Protein 4PW7 (pdb70)

InterPro domains:
  IPR000626 Ubiquitin-like domain [PF00240] (3-75)
  IPR000626 Ubiquitin-like domain [PS50053] (1-74)
  IPR000626 Ubiquitin-like domain [SM00213] (1-74)
  IPR001841 Zinc finger, RING-type [PS50089] (733-772)
  IPR001841 Zinc finger, RING-type [SM00184] (347-392)
  IPR001841 Zinc finger, RING-type [SM00184] (733-771)
  IPR001965 Zinc finger, PHD-type [SM00249] (346-393)
  IPR003105 SRA-YDG [PF02182] (446-614)
  IPR003105 SRA-YDG [PS51015] (448-612)
  IPR003105 SRA-YDG [SM00466] (443-616)
  IPR011011 Zinc finger, FYVE/PHD-type [SSF57903] (343-397)
  IPR013083 Zinc finger, RING/FYVE/PHD-type [G3DSA:3.30.40.10] (688-802)
  IPR015947 PUA-like superfamily [SSF88697] (429-633)
  IPR017907 Zinc finger, RING-type, conserved site [PS00518] (748-757)
  IPR019787 Zinc finger, PHD-finger [PF00628] (347-392)
  IPR019787 Zinc finger, PHD-finger [PS50016] (344-395)
  IPR021991 UHRF1, tandem tudor domain [PF12148] (125-312)
  IPR029071 Ubiquitin-like domain superfamily [SSF54236] (1-84)
  IPR036987 SRA-YDG superfamily [G3DSA:2.30.280.10] (428-639)
  IPR045134 UHRF1/2-like [PTHR14140] (41-796)

CATH classification: 2.30.280.10

B-factor: mean 21.47, std 11.92, range [4.42, 83.78]

Nearest PDB structures (foldseek):
  4pw7-assembly2_E  TM=1.005E+00  e=1.999E-45  Homo sapiens
  4pw7-assembly1_A  TM=1.005E+00  e=2.244E-43  Homo sapiens
  4pw5-assembly2_E  TM=1.002E+00  e=5.942E-41  Homo sapiens
  4pw5-assembly2_F  TM=1.002E+00  e=8.074E-41  Homo sapiens
  4pw6-assembly1_B  TM=1.002E+00  e=2.588E-40  Homo sapiens

Organism: Homo sapiens (NCBI:txid9606)

Sequence (775 aa):
IVPSSNHYGPIPGIIPVGSTWRFRVVQVSSEAGVHRPHVGGIHGRSNDGAYSLVLAGGFADEVDRGDEFTYTGSGGKKRIGAPSADQTLTNMNRALALNCDAPLDDKIGAESSRRNWRRAGKPVVRVIRSFKGRRKISKYAPEEGNRYDGIYKVVKYWPEISSSHGFLLVWRYLLRRDDVEPAPWTSEGIERSRRLCLRLQYPAGYPIVPSSNHYGPIPGIPVGSTWRFRVVQVSSEAGVHRPHVGGIHGRSNDGAYSLVLAGGFADEVDRGDEFTYTGSGSADQTLTNMNRALALNCDAPLDDKIGAESSRRNWRAGKPVRVIRSFKGRRKISKYAPEEEGNRYDGIYKVVKYWPEISSSHGFLVWRYLLRRDDVEPAPWTSSEGIERSRRLCLRLQYPAGYPCTIVPSSNHYGPIPGIIPVGSTWRFRVQVSSEAGVHRPHVGGIHGRSNDGAYSLVLAGGFADEVDRGDEFTYTGSGGKRIGAPSADQTLTNMNRALALNCDAPLDDKIGAESSRRNWRRAGKPVVRVIRSFKGRRKISKKYAPEEGNRYDGIYKVVKYWPEISSSHGFLVWRYLLRRDDVEPAPWTSSEGIERSRRRLCLRLQYPAGYPCTIVPSSNHYGPIPGIPVGSTWRFRVQVSSEAGVHRPHVGGIHGRSNDGAYSLVLAGGFADEVDRGDEFTYTGSGSADQTLTNMNRALALNCDAPLDDKIGAESSRNWRAGKPVRVIRSFKGRKISKYAPEEGNRYDGIYKVVKYWPEISSSHGFLVWRYLLRRDDVEPAPWTSSEGIERSRRLCLRLQYPAGYP

Structure (mmCIF, N/CA/C/O backbone):
data_4PW7
#
_entry.id   4PW7
#
_cell.length_a   42.331
_cell.length_b   83.694
_cell.length_c   83.686
_cell.angle_alpha   89.97
_cell.angle_beta   89.94
_cell.angle_gamma   90.02
#
_symmetry.space_group_name_H-M   'P 1'
#
loop_
_entity.id
_entity.type
_entity.pdbx_description
1 polymer 'E3 ubiquitin-protein ligase UHRF2'
2 polymer '5mC-containing DNA1'
3 polymer '5mC-containing DNA2'
4 water water
#
loop_
_atom_site.group_PDB
_atom_site.id
_atom_site.type_symbol
_atom_site.label_atom_id
_atom_site.label_alt_id
_atom_site.label_comp_id
_atom_site.label_asym_id
_atom_site.label_entity_id
_atom_site.label_seq_id
_atom_site.pdbx_PDB_ins_code
_atom_site.Cartn_x
_atom_site.Cartn_y
_atom_site.Cartn_z
_atom_site.occupancy
_atom_site.B_iso_or_equiv
_atom_site.auth_seq_id
_atom_site.auth_comp_id
_atom_site.auth_asym_id
_atom_site.auth_atom_id
_atom_site.pdbx_PDB_model_num
ATOM 1 N N . ILE A 1 23 ? -22.008 -14.276 26.139 1.00 40.08 441 ILE A N 1
ATOM 2 C CA . ILE A 1 23 ? -22.293 -15.685 25.887 1.00 42.04 441 ILE A CA 1
ATOM 3 C C . ILE A 1 23 ? -23.105 -16.289 27.037 1.00 42.66 441 ILE A C 1
ATOM 4 O O . ILE A 1 23 ? -24.129 -16.935 26.807 1.00 48.14 441 ILE A O 1
ATOM 9 N N . VAL A 1 24 ? -22.651 -16.079 28.271 1.00 31.04 442 VAL A N 1
ATOM 10 C CA . VAL A 1 24 ? -23.391 -16.549 29.441 1.00 29.15 442 VAL A CA 1
ATOM 11 C C . VAL A 1 24 ? -23.635 -15.400 30.412 1.00 22.13 442 VAL A C 1
ATOM 12 O O . VAL A 1 24 ? -22.895 -14.415 30.401 1.00 27.30 442 VAL A O 1
ATOM 16 N N . PRO A 1 25 ? -24.672 -15.524 31.260 1.00 16.59 443 PRO A N 1
ATOM 17 C CA . PRO A 1 25 ? -24.914 -14.496 32.275 1.00 21.91 443 PRO A CA 1
ATOM 18 C C . PRO A 1 25 ? -23.794 -14.438 33.317 1.00 25.93 443 PRO A C 1
ATOM 19 O O . PRO A 1 25 ? -22.993 -15.375 33.432 1.00 20.34 443 PRO A O 1
ATOM 23 N N . SER A 1 26 ? -23.741 -13.340 34.066 1.00 19.46 444 SER A N 1
ATOM 24 C CA A SER A 1 26 ? -22.683 -13.148 35.047 0.50 18.10 444 SER A CA 1
ATOM 25 C CA B SER A 1 26 ? -22.692 -13.137 35.055 0.50 18.08 444 SER A CA 1
ATOM 26 C C . SER A 1 26 ? -22.773 -14.148 36.198 1.00 16.69 444 SER A C 1
ATOM 27 O O . SER A 1 26 ? -21.771 -14.427 36.856 1.00 19.40 444 SER A O 1
ATOM 32 N N . ASN A 1 27 ? -23.964 -14.698 36.437 1.00 12.72 445 ASN A N 1
ATOM 33 C CA . ASN A 1 27 ? -24.127 -15.665 37.522 1.00 18.78 445 ASN A CA 1
ATOM 34 C C . ASN A 1 27 ? -24.108 -17.108 37.023 1.00 15.34 445 ASN A C 1
ATOM 35 O O . ASN A 1 27 ? -24.685 -18.004 37.639 1.00 15.58 445 ASN A O 1
ATOM 40 N N . HIS A 1 28 ? -23.420 -17.324 35.910 1.00 13.16 446 HIS A N 1
ATOM 41 C CA . HIS A 1 28 ? -23.271 -18.653 35.321 1.00 14.77 446 HIS A CA 1
ATOM 42 C C . HIS A 1 28 ? -22.343 -19.576 36.135 1.00 15.54 446 HIS A C 1
ATOM 43 O O . HIS A 1 28 ? -21.208 -19.204 36.438 1.00 12.31 446 HIS A O 1
ATOM 50 N N . TYR A 1 29 ? -22.827 -20.773 36.480 1.00 14.60 447 TYR A N 1
ATOM 51 C CA . TYR A 1 29 ? -22.006 -21.790 37.146 1.00 14.22 447 TYR A CA 1
ATOM 52 C C . TYR A 1 29 ? -21.351 -22.716 36.124 1.00 18.21 447 TYR A C 1
ATOM 53 O O . TYR A 1 29 ? -21.980 -23.095 35.141 1.00 19.08 447 TYR A O 1
ATOM 62 N N . GLY A 1 30 ? -20.095 -23.090 36.356 1.00 13.54 448 GLY A N 1
ATOM 63 C CA . GLY A 1 30 ? -19.436 -24.055 35.496 1.00 8.88 448 GLY A CA 1
ATOM 64 C C . GLY A 1 30 ? -18.532 -23.427 34.448 1.00 12.91 448 GLY A C 1
ATOM 65 O O . GLY A 1 30 ? -18.331 -22.206 34.441 1.00 12.12 448 GLY A O 1
ATOM 66 N N . PRO A 1 31 ? -17.973 -24.259 33.554 1.00 11.63 449 PRO A N 1
ATOM 67 C CA . PRO A 1 31 ? -17.037 -23.774 32.531 1.00 13.41 449 PRO A CA 1
ATOM 68 C C . PRO A 1 31 ? -17.680 -22.749 31.610 1.00 14.41 449 PRO A C 1
ATOM 69 O O . PRO A 1 31 ? -18.892 -22.776 31.415 1.00 12.30 449 PRO A O 1
ATOM 73 N N . ILE A 1 32 ? -16.880 -21.842 31.070 1.00 16.06 450 ILE A N 1
ATOM 74 C CA . ILE A 1 32 ? -17.365 -20.926 30.051 1.00 14.07 450 ILE A CA 1
ATOM 75 C C . ILE A 1 32 ? -17.262 -21.615 28.689 1.00 11.23 450 ILE A C 1
ATOM 76 O O . ILE A 1 32 ? -16.201 -22.135 28.349 1.00 12.76 450 ILE A O 1
ATOM 81 N N . PRO A 1 33 ? -18.356 -21.619 27.909 1.00 13.22 451 PRO A N 1
ATOM 82 C CA . PRO A 1 33 ? -18.338 -22.269 26.589 1.00 12.72 451 PRO A CA 1
ATOM 83 C C . PRO A 1 33 ? -17.202 -21.747 25.720 1.00 14.19 451 PRO A C 1
ATOM 84 O O . PRO A 1 33 ? -16.998 -20.541 25.663 1.00 13.34 451 PRO A O 1
ATOM 88 N N . GLY A 1 34 ? -16.462 -22.643 25.077 1.00 13.03 452 GLY A N 1
ATOM 89 C CA . GLY A 1 34 ? -15.389 -22.234 24.186 1.00 12.84 452 GLY A CA 1
ATOM 90 C C . GLY A 1 34 ? -14.066 -21.942 24.879 1.00 12.08 452 GLY A C 1
ATOM 91 O O . GLY A 1 34 ? -13.080 -21.653 24.220 1.00 13.07 452 GLY A O 1
ATOM 92 N N . ILE A 1 35 ? -14.030 -22.016 26.205 1.00 11.19 453 ILE A N 1
ATOM 93 C CA A ILE A 1 35 ? -12.784 -21.763 26.912 0.50 12.68 453 ILE A CA 1
ATOM 94 C CA B ILE A 1 35 ? -12.801 -21.752 26.948 0.50 12.82 453 ILE A CA 1
ATOM 95 C C . ILE A 1 35 ? -12.314 -23.012 27.655 1.00 11.15 453 ILE A C 1
ATOM 96 O O . ILE A 1 35 ? -12.796 -23.339 28.737 1.00 11.56 453 ILE A O 1
ATOM 105 N N . PRO A 1 36 ? -11.363 -23.725 27.046 1.00 10.29 454 PRO A N 1
ATOM 106 C CA . PRO A 1 36 ? -10.840 -24.978 27.606 1.00 9.12 454 PRO A CA 1
ATOM 107 C C . PRO A 1 36 ? -9.906 -24.755 28.789 1.00 12.22 454 PRO A C 1
ATOM 108 O O . PRO A 1 36 ? -9.270 -23.707 28.893 1.00 9.14 454 PRO A O 1
ATOM 112 N N . VAL A 1 37 ? -9.849 -25.744 29.678 1.00 10.59 455 VAL A N 1
ATOM 113 C CA . VAL A 1 37 ? -8.799 -25.824 30.673 1.00 10.65 455 VAL A CA 1
ATOM 114 C C . VAL A 1 37 ? -7.444 -25.630 29.998 1.00 9.65 455 VAL A C 1
ATOM 115 O O . VAL A 1 37 ? -7.183 -26.196 28.940 1.00 8.99 455 VAL A O 1
ATOM 119 N N . GLY A 1 38 ? -6.595 -24.807 30.601 1.00 11.45 456 GLY A N 1
ATOM 120 C CA . GLY A 1 38 ? -5.277 -24.530 30.046 1.00 8.82 456 GLY A CA 1
ATOM 121 C C . GLY A 1 38 ? -5.204 -23.158 29.398 1.00 10.68 456 GLY A C 1
ATOM 122 O O . GLY A 1 38 ? -4.106 -22.648 29.135 1.00 10.27 456 GLY A O 1
ATOM 123 N N . SER A 1 39 ? -6.370 -22.558 29.149 1.00 11.99 457 SER A N 1
ATOM 124 C CA . SER A 1 39 ? -6.443 -21.218 28.571 1.00 9.66 457 SER A CA 1
ATOM 125 C C . SER A 1 39 ? -5.738 -20.242 29.497 1.00 13.74 457 SER A C 1
ATOM 126 O O . SER A 1 39 ? -5.918 -20.293 30.713 1.00 11.69 457 SER A O 1
ATOM 129 N N . THR A 1 40 ? -4.944 -19.346 28.918 1.00 13.14 458 THR A N 1
ATOM 130 C CA . THR A 1 40 ? -4.099 -18.458 29.703 1.00 12.86 458 THR A CA 1
ATOM 131 C C . THR A 1 40 ? -4.113 -17.021 29.160 1.00 16.14 458 THR A C 1
ATOM 132 O O . THR A 1 40 ? -3.933 -16.803 27.964 1.00 13.13 458 THR A O 1
ATOM 136 N N . TRP A 1 41 ? -4.311 -16.057 30.054 1.00 12.93 459 TRP A N 1
ATOM 137 C CA . TRP A 1 41 ? -4.332 -14.636 29.706 1.00 14.28 459 TRP A CA 1
ATOM 138 C C . TRP A 1 41 ? -3.321 -13.878 30.562 1.00 14.41 459 TRP A C 1
ATOM 139 O O . TRP A 1 41 ? -3.122 -14.212 31.727 1.00 11.81 459 TRP A O 1
ATOM 150 N N . ARG A 1 42 ? -2.696 -12.847 30.003 1.00 14.95 460 ARG A N 1
ATOM 151 C CA . ARG A 1 42 ? -1.694 -12.104 30.767 1.00 12.98 460 ARG A CA 1
ATOM 152 C C . ARG A 1 42 ? -2.306 -11.343 31.950 1.00 13.08 460 ARG A C 1
ATOM 153 O O . ARG A 1 42 ? -1.761 -11.376 33.052 1.00 15.26 460 ARG A O 1
ATOM 161 N N . PHE A 1 43 ? -3.430 -10.669 31.731 1.00 11.10 461 PHE A N 1
ATOM 162 C CA . PHE A 1 43 ? -3.966 -9.757 32.738 1.00 14.36 461 PHE A CA 1
ATOM 163 C C . PHE A 1 43 ? -5.360 -10.151 33.210 1.00 16.23 461 PHE A C 1
ATOM 164 O O . PHE A 1 43 ? -6.145 -10.723 32.462 1.00 13.21 461 PHE A O 1
ATOM 172 N N . ARG A 1 44 ? -5.667 -9.803 34.452 1.00 10.64 462 ARG A N 1
ATOM 173 C CA . ARG A 1 44 ? -6.953 -10.119 35.043 1.00 14.97 462 ARG A CA 1
ATOM 174 C C . ARG A 1 44 ? -8.147 -9.610 34.217 1.00 19.28 462 ARG A C 1
ATOM 175 O O . ARG A 1 44 ? -9.168 -10.295 34.120 1.00 12.70 462 ARG A O 1
ATOM 183 N N . VAL A 1 45 ? -8.019 -8.435 33.601 1.00 16.77 463 VAL A N 1
ATOM 184 C CA A VAL A 1 45 ? -9.126 -7.852 32.845 0.50 13.80 463 VAL A CA 1
ATOM 185 C CA B VAL A 1 45 ? -9.129 -7.861 32.839 0.50 13.80 463 VAL A CA 1
ATOM 186 C C . VAL A 1 45 ? -9.497 -8.743 31.653 1.00 13.07 463 VAL A C 1
ATOM 187 O O . VAL A 1 45 ? -10.654 -8.793 31.249 1.00 13.83 463 VAL A O 1
ATOM 194 N N . GLN A 1 46 ? -8.516 -9.452 31.101 1.00 14.91 464 GLN A N 1
ATOM 195 C CA . GLN A 1 46 ? -8.788 -10.374 29.999 1.00 17.03 464 GLN A CA 1
ATOM 196 C C . GLN A 1 46 ? -9.620 -11.547 30.480 1.00 13.71 464 GLN A C 1
ATOM 197 O O . GLN A 1 46 ? -10.527 -12.017 29.782 1.00 15.88 464 GLN A O 1
ATOM 203 N N . VAL A 1 47 ? -9.294 -12.024 31.675 1.00 13.79 465 VAL A N 1
ATOM 204 C CA . VAL A 1 47 ? -10.024 -13.136 32.282 1.00 10.59 465 VAL A CA 1
ATOM 205 C C . VAL A 1 47 ? -11.451 -12.696 32.534 1.00 13.43 465 VAL A C 1
ATOM 206 O O . VAL A 1 47 ? -12.398 -13.470 32.381 1.00 12.21 465 VAL A O 1
ATOM 210 N N . SER A 1 48 ? -11.598 -11.427 32.901 1.00 11.50 466 SER A N 1
ATOM 211 C CA A SER A 1 48 ? -12.911 -10.846 33.140 0.50 11.79 466 SER A CA 1
ATOM 212 C CA B SER A 1 48 ? -12.909 -10.845 33.139 0.50 11.79 466 SER A CA 1
ATOM 213 C C . SER A 1 48 ? -13.715 -10.754 31.846 1.00 13.40 466 SER A C 1
ATOM 214 O O . SER A 1 48 ? -14.859 -11.200 31.787 1.00 13.84 466 SER A O 1
ATOM 219 N N . GLU A 1 49 ? -13.111 -10.188 30.806 1.00 14.42 467 GLU A N 1
ATOM 220 C CA . GLU A 1 49 ? -13.803 -10.051 29.516 1.00 17.86 467 GLU A CA 1
ATOM 221 C C . GLU A 1 49 ? -14.187 -11.395 28.900 1.00 16.89 467 GLU A C 1
ATOM 222 O O . GLU A 1 49 ? -15.203 -11.508 28.207 1.00 13.99 467 GLU A O 1
ATOM 228 N N . ALA A 1 50 ? -13.377 -12.416 29.156 1.00 16.31 468 ALA A N 1
ATOM 229 C CA . ALA A 1 50 ? -13.680 -13.764 28.688 1.00 14.49 468 ALA A CA 1
ATOM 230 C C . ALA A 1 50 ? -14.852 -14.379 29.465 1.00 13.22 468 ALA A C 1
ATOM 231 O O . ALA A 1 50 ? -15.392 -15.405 29.075 1.00 13.66 468 ALA A O 1
ATOM 233 N N . GLY A 1 51 ? -15.237 -13.737 30.562 1.00 10.68 469 GLY A N 1
ATOM 234 C CA . GLY A 1 51 ? -16.316 -14.220 31.406 1.00 12.25 469 GLY A CA 1
ATOM 235 C C . GLY A 1 51 ? -15.866 -15.242 32.446 1.00 15.04 469 GLY A C 1
ATOM 236 O O . GLY A 1 51 ? -16.665 -15.703 33.271 1.00 10.98 469 GLY A O 1
ATOM 237 N N . VAL A 1 52 ? -14.585 -15.599 32.413 1.00 13.36 470 VAL A N 1
ATOM 238 C CA . VAL A 1 52 ? -14.074 -16.659 33.276 1.00 9.90 470 VAL A CA 1
ATOM 239 C C . VAL A 1 52 ? -14.029 -16.224 34.738 1.00 8.60 470 VAL A C 1
ATOM 240 O O . VAL A 1 52 ? -14.375 -16.985 35.649 1.00 10.20 470 VAL A O 1
ATOM 244 N N . HIS A 1 53 ? -13.602 -14.993 34.964 1.00 8.48 471 HIS A N 1
ATOM 245 C CA . HIS A 1 53 ? -13.592 -14.454 36.312 1.00 11.46 471 HIS A CA 1
ATOM 246 C C . HIS A 1 53 ? -13.895 -12.967 36.246 1.00 13.30 471 HIS A C 1
ATOM 247 O O . HIS A 1 53 ? -13.021 -12.150 35.938 1.00 11.04 471 HIS A O 1
ATOM 254 N N . ARG A 1 54 ? -15.141 -12.631 36.541 1.00 10.61 472 ARG A N 1
ATOM 255 C CA . ARG A 1 54 ? -15.670 -11.306 36.245 1.00 13.23 472 ARG A CA 1
ATOM 256 C C . ARG A 1 54 ? -14.983 -10.158 36.992 1.00 11.74 472 ARG A C 1
ATOM 257 O O . ARG A 1 54 ? -14.676 -9.140 36.369 1.00 14.02 472 ARG A O 1
ATOM 265 N N . PRO A 1 55 ? -14.736 -10.306 38.310 1.00 10.34 473 PRO A N 1
ATOM 266 C CA . PRO A 1 55 ? -14.091 -9.166 38.975 1.00 15.43 473 PRO A CA 1
ATOM 267 C C . PRO A 1 55 ? -12.699 -8.884 38.434 1.00 15.60 473 PRO A C 1
ATOM 268 O O . PRO A 1 55 ? -11.953 -9.813 38.142 1.00 15.89 473 PRO A O 1
ATOM 272 N N . HIS A 1 56 ? -12.362 -7.605 38.306 1.00 13.61 474 HIS A N 1
ATOM 273 C CA . HIS A 1 56 ? -11.049 -7.195 37.824 1.00 13.92 474 HIS A CA 1
ATOM 274 C C . HIS A 1 56 ? -10.000 -7.321 38.916 1.00 14.61 474 HIS A C 1
ATOM 275 O O . HIS A 1 56 ? -8.817 -7.502 38.632 1.00 12.10 474 HIS A O 1
ATOM 282 N N . VAL A 1 57 ? -10.432 -7.214 40.168 1.00 16.18 475 VAL A N 1
ATOM 283 C CA . VAL A 1 57 ? -9.501 -7.205 41.288 1.00 14.32 475 VAL A CA 1
ATOM 284 C C . VAL A 1 57 ? -9.753 -8.331 42.288 1.00 15.14 475 VAL A C 1
ATOM 285 O O . VAL A 1 57 ? -8.847 -9.105 42.602 1.00 19.83 475 VAL A O 1
ATOM 289 N N . GLY A 1 58 ? -10.980 -8.414 42.789 1.00 11.46 476 GLY A N 1
ATOM 290 C CA . GLY A 1 58 ? -11.321 -9.380 43.817 1.00 12.99 476 GLY A CA 1
ATOM 291 C C . GLY A 1 58 ? -10.959 -10.819 43.472 1.00 15.01 476 GLY A C 1
ATOM 292 O O . GLY A 1 58 ? -10.945 -11.207 42.306 1.00 10.16 476 GLY A O 1
ATOM 293 N N . GLY A 1 59 ? -10.655 -11.605 44.499 1.00 13.89 477 GLY A N 1
ATOM 294 C CA . GLY A 1 59 ? -10.289 -12.998 44.319 1.00 11.35 477 GLY A CA 1
ATOM 295 C C . GLY A 1 59 ? -11.463 -13.942 44.106 1.00 14.56 477 GLY A C 1
ATOM 296 O O . GLY A 1 59 ? -11.300 -14.977 43.474 1.00 11.99 477 GLY A O 1
ATOM 297 N N . ILE A 1 60 ? -12.636 -13.591 44.635 1.00 12.53 478 ILE A N 1
ATOM 298 C CA . ILE A 1 60 ? -13.823 -14.452 44.553 1.00 10.38 478 ILE A CA 1
ATOM 299 C C . ILE A 1 60 ? -14.951 -13.750 43.813 1.00 11.27 478 ILE A C 1
ATOM 300 O O . ILE A 1 60 ? -15.275 -12.612 44.135 1.00 12.02 478 ILE A O 1
ATOM 305 N N . HIS A 1 61 ? -15.547 -14.408 42.825 1.00 12.30 479 HIS A N 1
ATOM 306 C CA . HIS A 1 61 ? -16.803 -13.894 42.279 1.00 12.25 479 HIS A CA 1
ATOM 307 C C . HIS A 1 61 ? -17.978 -14.682 42.820 1.00 13.77 479 HIS A C 1
ATOM 308 O O . HIS A 1 61 ? -18.070 -15.894 42.599 1.00 12.10 479 HIS A O 1
ATOM 315 N N . GLY A 1 62 ? -18.881 -13.997 43.514 1.00 9.80 480 GLY A N 1
ATOM 316 C CA . GLY A 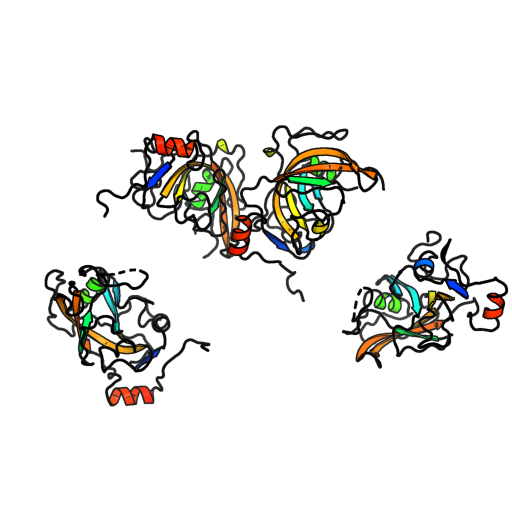1 62 ? -20.083 -14.639 44.002 1.00 15.86 480 GLY A CA 1
ATOM 317 C C . GLY A 1 62 ? -21.180 -13.678 44.431 1.00 20.64 480 GLY A C 1
ATOM 318 O O . GLY A 1 62 ? -21.014 -12.459 44.425 1.00 19.23 480 GLY A O 1
ATOM 319 N N . ARG A 1 63 ? -22.322 -14.244 44.797 1.00 14.36 481 ARG A N 1
ATOM 320 C CA . ARG A 1 63 ? -23.403 -13.475 45.381 1.00 17.23 481 ARG A CA 1
ATOM 321 C C . ARG A 1 63 ? -23.778 -14.139 46.700 1.00 16.87 481 ARG A C 1
ATOM 322 O O . ARG A 1 63 ? -23.984 -15.358 46.758 1.00 16.87 481 ARG A O 1
ATOM 330 N N . SER A 1 64 ? -23.860 -13.331 47.756 1.00 13.84 482 SER A N 1
ATOM 331 C CA . SER A 1 64 ? -23.895 -13.845 49.127 1.00 15.14 482 SER A CA 1
ATOM 332 C C . SER A 1 64 ? -25.087 -14.744 49.449 1.00 21.81 482 SER A C 1
ATOM 333 O O . SER A 1 64 ? -24.999 -15.545 50.375 1.00 21.91 482 SER A O 1
ATOM 336 N N . ASN A 1 65 ? -26.187 -14.636 48.703 1.00 14.97 483 ASN A N 1
ATOM 337 C CA . ASN A 1 65 ? -27.312 -15.557 48.917 1.00 24.72 483 ASN A CA 1
ATOM 338 C C . ASN A 1 65 ? -27.558 -16.499 47.731 1.00 20.49 483 ASN A C 1
ATOM 339 O O . ASN A 1 65 ? -28.672 -16.978 47.526 1.00 21.78 483 ASN A O 1
ATOM 344 N N . ASP A 1 66 ? -26.516 -16.764 46.952 1.00 14.80 484 ASP A N 1
ATOM 345 C CA . ASP A 1 66 ? -26.602 -17.712 45.838 1.00 13.98 484 ASP A CA 1
ATOM 346 C C . ASP A 1 66 ? -25.449 -18.711 45.935 1.00 15.17 484 ASP A C 1
ATOM 347 O O . ASP A 1 66 ? -25.635 -19.867 46.325 1.00 16.45 484 ASP A O 1
ATOM 352 N N . GLY A 1 67 ? -24.254 -18.250 45.583 1.00 12.69 485 GLY A N 1
ATOM 353 C CA . GLY A 1 67 ? -23.063 -19.074 45.640 1.00 13.31 485 GLY A CA 1
ATOM 354 C C . GLY A 1 67 ? -21.940 -18.375 44.907 1.00 15.25 485 GLY A C 1
ATOM 355 O O . GLY A 1 67 ? -22.119 -17.250 44.423 1.00 12.40 485 GLY A O 1
ATOM 356 N N . ALA A 1 68 ? -20.791 -19.040 44.814 1.00 11.98 486 ALA A N 1
ATOM 357 C CA . ALA A 1 68 ? -19.628 -18.483 44.129 1.00 11.80 486 ALA A CA 1
ATOM 358 C C . ALA A 1 68 ? -19.402 -19.165 42.780 1.00 10.52 486 ALA A C 1
ATOM 359 O O . ALA A 1 68 ? -19.523 -20.381 42.658 1.00 12.95 486 ALA A O 1
ATOM 361 N N . TYR A 1 69 ? -19.063 -18.375 41.773 1.00 12.31 487 TYR A N 1
ATOM 362 C CA . TYR A 1 69 ? -18.903 -18.891 40.425 1.00 12.94 487 TYR A CA 1
ATOM 363 C C . TYR A 1 69 ? -17.443 -19.115 40.072 1.00 14.75 487 TYR A C 1
ATOM 364 O O . TYR A 1 69 ? -17.142 -19.977 39.250 1.00 10.93 487 TYR A O 1
ATOM 373 N N . SER A 1 70 ? -16.535 -18.362 40.692 1.00 8.78 488 SER A N 1
ATOM 374 C CA . SER A 1 70 ? -15.129 -18.496 40.346 1.00 8.63 488 SER A CA 1
ATOM 375 C C . SER A 1 70 ? -14.193 -17.862 41.371 1.00 11.49 488 SER A C 1
ATOM 376 O O . SER A 1 70 ? -14.596 -17.018 42.173 1.00 11.65 488 SER A O 1
ATOM 379 N N . LEU A 1 71 ? -12.933 -18.265 41.329 1.00 8.15 489 LEU A N 1
ATOM 380 C CA . LEU A 1 71 ? -11.949 -17.666 42.206 1.00 12.36 489 LEU A CA 1
ATOM 381 C C . LEU A 1 71 ? -10.555 -17.720 41.589 1.00 10.88 489 LEU A C 1
ATOM 382 O O . LEU A 1 71 ? -10.278 -18.510 40.681 1.00 11.82 489 LEU A O 1
ATOM 387 N N . VAL A 1 72 ? -9.680 -16.865 42.099 1.00 10.52 490 VAL A N 1
ATOM 388 C CA . VAL A 1 72 ? -8.343 -16.717 41.554 1.00 9.83 490 VAL A CA 1
ATOM 389 C C . VAL A 1 72 ? -7.322 -17.020 42.642 1.00 10.81 490 VAL A C 1
ATOM 390 O O . VAL A 1 72 ? -7.418 -16.481 43.747 1.00 9.82 490 VAL A O 1
ATOM 394 N N . LEU A 1 73 ? -6.356 -17.878 42.319 1.00 12.58 491 LEU A N 1
ATOM 395 C CA . LEU A 1 73 ? -5.275 -18.250 43.232 1.00 13.41 491 LEU A CA 1
ATOM 396 C C . LEU A 1 73 ? -4.039 -17.437 42.926 1.00 13.00 491 LEU A C 1
ATOM 397 O O . LEU A 1 73 ? -3.319 -17.773 41.994 1.00 10.06 491 LEU A O 1
ATOM 402 N N . ALA A 1 74 ? -3.776 -16.382 43.693 1.00 11.43 492 ALA A N 1
ATOM 403 C CA . ALA A 1 74 ? -2.662 -15.500 43.341 1.00 13.06 492 ALA A CA 1
ATOM 404 C C . ALA A 1 74 ? -1.680 -15.255 44.489 1.00 14.27 492 ALA A C 1
ATOM 405 O O . ALA A 1 74 ? -1.016 -14.227 44.528 1.00 19.35 492 ALA A O 1
ATOM 407 N N . GLY A 1 75 ? -1.589 -16.204 45.410 1.00 16.40 493 GLY A N 1
ATOM 408 C CA . GLY A 1 75 ? -0.596 -16.163 46.471 1.00 19.90 493 GLY A CA 1
ATOM 409 C C . GLY A 1 75 ? -0.773 -15.077 47.515 1.00 22.79 493 GLY A C 1
ATOM 410 O O . GLY A 1 75 ? 0.176 -14.733 48.221 1.00 17.41 493 GLY A O 1
ATOM 411 N N . GLY A 1 76 ? -1.983 -14.543 47.629 1.00 16.21 494 GLY A N 1
ATOM 412 C CA . GLY A 1 76 ? -2.254 -13.484 48.591 1.00 14.08 494 GLY A CA 1
ATOM 413 C C . GLY A 1 76 ? -2.123 -13.909 50.041 1.00 15.11 494 GLY A C 1
ATOM 414 O O . GLY A 1 76 ? -1.901 -13.074 50.908 1.00 15.11 494 GLY A O 1
ATOM 415 N N . PHE A 1 77 ? -2.261 -15.202 50.325 1.00 15.53 495 PHE A N 1
ATOM 416 C CA . PHE A 1 77 ? -2.124 -15.670 51.703 1.00 12.13 495 PHE A CA 1
ATOM 417 C C . PHE A 1 77 ? -1.010 -16.706 51.857 1.00 16.25 495 PHE A C 1
ATOM 418 O O . PHE A 1 77 ? -1.068 -17.793 51.280 1.00 12.99 495 PHE A O 1
ATOM 426 N N . ALA A 1 78 ? -0.006 -16.356 52.662 1.00 15.52 496 ALA A N 1
ATOM 427 C CA . ALA A 1 78 ? 1.226 -17.140 52.785 1.00 16.90 496 ALA A CA 1
ATOM 428 C C . ALA A 1 78 ? 1.038 -18.541 53.367 1.00 11.72 496 ALA A C 1
ATOM 429 O O . ALA A 1 78 ? 1.920 -19.394 53.233 1.00 13.27 496 ALA A O 1
ATOM 431 N N . ASP A 1 79 ? -0.092 -18.790 54.011 1.00 9.57 497 ASP A N 1
ATOM 432 C CA . ASP A 1 79 ? -0.292 -20.086 54.658 1.00 12.92 497 ASP A CA 1
ATOM 433 C C . ASP A 1 79 ? -1.182 -21.058 53.865 1.00 12.73 497 ASP A C 1
ATOM 434 O O . ASP A 1 79 ? -1.474 -22.165 54.323 1.00 12.50 497 ASP A O 1
ATOM 439 N N . GLU A 1 80 ? -1.602 -20.653 52.674 1.00 7.73 498 GLU A N 1
ATOM 440 C CA . GLU A 1 80 ? -2.361 -21.547 51.811 1.00 8.82 498 GLU A CA 1
ATOM 441 C C . GLU A 1 80 ? -1.480 -22.675 51.271 1.00 11.84 498 GLU A C 1
ATOM 442 O O . GLU A 1 80 ? -0.265 -22.512 51.123 1.00 11.76 498 GLU A O 1
ATOM 448 N N . VAL A 1 81 ? -2.093 -23.812 50.971 1.00 11.16 499 VAL A N 1
ATOM 449 C CA . VAL A 1 81 ? -1.368 -24.892 50.305 1.00 10.59 499 VAL A CA 1
ATOM 450 C C . VAL A 1 81 ? -2.090 -25.363 49.052 1.00 10.56 499 VAL A C 1
ATOM 451 O O . VAL A 1 81 ? -3.292 -25.134 48.876 1.00 9.42 499 VAL A O 1
ATOM 455 N N . ASP A 1 82 ? -1.352 -26.060 48.201 1.00 11.07 500 ASP A N 1
ATOM 456 C CA . ASP A 1 82 ? -1.839 -26.411 46.879 1.00 10.62 500 ASP A CA 1
ATOM 457 C C . ASP A 1 82 ? -1.195 -27.716 46.433 1.00 12.76 500 ASP A C 1
ATOM 458 O O . ASP A 1 82 ? 0.023 -27.802 46.306 1.00 7.96 500 ASP A O 1
ATOM 463 N N . ARG A 1 83 ? -2.021 -28.734 46.206 1.00 11.05 501 ARG A N 1
ATOM 464 C CA . ARG A 1 83 ? -1.540 -30.002 45.684 1.00 12.01 501 ARG A CA 1
ATOM 465 C C . ARG A 1 83 ? -2.100 -30.253 44.281 1.00 13.90 501 ARG A C 1
ATOM 466 O O . ARG A 1 83 ? -2.090 -31.383 43.788 1.00 16.09 501 ARG A O 1
ATOM 474 N N . GLY A 1 84 ? -2.612 -29.199 43.649 1.00 10.60 502 GLY A N 1
ATOM 475 C CA . GLY A 1 84 ? -3.178 -29.318 42.316 1.00 9.52 502 GLY A CA 1
ATOM 476 C C . GLY A 1 84 ? -4.605 -29.839 42.302 1.00 10.42 502 GLY A C 1
ATOM 477 O O . GLY A 1 84 ? -5.542 -29.093 42.012 1.00 9.31 502 GLY A O 1
ATOM 478 N N . ASP A 1 85 ? -4.779 -31.120 42.612 1.00 11.51 503 ASP A N 1
ATOM 479 C CA . ASP A 1 85 ? -6.120 -31.703 42.701 1.00 13.78 503 ASP A CA 1
ATOM 480 C C . ASP A 1 85 ? -6.919 -31.121 43.870 1.00 15.74 503 ASP A C 1
ATOM 481 O O . ASP A 1 85 ? -8.153 -31.147 43.859 1.00 10.85 503 ASP A O 1
ATOM 486 N N . GLU A 1 86 ? -6.202 -30.629 44.879 1.00 9.88 504 GLU A N 1
ATOM 487 C CA . GLU A 1 86 ? -6.791 -30.049 46.090 1.00 13.28 504 GLU A CA 1
ATOM 488 C C . GLU A 1 86 ? -5.976 -28.841 46.502 1.00 7.98 504 GLU A C 1
ATOM 489 O O . GLU A 1 86 ? -4.766 -28.825 46.304 1.00 13.95 504 GLU A O 1
ATOM 495 N N . PHE A 1 87 ? -6.624 -27.835 47.076 1.00 8.70 505 PHE A N 1
ATOM 496 C CA . PHE A 1 87 ? -5.894 -26.692 47.625 1.00 8.81 505 PHE A CA 1
ATOM 497 C C . PHE A 1 87 ? -6.716 -26.054 48.721 1.00 8.76 505 PHE A C 1
ATOM 498 O O . PHE A 1 87 ? -7.934 -26.243 48.775 1.00 8.77 505 PHE A O 1
ATOM 506 N N . THR A 1 88 ? -6.057 -25.322 49.617 1.00 7.36 506 THR A N 1
ATOM 507 C CA . THR A 1 88 ? -6.813 -24.519 50.564 1.00 8.99 506 THR A CA 1
ATOM 508 C C . THR A 1 88 ? -6.857 -23.101 50.046 1.00 8.27 506 THR A C 1
ATOM 509 O O . THR A 1 88 ? -5.974 -22.666 49.309 1.00 8.37 506 THR A O 1
ATOM 513 N N . TYR A 1 89 ? -7.900 -22.390 50.430 1.00 8.47 507 TYR A N 1
ATOM 514 C CA . TYR A 1 89 ? -8.151 -21.051 49.924 1.00 10.81 507 TYR A CA 1
ATOM 515 C C . TYR A 1 89 ? -8.699 -20.204 51.059 1.00 11.25 507 TYR A C 1
ATOM 516 O O . TYR A 1 89 ? -9.276 -20.732 51.999 1.00 13.38 507 TYR A O 1
ATOM 525 N N . THR A 1 90 ? -8.521 -18.895 50.962 1.00 13.52 508 THR A N 1
ATOM 526 C CA . THR A 1 90 ? -8.855 -18.003 52.059 1.00 12.15 508 THR A CA 1
ATOM 527 C C . THR A 1 90 ? -9.885 -16.986 51.608 1.00 10.35 508 THR A C 1
ATOM 528 O O . THR A 1 90 ? -9.821 -16.494 50.480 1.00 9.72 508 THR A O 1
ATOM 532 N N . GLY A 1 91 ? -10.825 -16.671 52.492 1.00 13.43 509 GLY A N 1
ATOM 533 C CA . GLY A 1 91 ? -11.781 -15.610 52.240 1.00 10.50 509 GLY A CA 1
ATOM 534 C C . GLY A 1 91 ? -11.084 -14.269 52.103 1.00 17.91 509 GLY A C 1
ATOM 535 O O . GLY A 1 91 ? -9.870 -14.152 52.314 1.00 14.98 509 GLY A O 1
ATOM 536 N N . SER A 1 92 ? -11.852 -13.250 51.737 1.00 16.84 510 SER A N 1
ATOM 537 C CA . SER A 1 92 ? -11.332 -11.891 51.658 1.00 14.49 510 SER A CA 1
ATOM 538 C C . SER A 1 92 ? -11.813 -11.094 52.856 1.00 18.69 510 SER A C 1
ATOM 539 O O . SER A 1 92 ? -12.572 -11.598 53.695 1.00 19.94 510 SER A O 1
ATOM 542 N N . GLY A 1 93 ? -11.376 -9.843 52.933 1.00 27.40 511 GLY A N 1
ATOM 543 C CA . GLY A 1 93 ? -11.724 -8.995 54.052 1.00 21.14 511 GLY A CA 1
ATOM 544 C C . GLY A 1 93 ? -10.691 -9.109 55.150 1.00 26.42 511 GLY A C 1
ATOM 545 O O . GLY A 1 93 ? -9.649 -9.750 54.984 1.00 27.59 511 GLY A O 1
ATOM 546 N N . GLY A 1 94 ? -10.982 -8.485 56.283 1.00 34.21 512 GLY A N 1
ATOM 547 C CA . GLY A 1 94 ? -10.037 -8.440 57.384 1.00 38.67 512 GLY A CA 1
ATOM 548 C C . GLY A 1 94 ? -8.856 -7.518 57.125 1.00 43.11 512 GLY A C 1
ATOM 549 O O . GLY A 1 94 ? -7.789 -7.679 57.723 1.00 34.61 512 GLY A O 1
ATOM 550 N N . LYS A 1 95 ? -9.050 -6.549 56.233 1.00 44.46 513 LYS A N 1
ATOM 551 C CA . LYS A 1 95 ? -7.992 -5.602 55.881 1.00 53.98 513 LYS A CA 1
ATOM 552 C C . LYS A 1 95 ? -8.488 -4.158 55.949 1.00 55.67 513 LYS A C 1
ATOM 553 O O . LYS A 1 95 ? -9.630 -3.862 55.581 1.00 59.55 513 LYS A O 1
ATOM 559 N N . LYS A 1 101 ? -7.944 2.405 49.000 1.00 54.67 519 LYS A N 1
ATOM 560 C CA . LYS A 1 101 ? -7.075 1.310 48.575 1.00 54.82 519 LYS A CA 1
ATOM 561 C C . LYS A 1 101 ? -7.874 0.122 48.049 1.00 53.24 519 LYS A C 1
ATOM 562 O O . LYS A 1 101 ? -8.874 -0.280 48.646 1.00 45.00 519 LYS A O 1
ATOM 568 N N . ARG A 1 102 ? -7.426 -0.444 46.933 1.00 54.67 520 ARG A N 1
ATOM 569 C CA . ARG A 1 102 ? -8.060 -1.642 46.390 1.00 49.18 520 ARG A CA 1
ATOM 570 C C . ARG A 1 102 ? -7.435 -2.896 47.005 1.00 52.78 520 ARG A C 1
ATOM 571 O O . ARG A 1 102 ? -7.994 -3.986 46.908 1.00 54.26 520 ARG A O 1
ATOM 579 N N . ILE A 1 103 ? -6.278 -2.726 47.643 1.00 45.87 521 ILE A N 1
ATOM 580 C CA . ILE A 1 103 ? -5.637 -3.791 48.413 1.00 51.11 521 ILE A CA 1
ATOM 581 C C . ILE A 1 103 ? -4.957 -3.168 49.637 1.00 53.30 521 ILE A C 1
ATOM 582 O O . ILE A 1 103 ? -4.414 -2.066 49.552 1.00 56.14 521 ILE A O 1
ATOM 587 N N . GLY A 1 104 ? -5.014 -3.851 50.778 1.00 54.67 522 GLY A N 1
ATOM 588 C CA . GLY A 1 104 ? -4.398 -3.341 51.990 1.00 44.67 522 GLY A CA 1
ATOM 589 C C . GLY A 1 104 ? -3.767 -4.404 52.874 1.00 55.51 522 GLY A C 1
ATOM 590 O O . GLY A 1 104 ? -3.738 -5.587 52.525 1.00 52.59 522 GLY A O 1
ATOM 591 N N . ALA A 1 105 ? -3.250 -3.975 54.023 1.00 55.12 523 ALA A N 1
ATOM 592 C CA . ALA A 1 105 ? -2.703 -4.897 55.015 1.00 57.49 523 ALA A CA 1
ATOM 593 C C . ALA A 1 105 ? -3.820 -5.449 55.899 1.00 54.76 523 ALA A C 1
ATOM 594 O O . ALA A 1 105 ? -4.777 -4.734 56.213 1.00 44.83 523 ALA A O 1
ATOM 596 N N . PRO A 1 106 ? -3.706 -6.730 56.292 1.00 53.87 524 PRO A N 1
ATOM 597 C CA . PRO A 1 106 ? -4.676 -7.363 57.194 1.00 49.50 524 PRO A CA 1
ATOM 598 C C . PRO A 1 106 ? -4.710 -6.659 58.548 1.00 46.49 524 PRO A C 1
ATOM 599 O O . PRO A 1 106 ? -3.652 -6.290 59.055 1.00 49.19 524 PRO A O 1
ATOM 603 N N . SER A 1 107 ? -5.896 -6.473 59.120 1.00 44.16 525 SER A N 1
ATOM 604 C CA . SER A 1 107 ? -6.014 -5.700 60.351 1.00 43.61 525 SER A CA 1
ATOM 605 C C . SER A 1 107 ? -7.177 -6.120 61.254 1.00 41.20 525 SER A C 1
ATOM 606 O O . SER A 1 107 ? -7.229 -5.722 62.417 1.00 50.14 525 SER A O 1
ATOM 609 N N . ALA A 1 108 ? -8.112 -6.906 60.727 1.00 37.52 526 ALA A N 1
ATOM 610 C CA . ALA A 1 108 ? -9.253 -7.366 61.526 1.00 35.56 526 ALA A CA 1
ATOM 611 C C . ALA A 1 108 ? -9.677 -8.782 61.144 1.00 25.74 526 ALA A C 1
ATOM 612 O O . ALA A 1 108 ? -9.184 -9.338 60.169 1.00 33.36 526 ALA A O 1
ATOM 614 N N . ASP A 1 109 ? -10.587 -9.361 61.919 1.00 16.72 527 ASP A N 1
ATOM 615 C CA . ASP A 1 109 ? -11.091 -10.703 61.637 1.00 22.89 527 ASP A CA 1
ATOM 616 C C . ASP A 1 109 ? -11.985 -10.731 60.397 1.00 26.31 527 ASP A C 1
ATOM 617 O O . ASP A 1 109 ? -12.734 -9.789 60.136 1.00 20.37 527 ASP A O 1
ATOM 622 N N . GLN A 1 110 ? -11.915 -11.817 59.637 1.00 16.70 528 GLN A N 1
ATOM 623 C CA . GLN A 1 110 ? -12.836 -11.999 58.521 1.00 16.88 528 GLN A CA 1
ATOM 624 C C . GLN A 1 110 ? -14.185 -12.490 59.036 1.00 15.68 528 GLN A C 1
ATOM 625 O O . GLN A 1 110 ? -14.279 -13.037 60.131 1.00 16.78 528 GLN A O 1
ATOM 631 N N . THR A 1 111 ? -15.230 -12.296 58.241 1.00 15.77 529 THR A N 1
ATOM 632 C CA . THR A 1 111 ? -16.561 -12.768 58.599 1.00 15.41 529 THR A CA 1
ATOM 633 C C . THR A 1 111 ? -17.137 -13.571 57.442 1.00 15.11 529 THR A C 1
ATOM 634 O O . THR A 1 111 ? -16.722 -13.381 56.293 1.00 16.30 529 THR A O 1
ATOM 638 N N . LEU A 1 112 ? -18.077 -14.467 57.742 1.00 13.92 530 LEU A N 1
ATOM 639 C CA . LEU A 1 112 ? -18.699 -15.286 56.704 1.00 14.88 530 LEU A CA 1
ATOM 640 C C . LEU A 1 112 ? -19.843 -14.503 56.065 1.00 15.08 530 LEU A C 1
ATOM 641 O O . LEU A 1 112 ? -21.018 -14.831 56.224 1.00 15.66 530 LEU A O 1
ATOM 646 N N . THR A 1 113 ? -19.473 -13.457 55.341 1.00 14.90 531 THR A N 1
ATOM 647 C CA . THR A 1 113 ? -20.427 -12.559 54.713 1.00 17.87 531 THR A CA 1
ATOM 648 C C . THR A 1 113 ? -19.967 -12.295 53.296 1.00 21.31 531 THR A C 1
ATOM 649 O O . THR A 1 113 ? -18.831 -12.634 52.936 1.00 16.60 531 THR A O 1
ATOM 653 N N . ASN A 1 114 ? -20.839 -11.683 52.503 1.00 14.73 532 ASN A N 1
ATOM 654 C CA . ASN A 1 114 ? -20.519 -11.323 51.129 1.00 15.26 532 ASN A CA 1
ATOM 655 C C . ASN A 1 114 ? -19.909 -12.512 50.367 1.00 16.77 532 ASN A C 1
ATOM 656 O O . ASN A 1 114 ? -20.491 -13.591 50.366 1.00 15.84 532 ASN A O 1
ATOM 661 N N . MET A 1 115 ? -18.747 -12.320 49.742 1.00 14.27 533 MET A N 1
ATOM 662 C CA . MET A 1 115 ? -18.142 -13.354 48.903 1.00 14.51 533 MET A CA 1
ATOM 663 C C . MET A 1 115 ? -17.744 -14.597 49.701 1.00 15.27 533 MET A C 1
ATOM 664 O O . MET A 1 115 ? -17.771 -15.709 49.178 1.00 12.85 533 MET A O 1
ATOM 669 N N . ASN A 1 116 ? -17.356 -14.406 50.957 1.00 13.21 534 ASN A N 1
ATOM 670 C CA . ASN A 1 116 ? -16.997 -15.530 51.806 1.00 12.07 534 ASN A CA 1
ATOM 671 C C . ASN A 1 116 ? -18.199 -16.423 52.034 1.00 16.68 534 ASN A C 1
ATOM 672 O O . ASN A 1 116 ? -18.095 -17.656 51.987 1.00 11.75 534 ASN A O 1
ATOM 677 N N . ARG A 1 117 ? -19.342 -15.786 52.273 1.00 12.49 535 ARG A N 1
ATOM 678 C CA . ARG A 1 117 ? -20.596 -16.498 52.455 1.00 10.90 535 ARG A CA 1
ATOM 679 C C . ARG A 1 117 ? -20.982 -17.214 51.169 1.00 13.55 535 ARG A C 1
ATOM 680 O O . ARG A 1 117 ? -21.415 -18.370 51.202 1.00 13.62 535 ARG A O 1
ATOM 688 N N . ALA A 1 118 ? -20.830 -16.524 50.039 1.00 13.89 536 ALA A N 1
ATOM 689 C CA . ALA A 1 118 ? -21.140 -17.119 48.735 1.00 14.61 536 ALA A CA 1
ATOM 690 C C . ALA A 1 118 ? -20.368 -18.420 48.519 1.00 13.48 536 ALA A C 1
ATOM 691 O O . ALA A 1 118 ? -20.949 -19.429 48.135 1.00 10.88 536 ALA A O 1
ATOM 693 N N . LEU A 1 119 ? -19.064 -18.394 48.785 1.00 11.70 537 LEU A N 1
ATOM 694 C CA . LEU A 1 119 ? -18.241 -19.574 48.567 1.00 12.83 537 LEU A CA 1
ATOM 695 C C . LEU A 1 119 ? -18.699 -20.709 49.487 1.00 11.87 537 LEU A C 1
ATOM 696 O O . LEU A 1 119 ? -18.802 -21.845 49.050 1.00 10.54 537 LEU A O 1
ATOM 701 N N . ALA A 1 120 ? -18.999 -20.396 50.746 1.00 10.75 538 ALA A N 1
ATOM 702 C CA . ALA A 1 120 ? -19.445 -21.422 51.690 1.00 11.15 538 ALA A CA 1
ATOM 703 C C . ALA A 1 120 ? -20.755 -22.068 51.233 1.00 13.64 538 ALA A C 1
ATOM 704 O O . ALA A 1 120 ? -20.969 -23.259 51.438 1.00 8.85 538 ALA A O 1
ATOM 706 N N . LEU A 1 121 ? -21.626 -21.288 50.601 1.00 11.43 539 LEU A N 1
ATOM 707 C CA . LEU A 1 121 ? -22.887 -21.835 50.103 1.00 14.18 539 LEU A CA 1
ATOM 708 C C . LEU A 1 121 ? -22.701 -22.902 49.017 1.00 18.01 539 LEU A C 1
ATOM 709 O O . LEU A 1 121 ? -23.588 -23.739 48.806 1.00 13.98 539 LEU A O 1
ATOM 714 N N . ASN A 1 122 ? -21.559 -22.879 48.333 1.00 10.40 540 ASN A N 1
ATOM 715 C CA . ASN A 1 122 ? -21.250 -23.921 47.348 1.00 12.01 540 ASN A CA 1
ATOM 716 C C . ASN A 1 122 ? -21.033 -25.294 47.979 1.00 13.84 540 ASN A C 1
ATOM 717 O O . ASN A 1 122 ? -21.155 -26.313 47.298 1.00 12.64 540 ASN A O 1
ATOM 722 N N . CYS A 1 123 ? -20.675 -25.312 49.260 1.00 10.01 541 CYS A N 1
ATOM 723 C CA . CYS A 1 123 ? -20.446 -26.558 49.969 1.00 11.33 541 CYS A CA 1
ATOM 724 C C . CYS A 1 123 ? -21.772 -27.287 50.170 1.00 15.43 541 CYS A C 1
ATOM 725 O O . CYS A 1 123 ? -22.754 -26.671 50.555 1.00 14.02 541 CYS A O 1
ATOM 728 N N . ASP A 1 124 ? -21.799 -28.592 49.920 1.00 12.74 542 ASP A N 1
ATOM 729 C CA . ASP A 1 124 ? -23.015 -29.378 50.138 1.00 14.49 542 ASP A CA 1
ATOM 730 C C . ASP A 1 124 ? -23.241 -29.644 51.630 1.00 17.98 542 ASP A C 1
ATOM 731 O O . ASP A 1 124 ? -22.986 -30.744 52.122 1.00 15.15 542 ASP A O 1
ATOM 736 N N . ALA A 1 125 ? -23.727 -28.627 52.340 1.00 10.78 543 ALA A N 1
ATOM 737 C CA . ALA A 1 125 ? -23.881 -28.684 53.785 1.00 14.80 543 ALA A CA 1
ATOM 738 C C . ALA A 1 125 ? -24.627 -27.448 54.269 1.00 12.44 543 ALA A C 1
ATOM 739 O O . ALA A 1 125 ? -24.592 -26.413 53.606 1.00 14.06 543 ALA A O 1
ATOM 741 N N . PRO A 1 126 ? -25.295 -27.538 55.430 1.00 11.91 544 PRO A N 1
ATOM 742 C CA . PRO A 1 126 ? -25.901 -26.322 55.992 1.00 12.66 544 PRO A CA 1
ATOM 743 C C . PRO A 1 126 ? -24.868 -25.225 56.220 1.00 18.50 544 PRO A C 1
ATOM 744 O O . PRO A 1 126 ? -23.718 -25.526 56.554 1.00 13.06 544 PRO A O 1
ATOM 748 N N . LEU A 1 127 ? -25.276 -23.975 56.032 1.00 15.70 545 LEU A N 1
ATOM 749 C CA . LEU A 1 127 ? -24.397 -22.837 56.268 1.00 13.90 545 LEU A CA 1
ATOM 750 C C . LEU A 1 127 ? -24.144 -22.647 57.760 1.00 18.98 545 LEU A C 1
ATOM 751 O O . LEU A 1 127 ? -25.086 -22.594 58.552 1.00 16.49 545 LEU A O 1
ATOM 756 N N . ASP A 1 128 ? -22.876 -22.555 58.153 1.00 13.74 546 ASP A N 1
ATOM 757 C CA . ASP A 1 128 ? -22.540 -22.377 59.566 1.00 15.49 546 ASP A CA 1
ATOM 758 C C . ASP A 1 128 ? -21.453 -21.320 59.733 1.00 20.27 546 ASP A C 1
ATOM 759 O O . ASP A 1 128 ? -20.283 -21.580 59.440 1.00 16.69 546 ASP A O 1
ATOM 764 N N . ASP A 1 129 ? -21.827 -20.137 60.219 1.00 19.29 547 ASP A N 1
ATOM 765 C CA . ASP A 1 129 ? -20.862 -19.042 60.331 1.00 21.67 547 ASP A CA 1
ATOM 766 C C . ASP A 1 129 ? -20.102 -19.004 61.659 1.00 19.31 547 ASP A C 1
ATOM 767 O O . ASP A 1 129 ? -19.412 -18.032 61.953 1.00 26.85 547 ASP A O 1
ATOM 772 N N . LYS A 1 130 ? -20.232 -20.054 62.456 1.00 16.46 548 LYS A N 1
ATOM 773 C CA . LYS A 1 130 ? -19.492 -20.127 63.701 1.00 24.53 548 LYS A CA 1
ATOM 774 C C . LYS A 1 130 ? -18.313 -21.089 63.606 1.00 22.50 548 LYS A C 1
ATOM 775 O O . LYS A 1 130 ? -17.181 -20.718 63.906 1.00 22.32 548 LYS A O 1
ATOM 781 N N . ILE A 1 131 ? -18.569 -22.320 63.186 1.00 22.19 549 ILE A N 1
ATOM 782 C CA . ILE A 1 131 ? -17.499 -23.314 63.108 1.00 20.60 549 ILE A CA 1
ATOM 783 C C . ILE A 1 131 ? -17.302 -23.885 61.702 1.00 19.13 549 ILE A C 1
ATOM 784 O O . ILE A 1 131 ? -16.494 -24.788 61.510 1.00 19.66 549 ILE A O 1
ATOM 789 N N . GLY A 1 132 ? -18.027 -23.358 60.719 1.00 14.22 550 GLY A N 1
ATOM 790 C CA . GLY A 1 132 ? -17.926 -23.865 59.359 1.00 11.94 550 GLY A CA 1
ATOM 791 C C . GLY A 1 132 ? -18.637 -25.208 59.216 1.00 15.94 550 GLY A C 1
ATOM 792 O O . GLY A 1 132 ? -19.392 -25.609 60.100 1.00 15.90 550 GLY A O 1
ATOM 793 N N . ALA A 1 133 ? -18.396 -25.902 58.109 1.00 10.07 551 ALA A N 1
ATOM 794 C CA . ALA A 1 133 ? -19.045 -27.184 57.852 1.00 12.81 551 ALA A CA 1
ATOM 795 C C . ALA A 1 133 ? -18.268 -28.048 56.876 1.00 16.26 551 ALA A C 1
ATOM 796 O O . ALA A 1 133 ? -17.420 -27.569 56.124 1.00 12.33 551 ALA A O 1
ATOM 798 N N . GLU A 1 134 ? -18.591 -29.332 56.880 1.00 14.97 552 GLU A N 1
ATOM 799 C CA . GLU A 1 134 ? -17.975 -30.284 55.981 1.00 14.34 552 GLU A CA 1
ATOM 800 C C . GLU A 1 134 ? -19.047 -30.939 55.127 1.00 18.16 552 GLU A C 1
ATOM 801 O O . GLU A 1 134 ? -20.052 -31.405 55.652 1.00 20.63 552 GLU A O 1
ATOM 807 N N . SER A 1 135 ? -18.831 -30.974 53.816 1.00 13.26 553 SER A N 1
ATOM 808 C CA A SER A 1 135 ? -19.820 -31.495 52.874 0.50 18.56 553 SER A CA 1
ATOM 809 C CA B SER A 1 135 ? -19.850 -31.485 52.905 0.50 18.62 553 SER A CA 1
ATOM 810 C C . SER A 1 135 ? -20.215 -32.939 53.174 1.00 20.46 553 SER A C 1
ATOM 811 O O . SER A 1 135 ? -19.405 -33.728 53.646 1.00 18.53 553 SER A O 1
ATOM 816 N N . ARG A 1 136 ? -21.461 -33.276 52.877 1.00 21.63 554 ARG A N 1
ATOM 817 C CA A ARG A 1 136 ? -21.926 -34.651 53.018 0.50 22.91 554 ARG A CA 1
ATOM 818 C CA B ARG A 1 136 ? -21.944 -34.640 53.007 0.50 22.91 554 ARG A CA 1
ATOM 819 C C . ARG A 1 136 ? -21.530 -35.449 51.782 1.00 24.96 554 ARG A C 1
ATOM 820 O O . ARG A 1 136 ? -21.033 -36.575 51.878 1.00 20.13 554 ARG A O 1
ATOM 835 N N . ASN A 1 137 ? -21.741 -34.842 50.628 1.00 20.30 555 ASN A N 1
ATOM 836 C CA . ASN A 1 137 ? -21.433 -35.423 49.343 1.00 16.86 555 ASN A CA 1
ATOM 837 C C . ASN A 1 137 ? -20.673 -34.356 48.569 1.00 16.41 555 ASN A C 1
ATOM 838 O O . ASN A 1 137 ? -21.293 -33.548 47.891 1.00 14.43 555 ASN A O 1
ATOM 843 N N . TRP A 1 138 ? -19.346 -34.317 48.701 1.00 13.66 556 TRP A N 1
ATOM 844 C CA . TRP A 1 138 ? -18.582 -33.158 48.214 1.00 16.32 556 TRP A CA 1
ATOM 845 C C . TRP A 1 138 ? -18.883 -32.851 46.744 1.00 15.44 556 TRP A C 1
ATOM 846 O O . TRP A 1 138 ? -18.998 -31.680 46.369 1.00 13.45 556 TRP A O 1
ATOM 857 N N . ARG A 1 139 ? -19.078 -33.886 45.929 1.00 15.56 557 ARG A N 1
ATOM 858 C CA A ARG A 1 139 ? -19.363 -33.689 44.506 0.50 16.77 557 ARG A CA 1
ATOM 859 C CA B ARG A 1 139 ? -19.367 -33.695 44.505 0.50 16.77 557 ARG A CA 1
ATOM 860 C C . ARG A 1 139 ? -20.739 -33.076 44.260 1.00 17.79 557 ARG A C 1
ATOM 861 O O . ARG A 1 139 ? -21.019 -32.582 43.158 1.00 15.95 557 ARG A O 1
ATOM 876 N N . ALA A 1 140 ? -21.602 -33.116 45.275 1.00 16.38 558 ALA A N 1
ATOM 877 C CA . ALA A 1 140 ? -22.932 -32.520 45.154 1.00 15.57 558 ALA A CA 1
ATOM 878 C C . ALA A 1 140 ? -22.872 -30.995 45.258 1.00 18.36 558 ALA A C 1
ATOM 879 O O . ALA A 1 140 ? -23.844 -30.313 44.959 1.00 18.31 558 ALA A O 1
ATOM 881 N N . GLY A 1 141 ? -21.728 -30.463 45.683 1.00 19.03 559 GLY A N 1
ATOM 882 C CA . GLY A 1 141 ? -21.560 -29.022 45.799 1.00 14.58 559 GLY A CA 1
ATOM 883 C C . GLY A 1 141 ? -21.599 -28.302 44.462 1.00 10.51 559 GLY A C 1
ATOM 884 O O . GLY A 1 141 ? -21.408 -28.907 43.413 1.00 10.50 559 GLY A O 1
ATOM 885 N N . LYS A 1 142 ? -21.852 -27.000 44.504 1.00 13.79 560 LYS A N 1
ATOM 886 C CA . LYS A 1 142 ? -21.869 -26.178 43.298 1.00 10.91 560 LYS A CA 1
ATOM 887 C C . LYS A 1 142 ? -20.459 -25.966 42.768 1.00 12.12 560 LYS A C 1
ATOM 888 O O . LYS A 1 142 ? -19.523 -25.733 43.539 1.00 10.15 560 LYS A O 1
ATOM 894 N N . PRO A 1 143 ? -20.308 -26.025 41.439 1.00 9.35 561 PRO A N 1
ATOM 895 C CA . PRO A 1 143 ? -18.987 -25.896 40.810 1.00 11.58 561 PRO A CA 1
ATOM 896 C C . PRO A 1 143 ? -18.381 -24.485 40.904 1.00 11.22 561 PRO A C 1
ATOM 897 O O . PRO A 1 143 ? -19.101 -23.496 40.828 1.00 12.05 561 PRO A O 1
ATOM 901 N N . VAL A 1 144 ? -17.062 -24.421 41.070 1.00 9.71 562 VAL A N 1
ATOM 902 C CA A VAL A 1 144 ? -16.303 -23.177 41.066 0.50 10.02 562 VAL A CA 1
ATOM 903 C CA B VAL A 1 144 ? -16.361 -23.146 41.000 0.50 8.58 562 VAL A CA 1
ATOM 904 C C . VAL A 1 144 ? -15.237 -23.226 39.977 1.00 9.53 562 VAL A C 1
ATOM 905 O O . VAL A 1 144 ? -14.441 -24.168 39.954 1.00 9.19 562 VAL A O 1
ATOM 912 N N . ARG A 1 145 ? -15.217 -22.238 39.087 1.00 10.71 563 ARG A N 1
ATOM 913 C CA . ARG A 1 145 ? -14.146 -22.108 38.110 1.00 9.09 563 ARG A CA 1
ATOM 914 C C . ARG A 1 145 ? -12.884 -21.659 38.840 1.00 9.99 563 ARG A C 1
ATOM 915 O O . ARG A 1 145 ? -12.935 -20.714 39.615 1.00 10.46 563 ARG A O 1
ATOM 923 N N . VAL A 1 146 ? -11.753 -22.315 38.602 1.00 9.96 564 VAL A N 1
ATOM 924 C CA . VAL A 1 146 ? -10.533 -21.937 39.320 1.00 9.04 564 VAL A CA 1
ATOM 925 C C . VAL A 1 146 ? -9.451 -21.452 38.365 1.00 9.78 564 VAL A C 1
ATOM 926 O O . VAL A 1 146 ? -9.102 -22.124 37.392 1.00 9.81 564 VAL A O 1
ATOM 930 N N . ILE A 1 147 ? -8.939 -20.265 38.661 1.00 12.94 565 ILE A N 1
ATOM 931 C CA . ILE A 1 147 ? -7.874 -19.653 37.891 1.00 11.27 565 ILE A CA 1
ATOM 932 C C . ILE A 1 147 ? -6.630 -19.538 38.779 1.00 10.76 565 ILE A C 1
ATOM 933 O O . ILE A 1 147 ? -6.690 -18.930 39.855 1.00 11.03 565 ILE A O 1
ATOM 938 N N . ARG A 1 148 ? -5.520 -20.138 38.352 1.00 8.90 566 ARG A N 1
ATOM 939 C CA . ARG A 1 148 ? -4.248 -19.938 39.045 1.00 11.62 566 ARG A CA 1
ATOM 940 C C . ARG A 1 148 ? -3.450 -18.844 38.350 1.00 13.92 566 ARG A C 1
ATOM 941 O O . ARG A 1 148 ? -3.283 -18.848 37.127 1.00 10.09 566 ARG A O 1
ATOM 949 N N . SER A 1 149 ? -2.982 -17.904 39.162 1.00 12.93 567 SER A N 1
ATOM 950 C CA . SER A 1 149 ? -2.148 -16.802 38.726 1.00 12.76 567 SER A CA 1
ATOM 951 C C . SER A 1 149 ? -0.670 -17.098 38.948 1.00 14.48 567 SER A C 1
ATOM 952 O O . SER A 1 149 ? -0.300 -17.788 39.904 1.00 14.59 567 SER A O 1
ATOM 955 N N . PHE A 1 150 ? 0.170 -16.554 38.075 1.00 13.26 568 PHE A N 1
ATOM 956 C CA . PHE A 1 150 ? 1.621 -16.683 38.199 1.00 16.31 568 PHE A CA 1
ATOM 957 C C . PHE A 1 150 ? 2.107 -16.119 39.533 1.00 15.22 568 PHE A C 1
ATOM 958 O O . PHE A 1 150 ? 3.119 -16.563 40.076 1.00 14.79 568 PHE A O 1
ATOM 966 N N . LYS A 1 151 ? 1.358 -15.167 40.074 1.00 11.75 569 LYS A N 1
ATOM 967 C CA . LYS A 1 151 ? 1.673 -14.608 41.388 1.00 18.60 569 LYS A CA 1
ATOM 968 C C . LYS A 1 151 ? 1.571 -15.647 42.501 1.00 12.64 569 LYS A C 1
ATOM 969 O O . LYS A 1 151 ? 2.130 -15.464 43.583 1.00 14.09 569 LYS A O 1
ATOM 975 N N . GLY A 1 152 ? 0.848 -16.732 42.245 1.00 14.08 570 GLY A N 1
ATOM 976 C CA . GLY A 1 152 ? 0.725 -17.792 43.228 1.00 20.52 570 GLY A CA 1
ATOM 977 C C . GLY A 1 152 ? 1.971 -18.651 43.375 1.00 19.89 570 GLY A C 1
ATOM 978 O O . GLY A 1 152 ? 2.063 -19.481 44.285 1.00 15.81 570 GLY A O 1
ATOM 979 N N . ARG A 1 153 ? 2.943 -18.452 42.490 1.00 17.90 571 ARG A N 1
ATOM 980 C CA A ARG A 1 153 ? 4.179 -19.221 42.549 0.50 19.55 571 ARG A CA 1
ATOM 981 C CA B ARG A 1 153 ? 4.188 -19.215 42.540 0.50 19.55 571 ARG A CA 1
ATOM 982 C C . ARG A 1 153 ? 4.894 -19.061 43.888 1.00 17.97 571 ARG A C 1
ATOM 983 O O . ARG A 1 153 ? 5.708 -19.890 44.260 1.00 21.08 571 ARG A O 1
ATOM 998 N N . LYS A 1 154 ? 4.584 -18.001 44.625 1.00 20.32 572 LYS A N 1
ATOM 999 C CA . LYS A 1 154 ? 5.248 -17.836 45.914 1.00 31.30 572 LYS A CA 1
ATOM 1000 C C . LYS A 1 154 ? 4.708 -18.804 46.971 1.00 26.48 572 LYS A C 1
ATOM 1001 O O . LYS A 1 154 ? 5.298 -18.946 48.042 1.00 27.56 572 LYS A O 1
ATOM 1007 N N . ILE A 1 155 ? 3.600 -19.480 46.688 1.00 17.88 573 ILE A N 1
ATOM 1008 C CA . ILE A 1 155 ? 3.138 -20.516 47.607 1.00 16.37 573 ILE A CA 1
ATOM 1009 C C . ILE A 1 155 ? 2.871 -21.851 46.910 1.00 17.99 573 ILE A C 1
ATOM 1010 O O . ILE A 1 155 ? 2.777 -22.881 47.575 1.00 14.30 573 ILE A O 1
ATOM 1015 N N . SER A 1 156 ? 2.781 -21.845 45.580 1.00 13.21 574 SER A N 1
ATOM 1016 C CA . SER A 1 156 ? 2.306 -23.025 44.860 1.00 12.09 574 SER A CA 1
ATOM 1017 C C . SER A 1 156 ? 3.197 -23.470 43.710 1.00 13.41 574 SER A C 1
ATOM 1018 O O . SER A 1 156 ? 3.592 -22.670 42.862 1.00 15.27 574 SER A O 1
ATOM 1021 N N . LYS A 1 157 ? 3.479 -24.765 43.664 1.00 15.57 575 LYS A N 1
ATOM 1022 C CA . LYS A 1 157 ? 4.241 -25.341 42.560 1.00 14.21 575 LYS A CA 1
ATOM 1023 C C . LYS A 1 157 ? 3.371 -25.525 41.315 1.00 18.09 575 LYS A C 1
ATOM 1024 O O . LYS A 1 157 ? 3.876 -25.828 40.229 1.00 19.09 575 LYS A O 1
ATOM 1030 N N . TYR A 1 158 ? 2.067 -25.329 41.461 1.00 13.59 576 TYR A N 1
ATOM 1031 C CA . TYR A 1 158 ? 1.151 -25.592 40.352 1.00 11.49 576 TYR A CA 1
ATOM 1032 C C . TYR A 1 158 ? 0.743 -24.321 39.598 1.00 16.48 576 TYR A C 1
ATOM 1033 O O . TYR A 1 158 ? 0.164 -24.397 38.516 1.00 15.38 576 TYR A O 1
ATOM 1042 N N . ALA A 1 159 ? 1.056 -23.156 40.158 1.00 13.28 577 ALA A N 1
ATOM 1043 C CA . ALA A 1 159 ? 0.803 -21.894 39.465 1.00 18.23 577 ALA A CA 1
ATOM 1044 C C . ALA A 1 159 ? 1.563 -21.827 38.129 1.00 17.04 577 ALA A C 1
ATOM 1045 O O . ALA A 1 159 ? 2.657 -22.385 38.002 1.00 14.53 577 ALA A O 1
ATOM 1047 N N . PRO A 1 160 ? 0.977 -21.157 37.119 1.00 13.54 578 PRO A N 1
ATOM 1048 C CA . PRO A 1 160 ? 1.675 -21.014 35.837 1.00 13.32 578 PRO A CA 1
ATOM 1049 C C . PRO A 1 160 ? 2.883 -20.092 35.948 1.00 21.08 578 PRO A C 1
ATOM 1050 O O . PRO A 1 160 ? 2.965 -19.309 36.890 1.00 17.43 578 PRO A O 1
ATOM 1054 N N . GLU A 1 161 ? 3.799 -20.186 34.991 1.00 16.83 579 GLU A N 1
ATOM 1055 C CA . GLU A 1 161 ? 4.958 -19.302 34.939 1.00 23.34 579 GLU A CA 1
ATOM 1056 C C . GLU A 1 161 ? 4.538 -17.869 34.652 1.00 19.23 579 GLU A C 1
ATOM 1057 O O . GLU A 1 161 ? 5.137 -16.921 35.150 1.00 19.65 579 GLU A O 1
ATOM 1063 N N . GLU A 1 162 ? 3.505 -17.715 33.835 1.00 14.21 580 GLU A N 1
ATOM 1064 C CA . GLU A 1 162 ? 3.056 -16.392 33.408 1.00 17.39 580 GLU A CA 1
ATOM 1065 C C . GLU A 1 162 ? 1.543 -16.279 33.337 1.00 14.50 580 GLU A C 1
ATOM 1066 O O . GLU A 1 162 ? 0.850 -17.241 33.002 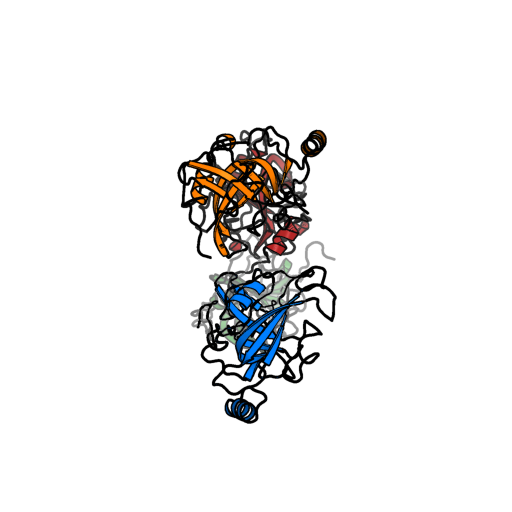1.00 22.06 580 GLU A O 1
ATOM 1072 N N . GLY A 1 163 ? 1.039 -15.091 33.629 1.00 15.18 581 GLY A N 1
ATOM 1073 C CA . GLY A 1 163 ? -0.368 -14.798 33.448 1.00 12.11 581 GLY A CA 1
ATOM 1074 C C . GLY A 1 163 ? -1.308 -15.581 34.341 1.00 16.41 581 GLY A C 1
ATOM 1075 O O . GLY A 1 163 ? -0.954 -15.969 35.455 1.00 15.58 581 GLY A O 1
ATOM 1076 N N . ASN A 1 164 ? -2.516 -15.805 33.835 1.00 11.87 582 ASN A N 1
ATOM 1077 C CA . ASN A 1 164 ? -3.611 -16.381 34.600 1.00 9.33 582 ASN A CA 1
ATOM 1078 C C . ASN A 1 164 ? -4.187 -17.564 33.835 1.00 11.90 582 ASN A C 1
ATOM 1079 O O . ASN A 1 164 ? -4.638 -17.410 32.698 1.00 13.70 582 ASN A O 1
ATOM 1084 N N . ARG A 1 165 ? -4.162 -18.741 34.446 1.00 10.47 583 ARG A N 1
ATOM 1085 C CA . ARG A 1 165 ? -4.513 -19.969 33.738 1.00 10.38 583 ARG A CA 1
ATOM 1086 C C . ARG A 1 165 ? -5.794 -20.573 34.284 1.00 9.55 583 ARG A C 1
ATOM 1087 O O . ARG A 1 165 ? -5.899 -20.802 35.480 1.00 10.66 583 ARG A O 1
ATOM 1095 N N . TYR A 1 166 ? -6.761 -20.832 33.407 1.00 10.14 584 TYR A N 1
ATOM 1096 C CA . TYR A 1 166 ? -7.993 -21.500 33.814 1.00 7.88 584 TYR A CA 1
ATOM 1097 C C . TYR A 1 166 ? -7.736 -23.000 34.014 1.00 9.09 584 TYR A C 1
ATOM 1098 O O . TYR A 1 166 ? -7.371 -23.725 33.083 1.00 9.43 584 TYR A O 1
ATOM 1107 N N . ASP A 1 167 ? -7.897 -23.461 35.246 1.00 9.03 585 ASP A N 1
ATOM 1108 C CA . ASP A 1 167 ? -7.522 -24.830 35.579 1.00 8.52 585 ASP A CA 1
ATOM 1109 C C . ASP A 1 167 ? -8.720 -25.764 35.743 1.00 10.53 585 ASP A C 1
ATOM 1110 O O . ASP A 1 167 ? -8.547 -26.953 36.032 1.00 11.68 585 ASP A O 1
ATOM 1115 N N . GLY A 1 168 ? -9.927 -25.235 35.566 1.00 11.01 586 GLY A N 1
ATOM 1116 C CA . GLY A 1 168 ? -11.105 -26.084 35.555 1.00 6.38 586 GLY A CA 1
ATOM 1117 C C . GLY A 1 168 ? -11.971 -25.983 36.797 1.00 9.36 586 GLY A C 1
ATOM 1118 O O . GLY A 1 168 ? -11.875 -25.031 37.578 1.00 6.79 586 GLY A O 1
ATOM 1119 N N . ILE A 1 169 ? -12.816 -26.990 36.979 1.00 7.31 587 ILE A N 1
ATOM 1120 C CA . ILE A 1 169 ? -13.871 -26.954 37.973 1.00 6.22 587 ILE A CA 1
ATOM 1121 C C . ILE A 1 169 ? -13.499 -27.643 39.281 1.00 9.27 587 ILE A C 1
ATOM 1122 O O . ILE A 1 169 ? -13.041 -28.786 39.294 1.00 9.05 587 ILE A O 1
ATOM 1127 N N . TYR A 1 170 ? -13.699 -26.932 40.382 1.00 7.08 588 TYR A N 1
ATOM 1128 C CA . TYR A 1 170 ? -13.443 -27.476 41.701 1.00 8.75 588 TYR A CA 1
ATOM 1129 C C . TYR A 1 170 ? -14.715 -27.370 42.532 1.00 8.91 588 TYR A C 1
ATOM 1130 O O . TYR A 1 170 ? -15.660 -26.670 42.155 1.00 8.83 588 TYR A O 1
ATOM 1139 N N . LYS A 1 171 ? -14.729 -28.051 43.665 1.00 8.38 589 LYS A N 1
ATOM 1140 C CA . LYS A 1 171 ? -15.860 -27.977 44.583 1.00 8.81 589 LYS A CA 1
ATOM 1141 C C . LYS A 1 171 ? -15.384 -27.812 46.018 1.00 9.38 589 LYS A C 1
ATOM 1142 O O . LYS A 1 171 ? -14.297 -28.273 46.379 1.00 11.77 589 LYS A O 1
ATOM 1148 N N . VAL A 1 172 ? -16.202 -27.155 46.836 1.00 8.92 590 VAL A N 1
ATOM 1149 C CA . VAL A 1 172 ? -15.849 -26.894 48.221 1.00 9.05 590 VAL A CA 1
ATOM 1150 C C . VAL A 1 172 ? -16.127 -28.108 49.111 1.00 14.52 590 VAL A C 1
ATOM 1151 O O . VAL A 1 172 ? -17.284 -28.471 49.362 1.00 11.75 590 VAL A O 1
ATOM 1155 N N . VAL A 1 173 ? -15.062 -28.737 49.591 1.00 8.16 591 VAL A N 1
ATOM 1156 C CA . VAL A 1 173 ? -15.197 -29.933 50.405 1.00 8.26 591 VAL A CA 1
ATOM 1157 C C . VAL A 1 173 ? -15.624 -29.572 51.823 1.00 11.26 591 VAL A C 1
ATOM 1158 O O . VAL A 1 173 ? -16.477 -30.237 52.420 1.00 10.82 591 VAL A O 1
ATOM 1162 N N . LYS A 1 174 ? -15.012 -28.513 52.353 1.00 9.29 592 LYS A N 1
ATOM 1163 C CA . LYS A 1 174 ? -15.333 -28.008 53.678 1.00 9.12 592 LYS A CA 1
ATOM 1164 C C . LYS A 1 174 ? -14.784 -26.603 53.835 1.00 10.40 592 LYS A C 1
ATOM 1165 O O . LYS A 1 174 ? -14.011 -26.131 53.007 1.00 9.81 592 LYS A O 1
ATOM 1171 N N . TYR A 1 175 ? -15.174 -25.946 54.915 1.00 8.06 593 TYR A N 1
ATOM 1172 C CA . TYR A 1 175 ? -14.675 -24.614 55.216 1.00 9.58 593 TYR A CA 1
ATOM 1173 C C . TYR A 1 175 ? -14.754 -24.410 56.717 1.00 9.92 593 TYR A C 1
ATOM 1174 O O . TYR A 1 175 ? -15.568 -25.045 57.388 1.00 13.18 593 TYR A O 1
ATOM 1183 N N . TRP A 1 176 ? -13.932 -23.515 57.243 1.00 10.62 594 TRP A N 1
ATOM 1184 C CA . TRP A 1 176 ? -13.806 -23.387 58.683 1.00 12.89 594 TRP A CA 1
ATOM 1185 C C . TRP A 1 176 ? -13.070 -22.100 59.005 1.00 13.92 594 TRP A C 1
ATOM 1186 O O . TRP A 1 176 ? -12.306 -21.614 58.170 1.00 10.03 594 TRP A O 1
ATOM 1197 N N . PRO A 1 177 ? -13.316 -21.520 60.200 1.00 10.53 595 PRO A N 1
ATOM 1198 C CA . PRO A 1 177 ? -12.549 -20.336 60.602 1.00 11.62 595 PRO A CA 1
ATOM 1199 C C . PRO A 1 177 ? -11.279 -20.723 61.355 1.00 12.07 595 PRO A C 1
ATOM 1200 O O . PRO A 1 177 ? -11.304 -21.690 62.119 1.00 13.20 595 PRO A O 1
ATOM 1204 N N . GLU A 1 178 ? -10.190 -19.993 61.137 1.00 13.32 596 GLU A N 1
ATOM 1205 C CA . GLU A 1 178 ? -8.954 -20.210 61.899 1.00 13.35 596 GLU A CA 1
ATOM 1206 C C . GLU A 1 178 ? -8.100 -18.944 61.931 1.00 12.83 596 GLU A C 1
ATOM 1207 O O . GLU A 1 178 ? -8.206 -18.092 61.046 1.00 16.13 596 GLU A O 1
ATOM 1213 N N . ILE A 1 179 ? -7.274 -18.820 62.969 1.00 15.47 597 ILE A N 1
ATOM 1214 C CA . ILE A 1 179 ? -6.271 -17.764 63.050 1.00 12.27 597 ILE A CA 1
ATOM 1215 C C . ILE A 1 179 ? -5.196 -17.986 61.997 1.00 16.83 597 ILE A C 1
ATOM 1216 O O . ILE A 1 179 ? -4.568 -19.045 61.973 1.00 19.76 597 ILE A O 1
ATOM 1221 N N . SER A 1 180 ? -4.978 -16.999 61.135 1.00 16.96 598 SER A N 1
ATOM 1222 C CA . SER A 1 180 ? -3.948 -17.102 60.103 1.00 21.49 598 SER A CA 1
ATOM 1223 C C . SER A 1 180 ? -2.556 -17.284 60.715 1.00 32.05 598 SER A C 1
ATOM 1224 O O . SER A 1 180 ? -2.168 -16.538 61.619 1.00 24.73 598 SER A O 1
ATOM 1227 N N . SER A 1 181 ? -1.820 -18.280 60.220 1.00 29.46 599 SER A N 1
ATOM 1228 C CA . SER A 1 181 ? -0.446 -18.518 60.656 1.00 35.19 599 SER A CA 1
ATOM 1229 C C . SER A 1 181 ? 0.482 -17.399 60.221 1.00 39.70 599 SER A C 1
ATOM 1230 O O . SER A 1 181 ? 1.575 -17.248 60.768 1.00 39.41 599 SER A O 1
ATOM 1233 N N . SER A 1 182 ? 0.054 -16.620 59.232 1.00 35.16 600 SER A N 1
ATOM 1234 C CA . SER A 1 182 ? 0.934 -15.611 58.659 1.00 38.69 600 SER A CA 1
ATOM 1235 C C . SER A 1 182 ? 0.599 -14.178 59.081 1.00 38.81 600 SER A C 1
ATOM 1236 O O . SER A 1 182 ? 1.398 -13.278 58.837 1.00 47.06 600 SER A O 1
ATOM 1239 N N . HIS A 1 183 ? -0.555 -13.945 59.708 1.00 37.94 601 HIS A N 1
ATOM 1240 C CA . HIS A 1 183 ? -0.829 -12.587 60.195 1.00 35.36 601 HIS A CA 1
ATOM 1241 C C . HIS A 1 183 ? -1.710 -12.459 61.447 1.00 38.08 601 HIS A C 1
ATOM 1242 O O . HIS A 1 183 ? -2.040 -11.342 61.853 1.00 44.48 601 HIS A O 1
ATOM 1249 N N . GLY A 1 184 ? -2.081 -13.579 62.062 1.00 29.09 602 GLY A N 1
ATOM 1250 C CA . GLY A 1 184 ? -2.648 -13.554 63.403 1.00 29.93 602 GLY A CA 1
ATOM 1251 C C . GLY A 1 184 ? -4.087 -13.090 63.576 1.00 26.54 602 GLY A C 1
ATOM 1252 O O . GLY A 1 184 ? -4.567 -12.962 64.704 1.00 36.88 602 GLY A O 1
ATOM 1253 N N . PHE A 1 185 ? -4.783 -12.827 62.476 1.00 26.42 603 PHE A N 1
ATOM 1254 C CA . PHE A 1 185 ? -6.214 -12.545 62.549 1.00 22.46 603 PHE A CA 1
ATOM 1255 C C . PHE A 1 185 ? -7.012 -13.733 62.021 1.00 22.81 603 PHE A C 1
ATOM 1256 O O . PHE A 1 185 ? -6.475 -14.596 61.324 1.00 17.98 603 PHE A O 1
ATOM 1264 N N . LEU A 1 186 ? -8.292 -13.781 62.363 1.00 17.73 604 LEU A N 1
ATOM 1265 C CA A LEU A 1 186 ? -9.150 -14.873 61.930 0.50 18.45 604 LEU A CA 1
ATOM 1266 C CA B LEU A 1 186 ? -9.156 -14.867 61.933 0.50 18.45 604 LEU A CA 1
ATOM 1267 C C . LEU A 1 186 ? -9.425 -14.773 60.439 1.00 17.37 604 LEU A C 1
ATOM 1268 O O . LEU A 1 186 ? -9.736 -13.701 59.931 1.00 14.21 604 LEU A O 1
ATOM 1277 N N . VAL A 1 187 ? -9.302 -15.896 59.745 1.00 16.17 605 VAL A N 1
ATOM 1278 C CA . VAL A 1 187 ? -9.685 -15.955 58.348 1.00 11.34 605 VAL A CA 1
ATOM 1279 C C . VAL A 1 187 ? -10.682 -17.099 58.172 1.00 17.10 605 VAL A C 1
ATOM 1280 O O . VAL A 1 187 ? -10.740 -18.023 58.994 1.00 9.95 605 VAL A O 1
ATOM 1284 N N . TRP A 1 188 ? -11.479 -17.026 57.113 1.00 10.69 606 TRP A N 1
ATOM 1285 C CA . TRP A 1 188 ? -12.286 -18.170 56.730 1.00 10.20 606 TRP A CA 1
ATOM 1286 C C . TRP A 1 188 ? -11.516 -18.976 55.694 1.00 8.77 606 TRP A C 1
ATOM 1287 O O . TRP A 1 188 ? -11.003 -18.423 54.721 1.00 10.35 606 TRP A O 1
ATOM 1298 N N . ARG A 1 189 ? -11.380 -20.275 55.943 1.00 9.03 607 ARG A N 1
ATOM 1299 C CA . ARG A 1 189 ? -10.562 -21.117 55.075 1.00 10.69 607 ARG A CA 1
ATOM 1300 C C . ARG A 1 189 ? -11.430 -22.134 54.366 1.00 10.90 607 ARG A C 1
ATOM 1301 O O . ARG A 1 189 ? -12.476 -22.529 54.876 1.00 11.91 607 ARG A O 1
ATOM 1309 N N . TYR A 1 190 ? -10.998 -22.554 53.185 1.00 7.87 608 TYR A N 1
ATOM 1310 C CA . TYR A 1 190 ? -11.793 -23.451 52.359 1.00 10.09 608 TYR A CA 1
ATOM 1311 C C . TYR A 1 190 ? -10.900 -24.531 51.801 1.00 10.27 608 TYR A C 1
ATOM 1312 O O . TYR A 1 190 ? -9.770 -24.245 51.422 1.00 8.75 608 TYR A O 1
ATOM 1321 N N . LEU A 1 191 ? -11.406 -25.758 51.740 1.00 10.06 609 LEU A N 1
ATOM 1322 C CA . LEU A 1 191 ? -10.714 -26.834 51.024 1.00 10.26 609 LEU A CA 1
ATOM 1323 C C . LEU A 1 191 ? -11.411 -27.083 49.688 1.00 10.77 609 LEU A C 1
ATOM 1324 O O . LEU A 1 191 ? -12.607 -27.389 49.662 1.00 9.41 609 LEU A O 1
ATOM 1329 N N . LEU A 1 192 ? -10.674 -26.917 48.588 1.00 7.73 610 LEU A N 1
ATOM 1330 C CA . LEU A 1 192 ? -11.236 -27.079 47.256 1.00 9.51 610 LEU A CA 1
ATOM 1331 C C . LEU A 1 192 ? -10.688 -28.363 46.657 1.00 8.01 610 LEU A C 1
ATOM 1332 O O . LEU A 1 192 ? -9.506 -28.661 46.812 1.00 8.53 610 LEU A O 1
ATOM 1337 N N . ARG A 1 193 ? -11.545 -29.116 45.975 1.00 7.35 611 ARG A N 1
ATOM 1338 C CA . ARG A 1 193 ? -11.127 -30.349 45.312 1.00 8.96 611 ARG A CA 1
ATOM 1339 C C . ARG A 1 193 ? -11.630 -30.397 43.871 1.00 8.97 611 ARG A C 1
ATOM 1340 O O . ARG A 1 193 ? -12.784 -30.060 43.596 1.00 9.50 611 ARG A O 1
ATOM 1348 N N . ARG A 1 194 ? -10.765 -30.813 42.949 1.00 8.37 612 ARG A N 1
ATOM 1349 C CA . ARG A 1 194 ? -11.092 -30.758 41.526 1.00 8.11 612 ARG A CA 1
ATOM 1350 C C . ARG A 1 194 ? -12.111 -31.830 41.125 1.00 8.14 612 ARG A C 1
ATOM 1351 O O . ARG A 1 194 ? -12.045 -32.972 41.577 1.00 9.34 612 ARG A O 1
ATOM 1359 N N . ASP A 1 195 ? -13.058 -31.442 40.280 1.00 9.51 613 ASP A N 1
ATOM 1360 C CA . ASP A 1 195 ? -14.070 -32.357 39.767 1.00 11.64 613 ASP A CA 1
ATOM 1361 C C . ASP A 1 195 ? -14.375 -31.949 38.328 1.00 12.19 613 ASP A C 1
ATOM 1362 O O . ASP A 1 195 ? -15.332 -31.228 38.064 1.00 12.98 613 ASP A O 1
ATOM 1367 N N . ASP A 1 196 ? -13.538 -32.397 37.399 1.00 10.60 614 ASP A N 1
ATOM 1368 C CA . ASP A 1 196 ? -13.610 -31.904 36.027 1.00 12.96 614 ASP A CA 1
ATOM 1369 C C . ASP A 1 196 ? -13.199 -32.995 35.044 1.00 13.73 614 ASP A C 1
ATOM 1370 O O . ASP A 1 196 ? -12.176 -33.650 35.244 1.00 10.07 614 ASP A O 1
ATOM 1375 N N . VAL A 1 197 ? -13.992 -33.167 33.982 1.00 12.77 615 VAL A N 1
ATOM 1376 C CA . VAL A 1 197 ? -13.712 -34.146 32.926 1.00 11.11 615 VAL A CA 1
ATOM 1377 C C . VAL A 1 197 ? -12.501 -33.709 32.075 1.00 10.27 615 VAL A C 1
ATOM 1378 O O . VAL A 1 197 ? -11.785 -34.545 31.509 1.00 10.79 615 VAL A O 1
ATOM 1382 N N . GLU A 1 198 ? -12.252 -32.402 32.001 1.00 9.07 616 GLU A N 1
ATOM 1383 C CA . GLU A 1 198 ? -11.076 -31.905 31.284 1.00 10.53 616 GLU A CA 1
ATOM 1384 C C . GLU A 1 198 ? -9.821 -32.128 32.130 1.00 10.24 616 GLU A C 1
ATOM 1385 O O . GLU A 1 198 ? -9.781 -31.740 33.295 1.00 10.38 616 GLU A O 1
ATOM 1391 N N . PRO A 1 199 ? -8.787 -32.748 31.552 1.00 9.77 617 PRO A N 1
ATOM 1392 C CA . PRO A 1 199 ? -7.622 -33.054 32.395 1.00 9.74 617 PRO A CA 1
ATOM 1393 C C . PRO A 1 199 ? -6.883 -31.791 32.855 1.00 10.25 617 PRO A C 1
ATOM 1394 O O . PRO A 1 199 ? -6.855 -30.786 32.142 1.00 11.19 617 PRO A O 1
ATOM 1398 N N . ALA A 1 200 ? -6.322 -31.852 34.053 1.00 10.34 618 ALA A N 1
ATOM 1399 C CA . ALA A 1 200 ? -5.628 -30.722 34.662 1.00 10.26 618 ALA A CA 1
ATOM 1400 C C . ALA A 1 200 ? -4.385 -30.362 33.853 1.00 11.39 618 ALA A C 1
ATOM 1401 O O . ALA A 1 200 ? -3.723 -31.250 33.308 1.00 9.84 618 ALA A O 1
ATOM 1403 N N . PRO A 1 201 ? -4.060 -29.062 33.780 1.00 10.50 619 PRO A N 1
ATOM 1404 C CA . PRO A 1 201 ? -2.984 -28.579 32.905 1.00 12.44 619 PRO A CA 1
ATOM 1405 C C . PRO A 1 201 ? -1.591 -29.138 33.216 1.00 13.50 619 PRO A C 1
ATOM 1406 O O . PRO A 1 201 ? -0.770 -29.206 32.300 1.00 18.07 619 PRO A O 1
ATOM 1410 N N . TRP A 1 202 ? -1.328 -29.546 34.454 1.00 11.32 620 TRP A N 1
ATOM 1411 C CA . TRP A 1 202 ? 0.009 -30.024 34.824 1.00 16.00 620 TRP A CA 1
ATOM 1412 C C . TRP A 1 202 ? 0.180 -31.528 34.604 1.00 15.50 620 TRP A C 1
ATOM 1413 O O . TRP A 1 202 ? 1.283 -32.051 34.740 1.00 18.75 620 TRP A O 1
ATOM 1424 N N . THR A 1 203 ? -0.898 -32.236 34.276 1.00 14.74 621 THR A N 1
ATOM 1425 C CA . THR A 1 203 ? -0.777 -33.670 34.005 1.00 13.84 621 THR A CA 1
ATOM 1426 C C . THR A 1 203 ? -0.254 -33.896 32.594 1.00 12.70 621 THR A C 1
ATOM 1427 O O . THR A 1 203 ? -0.353 -33.012 31.744 1.00 9.55 621 THR A O 1
ATOM 1431 N N . SER A 1 204 ? 0.311 -35.076 32.348 1.00 14.48 622 SER A N 1
ATOM 1432 C CA . SER A 1 204 ? 0.770 -35.431 31.006 1.00 15.02 622 SER A CA 1
ATOM 1433 C C . SER A 1 204 ? -0.330 -35.201 29.991 1.00 14.34 622 SER A C 1
ATOM 1434 O O . SER A 1 204 ? -0.102 -34.640 28.919 1.00 13.83 622 SER A O 1
ATOM 1437 N N . GLU A 1 205 ? -1.537 -35.625 30.342 1.00 14.40 623 GLU A N 1
ATOM 1438 C CA . GLU A 1 205 ? -2.636 -35.532 29.407 1.00 13.71 623 GLU A CA 1
ATOM 1439 C C . GLU A 1 205 ? -3.025 -34.089 29.109 1.00 9.15 623 GLU A C 1
ATOM 1440 O O . GLU A 1 205 ? -3.307 -33.748 27.955 1.00 9.88 623 GLU A O 1
ATOM 1446 N N . GLY A 1 206 ? -3.042 -33.252 30.143 1.00 9.69 624 GLY A N 1
ATOM 1447 C CA . GLY A 1 206 ? -3.401 -31.852 29.989 1.00 11.72 624 GLY A CA 1
ATOM 1448 C C . GLY A 1 206 ? -2.356 -31.098 29.190 1.00 16.23 624 GLY A C 1
ATOM 1449 O O . GLY A 1 206 ? -2.679 -30.222 28.378 1.00 11.63 624 GLY A O 1
ATOM 1450 N N . ILE A 1 207 ? -1.090 -31.437 29.434 1.00 13.74 625 ILE A N 1
ATOM 1451 C CA . ILE A 1 207 ? 0.018 -30.878 28.666 1.00 10.93 625 ILE A CA 1
ATOM 1452 C C . ILE A 1 207 ? -0.128 -31.201 27.181 1.00 11.67 625 ILE A C 1
ATOM 1453 O O . ILE A 1 207 ? -0.005 -30.312 26.324 1.00 8.62 625 ILE A O 1
ATOM 1458 N N . GLU A 1 208 ? -0.405 -32.464 26.866 1.00 11.45 626 GLU A N 1
ATOM 1459 C CA . GLU A 1 208 ? -0.630 -32.845 25.476 1.00 10.97 626 GLU A CA 1
ATOM 1460 C C . GLU A 1 208 ? -1.820 -32.106 24.876 1.00 8.84 626 GLU A C 1
ATOM 1461 O O . GLU A 1 208 ? -1.792 -31.726 23.700 1.00 10.39 626 GLU A O 1
ATOM 1467 N N . ARG A 1 209 ? -2.866 -31.911 25.674 1.00 11.47 627 ARG A N 1
ATOM 1468 C CA . ARG A 1 209 ? -4.071 -31.246 25.183 1.00 10.99 627 ARG A CA 1
ATOM 1469 C C . ARG A 1 209 ? -3.818 -29.773 24.894 1.00 12.02 627 ARG A C 1
ATOM 1470 O O . ARG A 1 209 ? -4.241 -29.258 23.859 1.00 12.35 627 ARG A O 1
ATOM 1478 N N . SER A 1 210 ? -3.126 -29.100 25.805 1.00 9.80 628 SER A N 1
ATOM 1479 C CA . SER A 1 210 ? -2.762 -27.698 25.591 1.00 10.25 628 SER A CA 1
ATOM 1480 C C . SER A 1 210 ? -1.914 -27.534 24.331 1.00 13.72 628 SER A C 1
ATOM 1481 O O . SER A 1 210 ? -2.092 -26.574 23.572 1.00 14.94 628 SER A O 1
ATOM 1484 N N . ARG A 1 211 ? -1.010 -28.476 24.095 1.00 10.65 629 ARG A N 1
ATOM 1485 C CA . ARG A 1 211 ? -0.204 -28.434 22.873 1.00 13.34 629 ARG A CA 1
ATOM 1486 C C . ARG A 1 211 ? -1.095 -28.683 21.656 1.00 15.13 629 ARG A C 1
ATOM 1487 O O . ARG A 1 211 ? -1.054 -27.936 20.679 1.00 13.32 629 ARG A O 1
ATOM 1495 N N . ARG A 1 212 ? -1.910 -29.731 21.741 1.00 13.54 630 ARG A N 1
ATOM 1496 C CA . ARG A 1 212 ? -2.849 -30.084 20.684 1.00 14.95 630 ARG A CA 1
ATOM 1497 C C . ARG A 1 212 ? -3.769 -28.914 20.335 1.00 15.83 630 ARG A C 1
ATOM 1498 O O . ARG A 1 212 ? -4.055 -28.675 19.166 1.00 15.52 630 ARG A O 1
ATOM 1506 N N . LEU A 1 213 ? -4.233 -28.187 21.346 1.00 11.63 631 LEU A N 1
ATOM 1507 C CA . LEU A 1 213 ? -5.134 -27.070 21.109 1.00 14.14 631 LEU A CA 1
ATOM 1508 C C . LEU A 1 213 ? -4.403 -25.752 20.880 1.00 17.63 631 LEU A C 1
ATOM 1509 O O . LEU A 1 213 ? -5.043 -24.710 20.749 1.00 19.59 631 LEU A O 1
ATOM 1514 N N . CYS A 1 214 ? -3.069 -25.804 20.852 1.00 15.57 632 CYS A N 1
ATOM 1515 C CA . CYS A 1 214 ? -2.240 -24.620 20.635 1.00 17.03 632 CYS A CA 1
ATOM 1516 C C . CYS A 1 214 ? -2.562 -23.504 21.621 1.00 20.50 632 CYS A C 1
ATOM 1517 O O . CYS A 1 214 ? -2.606 -22.335 21.254 1.00 21.46 632 CYS A O 1
ATOM 1520 N N . LEU A 1 215 ? -2.786 -23.870 22.875 1.00 17.98 633 LEU A N 1
ATOM 1521 C CA . LEU A 1 215 ? -3.131 -22.896 23.895 1.00 14.92 633 LEU A CA 1
ATOM 1522 C C . LEU A 1 215 ? -1.903 -22.109 24.314 1.00 24.43 633 LEU A C 1
ATOM 1523 O O . LEU A 1 215 ? -0.967 -22.675 24.863 1.00 33.85 633 LEU A O 1
ATOM 1528 N N . ARG A 1 216 ? -1.896 -20.806 24.064 1.00 18.87 634 ARG A N 1
ATOM 1529 C CA . ARG A 1 216 ? -0.747 -19.996 24.469 1.00 24.40 634 ARG A CA 1
ATOM 1530 C C . ARG A 1 216 ? -1.171 -18.777 25.268 1.00 19.06 634 ARG A C 1
ATOM 1531 O O . ARG A 1 216 ? -2.347 -18.391 25.264 1.00 17.41 634 ARG A O 1
ATOM 1539 N N . LEU A 1 217 ? -0.201 -18.192 25.967 1.00 18.62 635 LEU A N 1
ATOM 1540 C CA . LEU A 1 217 ? -0.406 -16.971 26.729 1.00 17.84 635 LEU A CA 1
ATOM 1541 C C . LEU A 1 217 ? -0.944 -15.880 25.816 1.00 19.82 635 LEU A C 1
ATOM 1542 O O . LEU A 1 217 ? -0.307 -15.508 24.839 1.00 23.98 635 LEU A O 1
ATOM 1547 N N . GLN A 1 218 ? -2.127 -15.377 26.134 1.00 21.20 636 GLN A N 1
ATOM 1548 C CA . GLN A 1 218 ? -2.761 -14.360 25.314 1.00 21.44 636 GLN A CA 1
ATOM 1549 C C . GLN A 1 218 ? -2.564 -12.987 25.914 1.00 21.74 636 GLN A C 1
ATOM 1550 O O . GLN A 1 218 ? -2.920 -12.765 27.066 1.00 17.35 636 GLN A O 1
ATOM 1556 N N . TYR A 1 219 ? -1.992 -12.074 25.133 1.00 20.86 637 TYR A N 1
ATOM 1557 C CA . TYR A 1 219 ? -1.887 -10.671 25.529 1.00 21.24 637 TYR A CA 1
ATOM 1558 C C . TYR A 1 219 ? -3.088 -9.908 25.000 1.00 22.44 637 TYR A C 1
ATOM 1559 O O . TYR A 1 219 ? -3.766 -10.389 24.099 1.00 22.57 637 TYR A O 1
ATOM 1568 N N . PRO A 1 220 ? -3.370 -8.718 25.562 1.00 22.93 638 PRO A N 1
ATOM 1569 C CA . PRO A 1 220 ? -4.519 -7.971 25.043 1.00 25.47 638 PRO A CA 1
ATOM 1570 C C . PRO A 1 220 ? -4.317 -7.594 23.576 1.00 32.90 638 PRO A C 1
ATOM 1571 O O . PRO A 1 220 ? -3.175 -7.445 23.135 1.00 31.76 638 PRO A O 1
ATOM 1575 N N . ALA A 1 221 ? -5.409 -7.463 22.832 1.00 35.77 639 ALA A N 1
ATOM 1576 C CA . ALA A 1 221 ? -5.319 -7.116 21.421 1.00 45.35 639 ALA A CA 1
ATOM 1577 C C . ALA A 1 221 ? -4.615 -5.774 21.255 1.00 43.53 639 ALA A C 1
ATOM 1578 O O . ALA A 1 221 ? -4.985 -4.787 21.892 1.00 40.85 639 ALA A O 1
ATOM 1580 N N . GLY A 1 222 ? -3.584 -5.756 20.416 1.00 46.10 640 GLY A N 1
ATOM 1581 C CA . GLY A 1 222 ? -2.822 -4.550 20.157 1.00 38.82 640 GLY A CA 1
ATOM 1582 C C . GLY A 1 222 ? -1.842 -4.224 21.264 1.00 46.13 640 GLY A C 1
ATOM 1583 O O . GLY A 1 222 ? -1.575 -3.056 21.538 1.00 54.53 640 GLY A O 1
ATOM 1584 N N . TYR A 1 223 ? -1.300 -5.255 21.904 1.00 52.92 641 TYR A N 1
ATOM 1585 C CA . TYR A 1 223 ? -0.359 -5.056 23.003 1.00 46.11 641 TYR A CA 1
ATOM 1586 C C . TYR A 1 223 ? 1.054 -4.854 22.474 1.00 51.60 641 TYR A C 1
ATOM 1587 O O . TYR A 1 223 ? 1.523 -5.626 21.633 1.00 50.14 641 TYR A O 1
ATOM 1596 N N . PRO A 1 224 ? 1.732 -3.799 22.957 1.00 54.70 642 PRO A N 1
ATOM 1597 C CA . PRO A 1 224 ? 3.121 -3.490 22.597 1.00 52.65 642 PRO A CA 1
ATOM 1598 C C . PRO A 1 224 ? 4.127 -4.386 23.318 1.00 53.34 642 PRO A C 1
ATOM 1599 O O . PRO A 1 224 ? 4.007 -5.611 23.260 1.00 52.61 642 PRO A O 1
ATOM 1603 N N . ILE B 1 23 ? -43.432 15.231 62.068 1.00 58.45 441 ILE B N 1
ATOM 1604 C CA . ILE B 1 23 ? -43.165 14.918 60.669 1.00 47.59 441 ILE B CA 1
ATOM 1605 C C . ILE B 1 23 ? -43.993 15.795 59.734 1.00 39.94 441 ILE B C 1
ATOM 1606 O O . ILE B 1 23 ? -44.919 16.482 60.163 1.00 38.41 441 ILE B O 1
ATOM 1611 N N . VAL B 1 24 ? -43.637 15.773 58.455 1.00 29.01 442 VAL B N 1
ATOM 1612 C CA . VAL B 1 24 ? -44.439 16.389 57.406 1.00 25.48 442 VAL B CA 1
ATOM 1613 C C . VAL B 1 24 ? -44.775 15.307 56.390 1.00 20.97 442 VAL B C 1
ATOM 1614 O O . VAL B 1 24 ? -44.056 14.311 56.293 1.00 24.27 442 VAL B O 1
ATOM 1618 N N . PRO B 1 25 ? -45.861 15.491 55.626 1.00 20.98 443 PRO B N 1
ATOM 1619 C CA . PRO B 1 25 ? -46.139 14.495 54.588 1.00 22.49 443 PRO B CA 1
ATOM 1620 C C . PRO B 1 25 ? -45.015 14.431 53.547 1.00 24.11 443 PRO B C 1
ATOM 1621 O O . PRO B 1 25 ? -44.234 15.379 53.413 1.00 21.55 443 PRO B O 1
ATOM 1625 N N . SER B 1 26 ? -44.935 13.315 52.830 1.00 21.17 444 SER B N 1
ATOM 1626 C CA A SER B 1 26 ? -43.895 13.117 51.825 0.50 21.47 444 SER B CA 1
ATOM 1627 C CA B SER B 1 26 ? -43.891 13.120 51.829 0.50 21.47 444 SER B CA 1
ATOM 1628 C C . SER B 1 26 ? -43.979 14.149 50.706 1.00 18.52 444 SER B C 1
ATOM 1629 O O . SER B 1 26 ? -42.986 14.443 50.049 1.00 24.11 444 SER B O 1
ATOM 1634 N N . ASN B 1 27 ? -45.168 14.698 50.487 1.00 17.00 445 ASN B N 1
ATOM 1635 C CA . ASN B 1 27 ? -45.350 15.692 49.434 1.00 19.95 445 ASN B CA 1
ATOM 1636 C C . ASN B 1 27 ? -45.297 17.129 49.964 1.00 17.50 445 ASN B C 1
ATOM 1637 O O . ASN B 1 27 ? -45.878 18.041 49.380 1.00 17.75 445 ASN B O 1
ATOM 1642 N N . HIS B 1 28 ? -44.578 17.317 51.065 1.00 15.93 446 HIS B N 1
ATOM 1643 C CA . HIS B 1 28 ? -44.373 18.637 51.662 1.00 19.74 446 HIS B CA 1
ATOM 1644 C C . HIS B 1 28 ? -43.486 19.567 50.823 1.00 18.01 446 HIS B C 1
ATOM 1645 O O . HIS B 1 28 ? -42.351 19.231 50.509 1.00 12.16 446 HIS B O 1
ATOM 1652 N N . TYR B 1 29 ? -44.012 20.734 50.463 1.00 16.47 447 TYR B N 1
ATOM 1653 C CA . TYR B 1 29 ? -43.213 21.779 49.822 1.00 14.93 447 TYR B CA 1
ATOM 1654 C C . TYR B 1 29 ? -42.535 22.685 50.847 1.00 14.87 447 TYR B C 1
ATOM 1655 O O . TYR B 1 29 ? -43.136 23.047 51.853 1.00 17.93 447 TYR B O 1
ATOM 1664 N N . GLY B 1 30 ? -41.290 23.068 50.583 1.00 15.72 448 GLY B N 1
ATOM 1665 C CA . GLY B 1 30 ? -40.609 24.024 51.442 1.00 10.93 448 GLY B CA 1
ATOM 1666 C C . GLY B 1 30 ? -39.710 23.387 52.487 1.00 15.92 448 GLY B C 1
ATOM 1667 O O . GLY B 1 30 ? -39.524 22.161 52.488 1.00 14.98 448 GLY B O 1
ATOM 1668 N N . PRO B 1 31 ? -39.149 24.216 53.389 1.00 14.07 449 PRO B N 1
ATOM 1669 C CA . PRO B 1 31 ? -38.197 23.729 54.397 1.00 13.49 449 PRO B CA 1
ATOM 1670 C C . PRO B 1 31 ? -38.833 22.719 55.332 1.00 11.65 449 PRO B C 1
ATOM 1671 O O . PRO B 1 31 ? -40.051 22.756 55.547 1.00 15.28 449 PRO B O 1
ATOM 1675 N N . ILE B 1 32 ? -38.018 21.824 55.873 1.00 12.77 450 ILE B N 1
ATOM 1676 C CA . ILE B 1 32 ? -38.479 20.895 56.893 1.00 12.99 450 ILE B CA 1
ATOM 1677 C C . ILE B 1 32 ? -38.383 21.572 58.257 1.00 8.92 450 ILE B C 1
ATOM 1678 O O . ILE B 1 32 ? -37.316 22.057 58.625 1.00 11.19 450 ILE B O 1
ATOM 1683 N N . PRO B 1 33 ? -39.502 21.617 59.004 1.00 13.50 451 PRO B N 1
ATOM 1684 C CA . PRO B 1 33 ? -39.481 22.235 60.335 1.00 13.99 451 PRO B CA 1
ATOM 1685 C C . PRO B 1 33 ? -38.330 21.700 61.159 1.00 13.55 451 PRO B C 1
ATOM 1686 O O . PRO B 1 33 ? -38.105 20.489 61.156 1.00 13.40 451 PRO B O 1
ATOM 1690 N N . GLY B 1 34 ? -37.599 22.590 61.825 1.00 10.49 452 GLY B N 1
ATOM 1691 C CA . GLY B 1 34 ? -36.513 22.189 62.698 1.00 12.34 452 GLY B CA 1
ATOM 1692 C C . GLY B 1 34 ? -35.183 21.900 62.021 1.00 11.22 452 GLY B C 1
ATOM 1693 O O . GLY B 1 34 ? -34.197 21.623 62.699 1.00 13.99 452 GLY B O 1
ATOM 1694 N N . ILE B 1 35 ? -35.144 21.954 60.694 1.00 10.20 453 ILE B N 1
ATOM 1695 C CA . ILE B 1 35 ? -33.898 21.682 59.968 1.00 10.85 453 ILE B CA 1
ATOM 1696 C C . ILE B 1 35 ? -33.421 22.944 59.253 1.00 9.26 453 ILE B C 1
ATOM 1697 O O . ILE B 1 35 ? -33.927 23.292 58.187 1.00 10.11 453 ILE B O 1
ATOM 1702 N N . PRO B 1 36 ? -32.449 23.645 59.850 1.00 13.47 454 PRO B N 1
ATOM 1703 C CA . PRO B 1 36 ? -31.971 24.898 59.269 1.00 10.94 454 PRO B CA 1
ATOM 1704 C C . PRO B 1 36 ? -31.033 24.682 58.089 1.00 13.28 454 PRO B C 1
ATOM 1705 O O . PRO B 1 36 ? -30.372 23.643 57.991 1.00 10.99 454 PRO B O 1
ATOM 1709 N N . VAL B 1 37 ? -30.983 25.675 57.209 1.00 8.61 455 VAL B N 1
ATOM 1710 C CA . VAL B 1 37 ? -29.948 25.753 56.203 1.00 12.14 455 VAL B CA 1
ATOM 1711 C C . VAL B 1 37 ? -28.587 25.568 56.869 1.00 12.64 455 VAL B C 1
ATOM 1712 O O . VAL B 1 37 ? -28.308 26.166 57.911 1.00 9.24 455 VAL B O 1
ATOM 1716 N N . GLY B 1 38 ? -27.747 24.726 56.280 1.00 11.37 456 GLY B N 1
ATOM 1717 C CA . GLY B 1 38 ? -26.436 24.462 56.841 1.00 7.95 456 GLY B CA 1
ATOM 1718 C C . GLY B 1 38 ? -26.385 23.094 57.502 1.00 12.91 456 GLY B C 1
ATOM 1719 O O . GLY B 1 38 ? -25.299 22.592 57.786 1.00 9.92 456 GLY B O 1
ATOM 1720 N N . SER B 1 39 ? -27.552 22.491 57.745 1.00 8.84 457 SER B N 1
ATOM 1721 C CA . SER B 1 39 ? -27.615 21.146 58.314 1.00 10.48 457 SER B CA 1
ATOM 1722 C C . SER B 1 39 ? -26.894 20.164 57.391 1.00 10.92 457 SER B C 1
ATOM 1723 O O . SER B 1 39 ? -26.975 20.274 56.170 1.00 10.57 457 SER B O 1
ATOM 1726 N N . THR B 1 40 ? -26.187 19.207 57.978 1.00 12.36 458 THR B N 1
ATOM 1727 C CA . THR B 1 40 ? -25.280 18.368 57.207 1.00 12.73 458 THR B CA 1
ATOM 1728 C C . THR B 1 40 ? -25.265 16.928 57.712 1.00 13.15 458 THR B C 1
ATOM 1729 O O . THR B 1 40 ? -25.062 16.679 58.907 1.00 13.16 458 THR B O 1
ATOM 1733 N N . TRP B 1 41 ? -25.476 15.985 56.801 1.00 12.88 459 TRP B N 1
ATOM 1734 C CA . TRP B 1 41 ? -25.497 14.561 57.144 1.00 12.28 459 TRP B CA 1
ATOM 1735 C C . TRP B 1 41 ? -24.494 13.801 56.288 1.00 11.39 459 TRP B C 1
ATOM 1736 O O . TRP B 1 41 ? -24.314 14.112 55.109 1.00 13.84 459 TRP B O 1
ATOM 1747 N N . ARG B 1 42 ? -23.854 12.795 56.870 1.00 14.73 460 ARG B N 1
ATOM 1748 C CA . ARG B 1 42 ? -22.847 12.027 56.139 1.00 16.62 460 ARG B CA 1
ATOM 1749 C C . ARG B 1 42 ? -23.441 11.247 54.965 1.00 15.67 460 ARG B C 1
ATOM 1750 O O . ARG B 1 42 ? -22.891 11.258 53.862 1.00 14.52 460 ARG B O 1
ATOM 1758 N N . PHE B 1 43 ? -24.564 10.577 55.199 1.00 12.92 461 PHE B N 1
ATOM 1759 C CA . PHE B 1 43 ? -25.105 9.642 54.215 1.00 14.87 461 PHE B CA 1
ATOM 1760 C C . PHE B 1 43 ? -26.496 10.027 53.738 1.00 11.85 461 PHE B C 1
ATOM 1761 O O . PHE B 1 43 ? -27.258 10.669 54.454 1.00 14.39 461 PHE B O 1
ATOM 1769 N N . ARG B 1 44 ? -26.828 9.584 52.533 1.00 14.01 462 ARG B N 1
ATOM 1770 C CA . ARG B 1 44 ? -28.100 9.909 51.918 1.00 17.44 462 ARG B CA 1
ATOM 1771 C C . ARG B 1 44 ? -29.295 9.403 52.730 1.00 15.09 462 ARG B C 1
ATOM 1772 O O . ARG B 1 44 ? -30.320 10.079 52.784 1.00 13.95 462 ARG B O 1
ATOM 1780 N N . VAL B 1 45 ? -29.174 8.240 53.370 1.00 13.32 463 VAL B N 1
ATOM 1781 C CA A VAL B 1 45 ? -30.280 7.686 54.155 0.50 13.37 463 VAL B CA 1
ATOM 1782 C CA B VAL B 1 45 ? -30.284 7.695 54.155 0.50 13.36 463 VAL B CA 1
ATOM 1783 C C . VAL B 1 45 ? -30.663 8.620 55.314 1.00 14.52 463 VAL B C 1
ATOM 1784 O O . VAL B 1 45 ? -31.831 8.713 55.687 1.00 16.30 463 VAL B O 1
ATOM 1791 N N . GLN B 1 46 ? -29.679 9.314 55.878 1.00 14.97 464 GLN B N 1
ATOM 1792 C CA . GLN B 1 46 ? -29.947 10.277 56.947 1.00 15.93 464 GLN B CA 1
ATOM 1793 C C . GLN B 1 46 ? -30.769 11.449 56.435 1.00 17.34 464 GLN B C 1
ATOM 1794 O O . GLN B 1 46 ? -31.701 11.921 57.111 1.00 16.76 464 GLN B O 1
ATOM 1800 N N . VAL B 1 47 ? -30.407 11.923 55.245 1.00 14.60 465 VAL B N 1
ATOM 1801 C CA . VAL B 1 47 ? -31.112 13.035 54.614 1.00 14.32 465 VAL B CA 1
ATOM 1802 C C . VAL B 1 47 ? -32.557 12.603 54.388 1.00 17.21 465 VAL B C 1
ATOM 1803 O O . VAL B 1 47 ? -33.497 13.389 54.550 1.00 13.87 465 VAL B O 1
ATOM 1807 N N . SER B 1 48 ? -32.719 11.327 54.051 1.00 12.39 466 SER B N 1
ATOM 1808 C CA A SER B 1 48 ? -34.035 10.748 53.810 0.50 12.89 466 SER B CA 1
ATOM 1809 C CA B SER B 1 48 ? -34.034 10.748 53.807 0.50 12.89 466 SER B CA 1
ATOM 1810 C C . SER B 1 48 ? -34.847 10.689 55.094 1.00 12.71 466 SER B C 1
ATOM 1811 O O . SER B 1 48 ? -35.978 11.146 55.144 1.00 14.64 466 SER B O 1
ATOM 1816 N N . GLU B 1 49 ? -34.249 10.130 56.136 1.00 17.42 467 GLU B N 1
ATOM 1817 C CA . GLU B 1 49 ? -34.922 10.006 57.420 1.00 16.73 467 GLU B CA 1
ATOM 1818 C C . GLU B 1 49 ? -35.342 11.360 57.986 1.00 16.60 467 GLU B C 1
ATOM 1819 O O . GLU B 1 49 ? -36.404 11.483 58.588 1.00 19.72 467 GLU B O 1
ATOM 1825 N N . ALA B 1 50 ? -34.511 12.375 57.777 1.00 18.88 468 ALA B N 1
ATOM 1826 C CA . ALA B 1 50 ? -34.827 13.735 58.205 1.00 16.44 468 ALA B CA 1
ATOM 1827 C C . ALA B 1 50 ? -35.996 14.321 57.414 1.00 14.24 468 ALA B C 1
ATOM 1828 O O . ALA B 1 50 ? -36.586 15.330 57.811 1.00 16.73 468 ALA B O 1
ATOM 1830 N N . GLY B 1 51 ? -36.317 13.699 56.286 1.00 13.93 469 GLY B N 1
ATOM 1831 C CA . GLY B 1 51 ? -37.410 14.151 55.448 1.00 10.86 469 GLY B CA 1
ATOM 1832 C C . GLY B 1 51 ? -37.000 15.227 54.457 1.00 14.30 469 GLY B C 1
ATOM 1833 O O . GLY B 1 51 ? -37.821 15.744 53.705 1.00 10.14 469 GLY B O 1
ATOM 1834 N N . VAL B 1 52 ? -35.718 15.562 54.452 1.00 13.33 470 VAL B N 1
ATOM 1835 C CA . VAL B 1 52 ? -35.219 16.630 53.594 1.00 12.94 470 VAL B CA 1
ATOM 1836 C C . VAL B 1 52 ? -35.143 16.208 52.129 1.00 11.63 470 VAL B C 1
ATOM 1837 O O . VAL B 1 52 ? -35.454 16.980 51.221 1.00 9.81 470 VAL B O 1
ATOM 1841 N N . HIS B 1 53 ? -34.713 14.976 51.901 1.00 12.88 471 HIS B N 1
ATOM 1842 C CA . HIS B 1 53 ? -34.714 14.412 50.560 1.00 10.10 471 HIS B CA 1
ATOM 1843 C C . HIS B 1 53 ? -35.031 12.930 50.676 1.00 11.98 471 HIS B C 1
ATOM 1844 O O . HIS B 1 53 ? -34.162 12.133 51.016 1.00 11.08 471 HIS B O 1
ATOM 1851 N N . ARG B 1 54 ? -36.278 12.571 50.399 1.00 10.25 472 ARG B N 1
ATOM 1852 C CA . ARG B 1 54 ? -36.766 11.228 50.709 1.00 11.45 472 ARG B CA 1
ATOM 1853 C C . ARG B 1 54 ? -36.097 10.091 49.931 1.00 11.48 472 ARG B C 1
ATOM 1854 O O . ARG B 1 54 ? -35.763 9.082 50.538 1.00 15.99 472 ARG B O 1
ATOM 1862 N N . PRO B 1 55 ? -35.894 10.235 48.600 1.00 12.81 473 PRO B N 1
ATOM 1863 C CA . PRO B 1 55 ? -35.254 9.105 47.912 1.00 14.43 473 PRO B CA 1
ATOM 1864 C C . PRO B 1 55 ? -33.833 8.852 48.412 1.00 15.68 473 PRO B C 1
ATOM 1865 O O . PRO B 1 55 ? -33.092 9.807 48.626 1.00 16.18 473 PRO B O 1
ATOM 1869 N N . HIS B 1 56 ? -33.475 7.581 48.593 1.00 17.39 474 HIS B N 1
ATOM 1870 C CA . HIS B 1 56 ? -32.142 7.178 49.042 1.00 21.84 474 HIS B CA 1
ATOM 1871 C C . HIS B 1 56 ? -31.114 7.273 47.927 1.00 17.32 474 HIS B C 1
ATOM 1872 O O . HIS B 1 56 ? -29.921 7.420 48.180 1.00 18.64 474 HIS B O 1
ATOM 1879 N N . VAL B 1 57 ? -31.579 7.173 46.690 1.00 19.96 475 VAL B N 1
ATOM 1880 C CA . VAL B 1 57 ? -30.681 7.109 45.546 1.00 18.22 475 VAL B CA 1
ATOM 1881 C C . VAL B 1 57 ? -30.976 8.216 44.553 1.00 18.76 475 VAL B C 1
ATOM 1882 O O . VAL B 1 57 ? -30.086 8.991 44.193 1.00 26.14 475 VAL B O 1
ATOM 1886 N N . GLY B 1 58 ? -32.231 8.287 44.126 1.00 14.07 476 GLY B N 1
ATOM 1887 C CA . GLY B 1 58 ? -32.686 9.321 43.216 1.00 20.10 476 GLY B CA 1
ATOM 1888 C C . GLY B 1 58 ? -32.243 10.723 43.587 1.00 20.22 476 GLY B C 1
ATOM 1889 O O . GLY B 1 58 ? -32.134 11.060 44.765 1.00 17.98 476 GLY B O 1
ATOM 1890 N N . GLY B 1 59 ? -31.985 11.536 42.570 1.00 17.73 477 GLY B N 1
ATOM 1891 C CA . GLY B 1 59 ? -31.563 12.910 42.770 1.00 18.91 477 GLY B CA 1
ATOM 1892 C C . GLY B 1 59 ? -32.717 13.890 42.890 1.00 14.60 477 GLY B C 1
ATOM 1893 O O . GLY B 1 59 ? -32.551 14.961 43.458 1.00 14.93 477 GLY B O 1
ATOM 1894 N N . ILE B 1 60 ? -33.880 13.528 42.352 1.00 16.04 478 ILE B N 1
ATOM 1895 C CA . ILE B 1 60 ? -35.074 14.373 42.420 1.00 12.27 478 ILE B CA 1
ATOM 1896 C C . ILE B 1 60 ? -36.203 13.671 43.171 1.00 18.14 478 ILE B C 1
ATOM 1897 O O . ILE B 1 60 ? -36.545 12.532 42.859 1.00 16.60 478 ILE B O 1
ATOM 1902 N N . HIS B 1 61 ? -36.790 14.332 44.160 1.00 14.02 479 HIS B N 1
ATOM 1903 C CA . HIS B 1 61 ? -38.034 13.809 44.718 1.00 12.50 479 HIS B CA 1
ATOM 1904 C C . HIS B 1 61 ? -39.207 14.620 44.212 1.00 17.37 479 HIS B C 1
ATOM 1905 O O . HIS B 1 61 ? -39.283 15.823 44.450 1.00 12.08 479 HIS B O 1
ATOM 1912 N N . GLY B 1 62 ? -40.125 13.963 43.517 1.00 11.99 480 GLY B N 1
ATOM 1913 C CA . GLY B 1 62 ? -41.316 14.642 43.050 1.00 16.97 480 GLY B CA 1
ATOM 1914 C C . GLY B 1 62 ? -42.460 13.734 42.632 1.00 19.11 480 GLY B C 1
ATOM 1915 O O . GLY B 1 62 ? -42.389 12.508 42.730 1.00 20.50 480 GLY B O 1
ATOM 1916 N N . ARG B 1 63 ? -43.531 14.361 42.171 1.00 16.76 481 ARG B N 1
ATOM 1917 C CA . ARG B 1 63 ? -44.644 13.651 41.573 1.00 19.03 481 ARG B CA 1
ATOM 1918 C C . ARG B 1 63 ? -44.977 14.307 40.238 1.00 17.24 481 ARG B C 1
ATOM 1919 O O . ARG B 1 63 ? -45.176 15.527 40.160 1.00 14.86 481 ARG B O 1
ATOM 1927 N N . SER B 1 64 ? -45.037 13.488 39.192 1.00 16.05 482 SER B N 1
ATOM 1928 C CA . SER B 1 64 ? -45.051 13.988 37.817 1.00 20.10 482 SER B CA 1
ATOM 1929 C C . SER B 1 64 ? -46.267 14.824 37.451 1.00 20.58 482 SER B C 1
ATOM 1930 O O . SER B 1 64 ? -46.232 15.522 36.446 1.00 18.97 482 SER B O 1
ATOM 1933 N N . ASN B 1 65 ? -47.336 14.783 38.246 1.00 16.25 483 ASN B N 1
ATOM 1934 C CA . ASN B 1 65 ? -48.438 15.705 37.985 1.00 27.14 483 ASN B CA 1
ATOM 1935 C C . ASN B 1 65 ? -48.692 16.642 39.163 1.00 27.51 483 ASN B C 1
ATOM 1936 O O . ASN B 1 65 ? -49.793 17.168 39.321 1.00 21.82 483 ASN B O 1
ATOM 1941 N N . ASP B 1 66 ? -47.665 16.849 39.982 1.00 18.92 484 ASP B N 1
ATOM 1942 C CA . ASP B 1 66 ? -47.737 17.784 41.103 1.00 16.18 484 ASP B CA 1
ATOM 1943 C C . ASP B 1 66 ? -46.581 18.778 41.002 1.00 16.94 484 ASP B C 1
ATOM 1944 O O . ASP B 1 66 ? -46.762 19.938 40.626 1.00 19.05 484 ASP B O 1
ATOM 1949 N N . GLY B 1 67 ? -45.387 18.304 41.335 1.00 13.84 485 GLY B N 1
ATOM 1950 C CA . GLY B 1 67 ? -44.181 19.107 41.268 1.00 12.77 485 GLY B CA 1
ATOM 1951 C C . GLY B 1 67 ? -43.076 18.381 42.007 1.00 14.74 485 GLY B C 1
ATOM 1952 O O . GLY B 1 67 ? -43.288 17.266 42.488 1.00 14.22 485 GLY B O 1
ATOM 1953 N N . ALA B 1 68 ? -41.904 19.002 42.091 1.00 11.26 486 ALA B N 1
ATOM 1954 C CA . ALA B 1 68 ? -40.763 18.422 42.796 1.00 13.44 486 ALA B CA 1
ATOM 1955 C C . ALA B 1 68 ? -40.551 19.106 44.140 1.00 11.52 486 ALA B C 1
ATOM 1956 O O . ALA B 1 68 ? -40.650 20.326 44.247 1.00 14.09 486 ALA B O 1
ATOM 1958 N N . TYR B 1 69 ? -40.246 18.319 45.166 1.00 12.00 487 TYR B N 1
ATOM 1959 C CA . TYR B 1 69 ? -40.099 18.848 46.514 1.00 11.95 487 TYR B CA 1
ATOM 1960 C C . TYR B 1 69 ? -38.638 19.072 46.879 1.00 12.18 487 TYR B C 1
ATOM 1961 O O . TYR B 1 69 ? -38.330 19.934 47.702 1.00 13.28 487 TYR B O 1
ATOM 1970 N N . SER B 1 70 ? -37.734 18.300 46.283 1.00 9.04 488 SER B N 1
ATOM 1971 C CA . SER B 1 70 ? -36.326 18.397 46.664 1.00 8.39 488 SER B CA 1
ATOM 1972 C C . SER B 1 70 ? -35.409 17.796 45.608 1.00 11.31 488 SER B C 1
ATOM 1973 O O . SER B 1 70 ? -35.837 16.951 44.817 1.00 11.55 488 SER B O 1
ATOM 1976 N N . LEU B 1 71 ? -34.151 18.230 45.593 1.00 8.97 489 LEU B N 1
ATOM 1977 C CA . LEU B 1 71 ? -33.160 17.612 44.719 1.00 13.85 489 LEU B CA 1
ATOM 1978 C C . LEU B 1 71 ? -31.739 17.638 45.303 1.00 10.18 489 LEU B C 1
ATOM 1979 O O . LEU B 1 71 ? -31.434 18.408 46.221 1.00 10.94 489 LEU B O 1
ATOM 1984 N N . VAL B 1 72 ? -30.874 16.787 44.753 1.00 10.50 490 VAL B N 1
ATOM 1985 C CA . VAL B 1 72 ? -29.519 16.613 45.265 1.00 9.33 490 VAL B CA 1
ATOM 1986 C C . VAL B 1 72 ? -28.484 16.938 44.181 1.00 10.00 490 VAL B C 1
ATOM 1987 O O . VAL B 1 72 ? -28.548 16.387 43.081 1.00 14.48 490 VAL B O 1
ATOM 1991 N N . LEU B 1 73 ? -27.556 17.842 44.492 1.00 12.46 491 LEU B N 1
ATOM 1992 C CA . LEU B 1 73 ? -26.441 18.181 43.598 1.00 12.68 491 LEU B CA 1
ATOM 1993 C C . LEU B 1 73 ? -25.227 17.347 43.949 1.00 15.37 491 LEU B C 1
ATOM 1994 O O . LEU B 1 73 ? -24.561 17.638 44.942 1.00 15.10 491 LEU B O 1
ATOM 1999 N N . ALA B 1 74 ? -24.922 16.328 43.147 1.00 17.18 492 ALA B N 1
ATOM 2000 C CA . ALA B 1 74 ? -23.838 15.413 43.496 1.00 16.83 492 ALA B CA 1
ATOM 2001 C C . 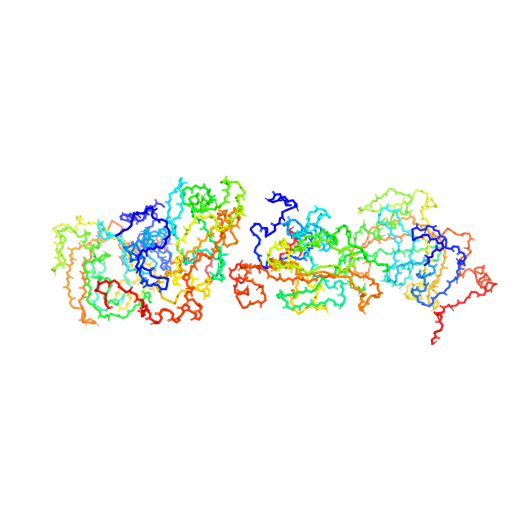ALA B 1 74 ? -22.814 15.239 42.378 1.00 19.66 492 ALA B C 1
ATOM 2002 O O . ALA B 1 74 ? -22.038 14.286 42.385 1.00 27.58 492 ALA B O 1
ATOM 2004 N N . GLY B 1 75 ? -22.810 16.163 41.427 1.00 22.05 493 GLY B N 1
ATOM 2005 C CA . GLY B 1 75 ? -21.803 16.179 40.381 1.00 26.53 493 GLY B CA 1
ATOM 2006 C C . GLY B 1 75 ? -21.983 15.097 39.334 1.00 26.08 493 GLY B C 1
ATOM 2007 O O . GLY B 1 75 ? -21.025 14.694 38.677 1.00 25.95 493 GLY B O 1
ATOM 2008 N N . GLY B 1 76 ? -23.218 14.642 39.165 1.00 23.08 494 GLY B N 1
ATOM 2009 C CA . GLY B 1 76 ? -23.513 13.561 38.246 1.00 23.18 494 GLY B CA 1
ATOM 2010 C C . GLY B 1 76 ? -23.336 13.912 36.782 1.00 22.91 494 GLY B C 1
ATOM 2011 O O . GLY B 1 76 ? -23.101 13.029 35.963 1.00 20.76 494 GLY B O 1
ATOM 2012 N N . PHE B 1 77 ? -23.468 15.191 36.440 1.00 17.17 495 PHE B N 1
ATOM 2013 C CA . PHE B 1 77 ? -23.298 15.621 35.054 1.00 16.65 495 PHE B CA 1
ATOM 2014 C C . PHE B 1 77 ? -22.170 16.639 34.939 1.00 18.78 495 PHE B C 1
ATOM 2015 O O . PHE B 1 77 ? -22.220 17.699 35.562 1.00 15.22 495 PHE B O 1
ATOM 2023 N N . ALA B 1 78 ? -21.162 16.315 34.127 1.00 16.35 496 ALA B N 1
ATOM 2024 C CA . ALA B 1 78 ? -19.930 17.110 34.057 1.00 16.96 496 ALA B CA 1
ATOM 2025 C C . ALA B 1 78 ? -20.128 18.504 33.483 1.00 9.81 496 ALA B C 1
ATOM 2026 O O . ALA B 1 78 ? -19.284 19.377 33.671 1.00 13.55 496 ALA B O 1
ATOM 2028 N N . ASP B 1 79 ? -21.234 18.721 32.783 1.00 10.73 497 ASP B N 1
ATOM 2029 C CA . ASP B 1 79 ? -21.443 19.998 32.105 1.00 13.46 497 ASP B CA 1
ATOM 2030 C C . ASP B 1 79 ? -22.346 20.951 32.904 1.00 10.55 497 ASP B C 1
ATOM 2031 O O . ASP B 1 79 ? -22.665 22.048 32.448 1.00 13.32 497 ASP B O 1
ATOM 2036 N N . GLU B 1 80 ? -22.720 20.553 34.112 1.00 11.73 498 GLU B N 1
ATOM 2037 C CA . GLU B 1 80 ? -23.507 21.423 34.990 1.00 12.28 498 GLU B CA 1
ATOM 2038 C C . GLU B 1 80 ? -22.639 22.533 35.588 1.00 13.34 498 GLU B C 1
ATOM 2039 O O . GLU B 1 80 ? -21.434 22.348 35.765 1.00 12.69 498 GLU B O 1
ATOM 2045 N N . VAL B 1 81 ? -23.253 23.669 35.915 1.00 10.80 499 VAL B N 1
ATOM 2046 C CA . VAL B 1 81 ? -22.521 24.770 36.549 1.00 11.20 499 VAL B CA 1
ATOM 2047 C C . VAL B 1 81 ? -23.202 25.225 37.840 1.00 12.69 499 VAL B C 1
ATOM 2048 O O . VAL B 1 81 ? -24.392 24.993 38.038 1.00 9.62 499 VAL B O 1
ATOM 2052 N N . ASP B 1 82 ? -22.448 25.880 38.711 1.00 11.34 500 ASP B N 1
ATOM 2053 C CA . ASP B 1 82 ? -22.972 26.267 40.008 1.00 12.49 500 ASP B CA 1
ATOM 2054 C C . ASP B 1 82 ? -22.321 27.560 40.487 1.00 15.96 500 ASP B C 1
ATOM 2055 O O . ASP B 1 82 ? -21.104 27.639 40.634 1.00 13.58 500 ASP B O 1
ATOM 2060 N N . ARG B 1 83 ? -23.152 28.573 40.730 1.00 13.21 501 ARG B N 1
ATOM 2061 C CA . ARG B 1 83 ? -22.686 29.853 41.248 1.00 10.12 501 ARG B CA 1
ATOM 2062 C C . ARG B 1 83 ? -23.238 30.107 42.659 1.00 14.25 501 ARG B C 1
ATOM 2063 O O . ARG B 1 83 ? -23.239 31.238 43.145 1.00 12.50 501 ARG B O 1
ATOM 2071 N N . GLY B 1 84 ? -23.708 29.050 43.314 1.00 11.70 502 GLY B N 1
ATOM 2072 C CA . GLY B 1 84 ? -24.307 29.187 44.631 1.00 9.17 502 GLY B CA 1
ATOM 2073 C C . GLY B 1 84 ? -25.732 29.711 44.574 1.00 12.23 502 GLY B C 1
ATOM 2074 O O . GLY B 1 84 ? -26.685 28.963 44.830 1.00 9.59 502 GLY B O 1
ATOM 2075 N N . ASP B 1 85 ? -25.885 30.991 44.235 1.00 9.92 503 ASP B N 1
ATOM 2076 C CA . ASP B 1 85 ? -27.213 31.592 44.112 1.00 11.54 503 ASP B CA 1
ATOM 2077 C C . ASP B 1 85 ? -27.999 31.010 42.932 1.00 14.60 503 ASP B C 1
ATOM 2078 O O . ASP B 1 85 ? -29.223 30.976 42.962 1.00 14.14 503 ASP B O 1
ATOM 2083 N N . GLU B 1 86 ? -27.288 30.572 41.895 1.00 11.44 504 GLU B N 1
ATOM 2084 C CA . GLU B 1 86 ? -27.899 29.960 40.719 1.00 12.37 504 GLU B CA 1
ATOM 2085 C C . GLU B 1 86 ? -27.073 28.738 40.330 1.00 12.60 504 GLU B C 1
ATOM 2086 O O . GLU B 1 86 ? -25.864 28.713 40.550 1.00 13.68 504 GLU B O 1
ATOM 2092 N N . PHE B 1 87 ? -27.722 27.740 39.739 1.00 11.39 505 PHE B N 1
ATOM 2093 C CA . PHE B 1 87 ? -27.025 26.566 39.226 1.00 9.65 505 PHE B CA 1
ATOM 2094 C C . PHE B 1 87 ? -27.882 25.888 38.181 1.00 12.89 505 PHE B C 1
ATOM 2095 O O . PHE B 1 87 ? -29.110 26.021 38.199 1.00 12.43 505 PHE B O 1
ATOM 2103 N N . THR B 1 88 ? -27.244 25.167 37.262 1.00 10.51 506 THR B N 1
ATOM 2104 C CA . THR B 1 88 ? -28.005 24.356 36.325 1.00 11.06 506 THR B CA 1
ATOM 2105 C C . THR B 1 88 ? -28.047 22.923 36.811 1.00 11.57 506 THR B C 1
ATOM 2106 O O . THR B 1 88 ? -27.173 22.472 37.554 1.00 10.38 506 THR B O 1
ATOM 2110 N N . TYR B 1 89 ? -29.077 22.211 36.388 1.00 8.23 507 TYR B N 1
ATOM 2111 C CA . TYR B 1 89 ? -29.332 20.871 36.896 1.00 11.65 507 TYR B CA 1
ATOM 2112 C C . TYR B 1 89 ? -29.855 20.021 35.759 1.00 9.95 507 TYR B C 1
ATOM 2113 O O . TYR B 1 89 ? -30.475 20.536 34.828 1.00 11.17 507 TYR B O 1
ATOM 2122 N N . THR B 1 90 ? -29.599 18.724 35.819 1.00 11.34 508 THR B N 1
ATOM 2123 C CA . THR B 1 90 ? -29.960 17.852 34.720 1.00 8.57 508 THR B CA 1
ATOM 2124 C C . THR B 1 90 ? -31.033 16.847 35.123 1.00 10.26 508 THR B C 1
ATOM 2125 O O . THR B 1 90 ? -31.024 16.341 36.234 1.00 9.48 508 THR B O 1
ATOM 2129 N N . GLY B 1 91 ? -31.947 16.549 34.203 1.00 13.40 509 GLY B N 1
ATOM 2130 C CA . GLY B 1 91 ? -32.964 15.546 34.453 1.00 10.37 509 GLY B CA 1
ATOM 2131 C C . GLY B 1 91 ? -32.365 14.153 34.479 1.00 18.79 509 GLY B C 1
ATOM 2132 O O . GLY B 1 91 ? -31.145 13.994 34.456 1.00 17.07 509 GLY B O 1
ATOM 2133 N N . SER B 1 92 ? -33.218 13.138 34.517 1.00 19.24 510 SER B N 1
ATOM 2134 C CA . SER B 1 92 ? -32.739 11.758 34.556 1.00 18.52 510 SER B CA 1
ATOM 2135 C C . SER B 1 92 ? -33.283 10.979 33.371 1.00 23.59 510 SER B C 1
ATOM 2136 O O . SER B 1 92 ? -34.169 11.462 32.662 1.00 26.63 510 SER B O 1
ATOM 2139 N N . GLY B 1 93 ? -32.748 9.777 33.157 1.00 29.24 511 GLY B N 1
ATOM 2140 C CA . GLY B 1 93 ? -33.160 8.935 32.047 1.00 27.03 511 GLY B CA 1
ATOM 2141 C C . GLY B 1 93 ? -32.203 8.988 30.869 1.00 32.05 511 GLY B C 1
ATOM 2142 O O . GLY B 1 93 ? -31.037 9.370 31.013 1.00 38.03 511 GLY B O 1
ATOM 2143 N N . SER B 1 107 ? -28.313 4.922 27.611 1.00 51.90 525 SER B N 1
ATOM 2144 C CA . SER B 1 107 ? -27.943 6.280 27.227 1.00 43.51 525 SER B CA 1
ATOM 2145 C C . SER B 1 107 ? -28.715 6.774 26.006 1.00 48.34 525 SER B C 1
ATOM 2146 O O . SER B 1 107 ? -28.121 7.121 24.986 1.00 55.46 525 SER B O 1
ATOM 2149 N N . ALA B 1 108 ? -30.040 6.805 26.115 1.00 47.58 526 ALA B N 1
ATOM 2150 C CA . ALA B 1 108 ? -30.882 7.389 25.079 1.00 38.74 526 ALA B CA 1
ATOM 2151 C C . ALA B 1 108 ? -31.334 8.778 25.520 1.00 32.71 526 ALA B C 1
ATOM 2152 O O . ALA B 1 108 ? -30.962 9.246 26.594 1.00 40.55 526 ALA B O 1
ATOM 2154 N N . ASP B 1 109 ? -32.128 9.436 24.686 1.00 26.84 527 ASP B N 1
ATOM 2155 C CA . ASP B 1 109 ? -32.582 10.791 24.976 1.00 27.99 527 ASP B CA 1
ATOM 2156 C C . ASP B 1 109 ? -33.500 10.841 26.190 1.00 31.28 527 ASP B C 1
ATOM 2157 O O . ASP B 1 109 ? -34.287 9.925 26.418 1.00 30.36 527 ASP B O 1
ATOM 2162 N N . GLN B 1 110 ? -33.398 11.911 26.971 1.00 25.51 528 GLN B N 1
ATOM 2163 C CA . GLN B 1 110 ? -34.307 12.107 28.093 1.00 22.77 528 GLN B CA 1
ATOM 2164 C C . GLN B 1 110 ? -35.636 12.660 27.579 1.00 16.58 528 GLN B C 1
ATOM 2165 O O . GLN B 1 110 ? -35.702 13.208 26.483 1.00 21.43 528 GLN B O 1
ATOM 2171 N N . THR B 1 111 ? -36.693 12.497 28.366 1.00 14.95 529 THR B N 1
ATOM 2172 C CA . THR B 1 111 ? -38.015 13.016 28.014 1.00 16.53 529 THR B CA 1
ATOM 2173 C C . THR B 1 111 ? -38.601 13.782 29.200 1.00 14.49 529 THR B C 1
ATOM 2174 O O . THR B 1 111 ? -38.209 13.541 30.347 1.00 17.83 529 THR B O 1
ATOM 2178 N N . LEU B 1 112 ? -39.530 14.697 28.928 1.00 14.12 530 LEU B N 1
ATOM 2179 C CA . LEU B 1 112 ? -40.147 15.484 29.996 1.00 17.84 530 LEU B CA 1
ATOM 2180 C C . LEU B 1 112 ? -41.279 14.681 30.632 1.00 15.70 530 LEU B C 1
ATOM 2181 O O . LEU B 1 112 ? -42.448 15.041 30.551 1.00 15.91 530 LEU B O 1
ATOM 2186 N N . THR B 1 113 ? -40.904 13.579 31.262 1.00 15.67 531 THR B N 1
ATOM 2187 C CA . THR B 1 113 ? -41.845 12.678 31.908 1.00 18.92 531 THR B CA 1
ATOM 2188 C C . THR B 1 113 ? -41.351 12.402 33.311 1.00 20.64 531 THR B C 1
ATOM 2189 O O . THR B 1 113 ? -40.223 12.777 33.655 1.00 18.39 531 THR B O 1
ATOM 2193 N N . ASN B 1 114 ? -42.182 11.742 34.113 1.00 15.87 532 ASN B N 1
ATOM 2194 C CA . ASN B 1 114 ? -41.795 11.358 35.467 1.00 16.02 532 ASN B CA 1
ATOM 2195 C C . ASN B 1 114 ? -41.193 12.523 36.257 1.00 17.21 532 ASN B C 1
ATOM 2196 O O . ASN B 1 114 ? -41.806 13.578 36.339 1.00 16.98 532 ASN B O 1
ATOM 2201 N N . MET B 1 115 ? -40.001 12.332 36.824 1.00 14.81 533 MET B N 1
ATOM 2202 C CA . MET B 1 115 ? -39.400 13.336 37.699 1.00 12.60 533 MET B CA 1
ATOM 2203 C C . MET B 1 115 ? -38.965 14.589 36.940 1.00 17.29 533 MET B C 1
ATOM 2204 O O . MET B 1 115 ? -38.962 15.688 37.499 1.00 12.67 533 MET B O 1
ATOM 2209 N N . ASN B 1 116 ? -38.585 14.423 35.677 1.00 13.10 534 ASN B N 1
ATOM 2210 C CA . ASN B 1 116 ? -38.249 15.569 34.852 1.00 16.03 534 ASN B CA 1
ATOM 2211 C C . ASN B 1 116 ? -39.472 16.446 34.674 1.00 17.28 534 ASN B C 1
ATOM 2212 O O . ASN B 1 116 ? -39.382 17.674 34.730 1.00 17.41 534 ASN B O 1
ATOM 2217 N N . ARG B 1 117 ? -40.618 15.806 34.467 1.00 13.08 535 ARG B N 1
ATOM 2218 C CA . ARG B 1 117 ? -41.874 16.519 34.342 1.00 12.06 535 ARG B CA 1
ATOM 2219 C C . ARG B 1 117 ? -42.198 17.222 35.652 1.00 16.02 535 ARG B C 1
ATOM 2220 O O . ARG B 1 117 ? -42.605 18.389 35.665 1.00 11.94 535 ARG B O 1
ATOM 2228 N N . ALA B 1 118 ? -42.000 16.503 36.753 1.00 11.11 536 ALA B N 1
ATOM 2229 C CA . ALA B 1 118 ? -42.286 17.040 38.082 1.00 13.43 536 ALA B CA 1
ATOM 2230 C C . ALA B 1 118 ? -41.523 18.337 38.329 1.00 15.28 536 ALA B C 1
ATOM 2231 O O . ALA B 1 118 ? -42.107 19.349 38.719 1.00 13.76 536 ALA B O 1
ATOM 2233 N N . LEU B 1 119 ? -40.218 18.311 38.077 1.00 11.66 537 LEU B N 1
ATOM 2234 C CA . LEU B 1 119 ? -39.398 19.483 38.315 1.00 11.44 537 LEU B CA 1
ATOM 2235 C C . LEU B 1 119 ? -39.850 20.648 37.427 1.00 10.15 537 LEU B C 1
ATOM 2236 O O . LEU B 1 119 ? -39.873 21.783 37.875 1.00 9.77 537 LEU B O 1
ATOM 2241 N N . ALA B 1 120 ? -40.234 20.359 36.185 1.00 11.56 538 ALA B N 1
ATOM 2242 C CA . ALA B 1 120 ? -40.668 21.418 35.265 1.00 13.83 538 ALA B CA 1
ATOM 2243 C C . ALA B 1 120 ? -41.961 22.085 35.732 1.00 14.60 538 ALA B C 1
ATOM 2244 O O . ALA B 1 120 ? -42.161 23.288 35.533 1.00 11.49 538 ALA B O 1
ATOM 2246 N N . LEU B 1 121 ? -42.848 21.305 36.342 1.00 13.43 539 LEU B N 1
ATOM 2247 C CA . LEU B 1 121 ? -44.108 21.859 36.836 1.00 14.95 539 LEU B CA 1
ATOM 2248 C C . LEU B 1 121 ? -43.891 22.926 37.921 1.00 14.48 539 LEU B C 1
ATOM 2249 O O . LEU B 1 121 ? -44.740 23.798 38.122 1.00 14.21 539 LEU B O 1
ATOM 2254 N N . ASN B 1 122 ? -42.757 22.860 38.611 1.00 10.97 540 ASN B N 1
ATOM 2255 C CA . ASN B 1 122 ? -42.391 23.895 39.587 1.00 13.08 540 ASN B CA 1
ATOM 2256 C C . ASN B 1 122 ? -42.184 25.270 38.962 1.00 13.17 540 ASN B C 1
ATOM 2257 O O . ASN B 1 122 ? -42.293 26.279 39.646 1.00 12.15 540 ASN B O 1
ATOM 2262 N N . CYS B 1 123 ? -41.842 25.299 37.678 1.00 12.83 541 CYS B N 1
ATOM 2263 C CA . CYS B 1 123 ? -41.614 26.555 36.965 1.00 14.50 541 CYS B CA 1
ATOM 2264 C C . CYS B 1 123 ? -42.930 27.314 36.774 1.00 13.52 541 CYS B C 1
ATOM 2265 O O . CYS B 1 123 ? -43.936 26.719 36.392 1.00 11.79 541 CYS B O 1
ATOM 2268 N N . ASP B 1 124 ? -42.929 28.615 37.039 1.00 12.93 542 ASP B N 1
ATOM 2269 C CA . ASP B 1 124 ? -44.132 29.429 36.833 1.00 15.01 542 ASP B CA 1
ATOM 2270 C C . ASP B 1 124 ? -44.390 29.684 35.349 1.00 19.28 542 ASP B C 1
ATOM 2271 O O . ASP B 1 124 ? -44.206 30.800 34.863 1.00 19.42 542 ASP B O 1
ATOM 2276 N N . ALA B 1 125 ? -44.822 28.649 34.633 1.00 15.26 543 ALA B N 1
ATOM 2277 C CA . ALA B 1 125 ? -45.028 28.751 33.190 1.00 16.29 543 ALA B CA 1
ATOM 2278 C C . ALA B 1 125 ? -45.761 27.519 32.673 1.00 15.92 543 ALA B C 1
ATOM 2279 O O . ALA B 1 125 ? -45.733 26.472 33.316 1.00 14.63 543 ALA B O 1
ATOM 2281 N N . PRO B 1 126 ? -46.417 27.629 31.508 1.00 13.12 544 PRO B N 1
ATOM 2282 C CA . PRO B 1 126 ? -47.038 26.427 30.940 1.00 16.59 544 PRO B CA 1
ATOM 2283 C C . PRO B 1 126 ? -46.008 25.339 30.684 1.00 19.17 544 PRO B C 1
ATOM 2284 O O . PRO B 1 126 ? -44.865 25.637 30.336 1.00 16.62 544 PRO B O 1
ATOM 2288 N N . LEU B 1 127 ? -46.411 24.092 30.869 1.00 21.40 545 LEU B N 1
ATOM 2289 C CA . LEU B 1 127 ? -45.543 22.957 30.605 1.00 17.45 545 LEU B CA 1
ATOM 2290 C C . LEU B 1 127 ? -45.307 22.787 29.106 1.00 23.47 545 LEU B C 1
ATOM 2291 O O . LEU B 1 127 ? -46.258 22.746 28.328 1.00 19.88 545 LEU B O 1
ATOM 2296 N N . ASP B 1 128 ? -44.046 22.700 28.690 1.00 15.98 546 ASP B N 1
ATOM 2297 C CA . ASP B 1 128 ? -43.748 22.489 27.279 1.00 16.57 546 ASP B CA 1
ATOM 2298 C C . ASP B 1 128 ? -42.695 21.404 27.116 1.00 19.43 546 ASP B C 1
ATOM 2299 O O . ASP B 1 128 ? -41.531 21.610 27.468 1.00 18.32 546 ASP B O 1
ATOM 2304 N N . ASP B 1 129 ? -43.092 20.258 26.571 1.00 16.11 547 ASP B N 1
ATOM 2305 C CA . ASP B 1 129 ? -42.172 19.130 26.446 1.00 20.12 547 ASP B CA 1
ATOM 2306 C C . ASP B 1 129 ? -41.436 19.098 25.105 1.00 19.98 547 ASP B C 1
ATOM 2307 O O . ASP B 1 129 ? -40.873 18.075 24.727 1.00 23.35 547 ASP B O 1
ATOM 2312 N N . LYS B 1 130 ? -41.433 20.217 24.396 1.00 16.61 548 LYS B N 1
ATOM 2313 C CA . LYS B 1 130 ? -40.744 20.280 23.113 1.00 24.36 548 LYS B CA 1
ATOM 2314 C C . LYS B 1 130 ? -39.535 21.200 23.200 1.00 21.89 548 LYS B C 1
ATOM 2315 O O . LYS B 1 130 ? -38.426 20.815 22.838 1.00 23.82 548 LYS B O 1
ATOM 2321 N N . ILE B 1 131 ? -39.746 22.417 23.694 1.00 20.76 549 ILE B N 1
ATOM 2322 C CA . ILE B 1 131 ? -38.662 23.392 23.783 1.00 18.82 549 ILE B CA 1
ATOM 2323 C C . ILE B 1 131 ? -38.434 23.887 25.214 1.00 18.03 549 ILE B C 1
ATOM 2324 O O . ILE B 1 131 ? -37.552 24.706 25.457 1.00 16.95 549 ILE B O 1
ATOM 2329 N N . GLY B 1 132 ? -39.221 23.388 26.161 1.00 13.15 550 GLY B N 1
ATOM 2330 C CA . GLY B 1 132 ? -39.154 23.883 27.526 1.00 14.39 550 GLY B CA 1
ATOM 2331 C C . GLY B 1 132 ? -39.820 25.245 27.677 1.00 15.87 550 GLY B C 1
ATOM 2332 O O . GLY B 1 132 ? -40.570 25.680 26.803 1.00 17.09 550 GLY B O 1
ATOM 2333 N N . ALA B 1 133 ? -39.534 25.934 28.776 1.00 11.66 551 ALA B N 1
ATOM 2334 C CA . ALA B 1 133 ? -40.203 27.197 29.065 1.00 11.70 551 ALA B CA 1
ATOM 2335 C C . ALA B 1 133 ? -39.416 28.073 30.030 1.00 19.13 551 ALA B C 1
ATOM 2336 O O . ALA B 1 133 ? -38.582 27.593 30.793 1.00 13.66 551 ALA B O 1
ATOM 2338 N N . GLU B 1 134 ? -39.697 29.366 29.998 1.00 17.75 552 GLU B N 1
ATOM 2339 C CA . GLU B 1 134 ? -39.092 30.280 30.942 1.00 18.84 552 GLU B CA 1
ATOM 2340 C C . GLU B 1 134 ? -40.186 30.846 31.820 1.00 20.58 552 GLU B C 1
ATOM 2341 O O . GLU B 1 134 ? -41.270 31.161 31.343 1.00 18.85 552 GLU B O 1
ATOM 2347 N N . SER B 1 135 ? -39.903 30.956 33.110 1.00 12.83 553 SER B N 1
ATOM 2348 C CA A SER B 1 135 ? -40.872 31.457 34.077 0.50 18.07 553 SER B CA 1
ATOM 2349 C CA B SER B 1 135 ? -40.895 31.450 34.053 0.50 18.00 553 SER B CA 1
ATOM 2350 C C . SER B 1 135 ? -41.242 32.912 33.815 1.00 21.76 553 SER B C 1
ATOM 2351 O O . SER B 1 135 ? -40.400 33.712 33.423 1.00 20.46 553 SER B O 1
ATOM 2356 N N . ARG B 1 136 ? -42.498 33.244 34.066 1.00 21.55 554 ARG B N 1
ATOM 2357 C CA A ARG B 1 136 ? -42.983 34.606 33.904 0.50 25.28 554 ARG B CA 1
ATOM 2358 C CA B ARG B 1 136 ? -42.981 34.602 33.896 0.50 25.28 554 ARG B CA 1
ATOM 2359 C C . ARG B 1 136 ? -42.593 35.441 35.117 1.00 23.06 554 ARG B C 1
ATOM 2360 O O . ARG B 1 136 ? -42.012 36.513 34.994 1.00 22.79 554 ARG B O 1
ATOM 2375 N N . ASN B 1 137 ? -42.918 34.927 36.292 1.00 22.23 555 ASN B N 1
ATOM 2376 C CA . ASN B 1 137 ? -42.526 35.518 37.555 1.00 18.62 555 ASN B CA 1
ATOM 2377 C C . ASN B 1 137 ? -41.808 34.422 38.325 1.00 17.13 555 ASN B C 1
ATOM 2378 O O . ASN B 1 137 ? -42.462 33.605 38.967 1.00 18.27 555 ASN B O 1
ATOM 2383 N N . TRP B 1 138 ? -40.479 34.380 38.245 1.00 15.10 556 TRP B N 1
ATOM 2384 C CA . TRP B 1 138 ? -39.744 33.191 38.690 1.00 15.92 556 TRP B CA 1
ATOM 2385 C C . TRP B 1 138 ? -40.028 32.836 40.147 1.00 13.86 556 TRP B C 1
ATOM 2386 O O . TRP B 1 138 ? -40.135 31.658 40.488 1.00 16.06 556 TRP B O 1
ATOM 2397 N N . ARG B 1 139 ? -40.203 33.848 40.989 1.00 14.55 557 ARG B N 1
ATOM 2398 C CA . ARG B 1 139 ? -40.437 33.626 42.417 1.00 16.47 557 ARG B CA 1
ATOM 2399 C C . ARG B 1 139 ? -41.805 33.010 42.710 1.00 15.57 557 ARG B C 1
ATOM 2400 O O . ARG B 1 139 ? -42.046 32.491 43.809 1.00 12.93 557 ARG B O 1
ATOM 2408 N N . ALA B 1 140 ? -42.697 33.066 41.729 1.00 13.96 558 ALA B N 1
ATOM 2409 C CA . ALA B 1 140 ? -44.026 32.494 41.888 1.00 18.67 558 ALA B CA 1
ATOM 2410 C C . ALA B 1 140 ? -43.994 30.987 41.693 1.00 15.97 558 ALA B C 1
ATOM 2411 O O . ALA B 1 140 ? -44.993 30.314 41.883 1.00 11.29 558 ALA B O 1
ATOM 2413 N N . GLY B 1 141 ? -42.842 30.455 41.299 1.00 17.63 559 GLY B N 1
ATOM 2414 C CA . GLY B 1 141 ? -42.711 29.021 41.120 1.00 11.64 559 GLY B CA 1
ATOM 2415 C C . GLY B 1 141 ? -42.752 28.295 42.450 1.00 10.99 559 GLY B C 1
ATOM 2416 O O . GLY B 1 141 ? -42.600 28.906 43.509 1.00 11.59 559 GLY B O 1
ATOM 2417 N N . LYS B 1 142 ? -42.959 26.986 42.401 1.00 12.55 560 LYS B N 1
ATOM 2418 C CA . LYS B 1 142 ? -42.964 26.185 43.618 1.00 12.60 560 LYS B CA 1
ATOM 2419 C C . LYS B 1 142 ? -41.549 25.985 44.161 1.00 13.31 560 LYS B C 1
ATOM 2420 O O . LYS B 1 142 ? -40.594 25.800 43.394 1.00 10.50 560 LYS B O 1
ATOM 2426 N N . PRO B 1 143 ? -41.414 26.006 45.492 1.00 11.70 561 PRO B N 1
ATOM 2427 C CA . PRO B 1 143 ? -40.097 25.870 46.129 1.00 9.26 561 PRO B CA 1
ATOM 2428 C C . PRO B 1 143 ? -39.522 24.454 46.040 1.00 11.85 561 PRO B C 1
ATOM 2429 O O . PRO B 1 143 ? -40.250 23.460 46.114 1.00 12.32 561 PRO B O 1
ATOM 2433 N N . VAL B 1 144 ? -38.204 24.382 45.889 1.00 9.54 562 VAL B N 1
ATOM 2434 C CA . VAL B 1 144 ? -37.467 23.128 45.849 1.00 8.17 562 VAL B CA 1
ATOM 2435 C C . VAL B 1 144 ? -36.408 23.164 46.948 1.00 9.72 562 VAL B C 1
ATOM 2436 O O . VAL B 1 144 ? -35.632 24.109 47.011 1.00 9.16 562 VAL B O 1
ATOM 2440 N N . ARG B 1 145 ? -36.372 22.164 47.820 1.00 9.89 563 ARG B N 1
ATOM 2441 C CA . ARG B 1 145 ? -35.262 22.054 48.770 1.00 10.14 563 ARG B CA 1
ATOM 2442 C C . ARG B 1 145 ? -34.021 21.606 48.006 1.00 13.81 563 ARG B C 1
ATOM 2443 O O . ARG B 1 145 ? -34.095 20.686 47.201 1.00 11.67 563 ARG B O 1
ATOM 2451 N N . VAL B 1 146 ? -32.885 22.253 48.239 1.00 10.23 564 VAL B N 1
ATOM 2452 C CA . VAL B 1 146 ? -31.671 21.868 47.522 1.00 9.86 564 VAL B CA 1
ATOM 2453 C C . VAL B 1 146 ? -30.602 21.358 48.471 1.00 12.51 564 VAL B C 1
ATOM 2454 O O . VAL B 1 146 ? -30.250 22.011 49.462 1.00 8.84 564 VAL B O 1
ATOM 2458 N N . ILE B 1 147 ? -30.101 20.169 48.159 1.00 10.67 565 ILE B N 1
ATOM 2459 C CA . ILE B 1 147 ? -29.069 19.530 48.956 1.00 7.54 565 ILE B CA 1
ATOM 2460 C C . ILE B 1 147 ? -27.797 19.412 48.120 1.00 9.18 565 ILE B C 1
ATOM 2461 O O . ILE B 1 147 ? -27.827 18.813 47.038 1.00 12.77 565 ILE B O 1
ATOM 2466 N N . ARG B 1 148 ? -26.688 19.984 48.593 1.00 6.98 566 ARG B N 1
ATOM 2467 C CA . ARG B 1 148 ? -25.417 19.780 47.902 1.00 11.57 566 ARG B CA 1
ATOM 2468 C C . ARG B 1 148 ? -24.602 18.667 48.549 1.00 12.82 566 ARG B C 1
ATOM 2469 O O . ARG B 1 148 ? -24.326 18.688 49.746 1.00 10.84 566 ARG B O 1
ATOM 2477 N N . SER B 1 149 ? -24.217 17.705 47.720 1.00 10.59 567 SER B N 1
ATOM 2478 C CA . SER B 1 149 ? -23.351 16.608 48.113 1.00 13.86 567 SER B CA 1
ATOM 2479 C C . SER B 1 149 ? -21.871 16.916 47.899 1.00 13.76 567 SER B C 1
ATOM 2480 O O . SER B 1 149 ? -21.497 17.581 46.932 1.00 14.20 567 SER B O 1
ATOM 2483 N N . PHE B 1 150 ? -21.029 16.388 48.783 1.00 12.33 568 PHE B N 1
ATOM 2484 C CA . PHE B 1 150 ? -19.578 16.509 48.647 1.00 17.94 568 PHE B CA 1
ATOM 2485 C C . PHE B 1 150 ? -19.084 15.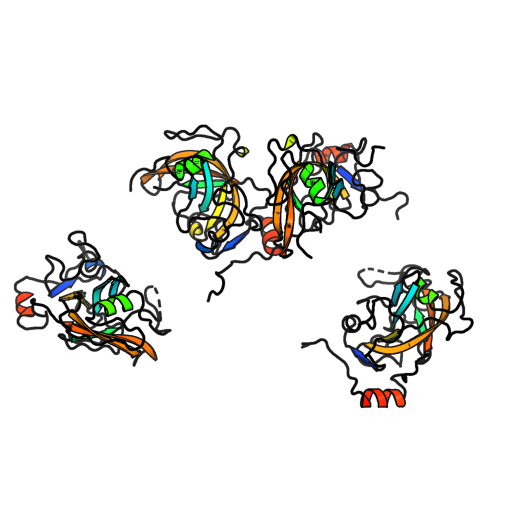917 47.326 1.00 14.80 568 PHE B C 1
ATOM 2486 O O . PHE B 1 150 ? -18.012 16.268 46.843 1.00 17.88 568 PHE B O 1
ATOM 2494 N N . LYS B 1 151 ? -19.867 15.024 46.736 1.00 16.40 569 LYS B N 1
ATOM 2495 C CA . LYS B 1 151 ? -19.506 14.461 45.439 1.00 21.95 569 LYS B CA 1
ATOM 2496 C C . LYS B 1 151 ? -19.577 15.501 44.325 1.00 19.96 569 LYS B C 1
ATOM 2497 O O . LYS B 1 151 ? -19.037 15.298 43.241 1.00 19.00 569 LYS B O 1
ATOM 2503 N N . GLY B 1 152 ? -20.250 16.616 44.581 1.00 20.93 570 GLY B N 1
ATOM 2504 C CA . GLY B 1 152 ? -20.374 17.651 43.566 1.00 22.05 570 GLY B CA 1
ATOM 2505 C C . GLY B 1 152 ? -19.149 18.547 43.480 1.00 19.47 570 GLY B C 1
ATOM 2506 O O . GLY B 1 152 ? -19.068 19.422 42.613 1.00 23.01 570 GLY B O 1
ATOM 2507 N N . ARG B 1 153 ? -18.193 18.328 44.377 1.00 14.90 571 ARG B N 1
ATOM 2508 C CA A ARG B 1 153 ? -16.993 19.155 44.441 0.50 21.81 571 ARG B CA 1
ATOM 2509 C CA B ARG B 1 153 ? -16.992 19.161 44.442 0.50 21.81 571 ARG B CA 1
ATOM 2510 C C . ARG B 1 153 ? -16.197 19.137 43.142 1.00 25.69 571 ARG B C 1
ATOM 2511 O O . ARG B 1 153 ? -15.404 20.034 42.886 1.00 30.22 571 ARG B O 1
ATOM 2526 N N . LYS B 1 154 ? -16.409 18.112 42.326 1.00 22.65 572 LYS B N 1
ATOM 2527 C CA . LYS B 1 154 ? -15.663 17.995 41.082 1.00 35.51 572 LYS B CA 1
ATOM 2528 C C . LYS B 1 154 ? -16.213 18.897 39.979 1.00 38.15 572 LYS B C 1
ATOM 2529 O O . LYS B 1 154 ? -15.547 19.108 38.963 1.00 41.00 572 LYS B O 1
ATOM 2535 N N . ILE B 1 155 ? -17.419 19.429 40.158 1.00 20.47 573 ILE B N 1
ATOM 2536 C CA . ILE B 1 155 ? -17.894 20.442 39.222 1.00 20.90 573 ILE B CA 1
ATOM 2537 C C . ILE B 1 155 ? -18.264 21.755 39.925 1.00 21.51 573 ILE B C 1
ATOM 2538 O O . ILE B 1 155 ? -18.426 22.774 39.263 1.00 19.54 573 ILE B O 1
ATOM 2543 N N . SER B 1 156 ? -18.351 21.741 41.254 1.00 19.22 574 SER B N 1
ATOM 2544 C CA . SER B 1 156 ? -18.834 22.909 42.007 1.00 15.53 574 SER B CA 1
ATOM 2545 C C . SER B 1 156 ? -17.958 23.347 43.179 1.00 14.71 574 SER B C 1
ATOM 2546 O O . SER B 1 156 ? -17.580 22.549 44.034 1.00 14.84 574 SER B O 1
ATOM 2549 N N . LYS B 1 157 ? -17.692 24.644 43.242 1.00 15.56 575 LYS B N 1
ATOM 2550 C CA . LYS B 1 157 ? -16.918 25.221 44.330 1.00 14.17 575 LYS B CA 1
ATOM 2551 C C . LYS B 1 157 ? -17.778 25.435 45.576 1.00 17.72 575 LYS B C 1
ATOM 2552 O O . LYS B 1 157 ? -17.269 25.794 46.636 1.00 17.32 575 LYS B O 1
ATOM 2558 N N . TYR B 1 158 ? -19.080 25.196 45.452 1.00 14.65 576 TYR B N 1
ATOM 2559 C CA . TYR B 1 158 ? -20.015 25.429 46.553 1.00 11.03 576 TYR B CA 1
ATOM 2560 C C . TYR B 1 158 ? -20.415 24.158 47.308 1.00 13.87 576 TYR B C 1
ATOM 2561 O O . TYR B 1 158 ? -21.052 24.224 48.359 1.00 17.34 576 TYR B O 1
ATOM 2570 N N . ALA B 1 159 ? -20.048 23.003 46.771 1.00 16.38 577 ALA B N 1
ATOM 2571 C CA . ALA B 1 159 ? -20.303 21.732 47.435 1.00 17.42 577 ALA B CA 1
ATOM 2572 C C . ALA B 1 159 ? -19.578 21.660 48.783 1.00 15.15 577 ALA B C 1
ATOM 2573 O O . ALA B 1 159 ? -18.486 22.205 48.928 1.00 15.86 577 ALA B O 1
ATOM 2575 N N . PRO B 1 160 ? -20.184 20.990 49.778 1.00 12.56 578 PRO B N 1
ATOM 2576 C CA . PRO B 1 160 ? -19.505 20.860 51.073 1.00 13.49 578 PRO B CA 1
ATOM 2577 C C . PRO B 1 160 ? -18.315 19.907 50.964 1.00 17.97 578 PRO B C 1
ATOM 2578 O O . PRO B 1 160 ? -18.286 19.083 50.054 1.00 18.08 578 PRO B O 1
ATOM 2582 N N . GLU B 1 161 ? -17.352 20.012 51.870 1.00 20.19 579 GLU B N 1
ATOM 2583 C CA A GLU B 1 161 ? -16.199 19.119 51.839 0.50 23.27 579 GLU B CA 1
ATOM 2584 C CA B GLU B 1 161 ? -16.197 19.120 51.853 0.50 23.27 579 GLU B CA 1
ATOM 2585 C C . GLU B 1 161 ? -16.595 17.691 52.193 1.00 21.79 579 GLU B C 1
ATOM 2586 O O . GLU B 1 161 ? -16.001 16.739 51.690 1.00 19.61 579 GLU B O 1
ATOM 2597 N N . GLU B 1 162 ? -17.603 17.547 53.052 1.00 16.23 580 GLU B N 1
ATOM 2598 C CA . GLU B 1 162 ? -18.074 16.226 53.475 1.00 22.29 580 GLU B CA 1
ATOM 2599 C C . GLU B 1 162 ? -19.588 16.126 53.541 1.00 18.56 580 GLU B C 1
ATOM 2600 O O . GLU B 1 162 ? -20.269 17.106 53.832 1.00 21.57 580 GLU B O 1
ATOM 2606 N N . GLY B 1 163 ? -20.108 14.927 53.302 1.00 16.41 581 GLY B N 1
ATOM 2607 C CA . GLY B 1 163 ? -21.527 14.661 53.477 1.00 13.03 581 GLY B CA 1
ATOM 2608 C C . GLY B 1 163 ? -22.457 15.461 52.575 1.00 14.27 581 GLY B C 1
ATOM 2609 O O . GLY B 1 163 ? -22.079 15.899 51.484 1.00 17.44 581 GLY B O 1
ATOM 2610 N N . ASN B 1 164 ? -23.684 15.648 53.045 1.00 14.66 582 ASN B N 1
ATOM 2611 C CA . ASN B 1 164 ? -24.752 16.266 52.267 1.00 7.47 582 ASN B CA 1
ATOM 2612 C C . ASN B 1 164 ? -25.304 17.452 53.048 1.00 11.83 582 ASN B C 1
ATOM 2613 O O . ASN B 1 164 ? -25.678 17.302 54.209 1.00 11.00 582 ASN B O 1
ATOM 2618 N N . ARG B 1 165 ? -25.344 18.630 52.432 1.00 9.43 583 ARG B N 1
ATOM 2619 C CA . ARG B 1 165 ? -25.688 19.845 53.171 1.00 9.41 583 ARG B CA 1
ATOM 2620 C C . ARG B 1 165 ? -26.976 20.457 52.634 1.00 9.86 583 ARG B C 1
ATOM 2621 O O . ARG B 1 165 ? -27.119 20.633 51.424 1.00 12.46 583 ARG B O 1
ATOM 2629 N N . TYR B 1 166 ? -27.914 20.776 53.526 1.00 10.74 584 TYR B N 1
ATOM 2630 C CA . TYR B 1 166 ? -29.140 21.448 53.108 1.00 10.22 584 TYR B CA 1
ATOM 2631 C C . TYR B 1 166 ? -28.860 22.936 52.906 1.00 12.01 584 TYR B C 1
ATOM 2632 O O . TYR B 1 166 ? -28.427 23.635 53.834 1.00 9.30 584 TYR B O 1
ATOM 2641 N N . ASP B 1 167 ? -29.077 23.407 51.681 1.00 10.32 585 ASP B N 1
ATOM 2642 C CA . ASP B 1 167 ? -28.688 24.769 51.317 1.00 11.20 585 ASP B CA 1
ATOM 2643 C C . ASP B 1 167 ? -29.874 25.702 51.126 1.00 11.22 585 ASP B C 1
ATOM 2644 O O . ASP B 1 167 ? -29.686 26.884 50.832 1.00 11.68 585 ASP B O 1
ATOM 2649 N N . GLY B 1 168 ? -31.088 25.174 51.278 1.00 11.22 586 GLY B N 1
ATOM 2650 C CA . GLY B 1 168 ? -32.272 26.013 51.301 1.00 8.10 586 GLY B CA 1
ATOM 2651 C C . GLY B 1 168 ? -33.134 25.925 50.060 1.00 9.43 586 GLY B C 1
ATOM 2652 O O . GLY B 1 168 ? -33.023 24.997 49.258 1.00 8.77 586 GLY B O 1
ATOM 2653 N N . ILE B 1 169 ? -33.991 26.923 49.896 1.00 10.15 587 ILE B N 1
ATOM 2654 C CA . ILE B 1 169 ? -35.036 26.897 48.887 1.00 5.41 587 ILE B CA 1
ATOM 2655 C C . ILE B 1 169 ? -34.621 27.559 47.573 1.00 9.51 587 ILE B C 1
ATOM 2656 O O . ILE B 1 169 ? -34.118 28.689 47.565 1.00 11.22 587 ILE B O 1
ATOM 2661 N N . TYR B 1 170 ? -34.839 26.850 46.471 1.00 7.21 588 TYR B N 1
ATOM 2662 C CA . TYR B 1 170 ? -34.574 27.372 45.130 1.00 8.59 588 TYR B CA 1
ATOM 2663 C C . TYR B 1 170 ? -35.831 27.292 44.278 1.00 8.99 588 TYR B C 1
ATOM 2664 O O . TYR B 1 170 ? -36.775 26.580 44.617 1.00 9.58 588 TYR B O 1
ATOM 2673 N N . LYS B 1 171 ? -35.829 28.007 43.163 1.00 8.98 589 LYS B N 1
ATOM 2674 C CA . LYS B 1 171 ? -36.958 27.997 42.251 1.00 9.41 589 LYS B CA 1
ATOM 2675 C C . LYS B 1 171 ? -36.486 27.823 40.821 1.00 11.31 589 LYS B C 1
ATOM 2676 O O . LYS B 1 171 ? -35.393 28.264 40.452 1.00 11.65 589 LYS B O 1
ATOM 2682 N N . VAL B 1 172 ? -37.299 27.129 40.034 1.00 10.66 590 VAL B N 1
ATOM 2683 C CA . VAL B 1 172 ? -36.968 26.830 38.650 1.00 11.20 590 VAL B CA 1
ATOM 2684 C C . VAL B 1 172 ? -37.265 28.047 37.785 1.00 16.03 590 VAL B C 1
ATOM 2685 O O . VAL B 1 172 ? -38.425 28.415 37.581 1.00 10.86 590 VAL B O 1
ATOM 2689 N N . VAL B 1 173 ? -36.204 28.678 37.296 1.00 12.07 591 VAL B N 1
ATOM 2690 C CA . VAL B 1 173 ? -36.331 29.874 36.486 1.00 10.84 591 VAL B CA 1
ATOM 2691 C C . VAL B 1 173 ? -36.766 29.500 35.080 1.00 11.51 591 VAL B C 1
ATOM 2692 O O . VAL B 1 173 ? -37.589 30.176 34.474 1.00 11.40 591 VAL B O 1
ATOM 2696 N N . LYS B 1 174 ? -36.194 28.417 34.569 1.00 10.59 592 LYS B N 1
ATOM 2697 C CA . LYS B 1 174 ? -36.519 27.931 33.232 1.00 12.63 592 LYS B CA 1
ATOM 2698 C C . LYS B 1 174 ? -35.964 26.525 33.059 1.00 13.26 592 LYS B C 1
ATOM 2699 O O . LYS B 1 174 ? -35.161 26.059 33.866 1.00 10.15 592 LYS B O 1
ATOM 2705 N N . TYR B 1 175 ? -36.379 25.865 31.989 1.00 7.65 593 TYR B N 1
ATOM 2706 C CA . TYR B 1 175 ? -35.924 24.514 31.695 1.00 9.06 593 TYR B CA 1
ATOM 2707 C C . TYR B 1 175 ? -36.020 24.315 30.191 1.00 11.44 593 TYR B C 1
ATOM 2708 O O . TYR B 1 175 ? -36.849 24.947 29.524 1.00 11.73 593 TYR B O 1
ATOM 2717 N N . TRP B 1 176 ? -35.172 23.449 29.654 1.00 9.65 594 TRP B N 1
ATOM 2718 C CA . TRP B 1 176 ? -35.046 23.323 28.214 1.00 9.99 594 TRP B CA 1
ATOM 2719 C C . TRP B 1 176 ? -34.277 22.051 27.872 1.00 11.69 594 TRP B C 1
ATOM 2720 O O . TRP B 1 176 ? -33.495 21.550 28.690 1.00 9.71 594 TRP B O 1
ATOM 2731 N N . PRO B 1 177 ? -34.508 21.505 26.669 1.00 10.84 595 PRO B N 1
ATOM 2732 C CA . PRO B 1 177 ? -33.746 20.336 26.243 1.00 11.16 595 PRO B CA 1
ATOM 2733 C C . PRO B 1 177 ? -32.501 20.745 25.476 1.00 13.32 595 PRO B C 1
ATOM 2734 O O . PRO B 1 177 ? -32.507 21.777 24.798 1.00 15.30 595 PRO B O 1
ATOM 2738 N N . GLU B 1 178 ? -31.444 19.951 25.596 1.00 13.72 596 GLU B N 1
ATOM 2739 C CA . GLU B 1 178 ? -30.198 20.204 24.875 1.00 13.93 596 GLU B CA 1
ATOM 2740 C C . GLU B 1 178 ? -29.346 18.941 24.842 1.00 13.97 596 GLU B C 1
ATOM 2741 O O . GLU B 1 178 ? -29.433 18.097 25.737 1.00 15.26 596 GLU B O 1
ATOM 2747 N N . ILE B 1 179 ? -28.528 18.817 23.803 1.00 16.08 597 ILE B N 1
ATOM 2748 C CA . ILE B 1 179 ? -27.512 17.776 23.747 1.00 17.75 597 ILE B CA 1
ATOM 2749 C C . ILE B 1 179 ? -26.453 18.020 24.818 1.00 19.42 597 ILE B C 1
ATOM 2750 O O . ILE B 1 179 ? -25.793 19.064 24.822 1.00 18.08 597 ILE B O 1
ATOM 2755 N N . SER B 1 180 ? -26.285 17.062 25.720 1.00 19.14 598 SER B N 1
ATOM 2756 C CA . SER B 1 180 ? -25.288 17.188 26.778 1.00 19.26 598 SER B CA 1
ATOM 2757 C C . SER B 1 180 ? -23.882 17.275 26.187 1.00 28.12 598 SER B C 1
ATOM 2758 O O . SER B 1 180 ? -23.477 16.408 25.406 1.00 25.60 598 SER B O 1
ATOM 2761 N N . SER B 1 181 ? -23.153 18.330 26.561 1.00 34.34 599 SER B N 1
ATOM 2762 C CA . SER B 1 181 ? -21.806 18.569 26.045 1.00 40.92 599 SER B CA 1
ATOM 2763 C C . SER B 1 181 ? -20.888 17.396 26.349 1.00 41.40 599 SER B C 1
ATOM 2764 O O . SER B 1 181 ? -20.046 17.024 25.533 1.00 41.89 599 SER B O 1
ATOM 2767 N N . SER B 1 182 ? -21.066 16.807 27.525 1.00 38.80 600 SER B N 1
ATOM 2768 C CA . SER B 1 182 ? -20.120 15.812 28.019 1.00 40.33 600 SER B CA 1
ATOM 2769 C C . SER B 1 182 ? -20.600 14.376 27.854 1.00 43.54 600 SER B C 1
ATOM 2770 O O . SER B 1 182 ? -19.810 13.442 27.981 1.00 42.79 600 SER B O 1
ATOM 2773 N N . HIS B 1 183 ? -21.885 14.193 27.569 1.00 35.96 601 HIS B N 1
ATOM 2774 C CA . HIS B 1 183 ? -22.437 12.843 27.507 1.00 39.52 601 HIS B CA 1
ATOM 2775 C C . HIS B 1 183 ? -22.953 12.475 26.112 1.00 32.64 601 HIS B C 1
ATOM 2776 O O . HIS B 1 183 ? -22.989 11.302 25.759 1.00 38.03 601 HIS B O 1
ATOM 2783 N N . GLY B 1 184 ? -23.346 13.474 25.324 1.00 33.07 602 GLY B N 1
ATOM 2784 C CA . GLY B 1 184 ? -23.652 13.256 23.918 1.00 26.36 602 GLY B CA 1
ATOM 2785 C C . GLY B 1 184 ? -25.105 13.005 23.535 1.00 33.81 602 GLY B C 1
ATOM 2786 O O . GLY B 1 184 ? -25.457 13.086 22.355 1.00 36.67 602 GLY B O 1
ATOM 2787 N N . PHE B 1 185 ? -25.954 12.693 24.510 1.00 28.14 603 PHE B N 1
ATOM 2788 C CA . PHE B 1 185 ? -27.380 12.512 24.231 1.00 26.07 603 PHE B CA 1
ATOM 2789 C C . PHE B 1 185 ? -28.220 13.685 24.753 1.00 24.41 603 PHE B C 1
ATOM 2790 O O . PHE B 1 185 ? -27.721 14.557 25.477 1.00 17.62 603 PHE B O 1
ATOM 2798 N N . LEU B 1 186 ? -29.492 13.709 24.373 1.00 20.23 604 LEU B N 1
ATOM 2799 C CA . LEU B 1 186 ? -30.380 14.786 24.789 1.00 18.09 604 LEU B CA 1
ATOM 2800 C C . LEU B 1 186 ? -30.731 14.685 26.265 1.00 22.46 604 LEU B C 1
ATOM 2801 O O . LEU B 1 186 ? -31.107 13.618 26.761 1.00 19.62 604 LEU B O 1
ATOM 2806 N N . VAL B 1 187 ? -30.606 15.803 26.970 1.00 17.99 605 VAL B N 1
ATOM 2807 C CA . VAL B 1 187 ? -31.027 15.854 28.360 1.00 11.62 605 VAL B CA 1
ATOM 2808 C C . VAL B 1 187 ? -31.979 17.022 28.575 1.00 14.98 605 VAL B C 1
ATOM 2809 O O . VAL B 1 187 ? -32.036 17.951 27.762 1.00 13.19 605 VAL B O 1
ATOM 2813 N N . TRP B 1 188 ? -32.731 16.973 29.668 1.00 11.58 606 TRP B N 1
ATOM 2814 C CA . TRP B 1 188 ? -33.518 18.130 30.083 1.00 13.57 606 TRP B CA 1
ATOM 2815 C C . TRP B 1 188 ? -32.741 18.891 31.142 1.00 9.90 606 TRP B C 1
ATOM 2816 O O . TRP B 1 188 ? -32.262 18.310 32.119 1.00 11.71 606 TRP B O 1
ATOM 2827 N N . ARG B 1 189 ? -32.566 20.186 30.910 1.00 12.19 607 ARG B N 1
ATOM 2828 C CA . ARG B 1 189 ? -31.753 20.998 31.795 1.00 9.31 607 ARG B CA 1
ATOM 2829 C C . ARG B 1 189 ? -32.607 22.042 32.479 1.00 9.62 607 ARG B C 1
ATOM 2830 O O . ARG B 1 189 ? -33.617 22.476 31.935 1.00 12.75 607 ARG B O 1
ATOM 2838 N N . TYR B 1 190 ? -32.187 22.447 33.669 1.00 8.92 608 TYR B N 1
ATOM 2839 C CA . TYR B 1 190 ? -32.959 23.361 34.497 1.00 10.58 608 TYR B CA 1
ATOM 2840 C C . TYR B 1 190 ? -32.067 24.446 35.064 1.00 15.56 608 TYR B C 1
ATOM 2841 O O . TYR B 1 190 ? -30.911 24.184 35.392 1.00 10.88 608 TYR B O 1
ATOM 2850 N N . LEU B 1 191 ? -32.609 25.654 35.188 1.00 8.82 609 LEU B N 1
ATOM 2851 C CA . LEU B 1 191 ? -31.921 26.727 35.896 1.00 10.33 609 LEU B CA 1
ATOM 2852 C C . LEU B 1 191 ? -32.630 27.004 37.213 1.00 12.43 609 LEU B C 1
ATOM 2853 O O . LEU B 1 191 ? -33.813 27.345 37.219 1.00 11.67 609 LEU B O 1
ATOM 2858 N N . LEU B 1 192 ? -31.911 26.833 38.318 1.00 7.31 610 LEU B N 1
ATOM 2859 C CA . LEU B 1 192 ? -32.469 27.029 39.657 1.00 13.75 610 LEU B CA 1
ATOM 2860 C C . LEU B 1 192 ? -31.919 28.314 40.272 1.00 11.94 610 LEU B C 1
ATOM 2861 O O . LEU B 1 192 ? -30.736 28.621 40.116 1.00 9.95 610 LEU B O 1
ATOM 2866 N N . ARG B 1 193 ? -32.766 29.063 40.970 1.00 9.00 611 ARG B N 1
ATOM 2867 C CA . ARG B 1 193 ? -32.318 30.312 41.596 1.00 13.39 611 ARG B CA 1
ATOM 2868 C C . ARG B 1 193 ? -32.789 30.344 43.029 1.00 8.84 611 ARG B C 1
ATOM 2869 O O . ARG B 1 193 ? -33.936 30.011 43.309 1.00 10.77 611 ARG B O 1
ATOM 2877 N N . ARG B 1 194 ? -31.903 30.725 43.941 1.00 9.51 612 ARG B N 1
ATOM 2878 C CA . ARG B 1 194 ? -32.213 30.656 45.364 1.00 9.32 612 ARG B CA 1
ATOM 2879 C C . ARG B 1 194 ? -33.221 31.732 45.779 1.00 10.32 612 ARG B C 1
ATOM 2880 O O . ARG B 1 194 ? -33.141 32.873 45.343 1.00 10.07 612 ARG B O 1
ATOM 2888 N N . ASP B 1 195 ? -34.158 31.363 46.643 1.00 9.44 613 ASP B N 1
ATOM 2889 C CA . ASP B 1 195 ? -35.156 32.308 47.128 1.00 10.09 613 ASP B CA 1
ATOM 2890 C C . ASP B 1 195 ? -35.494 31.912 48.557 1.00 10.97 613 ASP B C 1
ATOM 2891 O O . ASP B 1 195 ? -36.476 31.218 48.800 1.00 10.35 613 ASP B O 1
ATOM 2896 N N . ASP B 1 196 ? -34.638 32.319 49.490 1.00 13.20 614 ASP B N 1
ATOM 2897 C CA . ASP B 1 196 ? -34.712 31.835 50.863 1.00 16.56 614 ASP B CA 1
ATOM 2898 C C . ASP B 1 196 ? -34.300 32.924 51.844 1.00 12.66 614 ASP B C 1
ATOM 2899 O O . ASP B 1 196 ? -33.290 33.595 51.645 1.00 10.55 614 ASP B O 1
ATOM 2904 N N . VAL B 1 197 ? -35.096 33.088 52.900 1.00 12.58 615 VAL B N 1
ATOM 2905 C CA . VAL B 1 197 ? -34.840 34.074 53.940 1.00 9.59 615 VAL B CA 1
ATOM 2906 C C . VAL B 1 197 ? -33.623 33.628 54.772 1.00 14.86 615 VAL B C 1
ATOM 2907 O O . VAL B 1 197 ? -32.883 34.455 55.301 1.00 12.74 615 VAL B O 1
ATOM 2911 N N . GLU B 1 198 ? -33.404 32.314 54.847 1.00 8.85 616 GLU B N 1
ATOM 2912 C CA . GLU B 1 198 ? -32.231 31.756 55.508 1.00 9.15 616 GLU B CA 1
ATOM 2913 C C . GLU B 1 198 ? -30.975 31.990 54.668 1.00 11.20 616 GLU B C 1
ATOM 2914 O O . GLU B 1 198 ? -30.921 31.604 53.498 1.00 11.74 616 GLU B O 1
ATOM 2920 N N . PRO B 1 199 ? -29.960 32.631 55.259 1.00 10.68 617 PRO B N 1
ATOM 2921 C CA . PRO B 1 199 ? -28.761 32.960 54.480 1.00 11.14 617 PRO B CA 1
ATOM 2922 C C . PRO B 1 199 ? -28.006 31.703 54.030 1.00 12.92 617 PRO B C 1
ATOM 2923 O O . PRO B 1 199 ? -27.945 30.714 54.768 1.00 12.33 617 PRO B O 1
ATOM 2927 N N . ALA B 1 200 ? -27.446 31.751 52.827 1.00 11.36 618 ALA B N 1
ATOM 2928 C CA . ALA B 1 200 ? -26.743 30.601 52.251 1.00 10.06 618 ALA B CA 1
ATOM 2929 C C . ALA B 1 200 ? -25.509 30.245 53.071 1.00 10.73 618 ALA B C 1
ATOM 2930 O O . ALA B 1 200 ? -24.831 31.132 53.605 1.00 8.33 618 ALA B O 1
ATOM 2932 N N . PRO B 1 201 ? -25.208 28.942 53.167 1.00 10.88 619 PRO B N 1
ATOM 2933 C CA . PRO B 1 201 ? -24.129 28.473 54.045 1.00 11.92 619 PRO B CA 1
ATOM 2934 C C . PRO B 1 201 ? -22.744 29.050 53.719 1.00 13.77 619 PRO B C 1
ATOM 2935 O O . PRO B 1 201 ? -21.929 29.140 54.636 1.00 13.89 619 PRO B O 1
ATOM 2939 N N . TRP B 1 202 ? -22.478 29.440 52.471 1.00 14.57 620 TRP B N 1
ATOM 2940 C CA . TRP B 1 202 ? -21.138 29.927 52.108 1.00 12.90 620 TRP B CA 1
ATOM 2941 C C . TRP B 1 202 ? -20.965 31.424 52.348 1.00 15.06 620 TRP B C 1
ATOM 2942 O O . TRP B 1 202 ? -19.854 31.940 52.256 1.00 19.39 620 TRP B O 1
ATOM 2953 N N . THR B 1 203 ? -22.052 32.132 52.627 1.00 13.14 621 THR B N 1
ATOM 2954 C CA . THR B 1 203 ? -21.947 33.561 52.908 1.00 15.71 621 THR B CA 1
ATOM 2955 C C . THR B 1 203 ? -21.415 33.781 54.317 1.00 14.04 621 THR B C 1
ATOM 2956 O O . THR B 1 203 ? -21.528 32.892 55.165 1.00 8.88 621 THR B O 1
ATOM 2960 N N . SER B 1 204 ? -20.836 34.959 54.565 1.00 13.63 622 SER B N 1
ATOM 2961 C CA A SER B 1 204 ? -20.324 35.291 55.893 0.50 15.34 622 SER B CA 1
ATOM 2962 C CA B SER B 1 204 ? -20.316 35.270 55.893 0.50 15.34 622 SER B CA 1
ATOM 2963 C C . SER B 1 204 ? -21.433 35.123 56.915 1.00 14.75 622 SER B C 1
ATOM 2964 O O . SER B 1 204 ? -21.224 34.593 58.003 1.00 15.26 622 SER B O 1
ATOM 2969 N N . GLU B 1 205 ? -22.622 35.577 56.549 1.00 13.57 623 GLU B N 1
ATOM 2970 C CA . GLU B 1 205 ? -23.746 35.477 57.445 1.00 15.53 623 GLU B CA 1
ATOM 2971 C C . GLU B 1 205 ? -24.129 34.024 57.690 1.00 12.48 623 GLU B C 1
ATOM 2972 O O . GLU B 1 205 ? -24.426 33.645 58.825 1.00 12.54 623 GLU B O 1
ATOM 2978 N N . GLY B 1 206 ? -24.116 33.211 56.634 1.00 9.33 624 GLY B N 1
ATOM 2979 C CA . GLY B 1 206 ? -24.460 31.804 56.768 1.00 10.73 624 GLY B CA 1
ATOM 2980 C C . GLY B 1 206 ? -23.458 31.065 57.642 1.00 12.83 624 GLY B C 1
ATOM 2981 O O . GLY B 1 206 ? -23.820 30.246 58.507 1.00 11.15 624 GLY B O 1
ATOM 2982 N N . ILE B 1 207 ? -22.184 31.355 57.406 1.00 13.86 625 ILE B N 1
ATOM 2983 C CA . ILE B 1 207 ? -21.102 30.784 58.201 1.00 11.45 625 ILE B CA 1
ATOM 2984 C C . ILE B 1 207 ? -21.255 31.140 59.685 1.00 13.16 625 ILE B C 1
ATOM 2985 O O . ILE B 1 207 ? -21.134 30.269 60.554 1.00 11.38 625 ILE B O 1
ATOM 2990 N N . GLU B 1 208 ? -21.545 32.406 59.981 1.00 12.07 626 GLU B N 1
ATOM 2991 C CA . GLU B 1 208 ? -21.777 32.805 61.366 1.00 13.60 626 GLU B CA 1
ATOM 2992 C C . GLU B 1 208 ? -22.970 32.059 61.969 1.00 11.65 626 GLU B C 1
ATOM 2993 O O . GLU B 1 208 ? -22.939 31.660 63.133 1.00 13.01 626 GLU B O 1
ATOM 2999 N N . ARG B 1 209 ? -24.018 31.856 61.174 1.00 13.66 627 ARG B N 1
ATOM 3000 C CA . ARG B 1 209 ? -25.208 31.175 61.684 1.00 11.41 627 ARG B CA 1
ATOM 3001 C C . ARG B 1 209 ? -24.931 29.708 61.984 1.00 13.16 627 ARG B C 1
ATOM 3002 O O . ARG B 1 209 ? -25.351 29.194 63.025 1.00 11.58 627 ARG B O 1
ATOM 3010 N N . SER B 1 210 ? -24.238 29.034 61.070 1.00 9.11 628 SER B N 1
ATOM 3011 C CA . SER B 1 210 ? -23.872 27.633 61.292 1.00 12.93 628 SER B CA 1
ATOM 3012 C C . SER B 1 210 ? -23.081 27.494 62.579 1.00 14.39 628 SER B C 1
ATOM 3013 O O . SER B 1 210 ? -23.308 26.561 63.349 1.00 15.21 628 SER B O 1
ATOM 3016 N N . ARG B 1 211 ? -22.167 28.431 62.821 1.00 11.69 629 ARG B N 1
ATOM 3017 C CA . ARG B 1 211 ? -21.365 28.394 64.041 1.00 14.83 629 ARG B CA 1
ATOM 3018 C C . ARG B 1 211 ? -22.235 28.651 65.278 1.00 14.00 629 ARG B C 1
ATOM 3019 O O . ARG B 1 211 ? -22.164 27.916 66.259 1.00 15.10 629 ARG B O 1
ATOM 3027 N N . ARG B 1 212 ? -23.060 29.692 65.210 1.00 13.24 630 ARG B N 1
ATOM 3028 C CA . ARG B 1 212 ? -23.973 30.035 66.292 1.00 14.70 630 ARG B CA 1
ATOM 3029 C C . ARG B 1 212 ? -24.884 28.861 66.662 1.00 16.74 630 ARG B C 1
ATOM 3030 O O . ARG B 1 212 ? -25.162 28.632 67.835 1.00 18.90 630 ARG B O 1
ATOM 3038 N N . LEU B 1 213 ? -25.343 28.117 65.660 1.00 14.20 631 LEU B N 1
ATOM 3039 C CA . LEU B 1 213 ? -26.255 27.003 65.903 1.00 13.57 631 LEU B CA 1
ATOM 3040 C C . LEU B 1 213 ? -25.497 25.691 66.108 1.00 15.63 631 LEU B C 1
ATOM 3041 O O . LEU B 1 213 ? -26.111 24.643 66.264 1.00 15.73 631 LEU B O 1
ATOM 3046 N N . CYS B 1 214 ? -24.164 25.757 66.097 1.00 16.52 632 CYS B N 1
ATOM 3047 C CA . CYS B 1 214 ? -23.324 24.569 66.255 1.00 19.85 632 CYS B CA 1
ATOM 3048 C C . CYS B 1 214 ? -23.706 23.455 65.283 1.00 19.67 632 CYS B C 1
ATOM 3049 O O . CYS B 1 214 ? -23.828 22.292 65.673 1.00 18.79 632 CYS B O 1
ATOM 3052 N N . LEU B 1 215 ? -23.913 23.813 64.020 1.00 17.14 633 LEU B N 1
ATOM 3053 C CA . LEU B 1 215 ? -24.216 22.818 63.000 1.00 16.36 633 LEU B CA 1
ATOM 3054 C C . LEU B 1 215 ? -22.953 22.017 62.688 1.00 26.31 633 LEU B C 1
ATOM 3055 O O . LEU B 1 215 ? -21.910 22.589 62.399 1.00 24.78 633 LEU B O 1
ATOM 3060 N N . ARG B 1 216 ? -23.037 20.695 62.775 1.00 23.52 634 ARG B N 1
ATOM 3061 C CA . ARG B 1 216 ? -21.876 19.850 62.494 1.00 26.04 634 ARG B CA 1
ATOM 3062 C C . ARG B 1 216 ? -22.279 18.687 61.604 1.00 24.60 634 ARG B C 1
ATOM 3063 O O . ARG B 1 216 ? -23.459 18.328 61.544 1.00 22.63 634 ARG B O 1
ATOM 3071 N N . LEU B 1 217 ? -21.304 18.116 60.901 1.00 19.17 635 LEU B N 1
ATOM 3072 C CA . LEU B 1 217 ? -21.534 16.905 60.129 1.00 18.98 635 LEU B CA 1
ATOM 3073 C C . LEU B 1 217 ? -22.127 15.841 61.047 1.00 18.40 635 LEU B C 1
ATOM 3074 O O . LEU B 1 217 ? -21.534 15.484 62.051 1.00 25.00 635 LEU B O 1
ATOM 3079 N N . GLN B 1 218 ? -23.316 15.361 60.713 1.00 17.92 636 GLN B N 1
ATOM 3080 C CA . GLN B 1 218 ? -23.982 14.353 61.530 1.00 20.98 636 GLN B CA 1
ATOM 3081 C C . GLN B 1 218 ? -23.793 12.966 60.945 1.00 21.07 636 GLN B C 1
ATOM 3082 O O . GLN B 1 218 ? -24.142 12.728 59.792 1.00 17.74 636 GLN B O 1
ATOM 3088 N N . TYR B 1 219 ? -23.225 12.065 61.744 1.00 20.60 637 TYR B N 1
ATOM 3089 C CA . TYR B 1 219 ? -23.118 10.650 61.393 1.00 23.12 637 TYR B CA 1
ATOM 3090 C C . TYR B 1 219 ? -24.311 9.891 61.954 1.00 22.45 637 TYR B C 1
ATOM 3091 O O . TYR B 1 219 ? -24.947 10.368 62.885 1.00 26.92 637 TYR B O 1
ATOM 3100 N N . PRO B 1 220 ? -24.621 8.706 61.395 1.00 27.10 638 PRO B N 1
ATOM 3101 C CA . PRO B 1 220 ? -25.739 7.906 61.917 1.00 34.63 638 PRO B CA 1
ATOM 3102 C C . PRO B 1 220 ? -25.563 7.539 63.388 1.00 32.30 638 PRO B C 1
ATOM 3103 O O . PRO B 1 220 ? -24.428 7.432 63.853 1.00 33.03 638 PRO B O 1
ATOM 3107 N N . ALA B 1 221 ? -26.669 7.355 64.103 1.00 39.52 639 ALA B N 1
ATOM 3108 C CA . ALA B 1 221 ? -26.613 6.987 65.513 1.00 50.26 639 ALA B CA 1
ATOM 3109 C C . ALA B 1 221 ? -25.824 5.698 65.695 1.00 42.41 639 ALA B C 1
ATOM 3110 O O . ALA B 1 221 ? -26.188 4.657 65.153 1.00 46.14 639 ALA B O 1
ATOM 3112 N N . GLY B 1 222 ? -24.727 5.791 66.438 1.00 45.03 640 GLY B N 1
ATOM 3113 C CA . GLY B 1 222 ? -23.886 4.643 66.720 1.00 45.22 640 GLY B CA 1
ATOM 3114 C C . GLY B 1 222 ? -22.893 4.327 65.620 1.00 51.66 640 GLY B C 1
ATOM 3115 O O . GLY B 1 222 ? -22.712 3.166 65.257 1.00 58.23 640 GLY B O 1
ATOM 3116 N N . TYR B 1 223 ? -22.241 5.357 65.091 1.00 55.46 641 TYR B N 1
ATOM 3117 C CA . TYR B 1 223 ? -21.262 5.172 64.025 1.00 46.37 641 TYR B CA 1
ATOM 3118 C C . TYR B 1 223 ? -19.847 5.130 64.602 1.00 53.34 641 TYR B C 1
ATOM 3119 O O . TYR B 1 223 ? -19.550 5.847 65.560 1.00 57.43 641 TYR B O 1
ATOM 3128 N N . PRO B 1 224 ? -18.977 4.276 64.028 1.00 56.40 642 PRO B N 1
ATOM 3129 C CA . PRO B 1 224 ? -17.566 4.146 64.420 1.00 49.16 642 PRO B CA 1
ATOM 3130 C C . PRO B 1 224 ? -16.841 5.484 64.577 1.00 55.98 642 PRO B C 1
ATOM 3131 O O . PRO B 1 224 ? -17.207 6.457 63.915 1.00 63.75 642 PRO B O 1
ATOM 3622 N N . CYS E 1 21 ? -7.850 56.550 -8.532 1.00 48.03 439 CYS E N 1
ATOM 3623 C CA . CYS E 1 21 ? -8.347 57.043 -9.817 1.00 41.52 439 CYS E CA 1
ATOM 3624 C C . CYS E 1 21 ? -9.871 57.095 -9.848 1.00 49.14 439 CYS E C 1
ATOM 3625 O O . CYS E 1 21 ? -10.545 56.118 -9.504 1.00 48.04 439 CYS E O 1
ATOM 3628 N N . THR E 1 22 ? -10.407 58.239 -10.270 1.00 51.82 440 THR E N 1
ATOM 3629 C CA . THR E 1 22 ? -11.852 58.444 -10.309 1.00 56.75 440 THR E CA 1
ATOM 3630 C C . THR E 1 22 ? -12.346 58.760 -11.714 1.00 53.60 440 THR E C 1
ATOM 3631 O O . THR E 1 22 ? -13.553 58.734 -11.968 1.00 54.27 440 THR E O 1
ATOM 3635 N N . ILE E 1 23 ? -11.419 59.067 -12.619 1.00 43.43 441 ILE E N 1
ATOM 3636 C CA . ILE E 1 23 ? -11.792 59.429 -13.982 1.00 46.19 441 ILE E CA 1
ATOM 3637 C C . ILE E 1 23 ? -12.562 58.278 -14.640 1.00 39.94 441 ILE E C 1
ATOM 3638 O O . ILE E 1 23 ? -13.555 58.509 -15.329 1.00 43.82 441 ILE E O 1
ATOM 3643 N N . VAL E 1 24 ? -12.128 57.040 -14.401 1.00 37.46 442 VAL E N 1
ATOM 3644 C CA . VAL E 1 24 ? -12.865 55.867 -14.882 1.00 29.80 442 VAL E CA 1
ATOM 3645 C C . VAL E 1 24 ? -13.092 54.862 -13.749 1.00 19.04 442 VAL E C 1
ATOM 3646 O O . VAL E 1 24 ? -12.345 54.847 -12.769 1.00 26.31 442 VAL E O 1
ATOM 3650 N N . PRO E 1 25 ? -14.129 54.019 -13.876 1.00 16.72 443 PRO E N 1
ATOM 3651 C CA . PRO E 1 25 ? -14.380 52.995 -12.852 1.00 18.19 443 PRO E CA 1
ATOM 3652 C C . PRO E 1 25 ? -13.288 51.924 -12.814 1.00 23.70 443 PRO E C 1
ATOM 3653 O O . PRO E 1 25 ? -12.527 51.769 -13.775 1.00 19.42 443 PRO E O 1
ATOM 3657 N N . SER E 1 26 ? -13.226 51.177 -11.718 1.00 18.97 444 SER E N 1
ATOM 3658 C CA A SER E 1 26 ? -12.182 50.176 -11.540 0.50 21.04 444 SER E CA 1
ATOM 3659 C CA B SER E 1 26 ? -12.176 50.181 -11.542 0.50 21.04 444 SER E CA 1
ATOM 3660 C C . SER E 1 26 ? -12.273 49.047 -12.568 1.00 16.52 444 SER E C 1
ATOM 3661 O O . SER E 1 26 ? -11.270 48.415 -12.887 1.00 24.62 444 SER E O 1
ATOM 3666 N N . ASN E 1 27 ? -13.468 48.800 -13.095 1.00 16.78 445 ASN E N 1
ATOM 3667 C CA . ASN E 1 27 ? -13.648 47.724 -14.070 1.00 16.59 445 ASN E CA 1
ATOM 3668 C C . ASN E 1 27 ? -13.621 48.210 -15.522 1.00 20.02 445 ASN E C 1
ATOM 3669 O O . ASN E 1 27 ? -14.172 47.570 -16.412 1.00 16.95 445 ASN E O 1
ATOM 3674 N N . HIS E 1 28 ? -12.951 49.332 -15.748 1.00 15.22 446 HIS E N 1
ATOM 3675 C CA . HIS E 1 28 ? -12.816 49.917 -17.077 1.00 19.57 446 HIS E CA 1
ATOM 3676 C C . HIS E 1 28 ? -11.862 49.139 -18.001 1.00 18.10 446 HIS E C 1
ATOM 3677 O O . HIS E 1 28 ? -10.703 48.904 -17.648 1.00 13.24 446 HIS E O 1
ATOM 3684 N N . TYR E 1 29 ? -12.351 48.746 -19.178 1.00 15.92 447 TYR E N 1
ATOM 3685 C CA . TYR E 1 29 ? -11.505 48.102 -20.186 1.00 15.71 447 TYR E CA 1
ATOM 3686 C C . TYR E 1 29 ? -10.888 49.144 -21.111 1.00 19.63 447 TYR E C 1
ATOM 3687 O O . TYR E 1 29 ? -11.544 50.120 -21.483 1.00 21.73 447 TYR E O 1
ATOM 3696 N N . GLY E 1 30 ? -9.636 48.930 -21.498 1.00 13.10 448 GLY E N 1
ATOM 3697 C CA . GLY E 1 30 ? -8.986 49.799 -22.461 1.00 11.03 448 GLY E CA 1
ATOM 3698 C C . GLY E 1 30 ? -8.038 50.812 -21.846 1.00 12.76 448 GLY E C 1
ATOM 3699 O O . GLY E 1 30 ? -7.809 50.802 -20.623 1.00 11.97 448 GLY E O 1
ATOM 3700 N N . PRO E 1 31 ? -7.476 51.694 -22.690 1.00 10.84 449 PRO E N 1
ATOM 3701 C CA . PRO E 1 31 ? -6.532 52.705 -22.201 1.00 11.93 449 PRO E CA 1
ATOM 3702 C C . PRO E 1 31 ? -7.183 53.627 -21.180 1.00 14.28 449 PRO E C 1
ATOM 3703 O O . PRO E 1 31 ? -8.398 53.859 -21.238 1.00 14.64 449 PRO E O 1
ATOM 3707 N N . ILE E 1 32 ? -6.383 54.132 -20.250 1.00 14.77 450 ILE E N 1
ATOM 3708 C CA . ILE E 1 32 ? -6.841 55.157 -19.322 1.00 10.70 450 ILE E CA 1
ATOM 3709 C C . ILE E 1 32 ? -6.753 56.528 -19.984 1.00 11.64 450 ILE E C 1
ATOM 3710 O O . ILE E 1 32 ? -5.687 56.916 -20.458 1.00 11.29 450 ILE E O 1
ATOM 3715 N N . PRO E 1 33 ? -7.870 57.274 -20.008 1.00 12.95 451 PRO E N 1
ATOM 3716 C CA . PRO E 1 33 ? -7.860 58.598 -20.644 1.00 13.18 451 PRO E CA 1
ATOM 3717 C C . PRO E 1 33 ? -6.728 59.484 -20.122 1.00 16.23 451 PRO E C 1
ATOM 3718 O O . PRO E 1 33 ? -6.541 59.590 -18.914 1.00 12.91 451 PRO E O 1
ATOM 3722 N N . GLY E 1 34 ? -5.961 60.081 -21.030 1.00 15.48 452 GLY E N 1
ATOM 3723 C CA . GLY E 1 34 ? -4.926 61.020 -20.640 1.00 11.41 452 GLY E CA 1
ATOM 3724 C C . GLY E 1 34 ? -3.587 60.373 -20.328 1.00 11.66 452 GLY E C 1
ATOM 3725 O O . GLY E 1 34 ? -2.622 61.070 -20.025 1.00 12.22 452 GLY E O 1
ATOM 3726 N N . ILE E 1 35 ? -3.523 59.047 -20.405 1.00 12.15 453 ILE E N 1
ATOM 3727 C CA A ILE E 1 35 ? -2.279 58.332 -20.139 0.50 13.37 453 ILE E CA 1
ATOM 3728 C CA B ILE E 1 35 ? -2.287 58.315 -20.131 0.50 13.26 453 ILE E CA 1
ATOM 3729 C C . ILE E 1 35 ? -1.814 57.565 -21.373 1.00 11.33 453 ILE E C 1
ATOM 3730 O O . ILE E 1 35 ? -2.298 56.462 -21.662 1.00 10.38 453 ILE E O 1
ATOM 3739 N N . PRO E 1 36 ? -0.866 58.160 -22.112 1.00 10.76 454 PRO E N 1
ATOM 3740 C CA . PRO E 1 36 ? -0.330 57.597 -23.353 1.00 11.85 454 PRO E CA 1
ATOM 3741 C C . PRO E 1 36 ? 0.618 56.432 -23.114 1.00 12.20 454 PRO E C 1
ATOM 3742 O O . PRO E 1 36 ? 1.285 56.372 -22.081 1.00 9.81 454 PRO E O 1
ATOM 3746 N N . VAL E 1 37 ? 0.654 55.520 -24.077 1.00 9.49 455 VAL E N 1
ATOM 3747 C CA . VAL E 1 37 ? 1.719 54.536 -24.189 1.00 9.85 455 VAL E CA 1
ATOM 3748 C C . VAL E 1 37 ? 3.069 55.220 -23.992 1.00 9.70 455 VAL E C 1
ATOM 3749 O O . VAL E 1 37 ? 3.306 56.284 -24.539 1.00 9.20 455 VAL E O 1
ATOM 3753 N N . GLY E 1 38 ? 3.942 54.618 -23.196 1.00 9.03 456 GLY E N 1
ATOM 3754 C CA . GLY E 1 38 ? 5.241 55.209 -22.922 1.00 7.25 456 GLY E CA 1
ATOM 3755 C C . GLY E 1 38 ? 5.294 55.844 -21.549 1.00 9.57 456 GLY E C 1
ATOM 3756 O O . GLY E 1 38 ? 6.381 56.127 -21.050 1.00 10.16 456 GLY E O 1
ATOM 3757 N N . SER E 1 39 ? 4.129 56.054 -20.931 1.00 8.90 457 SER E N 1
ATOM 3758 C CA . SER E 1 39 ? 4.074 56.658 -19.596 1.00 9.90 457 SER E CA 1
ATOM 3759 C C . SER E 1 39 ? 4.766 55.724 -18.617 1.00 12.20 457 SER E C 1
ATOM 3760 O O . SER E 1 39 ? 4.616 54.508 -18.702 1.00 12.54 457 SER E O 1
ATOM 3763 N N . THR E 1 40 ? 5.523 56.294 -17.688 1.00 11.86 458 THR E N 1
ATOM 3764 C CA . THR E 1 40 ? 6.401 55.501 -16.833 1.00 13.81 458 THR E CA 1
ATOM 3765 C C . THR E 1 40 ? 6.384 56.041 -15.410 1.00 15.72 458 THR E C 1
ATOM 3766 O O . THR E 1 40 ? 6.500 57.251 -15.200 1.00 15.34 458 THR E O 1
ATOM 3770 N N . TRP E 1 41 ? 6.242 55.137 -14.442 1.00 13.01 459 TRP E N 1
ATOM 3771 C CA . TRP E 1 41 ? 6.227 55.484 -13.021 1.00 11.00 459 TRP E CA 1
ATOM 3772 C C . TRP E 1 41 ? 7.213 54.600 -12.256 1.00 12.73 459 TRP E C 1
ATOM 3773 O O . TRP E 1 41 ? 7.338 53.412 -12.542 1.00 10.35 459 TRP E O 1
ATOM 3784 N N . ARG E 1 42 ? 7.897 55.170 -11.273 1.00 13.04 460 ARG E N 1
ATOM 3785 C CA . ARG E 1 42 ? 8.882 54.413 -10.502 1.00 14.93 460 ARG E CA 1
ATOM 3786 C C . ARG E 1 42 ? 8.262 53.252 -9.720 1.00 13.70 460 ARG E C 1
ATOM 3787 O O . ARG E 1 42 ? 8.791 52.142 -9.737 1.00 14.04 460 ARG E O 1
ATOM 3795 N N . PHE E 1 43 ? 7.140 53.498 -9.050 1.00 13.12 461 PHE E N 1
ATOM 3796 C CA . PHE E 1 43 ? 6.577 52.496 -8.147 1.00 13.50 461 PHE E CA 1
ATOM 3797 C C . PHE E 1 43 ? 5.183 52.023 -8.533 1.00 12.81 461 PHE E C 1
ATOM 3798 O O . PHE E 1 43 ? 4.387 52.760 -9.118 1.00 11.95 461 PHE E O 1
ATOM 3806 N N . ARG E 1 44 ? 4.886 50.789 -8.154 1.00 11.54 462 ARG E N 1
ATOM 3807 C CA . ARG E 1 44 ? 3.608 50.173 -8.461 1.00 15.10 462 ARG E CA 1
ATOM 3808 C C . ARG E 1 44 ? 2.412 50.993 -7.953 1.00 16.81 462 ARG E C 1
ATOM 3809 O O . ARG E 1 44 ? 1.376 51.052 -8.618 1.00 13.47 462 ARG E O 1
ATOM 3817 N N . VAL E 1 45 ? 2.559 51.659 -6.811 1.00 13.84 463 VAL E N 1
ATOM 3818 C CA . VAL E 1 45 ? 1.429 52.404 -6.244 1.00 11.48 463 VAL E CA 1
ATOM 3819 C C . VAL E 1 45 ? 1.040 53.597 -7.130 1.00 14.32 463 VAL E C 1
ATOM 3820 O O . VAL E 1 45 ? -0.137 53.979 -7.204 1.00 15.12 463 VAL E O 1
ATOM 3824 N N . GLN E 1 46 ? 2.020 54.177 -7.813 1.00 14.85 464 GLN E N 1
ATOM 3825 C CA . GLN E 1 46 ? 1.742 55.254 -8.757 1.00 14.56 464 GLN E CA 1
ATOM 3826 C C . GLN E 1 46 ? 0.934 54.742 -9.928 1.00 13.85 464 GLN E C 1
ATOM 3827 O O . GLN E 1 46 ? 0.011 55.411 -10.391 1.00 12.75 464 GLN E O 1
ATOM 3833 N N . VAL E 1 47 ? 1.298 53.555 -10.409 1.00 14.17 465 VAL E N 1
ATOM 3834 C CA . VAL E 1 47 ? 0.575 52.926 -11.505 1.00 12.28 465 VAL E CA 1
ATOM 3835 C C . VAL E 1 47 ? -0.867 52.683 -11.083 1.00 13.36 465 VAL E C 1
ATOM 3836 O O . VAL E 1 47 ? -1.800 52.815 -11.877 1.00 14.18 465 VAL E O 1
ATOM 3840 N N . SER E 1 48 ? -1.044 52.349 -9.811 1.00 12.23 466 SER E N 1
ATOM 3841 C CA A SER E 1 48 ? -2.370 52.103 -9.264 0.50 12.90 466 SER E CA 1
ATOM 3842 C CA B SER E 1 48 ? -2.371 52.102 -9.265 0.50 12.91 466 SER E CA 1
ATOM 3843 C C . SER E 1 48 ? -3.175 53.392 -9.176 1.00 14.18 466 SER E C 1
ATOM 3844 O O . SER E 1 48 ? -4.323 53.440 -9.577 1.00 16.89 466 SER E O 1
ATOM 3849 N N . GLU E 1 49 ? -2.555 54.441 -8.653 1.00 16.30 467 GLU E N 1
ATOM 3850 C CA . GLU E 1 49 ? -3.245 55.719 -8.503 1.00 18.84 467 GLU E CA 1
ATOM 3851 C C . GLU E 1 49 ? -3.629 56.325 -9.852 1.00 22.99 467 GLU E C 1
ATOM 3852 O O . GLU E 1 49 ? -4.626 57.038 -9.953 1.00 16.92 467 GLU E O 1
ATOM 3858 N N . ALA E 1 50 ? -2.855 56.020 -10.891 1.00 19.91 468 ALA E N 1
ATOM 3859 C CA . ALA E 1 50 ? -3.167 56.514 -12.233 1.00 16.00 468 ALA E CA 1
ATOM 3860 C C . ALA E 1 50 ? -4.361 55.780 -12.835 1.00 14.82 468 ALA E C 1
ATOM 3861 O O . ALA E 1 50 ? -4.895 56.187 -13.863 1.00 14.45 468 ALA E O 1
ATOM 3863 N N . GLY E 1 51 ? -4.764 54.684 -12.201 1.00 13.14 469 GLY E N 1
ATOM 3864 C CA . GLY E 1 51 ? -5.822 53.840 -12.724 1.00 13.46 469 GLY E CA 1
ATOM 3865 C C . GLY E 1 51 ? -5.352 52.806 -13.738 1.00 15.04 469 GLY E C 1
ATOM 3866 O O . GLY E 1 51 ? -6.143 51.988 -14.221 1.00 13.01 469 GLY E O 1
ATOM 3867 N N . VAL E 1 52 ? -4.060 52.825 -14.050 1.00 11.96 470 VAL E N 1
ATOM 3868 C CA . VAL E 1 52 ? -3.514 51.952 -15.089 1.00 10.44 470 VAL E CA 1
ATOM 3869 C C . VAL E 1 52 ? -3.466 50.487 -14.663 1.00 9.99 470 VAL E C 1
ATOM 3870 O O . VAL E 1 52 ? -3.765 49.586 -15.453 1.00 10.02 470 VAL E O 1
ATOM 3874 N N . HIS E 1 53 ? -3.104 50.250 -13.410 1.00 11.57 471 HIS E N 1
ATOM 3875 C CA . HIS E 1 53 ? -3.085 48.900 -12.849 1.00 10.22 471 HIS E CA 1
ATOM 3876 C C . HIS E 1 53 ? -3.386 48.984 -11.361 1.00 12.27 471 HIS E C 1
ATOM 3877 O O . HIS E 1 53 ? -2.497 49.259 -10.548 1.00 10.75 471 HIS E O 1
ATOM 3884 N N . ARG E 1 54 ? -4.642 48.751 -11.013 1.00 13.40 472 ARG E N 1
ATOM 3885 C CA . ARG E 1 54 ? -5.127 49.047 -9.669 1.00 15.72 472 ARG E CA 1
ATOM 3886 C C . ARG E 1 54 ? -4.444 48.269 -8.527 1.00 11.45 472 ARG E C 1
ATOM 3887 O O . ARG E 1 54 ? -4.145 48.862 -7.500 1.00 16.78 472 ARG E O 1
ATOM 3895 N N . PRO E 1 55 ? -4.195 46.952 -8.691 1.00 13.00 473 PRO E N 1
ATOM 3896 C CA . PRO E 1 55 ? -3.542 46.261 -7.571 1.00 15.04 473 PRO E CA 1
ATOM 3897 C C . PRO E 1 55 ? -2.137 46.800 -7.279 1.00 17.11 473 PRO E C 1
ATOM 3898 O O . PRO E 1 55 ? -1.405 47.121 -8.213 1.00 15.60 473 PRO E O 1
ATOM 3902 N N . HIS E 1 56 ? -1.774 46.903 -6.001 1.00 12.13 474 HIS E N 1
ATOM 3903 C CA . HIS E 1 56 ? -0.457 47.402 -5.610 1.00 15.99 474 HIS E CA 1
ATOM 3904 C C . HIS E 1 56 ? 0.601 46.309 -5.721 1.00 15.47 474 HIS E C 1
ATOM 3905 O O . HIS E 1 56 ? 1.783 46.585 -5.905 1.00 13.09 474 HIS E O 1
ATOM 3912 N N . VAL E 1 57 ? 0.161 45.065 -5.612 1.00 14.87 475 VAL E N 1
ATOM 3913 C CA . VAL E 1 57 ? 1.071 43.937 -5.564 1.00 18.13 475 VAL E CA 1
ATOM 3914 C C . VAL E 1 57 ? 0.811 42.935 -6.683 1.00 14.11 475 VAL E C 1
ATOM 3915 O O . VAL E 1 57 ? 1.720 42.599 -7.440 1.00 20.81 475 VAL E O 1
ATOM 3919 N N . GLY E 1 58 ? -0.427 42.464 -6.779 1.00 12.45 476 GLY E N 1
ATOM 3920 C CA . GLY E 1 58 ? -0.792 41.444 -7.748 1.00 13.71 476 GLY E CA 1
ATOM 3921 C C . GLY E 1 58 ? -0.466 41.809 -9.183 1.00 19.09 476 GLY E C 1
ATOM 3922 O O . GLY E 1 58 ? -0.501 42.984 -9.565 1.00 12.60 476 GLY E O 1
ATOM 3923 N N . GLY E 1 59 ? -0.149 40.794 -9.979 1.00 13.47 477 GLY E N 1
ATOM 3924 C CA . GLY E 1 59 ? 0.227 40.995 -11.368 1.00 14.13 477 GLY E CA 1
ATOM 3925 C C . GLY E 1 59 ? -0.945 41.170 -12.317 1.00 15.95 477 GLY E C 1
ATOM 3926 O O . GLY E 1 59 ? -0.793 41.747 -13.386 1.00 13.75 477 GLY E O 1
ATOM 3927 N N . ILE E 1 60 ? -2.116 40.670 -11.935 1.00 17.37 478 ILE E N 1
ATOM 3928 C CA . ILE E 1 60 ? -3.297 40.747 -12.797 1.00 11.55 478 ILE E CA 1
ATOM 3929 C C . ILE E 1 60 ? -4.435 41.463 -12.092 1.00 12.86 478 ILE E C 1
ATOM 3930 O O . ILE E 1 60 ? -4.769 41.127 -10.954 1.00 10.49 478 ILE E O 1
ATOM 3935 N N . HIS E 1 61 ? -5.033 42.446 -12.755 1.00 13.47 479 HIS E N 1
ATOM 3936 C CA . HIS E 1 61 ? -6.294 42.999 -12.259 1.00 11.54 479 HIS E CA 1
ATOM 3937 C C . HIS E 1 61 ? -7.460 42.470 -13.078 1.00 14.02 479 HIS E C 1
ATOM 3938 O O . HIS E 1 61 ? -7.521 42.671 -14.294 1.00 12.10 479 HIS E O 1
ATOM 3945 N N . GLY E 1 62 ? -8.383 41.786 -12.414 1.00 8.81 480 GLY E N 1
ATOM 3946 C CA . GLY E 1 62 ? -9.568 41.301 -13.091 1.00 13.78 480 GLY E CA 1
ATOM 3947 C C . GLY E 1 62 ? -10.676 40.899 -12.140 1.00 20.86 480 GLY E C 1
ATOM 3948 O O . GLY E 1 62 ? -10.531 40.975 -10.914 1.00 17.78 480 GLY E O 1
ATOM 3949 N N . ARG E 1 63 ? -11.797 40.482 -12.713 1.00 15.94 481 ARG E N 1
ATOM 3950 C CA . ARG E 1 63 ? -12.881 39.904 -11.940 1.00 17.55 481 ARG E CA 1
ATOM 3951 C C . ARG E 1 63 ? -13.277 38.576 -12.573 1.00 13.10 481 ARG E C 1
ATOM 3952 O O . ARG E 1 63 ? -13.532 38.507 -13.778 1.00 15.09 481 ARG E O 1
ATOM 3960 N N . SER E 1 64 ? -13.324 37.530 -11.755 1.00 16.25 482 SER E N 1
ATOM 3961 C CA . SER E 1 64 ? -13.356 36.148 -12.245 1.00 17.45 482 SER E CA 1
ATOM 3962 C C . SER E 1 64 ? -14.560 35.794 -13.112 1.00 16.90 482 SER E C 1
ATOM 3963 O O . SER E 1 64 ? -14.529 34.788 -13.805 1.00 20.40 482 SER E O 1
ATOM 3966 N N . ASN E 1 65 ? -15.615 36.603 -13.090 1.00 15.59 483 ASN E N 1
ATOM 3967 C CA . ASN E 1 65 ? -16.737 36.347 -13.994 1.00 24.85 483 ASN E CA 1
ATOM 3968 C C . ASN E 1 65 ? -17.015 37.529 -14.920 1.00 22.05 483 ASN E C 1
ATOM 3969 O O . ASN E 1 65 ? -18.127 37.697 -15.420 1.00 21.47 483 ASN E O 1
ATOM 3974 N N . ASP E 1 66 ? -15.993 38.344 -15.148 1.00 17.13 484 ASP E N 1
ATOM 3975 C CA . ASP E 1 66 ? -16.086 39.456 -16.089 1.00 17.03 484 ASP E CA 1
ATOM 3976 C C . ASP E 1 66 ? -14.931 39.342 -17.077 1.00 15.41 484 ASP E C 1
ATOM 3977 O O . ASP E 1 66 ? -15.107 38.924 -18.224 1.00 15.65 484 ASP E O 1
ATOM 3982 N N . GLY E 1 67 ? -13.741 39.694 -16.611 1.00 12.67 485 GLY E N 1
ATOM 3983 C CA . GLY E 1 67 ? -12.545 39.605 -17.426 1.00 13.03 485 GLY E CA 1
ATOM 3984 C C . GLY E 1 67 ? -11.425 40.346 -16.745 1.00 14.97 485 GLY E C 1
ATOM 3985 O O . GLY E 1 67 ? -11.597 40.819 -15.612 1.00 13.79 485 GLY E O 1
ATOM 3986 N N . ALA E 1 68 ? -10.285 40.448 -17.422 1.00 11.02 486 ALA E N 1
ATOM 3987 C CA . ALA E 1 68 ? -9.112 41.110 -16.863 1.00 10.13 486 ALA E CA 1
ATOM 3988 C C . ALA E 1 68 ? -8.863 42.455 -17.537 1.00 9.78 486 ALA E C 1
ATOM 3989 O O . ALA E 1 68 ? -8.971 42.580 -18.757 1.00 13.63 486 ALA E O 1
ATOM 3991 N N . TYR E 1 69 ? -8.526 43.464 -16.745 1.00 11.32 487 TYR E N 1
ATOM 3992 C CA . TYR E 1 69 ? -8.360 44.804 -17.280 1.00 10.27 487 TYR E CA 1
ATOM 3993 C C . TYR E 1 69 ? -6.903 45.190 -17.478 1.00 9.98 487 TYR E C 1
ATOM 3994 O O . TYR E 1 69 ? -6.612 46.055 -18.291 1.00 9.41 487 TYR E O 1
ATOM 4003 N N . SER E 1 70 ? -5.988 44.571 -16.736 1.00 11.19 488 SER E N 1
ATOM 4004 C CA . SER E 1 70 ? -4.576 44.942 -16.848 1.00 10.08 488 SER E CA 1
ATOM 4005 C C . SER E 1 70 ? -3.647 43.900 -16.231 1.00 13.61 488 SER E C 1
ATOM 4006 O O . SER E 1 70 ? -4.058 43.116 -15.370 1.00 12.48 488 SER E O 1
ATOM 4009 N N . LEU E 1 71 ? -2.395 43.888 -16.669 1.00 11.00 489 LEU E N 1
ATOM 4010 C CA . LEU E 1 71 ? -1.428 43.006 -16.049 1.00 10.78 489 LEU E CA 1
ATOM 4011 C C . LEU E 1 71 ? -0.029 43.615 -16.053 1.00 11.69 489 LEU E C 1
ATOM 4012 O O . LEU E 1 71 ? 0.263 44.538 -16.822 1.00 9.23 489 LEU E O 1
ATOM 4017 N N . VAL E 1 72 ? 0.827 43.106 -15.171 1.00 10.05 490 VAL E N 1
ATOM 4018 C CA . VAL E 1 72 ? 2.178 43.638 -15.039 1.00 10.67 490 VAL E CA 1
ATOM 4019 C C . VAL E 1 72 ? 3.191 42.558 -15.364 1.00 10.28 490 VAL E C 1
ATOM 4020 O O . VAL E 1 72 ? 3.104 41.461 -14.834 1.00 11.06 490 VAL E O 1
ATOM 4024 N N . LEU E 1 73 ? 4.148 42.872 -16.232 1.00 14.39 491 LEU E N 1
ATOM 4025 C CA . LEU E 1 73 ? 5.229 41.943 -16.570 1.00 11.20 491 LEU E CA 1
ATOM 4026 C C . LEU E 1 73 ? 6.460 42.283 -15.760 1.00 11.90 491 LEU E C 1
ATOM 4027 O O . LEU E 1 73 ? 7.147 43.262 -16.071 1.00 11.82 491 LEU E O 1
ATOM 4032 N N . ALA E 1 74 ? 6.764 41.489 -14.739 1.00 14.79 492 ALA E N 1
ATOM 4033 C CA . ALA E 1 74 ? 7.850 41.864 -13.830 1.00 14.24 492 ALA E CA 1
ATOM 4034 C C . ALA E 1 74 ? 8.847 40.728 -13.581 1.00 15.25 492 ALA E C 1
ATOM 4035 O O . ALA E 1 74 ? 9.524 40.690 -12.555 1.00 24.42 492 ALA E O 1
ATOM 4037 N N . GLY E 1 75 ? 8.937 39.811 -14.531 1.00 16.16 493 GLY E N 1
ATOM 4038 C CA . GLY E 1 75 ? 9.936 38.759 -14.494 1.00 18.84 493 GLY E CA 1
ATOM 4039 C C . GLY E 1 75 ? 9.751 37.690 -13.433 1.00 21.60 493 GLY E C 1
ATOM 4040 O O . GLY E 1 75 ? 10.696 36.977 -13.115 1.00 20.85 493 GLY E O 1
ATOM 4041 N N . GLY E 1 76 ? 8.545 37.568 -12.888 1.00 17.23 494 GLY E N 1
ATOM 4042 C CA . GLY E 1 76 ? 8.283 36.589 -11.844 1.00 15.21 494 GLY E CA 1
ATOM 4043 C C . GLY E 1 76 ? 8.427 35.132 -12.253 1.00 15.68 494 GLY E C 1
ATOM 4044 O O . GLY E 1 76 ? 8.613 34.264 -11.399 1.00 18.77 494 GLY E O 1
ATOM 4045 N N . PHE E 1 77 ? 8.329 34.845 -13.549 1.00 12.33 495 PHE E N 1
ATOM 4046 C CA . PHE E 1 77 ? 8.467 33.470 -14.027 1.00 13.31 495 PHE E CA 1
ATOM 4047 C C . PHE E 1 77 ? 9.584 33.331 -15.058 1.00 16.26 495 PHE E C 1
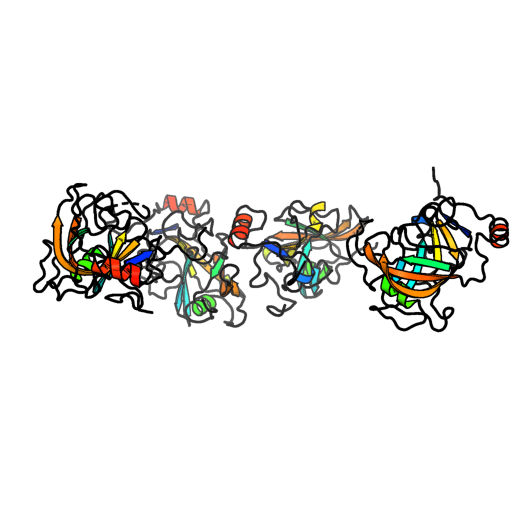ATOM 4048 O O . PHE E 1 77 ? 9.517 33.924 -16.136 1.00 11.62 495 PHE E O 1
ATOM 4056 N N . ALA E 1 78 ? 10.590 32.520 -14.729 1.00 16.16 496 ALA E N 1
ATOM 4057 C CA . ALA E 1 78 ? 11.805 32.404 -15.540 1.00 20.53 496 ALA E CA 1
ATOM 4058 C C . ALA E 1 78 ? 11.569 31.875 -16.949 1.00 10.19 496 ALA E C 1
ATOM 4059 O O . ALA E 1 78 ? 12.404 32.089 -17.833 1.00 12.99 496 ALA E O 1
ATOM 4061 N N . ASP E 1 79 ? 10.450 31.192 -17.168 1.00 10.97 497 ASP E N 1
ATOM 4062 C CA . ASP E 1 79 ? 10.236 30.521 -18.453 1.00 11.62 497 ASP E CA 1
ATOM 4063 C C . ASP E 1 79 ? 9.331 31.292 -19.415 1.00 13.17 497 ASP E C 1
ATOM 4064 O O . ASP E 1 79 ? 9.048 30.823 -20.528 1.00 10.51 497 ASP E O 1
ATOM 4069 N N . GLU E 1 80 ? 8.917 32.490 -19.010 1.00 10.10 498 GLU E N 1
ATOM 4070 C CA . GLU E 1 80 ? 8.152 33.371 -19.890 1.00 7.66 498 GLU E CA 1
ATOM 4071 C C . GLU E 1 80 ? 9.033 33.922 -21.009 1.00 10.64 498 GLU E C 1
ATOM 4072 O O . GLU E 1 80 ? 10.239 34.106 -20.813 1.00 11.65 498 GLU E O 1
ATOM 4078 N N . VAL E 1 81 ? 8.433 34.201 -22.165 1.00 9.68 499 VAL E N 1
ATOM 4079 C CA . VAL E 1 81 ? 9.160 34.849 -23.260 1.00 9.37 499 VAL E CA 1
ATOM 4080 C C . VAL E 1 81 ? 8.453 36.123 -23.710 1.00 9.24 499 VAL E C 1
ATOM 4081 O O . VAL E 1 81 ? 7.257 36.308 -23.462 1.00 10.06 499 VAL E O 1
ATOM 4085 N N . ASP E 1 82 ? 9.196 36.984 -24.396 1.00 12.24 500 ASP E N 1
ATOM 4086 C CA . ASP E 1 82 ? 8.700 38.303 -24.760 1.00 10.96 500 ASP E CA 1
ATOM 4087 C C . ASP E 1 82 ? 9.358 38.773 -26.053 1.00 11.62 500 ASP E C 1
ATOM 4088 O O . ASP E 1 82 ? 10.575 38.897 -26.134 1.00 11.12 500 ASP E O 1
ATOM 4093 N N . ARG E 1 83 ? 8.532 39.034 -27.062 1.00 10.01 501 ARG E N 1
ATOM 4094 C CA . ARG E 1 83 ? 9.004 39.538 -28.340 1.00 13.51 501 ARG E CA 1
ATOM 4095 C C . ARG E 1 83 ? 8.432 40.929 -28.613 1.00 12.85 501 ARG E C 1
ATOM 4096 O O . ARG E 1 83 ? 8.417 41.384 -29.753 1.00 14.35 501 ARG E O 1
ATOM 4104 N N . GLY E 1 84 ? 7.939 41.593 -27.572 1.00 10.53 502 GLY E N 1
ATOM 4105 C CA . GLY E 1 84 ? 7.371 42.919 -27.734 1.00 9.84 502 GLY E CA 1
ATOM 4106 C C . GLY E 1 84 ? 5.933 42.906 -28.231 1.00 13.53 502 GLY E C 1
ATOM 4107 O O . GLY E 1 84 ? 5.008 43.193 -27.466 1.00 9.39 502 GLY E O 1
ATOM 4108 N N . ASP E 1 85 ? 5.738 42.590 -29.511 1.00 11.41 503 ASP E N 1
ATOM 4109 C CA . ASP E 1 85 ? 4.395 42.495 -30.078 1.00 11.48 503 ASP E CA 1
ATOM 4110 C C . ASP E 1 85 ? 3.606 41.332 -29.466 1.00 14.10 503 ASP E C 1
ATOM 4111 O O . ASP E 1 85 ? 2.382 41.355 -29.443 1.00 11.19 503 ASP E O 1
ATOM 4116 N N . GLU E 1 86 ? 4.323 40.310 -29.010 1.00 10.06 504 GLU E N 1
ATOM 4117 C CA . GLU E 1 86 ? 3.726 39.119 -28.422 1.00 10.44 504 GLU E CA 1
ATOM 4118 C C . GLU E 1 86 ? 4.544 38.717 -27.211 1.00 10.98 504 GLU E C 1
ATOM 4119 O O . GLU E 1 86 ? 5.757 38.934 -27.187 1.00 10.64 504 GLU E O 1
ATOM 4125 N N . PHE E 1 87 ? 3.898 38.127 -26.212 1.00 7.54 505 PHE E N 1
ATOM 4126 C CA . PHE E 1 87 ? 4.640 37.590 -25.079 1.00 8.19 505 PHE E CA 1
ATOM 4127 C C . PHE E 1 87 ? 3.844 36.490 -24.418 1.00 11.44 505 PHE E C 1
ATOM 4128 O O . PHE E 1 87 ? 2.620 36.417 -24.589 1.00 11.71 505 PHE E O 1
ATOM 4136 N N . THR E 1 88 ? 4.518 35.615 -23.673 1.00 10.21 506 THR E N 1
ATOM 4137 C CA . THR E 1 88 ? 3.751 34.700 -22.838 1.00 12.19 506 THR E CA 1
ATOM 4138 C C . THR E 1 88 ? 3.718 35.215 -21.406 1.00 9.36 506 THR E C 1
ATOM 4139 O O . THR E 1 88 ? 4.621 35.916 -20.959 1.00 9.52 506 THR E O 1
ATOM 4143 N N . TYR E 1 89 ? 2.642 34.867 -20.714 1.00 8.41 507 TYR E N 1
ATOM 4144 C CA . TYR E 1 89 ? 2.357 35.347 -19.367 1.00 10.40 507 TYR E CA 1
ATOM 4145 C C . TYR E 1 89 ? 1.842 34.187 -18.546 1.00 11.37 507 TYR E C 1
ATOM 4146 O O . TYR E 1 89 ? 1.252 33.252 -19.088 1.00 12.06 507 TYR E O 1
ATOM 4155 N N . THR E 1 90 ? 2.051 34.259 -17.243 1.00 10.84 508 THR E N 1
ATOM 4156 C CA . THR E 1 90 ? 1.722 33.167 -16.357 1.00 12.72 508 THR E CA 1
ATOM 4157 C C . THR E 1 90 ? 0.693 33.603 -15.331 1.00 13.91 508 THR E C 1
ATOM 4158 O O . THR E 1 90 ? 0.754 34.720 -14.819 1.00 9.90 508 THR E O 1
ATOM 4162 N N . GLY E 1 91 ? -0.238 32.712 -15.020 1.00 14.01 509 GLY E N 1
ATOM 4163 C CA . GLY E 1 91 ? -1.208 32.976 -13.980 1.00 12.65 509 GLY E CA 1
ATOM 4164 C C . GLY E 1 91 ? -0.548 33.061 -12.616 1.00 15.63 509 GLY E C 1
ATOM 4165 O O . GLY E 1 91 ? 0.666 32.867 -12.475 1.00 13.26 509 GLY E O 1
ATOM 4166 N N . SER E 1 92 ? -1.346 33.369 -11.604 1.00 14.62 510 SER E N 1
ATOM 4167 C CA . SER E 1 92 ? -0.839 33.460 -10.242 1.00 19.23 510 SER E CA 1
ATOM 4168 C C . SER E 1 92 ? -1.342 32.279 -9.440 1.00 18.73 510 SER E C 1
ATOM 4169 O O . SER E 1 92 ? -2.099 31.449 -9.949 1.00 21.40 510 SER E O 1
ATOM 4172 N N . GLY E 1 93 ? -0.917 32.209 -8.182 1.00 29.11 511 GLY E N 1
ATOM 4173 C CA . GLY E 1 93 ? -1.330 31.138 -7.300 1.00 30.39 511 GLY E CA 1
ATOM 4174 C C . GLY E 1 93 ? -0.349 29.990 -7.318 1.00 37.07 511 GLY E C 1
ATOM 4175 O O . GLY E 1 93 ? 0.686 30.049 -7.991 1.00 41.99 511 GLY E O 1
ATOM 4176 N N . GLY E 1 94 ? -0.674 28.944 -6.569 1.00 37.54 512 GLY E N 1
ATOM 4177 C CA . GLY E 1 94 ? 0.199 27.791 -6.460 1.00 49.35 512 GLY E CA 1
ATOM 4178 C C . GLY E 1 94 ? 1.456 28.079 -5.659 1.00 53.52 512 GLY E C 1
ATOM 4179 O O . GLY E 1 94 ? 2.521 27.505 -5.916 1.00 46.62 512 GLY E O 1
ATOM 4180 N N . LYS E 1 95 ? 1.329 28.976 -4.684 1.00 51.76 513 LYS E N 1
ATOM 4181 C CA . LYS E 1 95 ? 2.444 29.347 -3.819 1.00 54.93 513 LYS E CA 1
ATOM 4182 C C . LYS E 1 95 ? 2.045 29.286 -2.348 1.00 54.38 513 LYS E C 1
ATOM 4183 O O . LYS E 1 95 ? 0.869 29.429 -2.004 1.00 60.33 513 LYS E O 1
ATOM 4189 N N . ARG E 1 102 ? 3.145 38.436 1.317 1.00 50.11 520 ARG E N 1
ATOM 4190 C CA . ARG E 1 102 ? 2.419 38.843 0.116 1.00 49.73 520 ARG E CA 1
ATOM 4191 C C . ARG E 1 102 ? 2.918 38.083 -1.118 1.00 55.75 520 ARG E C 1
ATOM 4192 O O . ARG E 1 102 ? 2.136 37.762 -2.011 1.00 56.02 520 ARG E O 1
ATOM 4200 N N . ILE E 1 103 ? 4.212 37.778 -1.158 1.00 51.01 521 ILE E N 1
ATOM 4201 C CA . ILE E 1 103 ? 4.767 36.955 -2.234 1.00 51.17 521 ILE E CA 1
ATOM 4202 C C . ILE E 1 103 ? 5.413 35.700 -1.650 1.00 54.58 521 ILE E C 1
ATOM 4203 O O . ILE E 1 103 ? 6.176 35.782 -0.689 1.00 54.21 521 ILE E O 1
ATOM 4208 N N . GLY E 1 104 ? 5.099 34.542 -2.229 1.00 55.01 522 GLY E N 1
ATOM 4209 C CA . GLY E 1 104 ? 5.558 33.273 -1.689 1.00 53.43 522 GLY E CA 1
ATOM 4210 C C . GLY E 1 104 ? 6.335 32.382 -2.645 1.00 58.36 522 GLY E C 1
ATOM 4211 O O . GLY E 1 104 ? 6.656 32.777 -3.772 1.00 53.67 522 GLY E O 1
ATOM 4212 N N . ALA E 1 105 ? 6.628 31.167 -2.183 1.00 63.47 523 ALA E N 1
ATOM 4213 C CA . ALA E 1 105 ? 7.444 30.211 -2.930 1.00 57.49 523 ALA E CA 1
ATOM 4214 C C . ALA E 1 105 ? 6.591 29.183 -3.679 1.00 55.19 523 ALA E C 1
ATOM 4215 O O . ALA E 1 105 ? 5.570 28.726 -3.159 1.00 57.51 523 ALA E O 1
ATOM 4217 N N . PRO E 1 106 ? 7.022 28.813 -4.901 1.00 51.74 524 PRO E N 1
ATOM 4218 C CA . PRO E 1 106 ? 6.375 27.828 -5.784 1.00 50.47 524 PRO E CA 1
ATOM 4219 C C . PRO E 1 106 ? 6.092 26.489 -5.088 1.00 48.35 524 PRO E C 1
ATOM 4220 O O . PRO E 1 106 ? 7.043 25.795 -4.728 1.00 53.63 524 PRO E O 1
ATOM 4224 N N . SER E 1 107 ? 4.819 26.121 -4.922 1.00 49.09 525 SER E N 1
ATOM 4225 C CA . SER E 1 107 ? 4.480 25.003 -4.038 1.00 44.67 525 SER E CA 1
ATOM 4226 C C . SER E 1 107 ? 3.355 24.056 -4.494 1.00 49.03 525 SER E C 1
ATOM 4227 O O . SER E 1 107 ? 3.308 22.907 -4.050 1.00 48.59 525 SER E O 1
ATOM 4230 N N . ALA E 1 108 ? 2.443 24.522 -5.344 1.00 45.46 526 ALA E N 1
ATOM 4231 C CA . ALA E 1 108 ? 1.313 23.687 -5.772 1.00 36.99 526 ALA E CA 1
ATOM 4232 C C . ALA E 1 108 ? 0.780 24.106 -7.140 1.00 31.41 526 ALA E C 1
ATOM 4233 O O . ALA E 1 108 ? 1.165 25.144 -7.655 1.00 40.56 526 ALA E O 1
ATOM 4235 N N . ASP E 1 109 ? -0.110 23.305 -7.718 1.00 21.48 527 ASP E N 1
ATOM 4236 C CA . ASP E 1 109 ? -0.610 23.566 -9.070 1.00 23.52 527 ASP E CA 1
ATOM 4237 C C . ASP E 1 109 ? -1.558 24.766 -9.143 1.00 29.98 527 ASP E C 1
ATOM 4238 O O . ASP E 1 109 ? -2.374 24.979 -8.249 1.00 23.05 527 ASP E O 1
ATOM 4243 N N . GLN E 1 110 ? -1.462 25.540 -10.220 1.00 22.92 528 GLN E N 1
ATOM 4244 C CA . GLN E 1 110 ? -2.394 26.641 -10.431 1.00 21.10 528 GLN E CA 1
ATOM 4245 C C . GLN E 1 110 ? -3.736 26.118 -10.932 1.00 19.14 528 GLN E C 1
ATOM 4246 O O . GLN E 1 110 ? -3.812 25.031 -11.489 1.00 22.05 528 GLN E O 1
ATOM 4252 N N . THR E 1 111 ? -4.794 26.896 -10.722 1.00 17.00 529 THR E N 1
ATOM 4253 C CA . THR E 1 111 ? -6.116 26.548 -11.235 1.00 18.53 529 THR E CA 1
ATOM 4254 C C . THR E 1 111 ? -6.688 27.700 -12.050 1.00 14.24 529 THR E C 1
ATOM 4255 O O . THR E 1 111 ? -6.293 28.852 -11.862 1.00 15.95 529 THR E O 1
ATOM 4259 N N . LEU E 1 112 ? -7.620 27.392 -12.946 1.00 17.22 530 LEU E N 1
ATOM 4260 C CA . LEU E 1 112 ? -8.275 28.434 -13.732 1.00 15.40 530 LEU E CA 1
ATOM 4261 C C . LEU E 1 112 ? -9.404 29.057 -12.913 1.00 13.89 530 LEU E C 1
ATOM 4262 O O . LEU E 1 112 ? -10.581 28.878 -13.210 1.00 18.00 530 LEU E O 1
ATOM 4267 N N . THR E 1 113 ? -9.022 29.784 -11.873 1.00 17.11 531 THR E N 1
ATOM 4268 C CA . THR E 1 113 ? -9.960 30.428 -10.964 1.00 16.01 531 THR E CA 1
ATOM 4269 C C . THR E 1 113 ? -9.496 31.848 -10.728 1.00 20.99 531 THR E C 1
ATOM 4270 O O . THR E 1 113 ? -8.404 32.221 -11.169 1.00 17.94 531 THR E O 1
ATOM 4274 N N . ASN E 1 114 ? -10.307 32.630 -10.020 1.00 17.29 532 ASN E N 1
ATOM 4275 C CA . ASN E 1 114 ? -9.940 33.999 -9.671 1.00 15.64 532 ASN E CA 1
ATOM 4276 C C . ASN E 1 114 ? -9.381 34.770 -10.875 1.00 16.49 532 ASN E C 1
ATOM 4277 O O . ASN E 1 114 ? -10.005 34.789 -11.932 1.00 16.14 532 ASN E O 1
ATOM 4282 N N . MET E 1 115 ? -8.202 35.378 -10.716 1.00 14.57 533 MET E N 1
ATOM 4283 C CA . MET E 1 115 ? -7.626 36.238 -11.751 1.00 12.75 533 MET E CA 1
ATOM 4284 C C . MET E 1 115 ? -7.227 35.461 -13.008 1.00 13.90 533 MET E C 1
ATOM 4285 O O . MET E 1 115 ? -7.255 35.998 -14.117 1.00 13.66 533 MET E O 1
ATOM 4290 N N . ASN E 1 116 ? -6.839 34.206 -12.830 1.00 11.78 534 ASN E N 1
ATOM 4291 C CA . ASN E 1 116 ? -6.484 33.366 -13.960 1.00 12.45 534 ASN E CA 1
ATOM 4292 C C . ASN E 1 116 ? -7.690 33.173 -14.857 1.00 14.46 534 ASN E C 1
ATOM 4293 O O . ASN E 1 116 ? -7.591 33.274 -16.086 1.00 9.88 534 ASN E O 1
ATOM 4298 N N . ARG E 1 117 ? -8.834 32.911 -14.224 1.00 15.05 535 ARG E N 1
ATOM 4299 C CA . ARG E 1 117 ? -10.098 32.740 -14.928 1.00 12.03 535 ARG E CA 1
ATOM 4300 C C . ARG E 1 117 ? -10.482 34.027 -15.642 1.00 11.94 535 ARG E C 1
ATOM 4301 O O . ARG E 1 117 ? -10.914 34.004 -16.803 1.00 12.15 535 ARG E O 1
ATOM 4309 N N . ALA E 1 118 ? -10.321 35.151 -14.948 1.00 10.68 536 ALA E N 1
ATOM 4310 C CA . ALA E 1 118 ? -10.615 36.460 -15.538 1.00 13.38 536 ALA E CA 1
ATOM 4311 C C . ALA E 1 118 ? -9.841 36.679 -16.840 1.00 14.51 536 ALA E C 1
ATOM 4312 O O . ALA E 1 118 ? -10.420 37.035 -17.868 1.00 8.88 536 ALA E O 1
ATOM 4314 N N . LEU E 1 119 ? -8.533 36.449 -16.796 1.00 13.60 537 LEU E N 1
ATOM 4315 C CA . LEU E 1 119 ? -7.700 36.685 -17.963 1.00 11.24 537 LEU E CA 1
ATOM 4316 C C . LEU E 1 119 ? -8.138 35.756 -19.096 1.00 10.95 537 LEU E C 1
ATOM 4317 O O . LEU E 1 119 ? -8.195 36.170 -20.255 1.00 10.97 537 LEU E O 1
ATOM 4322 N N . ALA E 1 120 ? -8.486 34.517 -18.757 1.00 9.86 538 ALA E N 1
ATOM 4323 C CA . ALA E 1 120 ? -8.929 33.567 -19.772 1.00 10.21 538 ALA E CA 1
ATOM 4324 C C . ALA E 1 120 ? -10.222 34.037 -20.422 1.00 10.59 538 ALA E C 1
ATOM 4325 O O . ALA E 1 120 ? -10.429 33.843 -21.611 1.00 11.07 538 ALA E O 1
ATOM 4327 N N . LEU E 1 121 ? -11.094 34.661 -19.640 1.00 12.33 539 LEU E N 1
ATOM 4328 C CA . LEU E 1 121 ? -12.346 35.157 -20.193 1.00 14.14 539 LEU E CA 1
ATOM 4329 C C . LEU E 1 121 ? -12.147 36.248 -21.249 1.00 14.89 539 LEU E C 1
ATOM 4330 O O . LEU E 1 121 ? -13.039 36.492 -22.057 1.00 13.66 539 LEU E O 1
ATOM 4335 N N . ASN E 1 122 ? -10.992 36.904 -21.249 1.00 10.75 540 ASN E N 1
ATOM 4336 C CA . ASN E 1 122 ? -10.698 37.897 -22.283 1.00 11.16 540 ASN E CA 1
ATOM 4337 C C . ASN E 1 122 ? -10.539 37.271 -23.663 1.00 12.42 540 ASN E C 1
ATOM 4338 O O . ASN E 1 122 ? -10.707 37.941 -24.675 1.00 12.48 540 ASN E O 1
ATOM 4343 N N . CYS E 1 123 ? -10.183 35.994 -23.694 1.00 11.64 541 CYS E N 1
ATOM 4344 C CA . CYS E 1 123 ? -9.951 35.283 -24.947 1.00 13.91 541 CYS E CA 1
ATOM 4345 C C . CYS E 1 123 ? -11.270 35.089 -25.702 1.00 12.91 541 CYS E C 1
ATOM 4346 O O . CYS E 1 123 ? -12.278 34.747 -25.103 1.00 11.56 541 CYS E O 1
ATOM 4349 N N . ASP E 1 124 ? -11.266 35.319 -27.011 1.00 14.32 542 ASP E N 1
ATOM 4350 C CA . ASP E 1 124 ? -12.469 35.099 -27.815 1.00 14.52 542 ASP E CA 1
ATOM 4351 C C . ASP E 1 124 ? -12.705 33.609 -28.064 1.00 16.50 542 ASP E C 1
ATOM 4352 O O . ASP E 1 124 ? -12.480 33.105 -29.168 1.00 15.97 542 ASP E O 1
ATOM 4357 N N . ALA E 1 125 ? -13.169 32.913 -27.032 1.00 13.60 543 ALA E N 1
ATOM 4358 C CA . ALA E 1 125 ? -13.364 31.473 -27.100 1.00 17.03 543 ALA E CA 1
ATOM 4359 C C . ALA E 1 125 ? -14.071 30.987 -25.843 1.00 15.10 543 ALA E C 1
ATOM 4360 O O . ALA E 1 125 ? -13.985 31.629 -24.803 1.00 13.20 543 ALA E O 1
ATOM 4362 N N . PRO E 1 126 ? -14.772 29.844 -25.928 1.00 14.22 544 PRO E N 1
ATOM 4363 C CA . PRO E 1 126 ? -15.385 29.293 -24.713 1.00 15.53 544 PRO E CA 1
ATOM 4364 C C . PRO E 1 126 ? -14.352 29.016 -23.618 1.00 17.75 544 PRO E C 1
ATOM 4365 O O . PRO E 1 126 ? -13.247 28.574 -23.925 1.00 15.14 544 PRO E O 1
ATOM 4369 N N . LEU E 1 127 ? -14.706 29.280 -22.365 1.00 12.95 545 LEU E N 1
ATOM 4370 C CA . LEU E 1 127 ? -13.821 28.987 -21.242 1.00 14.33 545 LEU E CA 1
ATOM 4371 C C . LEU E 1 127 ? -13.578 27.481 -21.129 1.00 19.24 545 LEU E C 1
ATOM 4372 O O . LEU E 1 127 ? -14.525 26.702 -21.152 1.00 17.17 545 LEU E O 1
ATOM 4377 N N . ASP E 1 128 ? -12.317 27.064 -21.024 1.00 16.96 546 ASP E N 1
ATOM 4378 C CA . ASP E 1 128 ? -12.012 25.647 -20.806 1.00 15.50 546 ASP E CA 1
ATOM 4379 C C . ASP E 1 128 ? -10.925 25.446 -19.753 1.00 18.56 546 ASP E C 1
ATOM 4380 O O . ASP E 1 128 ? -9.749 25.722 -20.016 1.00 18.51 546 ASP E O 1
ATOM 4385 N N . ASP E 1 129 ? -11.305 24.940 -18.578 1.00 16.62 547 ASP E N 1
ATOM 4386 C CA . ASP E 1 129 ? -10.347 24.787 -17.478 1.00 18.32 547 ASP E CA 1
ATOM 4387 C C . ASP E 1 129 ? -9.634 23.433 -17.428 1.00 20.97 547 ASP E C 1
ATOM 4388 O O . ASP E 1 129 ? -9.016 23.099 -16.419 1.00 21.90 547 ASP E O 1
ATOM 4393 N N . LYS E 1 130 ? -9.713 22.662 -18.506 1.00 17.57 548 LYS E N 1
ATOM 4394 C CA . LYS E 1 130 ? -8.965 21.410 -18.595 1.00 22.37 548 LYS E CA 1
ATOM 4395 C C . LYS E 1 130 ? -7.768 21.576 -19.516 1.00 20.06 548 LYS E C 1
ATOM 4396 O O . LYS E 1 130 ? -6.632 21.303 -19.137 1.00 22.44 548 LYS E O 1
ATOM 4402 N N . ILE E 1 131 ? -8.028 22.019 -20.738 1.00 19.26 549 ILE E N 1
ATOM 4403 C CA . ILE E 1 131 ? -6.976 22.123 -21.741 1.00 19.26 549 ILE E CA 1
ATOM 4404 C C . ILE E 1 131 ? -6.778 23.547 -22.269 1.00 16.34 549 ILE E C 1
ATOM 4405 O O . ILE E 1 131 ? -5.926 23.778 -23.115 1.00 15.34 549 ILE E O 1
ATOM 4410 N N . GLY E 1 132 ? -7.559 24.502 -21.780 1.00 13.81 550 GLY E N 1
ATOM 4411 C CA . GLY E 1 132 ? -7.466 25.858 -22.296 1.00 12.87 550 GLY E CA 1
ATOM 4412 C C . GLY E 1 132 ? -8.158 26.003 -23.640 1.00 15.08 550 GLY E C 1
ATOM 4413 O O . GLY E 1 132 ? -8.908 25.123 -24.061 1.00 17.25 550 GLY E O 1
ATOM 4414 N N . ALA E 1 133 ? -7.896 27.109 -24.327 1.00 12.76 551 ALA E N 1
ATOM 4415 C CA . ALA E 1 133 ? -8.576 27.403 -25.582 1.00 14.85 551 ALA E CA 1
ATOM 4416 C C . ALA E 1 133 ? -7.774 28.369 -26.442 1.00 14.66 551 ALA E C 1
ATOM 4417 O O . ALA E 1 133 ? -6.910 29.092 -25.943 1.00 14.40 551 ALA E O 1
ATOM 4419 N N . GLU E 1 134 ? -8.065 28.366 -27.735 1.00 16.32 552 GLU E N 1
ATOM 4420 C CA . GLU E 1 134 ? -7.440 29.285 -28.666 1.00 17.26 552 GLU E CA 1
ATOM 4421 C C . GLU E 1 134 ? -8.519 30.141 -29.299 1.00 18.12 552 GLU E C 1
ATOM 4422 O O . GLU E 1 134 ? -9.546 29.631 -29.725 1.00 21.41 552 GLU E O 1
ATOM 4428 N N . SER E 1 135 ? -8.283 31.445 -29.343 1.00 12.53 553 SER E N 1
ATOM 4429 C CA A SER E 1 135 ? -9.243 32.402 -29.881 0.50 16.46 553 SER E CA 1
ATOM 4430 C CA B SER E 1 135 ? -9.276 32.370 -29.864 0.50 16.12 553 SER E CA 1
ATOM 4431 C C . SER E 1 135 ? -9.650 32.082 -31.308 1.00 19.83 553 SER E C 1
ATOM 4432 O O . SER E 1 135 ? -8.833 31.627 -32.106 1.00 17.48 553 SER E O 1
ATOM 4437 N N . ARG E 1 136 ? -10.905 32.360 -31.627 1.00 20.65 554 ARG E N 1
ATOM 4438 C CA A ARG E 1 136 ? -11.397 32.182 -32.981 0.50 21.58 554 ARG E CA 1
ATOM 4439 C CA B ARG E 1 136 ? -11.410 32.183 -32.973 0.50 21.57 554 ARG E CA 1
ATOM 4440 C C . ARG E 1 136 ? -10.994 33.392 -33.807 1.00 21.01 554 ARG E C 1
ATOM 4441 O O . ARG E 1 136 ? -10.395 33.262 -34.871 1.00 21.37 554 ARG E O 1
ATOM 4456 N N . ASN E 1 137 ? -11.315 34.565 -33.289 1.00 18.21 555 ASN E N 1
ATOM 4457 C CA . ASN E 1 137 ? -10.922 35.829 -33.871 1.00 17.43 555 ASN E CA 1
ATOM 4458 C C . ASN E 1 137 ? -10.194 36.609 -32.769 1.00 16.56 555 ASN E C 1
ATOM 4459 O O . ASN E 1 137 ? -10.833 37.237 -31.919 1.00 13.59 555 ASN E O 1
ATOM 4464 N N . TRP E 1 138 ? -8.864 36.539 -32.757 1.00 11.79 556 TRP E N 1
ATOM 4465 C CA . TRP E 1 138 ? -8.100 37.014 -31.600 1.00 16.44 556 TRP E CA 1
ATOM 4466 C C . TRP E 1 138 ? -8.381 38.482 -31.256 1.00 14.18 556 TRP E C 1
ATOM 4467 O O . TRP E 1 138 ? -8.475 38.829 -30.077 1.00 13.04 556 TRP E O 1
ATOM 4478 N N . ARG E 1 139 ? -8.583 39.323 -32.265 1.00 13.17 557 ARG E N 1
ATOM 4479 C CA A ARG E 1 139 ? -8.839 40.743 -32.035 0.50 15.98 557 ARG E CA 1
ATOM 4480 C CA B ARG E 1 139 ? -8.844 40.744 -32.041 0.50 15.93 557 ARG E CA 1
ATOM 4481 C C . ARG E 1 139 ? -10.207 41.003 -31.408 1.00 15.01 557 ARG E C 1
ATOM 4482 O O . ARG E 1 139 ? -10.459 42.092 -30.887 1.00 13.83 557 ARG E O 1
ATOM 4497 N N . ALA E 1 140 ? -11.091 40.008 -31.462 1.00 13.88 558 ALA E N 1
ATOM 4498 C CA . ALA E 1 140 ? -12.411 40.151 -30.861 1.00 15.59 558 ALA E CA 1
ATOM 4499 C C . ALA E 1 140 ? -12.340 39.950 -29.348 1.00 21.79 558 ALA E C 1
ATOM 4500 O O . ALA E 1 140 ? -13.330 40.123 -28.644 1.00 15.51 558 ALA E O 1
ATOM 4502 N N . GLY E 1 141 ? -11.165 39.579 -28.847 1.00 15.48 559 GLY E N 1
ATOM 4503 C CA . GLY E 1 141 ? -10.996 39.412 -27.418 1.00 12.94 559 GLY E CA 1
ATOM 4504 C C . GLY E 1 141 ? -11.087 40.745 -26.701 1.00 10.90 559 GLY E C 1
ATOM 4505 O O . GLY E 1 141 ? -10.960 41.802 -27.313 1.00 11.97 559 GLY E O 1
ATOM 4506 N N . LYS E 1 142 ? -11.303 40.698 -25.395 1.00 12.27 560 LYS E N 1
ATOM 4507 C CA . LYS E 1 142 ? -11.324 41.917 -24.598 1.00 12.10 560 LYS E CA 1
ATOM 4508 C C . LYS E 1 142 ? -9.909 42.451 -24.389 1.00 13.81 560 LYS E C 1
ATOM 4509 O O . LYS E 1 142 ? -8.969 41.680 -24.188 1.00 11.85 560 LYS E O 1
ATOM 4515 N N . PRO E 1 143 ? -9.761 43.776 -24.410 1.00 10.91 561 PRO E N 1
ATOM 4516 C CA . PRO E 1 143 ? -8.438 44.409 -24.311 1.00 11.70 561 PRO E CA 1
ATOM 4517 C C . PRO E 1 143 ? -7.836 44.340 -22.899 1.00 14.38 561 PRO E C 1
ATOM 4518 O O . PRO E 1 143 ? -8.560 44.400 -21.902 1.00 12.78 561 PRO E O 1
ATOM 4522 N N . VAL E 1 144 ? -6.516 44.189 -22.831 1.00 9.48 562 VAL E N 1
ATOM 4523 C CA A VAL E 1 144 ? -5.763 44.180 -21.584 0.50 9.95 562 VAL E CA 1
ATOM 4524 C CA B VAL E 1 144 ? -5.822 44.239 -21.552 0.50 9.92 562 VAL E CA 1
ATOM 4525 C C . VAL E 1 144 ? -4.715 45.279 -21.611 1.00 10.00 562 VAL E C 1
ATOM 4526 O O . VAL E 1 144 ? -3.923 45.327 -22.553 1.00 10.89 562 VAL E O 1
ATOM 4533 N N . ARG E 1 145 ? -4.696 46.153 -20.608 1.00 8.11 563 ARG E N 1
ATOM 4534 C CA . ARG E 1 145 ? -3.605 47.114 -20.481 1.00 7.98 563 ARG E CA 1
ATOM 4535 C C . ARG E 1 145 ? -2.359 46.349 -20.048 1.00 10.02 563 ARG E C 1
ATOM 4536 O O . ARG E 1 145 ? -2.422 45.520 -19.138 1.00 9.98 563 ARG E O 1
ATOM 4544 N N . VAL E 1 146 ? -1.230 46.603 -20.698 1.00 11.43 564 VAL E N 1
ATOM 4545 C CA . VAL E 1 146 ? -0.015 45.883 -20.339 1.00 8.59 564 VAL E CA 1
ATOM 4546 C C . VAL E 1 146 ? 1.057 46.836 -19.844 1.00 11.62 564 VAL E C 1
ATOM 4547 O O . VAL E 1 146 ? 1.373 47.843 -20.480 1.00 9.52 564 VAL E O 1
ATOM 4551 N N . ILE E 1 147 ? 1.595 46.502 -18.677 1.00 12.02 565 ILE E N 1
ATOM 4552 C CA . ILE E 1 147 ? 2.622 47.299 -18.034 1.00 10.79 565 ILE E CA 1
ATOM 4553 C C . ILE E 1 147 ? 3.886 46.450 -17.915 1.00 11.50 565 ILE E C 1
ATOM 4554 O O . ILE E 1 147 ? 3.842 45.376 -17.320 1.00 11.18 565 ILE E O 1
ATOM 4559 N N . ARG E 1 148 ? 4.995 46.913 -18.492 1.00 8.73 566 ARG E N 1
ATOM 4560 C CA . ARG E 1 148 ? 6.267 46.229 -18.302 1.00 9.60 566 ARG E CA 1
ATOM 4561 C C . ARG E 1 148 ? 7.090 46.906 -17.206 1.00 12.55 566 ARG E C 1
ATOM 4562 O O . ARG E 1 148 ? 7.304 48.117 -17.223 1.00 12.11 566 ARG E O 1
ATOM 4570 N N . SER E 1 149 ? 7.538 46.087 -16.260 1.00 11.90 567 SER E N 1
ATOM 4571 C CA . SER E 1 149 ? 8.381 46.493 -15.147 1.00 13.27 567 SER E CA 1
ATOM 4572 C C . SER E 1 149 ? 9.871 46.278 -15.441 1.00 13.31 567 SER E C 1
ATOM 4573 O O . SER E 1 149 ? 10.250 45.321 -16.127 1.00 12.64 567 SER E O 1
ATOM 4576 N N . PHE E 1 150 ? 10.710 47.159 -14.904 1.00 12.62 568 PHE E N 1
ATOM 4577 C CA . PHE E 1 150 ? 12.162 47.043 -15.054 1.00 17.90 568 PHE E CA 1
ATOM 4578 C C . PHE E 1 150 ? 12.662 45.716 -14.471 1.00 15.91 568 PHE E C 1
ATOM 4579 O O . PHE E 1 150 ? 13.716 45.209 -14.857 1.00 15.87 568 PHE E O 1
ATOM 4587 N N . LYS E 1 151 ? 11.889 45.153 -13.550 1.00 13.33 569 LYS E N 1
ATOM 4588 C CA . LYS E 1 151 ? 12.217 43.854 -12.970 1.00 17.39 569 LYS E CA 1
ATOM 4589 C C . LYS E 1 151 ? 12.118 42.735 -14.001 1.00 18.69 569 LYS E C 1
ATOM 4590 O O . LYS E 1 151 ? 12.653 41.649 -13.800 1.00 18.75 569 LYS E O 1
ATOM 4596 N N . GLY E 1 152 ? 11.432 42.998 -15.107 1.00 13.62 570 GLY E N 1
ATOM 4597 C CA . GLY E 1 152 ? 11.324 42.014 -16.171 1.00 17.98 570 GLY E CA 1
ATOM 4598 C C . GLY E 1 152 ? 12.552 41.878 -17.064 1.00 17.04 570 GLY E C 1
ATOM 4599 O O . GLY E 1 152 ? 12.602 40.991 -17.917 1.00 18.15 570 GLY E O 1
ATOM 4600 N N . ARG E 1 153 ? 13.553 42.734 -16.877 1.00 16.28 571 ARG E N 1
ATOM 4601 C CA A ARG E 1 153 ? 14.766 42.707 -17.695 0.50 20.90 571 ARG E CA 1
ATOM 4602 C CA B ARG E 1 153 ? 14.725 42.681 -17.748 0.50 20.73 571 ARG E CA 1
ATOM 4603 C C . ARG E 1 153 ? 15.519 41.384 -17.562 1.00 20.51 571 ARG E C 1
ATOM 4604 O O . ARG E 1 153 ? 16.370 41.059 -18.378 1.00 31.44 571 ARG E O 1
ATOM 4619 N N . LYS E 1 154 ? 15.217 40.631 -16.513 1.00 23.77 572 LYS E N 1
ATOM 4620 C CA . LYS E 1 154 ? 15.886 39.355 -16.305 1.00 38.15 572 LYS E CA 1
ATOM 4621 C C . LYS E 1 154 ? 15.314 38.255 -17.198 1.00 28.85 572 LYS E C 1
ATOM 4622 O O . LYS E 1 154 ? 15.864 37.155 -17.261 1.00 33.29 572 LYS E O 1
ATOM 4628 N N . ILE E 1 155 ? 14.211 38.533 -17.880 1.00 17.73 573 ILE E N 1
ATOM 4629 C CA . ILE E 1 155 ? 13.726 37.597 -18.890 1.00 20.84 573 ILE E CA 1
ATOM 4630 C C . ILE E 1 155 ? 13.420 38.288 -20.214 1.00 18.11 573 ILE E C 1
ATOM 4631 O O . ILE E 1 155 ? 13.322 37.622 -21.240 1.00 15.14 573 ILE E O 1
ATOM 4636 N N . SER E 1 156 ? 13.289 39.611 -20.202 1.00 14.42 574 SER E N 1
ATOM 4637 C CA . SER E 1 156 ? 12.849 40.332 -21.401 1.00 15.76 574 SER E CA 1
ATOM 4638 C C . SER E 1 156 ? 13.715 41.523 -21.799 1.00 16.21 574 SER E C 1
ATOM 4639 O O . SER E 1 156 ? 14.089 42.351 -20.961 1.00 17.26 574 SER E O 1
ATOM 4642 N N . LYS E 1 157 ? 13.992 41.635 -23.093 1.00 12.92 575 LYS E N 1
ATOM 4643 C CA A LYS E 1 157 ? 14.765 42.771 -23.580 0.50 15.22 575 LYS E CA 1
ATOM 4644 C CA B LYS E 1 157 ? 14.758 42.748 -23.636 0.50 15.06 575 LYS E CA 1
ATOM 4645 C C . LYS E 1 157 ? 13.867 43.960 -23.909 1.00 16.77 575 LYS E C 1
ATOM 4646 O O . LYS E 1 157 ? 14.346 45.010 -24.332 1.00 17.87 575 LYS E O 1
ATOM 4657 N N . TYR E 1 158 ? 12.566 43.809 -23.683 1.00 14.55 576 TYR E N 1
ATOM 4658 C CA . TYR E 1 158 ? 11.636 44.909 -23.953 1.00 13.60 576 TYR E CA 1
ATOM 4659 C C . TYR E 1 158 ? 11.251 45.673 -22.678 1.00 13.32 576 TYR E C 1
ATOM 4660 O O . TYR E 1 158 ? 10.668 46.755 -22.740 1.00 15.80 576 TYR E O 1
ATOM 4669 N N . ALA E 1 159 ? 11.593 45.119 -21.523 1.00 12.75 577 ALA E N 1
ATOM 4670 C CA . ALA E 1 159 ? 11.328 45.789 -20.257 1.00 18.15 577 ALA E CA 1
ATOM 4671 C C . ALA E 1 159 ? 12.082 47.115 -20.185 1.00 15.53 577 ALA E C 1
ATOM 4672 O O . ALA E 1 159 ? 13.193 47.222 -20.704 1.00 14.03 577 ALA E O 1
ATOM 4674 N N . PRO E 1 160 ? 11.479 48.136 -19.550 1.00 12.66 578 PRO E N 1
ATOM 4675 C CA . PRO E 1 160 ? 12.167 49.428 -19.436 1.00 14.80 578 PRO E CA 1
ATOM 4676 C C . PRO E 1 160 ? 13.355 49.347 -18.478 1.00 18.61 578 PRO E C 1
ATOM 4677 O O . PRO E 1 160 ? 13.405 48.429 -17.671 1.00 15.13 578 PRO E O 1
ATOM 4681 N N . GLU E 1 161 ? 14.288 50.288 -18.570 1.00 17.07 579 GLU E N 1
ATOM 4682 C CA . GLU E 1 161 ? 15.446 50.307 -17.685 1.00 22.04 579 GLU E CA 1
ATOM 4683 C C . GLU E 1 161 ? 15.039 50.604 -16.248 1.00 19.44 579 GLU E C 1
ATOM 4684 O O . GLU E 1 161 ? 15.606 50.055 -15.310 1.00 17.88 579 GLU E O 1
ATOM 4690 N N . GLU E 1 162 ? 14.053 51.478 -16.083 1.00 12.10 580 GLU E N 1
ATOM 4691 C CA . GLU E 1 162 ? 13.587 51.876 -14.759 1.00 17.76 580 GLU E CA 1
ATOM 4692 C C . GLU E 1 162 ? 12.076 51.881 -14.662 1.00 13.96 580 GLU E C 1
ATOM 4693 O O . GLU E 1 162 ? 11.385 52.124 -15.648 1.00 21.05 580 GLU E O 1
ATOM 4699 N N . GLY E 1 163 ? 11.578 51.642 -13.457 1.00 17.49 581 GLY E N 1
ATOM 4700 C CA . GLY E 1 163 ? 10.163 51.762 -13.165 1.00 14.10 581 GLY E CA 1
ATOM 4701 C C . GLY E 1 163 ? 9.235 50.875 -13.975 1.00 13.98 581 GLY E C 1
ATOM 4702 O O . GLY E 1 163 ? 9.603 49.786 -14.415 1.00 13.71 581 GLY E O 1
ATOM 4703 N N . ASN E 1 164 ? 8.019 51.373 -14.168 1.00 10.58 582 ASN E N 1
ATOM 4704 C CA . ASN E 1 164 ? 6.909 50.610 -14.717 1.00 9.16 582 ASN E CA 1
ATOM 4705 C C . ASN E 1 164 ? 6.350 51.375 -15.909 1.00 10.53 582 ASN E C 1
ATOM 4706 O O . ASN E 1 164 ? 5.936 52.517 -15.760 1.00 13.27 582 ASN E O 1
ATOM 4711 N N . ARG E 1 165 ? 6.351 50.765 -17.088 1.00 10.43 583 ARG E N 1
ATOM 4712 C CA . ARG E 1 165 ? 5.994 51.499 -18.304 1.00 11.09 583 ARG E CA 1
ATOM 4713 C C . ARG E 1 165 ? 4.711 50.963 -18.914 1.00 9.85 583 ARG E C 1
ATOM 4714 O O . ARG E 1 165 ? 4.579 49.760 -19.104 1.00 9.95 583 ARG E O 1
ATOM 4722 N N . TYR E 1 166 ? 3.772 51.851 -19.234 1.00 10.49 584 TYR E N 1
ATOM 4723 C CA . TYR E 1 166 ? 2.541 51.424 -19.900 1.00 7.90 584 TYR E CA 1
ATOM 4724 C C . TYR E 1 166 ? 2.783 51.244 -21.408 1.00 11.14 584 TYR E C 1
ATOM 4725 O O . TYR E 1 166 ? 3.163 52.194 -22.110 1.00 8.52 584 TYR E O 1
ATOM 4734 N N . ASP E 1 167 ? 2.566 50.022 -21.895 1.00 8.07 585 ASP E N 1
ATOM 4735 C CA . ASP E 1 167 ? 2.971 49.655 -23.248 1.00 9.46 585 ASP E CA 1
ATOM 4736 C C . ASP E 1 167 ? 1.800 49.474 -24.214 1.00 10.22 585 ASP E C 1
ATOM 4737 O O . ASP E 1 167 ? 2.005 49.202 -25.395 1.00 10.70 585 ASP E O 1
ATOM 4742 N N . GLY E 1 168 ? 0.581 49.617 -23.708 1.00 10.19 586 GLY E N 1
ATOM 4743 C CA . GLY E 1 168 ? -0.582 49.610 -24.569 1.00 7.75 586 GLY E CA 1
ATOM 4744 C C . GLY E 1 168 ? -1.442 48.377 -24.407 1.00 8.38 586 GLY E C 1
ATOM 4745 O O . GLY E 1 168 ? -1.320 47.629 -23.432 1.00 10.17 586 GLY E O 1
ATOM 4746 N N . ILE E 1 169 ? -2.299 48.166 -25.396 1.00 6.56 587 ILE E N 1
ATOM 4747 C CA . ILE E 1 169 ? -3.373 47.192 -25.335 1.00 5.85 587 ILE E CA 1
ATOM 4748 C C . ILE E 1 169 ? -2.990 45.875 -26.002 1.00 9.35 587 ILE E C 1
ATOM 4749 O O . ILE E 1 169 ? -2.507 45.867 -27.136 1.00 8.40 587 ILE E O 1
ATOM 4754 N N . TYR E 1 170 ? -3.188 44.770 -25.289 1.00 7.18 588 TYR E N 1
ATOM 4755 C CA . TYR E 1 170 ? -2.968 43.440 -25.856 1.00 10.91 588 TYR E CA 1
ATOM 4756 C C . TYR E 1 170 ? -4.244 42.598 -25.747 1.00 8.60 588 TYR E C 1
ATOM 4757 O O . TYR E 1 170 ? -5.159 42.930 -24.991 1.00 7.26 588 TYR E O 1
ATOM 4766 N N . LYS E 1 171 ? -4.275 41.501 -26.492 1.00 9.17 589 LYS E N 1
ATOM 4767 C CA . LYS E 1 171 ? -5.397 40.570 -26.485 1.00 8.26 589 LYS E CA 1
ATOM 4768 C C . LYS E 1 171 ? -4.895 39.163 -26.182 1.00 8.27 589 LYS E C 1
ATOM 4769 O O . LYS E 1 171 ? -3.774 38.806 -26.560 1.00 9.20 589 LYS E O 1
ATOM 4775 N N . VAL E 1 172 ? -5.721 38.358 -25.520 1.00 8.55 590 VAL E N 1
ATOM 4776 C CA . VAL E 1 172 ? -5.362 36.970 -25.244 1.00 9.64 590 VAL E CA 1
ATOM 4777 C C . VAL E 1 172 ? -5.674 36.093 -26.464 1.00 11.92 590 VAL E C 1
ATOM 4778 O O . VAL E 1 172 ? -6.834 35.878 -26.824 1.00 9.43 590 VAL E O 1
ATOM 4782 N N . VAL E 1 173 ? -4.616 35.613 -27.106 1.00 10.76 591 VAL E N 1
ATOM 4783 C CA . VAL E 1 173 ? -4.729 34.800 -28.311 1.00 10.78 591 VAL E CA 1
ATOM 4784 C C . VAL E 1 173 ? -5.133 33.388 -27.956 1.00 10.84 591 VAL E C 1
ATOM 4785 O O . VAL E 1 173 ? -5.952 32.771 -28.643 1.00 14.24 591 VAL E O 1
ATOM 4789 N N . LYS E 1 174 ? -4.545 32.878 -26.878 1.00 12.11 592 LYS E N 1
ATOM 4790 C CA . LYS E 1 174 ? -4.817 31.525 -26.415 1.00 10.91 592 LYS E CA 1
ATOM 4791 C C . LYS E 1 174 ? -4.285 31.372 -25.001 1.00 15.97 592 LYS E C 1
ATOM 4792 O O . LYS E 1 174 ? -3.524 32.218 -24.517 1.00 9.98 592 LYS E O 1
ATOM 4798 N N . TYR E 1 175 ? -4.694 30.298 -24.339 1.00 7.42 593 TYR E N 1
ATOM 4799 C CA . TYR E 1 175 ? -4.218 29.993 -22.999 1.00 9.54 593 TYR E CA 1
ATOM 4800 C C . TYR E 1 175 ? -4.303 28.495 -22.797 1.00 7.94 593 TYR E C 1
ATOM 4801 O O . TYR E 1 175 ? -5.127 27.826 -23.428 1.00 10.70 593 TYR E O 1
ATOM 4810 N N . TRP E 1 176 ? -3.457 27.967 -21.922 1.00 11.39 594 TRP E N 1
ATOM 4811 C CA . TRP E 1 176 ? -3.318 26.532 -21.776 1.00 9.77 594 TRP E CA 1
ATOM 4812 C C . TRP E 1 176 ? -2.570 26.212 -20.483 1.00 12.82 594 TRP E C 1
ATOM 4813 O O . TRP E 1 176 ? -1.804 27.041 -19.987 1.00 13.57 594 TRP E O 1
ATOM 4824 N N . PRO E 1 177 ? -2.804 25.016 -19.921 1.00 9.75 595 PRO E N 1
ATOM 4825 C CA . PRO E 1 177 ? -2.071 24.593 -18.726 1.00 11.67 595 PRO E CA 1
ATOM 4826 C C . PRO E 1 177 ? -0.787 23.849 -19.102 1.00 11.30 595 PRO E C 1
ATOM 4827 O O . PRO E 1 177 ? -0.757 23.178 -20.133 1.00 15.97 595 PRO E O 1
ATOM 4831 N N . GLU E 1 178 ? 0.257 23.986 -18.298 1.00 11.66 596 GLU E N 1
ATOM 4832 C CA . GLU E 1 178 ? 1.517 23.286 -18.562 1.00 14.97 596 GLU E CA 1
ATOM 4833 C C . GLU E 1 178 ? 2.399 23.234 -17.321 1.00 14.40 596 GLU E C 1
ATOM 4834 O O . GLU E 1 178 ? 2.323 24.107 -16.453 1.00 14.67 596 GLU E O 1
ATOM 4840 N N . ILE E 1 179 ? 3.217 22.188 -17.234 1.00 15.66 597 ILE E N 1
ATOM 4841 C CA . ILE E 1 179 ? 4.241 22.095 -16.198 1.00 15.04 597 ILE E CA 1
ATOM 4842 C C . ILE E 1 179 ? 5.316 23.142 -16.429 1.00 17.12 597 ILE E C 1
ATOM 4843 O O . ILE E 1 179 ? 5.963 23.144 -17.474 1.00 18.44 597 ILE E O 1
ATOM 4848 N N . SER E 1 180 ? 5.514 24.025 -15.457 1.00 18.90 598 SER E N 1
ATOM 4849 C CA . SER E 1 180 ? 6.520 25.073 -15.584 1.00 23.26 598 SER E CA 1
ATOM 4850 C C . SER E 1 180 ? 7.920 24.473 -15.686 1.00 29.65 598 SER E C 1
ATOM 4851 O O . SER E 1 180 ? 8.312 23.652 -14.854 1.00 22.39 598 SER E O 1
ATOM 4854 N N . SER E 1 181 ? 8.660 24.896 -16.710 1.00 26.66 599 SER E N 1
ATOM 4855 C CA . SER E 1 181 ? 10.019 24.408 -16.952 1.00 41.53 599 SER E CA 1
ATOM 4856 C C . SER E 1 181 ? 10.993 24.806 -15.852 1.00 39.58 599 SER E C 1
ATOM 4857 O O . SER E 1 181 ? 12.104 24.289 -15.788 1.00 43.12 599 SER E O 1
ATOM 4860 N N . SER E 1 182 ? 10.579 25.726 -14.989 1.00 42.99 600 SER E N 1
ATOM 4861 C CA . SER E 1 182 ? 11.473 26.260 -13.969 1.00 44.37 600 SER E CA 1
ATOM 4862 C C . SER E 1 182 ? 10.924 26.103 -12.555 1.00 43.69 600 SER E C 1
ATOM 4863 O O . SER E 1 182 ? 11.591 26.465 -11.585 1.00 49.28 600 SER E O 1
ATOM 4866 N N . HIS E 1 183 ? 9.708 25.578 -12.438 1.00 42.38 601 HIS E N 1
ATOM 4867 C CA . HIS E 1 183 ? 9.091 25.367 -11.128 1.00 38.13 601 HIS E CA 1
ATOM 4868 C C . HIS E 1 183 ? 8.787 23.896 -10.883 1.00 35.00 601 HIS E C 1
ATOM 4869 O O . HIS E 1 183 ? 9.063 23.368 -9.809 1.00 43.03 601 HIS E O 1
ATOM 4876 N N . GLY E 1 184 ? 8.217 23.237 -11.885 1.00 31.76 602 GLY E N 1
ATOM 4877 C CA . GLY E 1 184 ? 7.884 21.832 -11.763 1.00 30.77 602 GLY E CA 1
ATOM 4878 C C . GLY E 1 184 ? 6.425 21.588 -11.428 1.00 31.11 602 GLY E C 1
ATOM 4879 O O . GLY E 1 184 ? 5.978 20.442 -11.399 1.00 39.78 602 GLY E O 1
ATOM 4880 N N . PHE E 1 185 ? 5.673 22.652 -11.162 1.00 29.91 603 PHE E N 1
ATOM 4881 C CA . PHE E 1 185 ? 4.234 22.493 -10.963 1.00 24.52 603 PHE E CA 1
ATOM 4882 C C . PHE E 1 185 ? 3.443 23.131 -12.109 1.00 18.64 603 PHE E C 1
ATOM 4883 O O . PHE E 1 185 ? 3.974 23.940 -12.869 1.00 21.85 603 PHE E O 1
ATOM 4891 N N . LEU E 1 186 ? 2.174 22.753 -12.217 1.00 16.57 604 LEU E N 1
ATOM 4892 C CA . LEU E 1 186 ? 1.295 23.227 -13.275 1.00 16.69 604 LEU E CA 1
ATOM 4893 C C . LEU E 1 186 ? 1.027 24.723 -13.161 1.00 19.93 604 LEU E C 1
ATOM 4894 O O . LEU E 1 186 ? 0.670 25.221 -12.092 1.00 19.26 604 LEU E O 1
ATOM 4899 N N . VAL E 1 187 ? 1.193 25.438 -14.269 1.00 13.35 605 VAL E N 1
ATOM 4900 C CA . VAL E 1 187 ? 0.762 26.824 -14.331 1.00 13.09 605 VAL E CA 1
ATOM 4901 C C . VAL E 1 187 ? -0.217 27.013 -15.488 1.00 14.80 605 VAL E C 1
ATOM 4902 O O . VAL E 1 187 ? -0.279 26.195 -16.417 1.00 11.40 605 VAL E O 1
ATOM 4906 N N . TRP E 1 188 ? -0.995 28.086 -15.425 1.00 12.33 606 TRP E N 1
ATOM 4907 C CA . TRP E 1 188 ? -1.776 28.476 -16.589 1.00 11.76 606 TRP E CA 1
ATOM 4908 C C . TRP E 1 188 ? -0.977 29.505 -17.369 1.00 10.26 606 TRP E C 1
ATOM 4909 O O . TRP E 1 188 ? -0.448 30.451 -16.796 1.00 12.15 606 TRP E O 1
ATOM 4920 N N . ARG E 1 189 ? -0.836 29.271 -18.671 1.00 10.87 607 ARG E N 1
ATOM 4921 C CA . ARG E 1 189 ? -0.033 30.148 -19.507 1.00 9.63 607 ARG E CA 1
ATOM 4922 C C . ARG E 1 189 ? -0.916 30.866 -20.497 1.00 7.28 607 ARG E C 1
ATOM 4923 O O . ARG E 1 189 ? -1.931 30.329 -20.930 1.00 10.78 607 ARG E O 1
ATOM 4931 N N . TYR E 1 190 ? -0.516 32.074 -20.868 1.00 8.51 608 TYR E N 1
ATOM 4932 C CA . TYR E 1 190 ? -1.284 32.900 -21.791 1.00 8.11 608 TYR E CA 1
ATOM 4933 C C . TYR E 1 190 ? -0.388 33.452 -22.883 1.00 10.07 608 TYR E C 1
ATOM 4934 O O . TYR E 1 190 ? 0.758 33.803 -22.625 1.00 9.70 608 TYR E O 1
ATOM 4943 N N . LEU E 1 191 ? -0.923 33.543 -24.098 1.00 8.34 609 LEU E N 1
ATOM 4944 C CA . LEU E 1 191 ? -0.233 34.229 -25.186 1.00 10.85 609 LEU E CA 1
ATOM 4945 C C . LEU E 1 191 ? -0.933 35.555 -25.449 1.00 9.19 609 LEU E C 1
ATOM 4946 O O . LEU E 1 191 ? -2.116 35.574 -25.802 1.00 10.28 609 LEU E O 1
ATOM 4951 N N . LEU E 1 192 ? -0.215 36.654 -25.239 1.00 5.54 610 LEU E N 1
ATOM 4952 C CA . LEU E 1 192 ? -0.770 37.986 -25.432 1.00 10.71 610 LEU E CA 1
ATOM 4953 C C . LEU E 1 192 ? -0.240 38.595 -26.730 1.00 10.15 610 LEU E C 1
ATOM 4954 O O . LEU E 1 192 ? 0.941 38.446 -27.047 1.00 9.19 610 LEU E O 1
ATOM 4959 N N . ARG E 1 193 ? -1.095 39.295 -27.469 1.00 8.62 611 ARG E N 1
ATOM 4960 C CA . ARG E 1 193 ? -0.651 39.940 -28.711 1.00 10.99 611 ARG E CA 1
ATOM 4961 C C . ARG E 1 193 ? -1.129 41.384 -28.749 1.00 8.81 611 ARG E C 1
ATOM 4962 O O . ARG E 1 193 ? -2.259 41.668 -28.370 1.00 10.65 611 ARG E O 1
ATOM 4970 N N . ARG E 1 194 ? -0.261 42.293 -29.191 1.00 9.02 612 ARG E N 1
ATOM 4971 C CA . ARG E 1 194 ? -0.565 43.72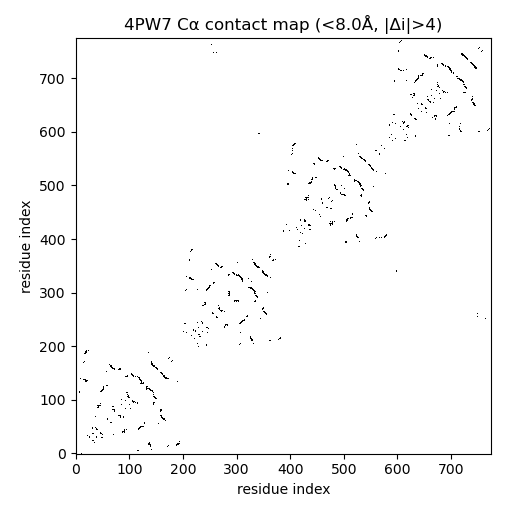4 -29.153 1.00 9.69 612 ARG E CA 1
ATOM 4972 C C . ARG E 1 194 ? -1.595 44.097 -30.217 1.00 10.42 612 ARG E C 1
ATOM 4973 O O . ARG E 1 194 ? -1.537 43.622 -31.350 1.00 11.93 612 ARG E O 1
ATOM 4981 N N . ASP E 1 195 ? -2.546 44.941 -29.833 1.00 9.26 613 ASP E N 1
ATOM 4982 C CA . ASP E 1 195 ? -3.558 45.447 -30.748 1.00 11.69 613 ASP E CA 1
ATOM 4983 C C . ASP E 1 195 ? -3.865 46.875 -30.305 1.00 14.02 613 ASP E C 1
ATOM 4984 O O . ASP E 1 195 ? -4.807 47.115 -29.549 1.00 9.85 613 ASP E O 1
ATOM 4989 N N . ASP E 1 196 ? -3.033 47.810 -30.760 1.00 10.51 614 ASP E N 1
ATOM 4990 C CA . ASP E 1 196 ? -3.079 49.189 -30.294 1.00 13.04 614 ASP E CA 1
ATOM 4991 C C . ASP E 1 196 ? -2.665 50.152 -31.402 1.00 15.86 614 ASP E C 1
ATOM 4992 O O . ASP E 1 196 ? -1.651 49.942 -32.074 1.00 10.09 614 ASP E O 1
ATOM 4997 N N . VAL E 1 197 ? -3.460 51.206 -31.567 1.00 13.32 615 VAL E N 1
ATOM 4998 C CA . VAL E 1 197 ? -3.205 52.261 -32.534 1.00 11.79 615 VAL E CA 1
ATOM 4999 C C . VAL E 1 197 ? -2.001 53.120 -32.095 1.00 13.41 615 VAL E C 1
ATOM 5000 O O . VAL E 1 197 ? -1.296 53.676 -32.933 1.00 14.17 615 VAL E O 1
ATOM 5004 N N . GLU E 1 198 ? -1.752 53.200 -30.784 1.00 12.30 616 GLU E N 1
ATOM 5005 C CA . GLU E 1 198 ? -0.558 53.866 -30.261 1.00 8.15 616 GLU E CA 1
ATOM 5006 C C . GLU E 1 198 ? 0.681 52.999 -30.499 1.00 11.41 616 GLU E C 1
ATOM 5007 O O . GLU E 1 198 ? 0.691 51.811 -30.169 1.00 10.81 616 GLU E O 1
ATOM 5013 N N . PRO E 1 199 ? 1.730 53.586 -31.088 1.00 11.33 617 PRO E N 1
ATOM 5014 C CA . PRO E 1 199 ? 2.921 52.798 -31.432 1.00 11.49 617 PRO E CA 1
ATOM 5015 C C . PRO E 1 199 ? 3.659 52.308 -30.183 1.00 9.06 617 PRO E C 1
ATOM 5016 O O . PRO E 1 199 ? 3.714 53.028 -29.188 1.00 11.93 617 PRO E O 1
ATOM 5020 N N . ALA E 1 200 ? 4.205 51.097 -30.240 1.00 9.44 618 ALA E N 1
ATOM 5021 C CA . ALA E 1 200 ? 4.924 50.510 -29.103 1.00 8.16 618 ALA E CA 1
ATOM 5022 C C . ALA E 1 200 ? 6.143 51.344 -28.731 1.00 10.15 618 ALA E C 1
ATOM 5023 O O . ALA E 1 200 ? 6.832 51.869 -29.614 1.00 7.97 618 ALA E O 1
ATOM 5025 N N . PRO E 1 201 ? 6.426 51.450 -27.422 1.00 11.62 619 PRO E N 1
ATOM 5026 C CA . PRO E 1 201 ? 7.491 52.333 -26.926 1.00 10.34 619 PRO E CA 1
ATOM 5027 C C . PRO E 1 201 ? 8.886 52.011 -27.474 1.00 10.06 619 PRO E C 1
ATOM 5028 O O . PRO E 1 201 ? 9.710 52.916 -27.539 1.00 11.40 619 PRO E O 1
ATOM 5032 N N . TRP E 1 202 ? 9.144 50.768 -27.874 1.00 12.62 620 TRP E N 1
ATOM 5033 C CA . TRP E 1 202 ? 10.480 50.401 -28.352 1.00 11.94 620 TRP E CA 1
ATOM 5034 C C . TRP E 1 202 ? 10.666 50.635 -29.850 1.00 14.44 620 TRP E C 1
ATOM 5035 O O . TRP E 1 202 ? 11.773 50.488 -30.353 1.00 17.25 620 TRP E O 1
ATOM 5046 N N . THR E 1 203 ? 9.596 50.972 -30.568 1.00 11.63 621 THR E N 1
ATOM 5047 C CA . THR E 1 203 ? 9.709 51.255 -32.003 1.00 12.54 621 THR E CA 1
ATOM 5048 C C . THR E 1 203 ? 10.234 52.664 -32.225 1.00 13.62 621 THR E C 1
ATOM 5049 O O . THR E 1 203 ? 10.076 53.525 -31.361 1.00 10.03 621 THR E O 1
ATOM 5053 N N . SER E 1 204 ? 10.853 52.911 -33.379 1.00 14.53 622 SER E N 1
ATOM 5054 C CA A SER E 1 204 ? 11.367 54.238 -33.705 0.50 15.66 622 SER E CA 1
ATOM 5055 C CA B SER E 1 204 ? 11.380 54.241 -33.651 0.50 15.72 622 SER E CA 1
ATOM 5056 C C . SER E 1 204 ? 10.250 55.262 -33.569 1.00 15.92 622 SER E C 1
ATOM 5057 O O . SER E 1 204 ? 10.461 56.390 -33.119 1.00 13.34 622 SER E O 1
ATOM 5062 N N . GLU E 1 205 ? 9.051 54.855 -33.967 1.00 12.16 623 GLU E N 1
ATOM 5063 C CA . GLU E 1 205 ? 7.920 55.764 -33.919 1.00 14.40 623 GLU E CA 1
ATOM 5064 C C . GLU E 1 205 ? 7.512 56.053 -32.476 1.00 12.24 623 GLU E C 1
ATOM 5065 O O . GLU E 1 205 ? 7.271 57.209 -32.122 1.00 9.34 623 GLU E O 1
ATOM 5071 N N . GLY E 1 206 ? 7.460 55.010 -31.647 1.00 9.74 624 GLY E N 1
ATOM 5072 C CA . GLY E 1 206 ? 7.130 55.156 -30.236 1.00 10.70 624 GLY E CA 1
ATOM 5073 C C . GLY E 1 206 ? 8.161 55.987 -29.488 1.00 15.26 624 GLY E C 1
ATOM 5074 O O . GLY E 1 206 ? 7.828 56.806 -28.614 1.00 10.14 624 GLY E O 1
ATOM 5075 N N . ILE E 1 207 ? 9.426 55.776 -29.838 1.00 14.62 625 ILE E N 1
ATOM 5076 C CA . ILE E 1 207 ? 10.524 56.550 -29.270 1.00 12.25 625 ILE E CA 1
ATOM 5077 C C . ILE E 1 207 ? 10.384 58.042 -29.609 1.00 13.78 625 ILE E C 1
ATOM 5078 O O . ILE E 1 207 ? 10.552 58.907 -28.745 1.00 9.92 625 ILE E O 1
ATOM 5083 N N . GLU E 1 208 ? 10.080 58.348 -30.866 1.00 12.69 626 GLU E N 1
ATOM 5084 C CA . GLU E 1 208 ? 9.859 59.735 -31.245 1.00 11.97 626 GLU E CA 1
ATOM 5085 C C . GLU E 1 208 ? 8.671 60.326 -30.500 1.00 10.37 626 GLU E C 1
ATOM 5086 O O . GLU E 1 208 ? 8.702 61.484 -30.080 1.00 11.06 626 GLU E O 1
ATOM 5092 N N . ARG E 1 209 ? 7.616 59.536 -30.345 1.00 10.78 627 ARG E N 1
ATOM 5093 C CA . ARG E 1 209 ? 6.419 60.027 -29.669 1.00 10.26 627 ARG E CA 1
ATOM 5094 C C . ARG E 1 209 ? 6.685 60.314 -28.197 1.00 11.12 627 ARG E C 1
ATOM 5095 O O . ARG E 1 209 ? 6.258 61.341 -27.677 1.00 11.34 627 ARG E O 1
ATOM 5103 N N . SER E 1 210 ? 7.377 59.402 -27.527 1.00 8.33 628 SER E N 1
ATOM 5104 C CA . SER E 1 210 ? 7.732 59.626 -26.128 1.00 13.57 628 SER E CA 1
ATOM 5105 C C . SER E 1 210 ? 8.553 60.902 -25.981 1.00 16.05 628 SER E C 1
ATOM 5106 O O . SER E 1 210 ? 8.349 61.661 -25.030 1.00 16.01 628 SER E O 1
ATOM 5109 N N . ARG E 1 211 ? 9.470 61.149 -26.916 1.00 11.53 629 ARG E N 1
ATOM 5110 C CA A ARG E 1 211 ? 10.272 62.370 -26.883 0.50 13.50 629 ARG E CA 1
ATOM 5111 C CA B ARG E 1 211 ? 10.265 62.373 -26.859 0.50 13.56 629 ARG E CA 1
ATOM 5112 C C . ARG E 1 211 ? 9.394 63.594 -27.124 1.00 17.38 629 ARG E C 1
ATOM 5113 O O . ARG E 1 211 ? 9.463 64.577 -26.390 1.00 13.44 629 ARG E O 1
ATOM 5128 N N . ARG E 1 212 ? 8.566 63.520 -28.164 1.00 13.70 630 ARG E N 1
ATOM 5129 C CA . ARG E 1 212 ? 7.648 64.603 -28.497 1.00 13.23 630 ARG E CA 1
ATOM 5130 C C . ARG E 1 212 ? 6.726 64.961 -27.324 1.00 17.47 630 ARG E C 1
ATOM 5131 O O . ARG E 1 212 ? 6.426 66.130 -27.087 1.00 15.23 630 ARG E O 1
ATOM 5139 N N . LEU E 1 213 ? 6.274 63.957 -26.587 1.00 13.45 631 LEU E N 1
ATOM 5140 C CA . LEU E 1 213 ? 5.354 64.209 -25.485 1.00 11.65 631 LEU E CA 1
ATOM 5141 C C . LEU E 1 213 ? 6.088 64.407 -24.159 1.00 14.52 631 LEU E C 1
ATOM 5142 O O . LEU E 1 213 ? 5.454 64.566 -23.126 1.00 15.66 631 LEU E O 1
ATOM 5147 N N . CYS E 1 214 ? 7.421 64.393 -24.198 1.00 16.53 632 CYS E N 1
ATOM 5148 C CA . CYS E 1 214 ? 8.250 64.606 -23.008 1.00 16.96 632 CYS E CA 1
ATOM 5149 C C . CYS E 1 214 ? 7.932 63.624 -21.880 1.00 18.92 632 CYS E C 1
ATOM 5150 O O . CYS E 1 214 ? 7.877 64.002 -20.714 1.00 21.41 632 CYS E O 1
ATOM 5153 N N . LEU E 1 215 ? 7.723 62.362 -22.233 1.00 13.65 633 LEU E N 1
ATOM 5154 C CA . LEU E 1 215 ? 7.438 61.342 -21.240 1.00 14.35 633 LEU E CA 1
ATOM 5155 C C . LEU E 1 215 ? 8.710 61.057 -20.447 1.00 28.05 633 LEU E C 1
ATOM 5156 O O . LEU E 1 215 ? 9.768 60.816 -21.023 1.00 27.30 633 LEU E O 1
ATOM 5161 N N . ARG E 1 216 ? 8.609 61.125 -19.126 1.00 21.93 634 ARG E N 1
ATOM 5162 C CA . ARG E 1 216 ? 9.752 60.877 -18.261 1.00 21.12 634 ARG E CA 1
ATOM 5163 C C . ARG E 1 216 ? 9.355 59.955 -17.133 1.00 23.89 634 ARG E C 1
ATOM 5164 O O . ARG E 1 216 ? 8.177 59.885 -16.769 1.00 18.86 634 ARG E O 1
ATOM 5172 N N . LEU E 1 217 ? 10.343 59.247 -16.590 1.00 18.28 635 LEU E N 1
ATOM 5173 C CA . LEU E 1 217 ? 10.154 58.483 -15.374 1.00 16.50 635 LEU E CA 1
ATOM 5174 C C . LEU E 1 217 ? 9.564 59.391 -14.304 1.00 20.25 635 LEU E C 1
ATOM 5175 O O . LEU E 1 217 ? 10.127 60.432 -13.996 1.00 24.32 635 LEU E O 1
ATOM 5180 N N . GLN E 1 218 ? 8.410 59.015 -13.765 1.00 18.89 636 GLN E N 1
ATOM 5181 C CA . GLN E 1 218 ? 7.747 59.838 -12.764 1.00 20.30 636 GLN E CA 1
ATOM 5182 C C . GLN E 1 218 ? 7.907 59.257 -11.375 1.00 23.41 636 GLN E C 1
ATOM 5183 O O . GLN E 1 218 ? 7.573 58.099 -11.141 1.00 18.21 636 GLN E O 1
ATOM 5189 N N . TYR E 1 219 ? 8.433 60.075 -10.467 1.00 20.88 637 TYR E N 1
ATOM 5190 C CA . TYR E 1 219 ? 8.530 59.743 -9.051 1.00 22.64 637 TYR E CA 1
ATOM 5191 C C . TYR E 1 219 ? 7.342 60.350 -8.319 1.00 24.03 637 TYR E C 1
ATOM 5192 O O . TYR E 1 219 ? 6.739 61.291 -8.824 1.00 23.96 637 TYR E O 1
ATOM 5201 N N . PRO E 1 220 ? 6.994 59.808 -7.133 1.00 26.78 638 PRO E N 1
ATOM 5202 C CA . PRO E 1 220 ? 5.895 60.373 -6.338 1.00 27.04 638 PRO E CA 1
ATOM 5203 C C . PRO E 1 220 ? 6.154 61.832 -5.970 1.00 31.90 638 PRO E C 1
ATOM 5204 O O . PRO E 1 220 ? 7.317 62.234 -5.871 1.00 34.90 638 PRO E O 1
ATOM 5208 N N . ALA E 1 221 ? 5.091 62.608 -5.775 1.00 26.02 639 ALA E N 1
ATOM 5209 C CA . ALA E 1 221 ? 5.240 64.019 -5.418 1.00 41.01 639 ALA E CA 1
ATOM 5210 C C . ALA E 1 221 ? 6.107 64.194 -4.172 1.00 38.46 639 ALA E C 1
ATOM 5211 O O . ALA E 1 221 ? 5.860 63.569 -3.141 1.00 37.11 639 ALA E O 1
ATOM 5213 N N . GLY E 1 222 ? 7.133 65.034 -4.290 1.00 44.04 640 GLY E N 1
ATOM 5214 C CA . GLY E 1 222 ? 8.030 65.326 -3.186 1.00 42.24 640 GLY E CA 1
ATOM 5215 C C . GLY E 1 222 ? 8.889 64.143 -2.788 1.00 51.26 640 GLY E C 1
ATOM 5216 O O . GLY E 1 222 ? 8.939 63.770 -1.616 1.00 54.53 640 GLY E O 1
ATOM 5217 N N . TYR E 1 223 ? 9.574 63.551 -3.763 1.00 50.10 641 TYR E N 1
ATOM 5218 C CA . TYR E 1 223 ? 10.370 62.355 -3.510 1.00 44.32 641 TYR E CA 1
ATOM 5219 C C . TYR E 1 223 ? 11.842 62.700 -3.305 1.00 56.23 641 TYR E C 1
ATOM 5220 O O . TYR E 1 223 ? 12.363 63.619 -3.944 1.00 62.34 641 TYR E O 1
ATOM 5229 N N . PRO E 1 224 ? 12.510 61.979 -2.387 1.00 53.28 642 PRO E N 1
ATOM 5230 C CA . PRO E 1 224 ? 13.968 62.058 -2.226 1.00 49.45 642 PRO E CA 1
ATOM 5231 C C . PRO E 1 224 ? 14.716 61.480 -3.428 1.00 50.93 642 PRO E C 1
ATOM 5232 O O . PRO E 1 224 ? 14.462 61.881 -4.566 1.00 57.96 642 PRO E O 1
ATOM 5236 N N . CYS F 1 21 ? -29.152 27.242 11.743 1.00 48.09 439 CYS F N 1
ATOM 5237 C CA . CYS F 1 21 ? -29.622 26.675 13.003 1.00 47.12 439 CYS F CA 1
ATOM 5238 C C . CYS F 1 21 ? -31.142 26.727 13.112 1.00 50.23 439 CYS F C 1
ATOM 5239 O O . CYS F 1 21 ? -31.746 27.804 13.080 1.00 44.51 439 CYS F O 1
ATOM 5242 N N . THR F 1 22 ? -31.754 25.556 13.247 1.00 50.29 440 THR F N 1
ATOM 5243 C CA . THR F 1 22 ? -33.198 25.470 13.400 1.00 50.27 440 THR F CA 1
ATOM 5244 C C . THR F 1 22 ? -33.525 24.908 14.780 1.00 49.64 440 THR F C 1
ATOM 5245 O O . THR F 1 22 ? -34.676 24.584 15.071 1.00 51.21 440 THR F O 1
ATOM 5249 N N . ILE F 1 23 ? -32.504 24.796 15.627 1.00 45.22 441 ILE F N 1
ATOM 5250 C CA . ILE F 1 23 ? -32.708 24.368 17.006 1.00 47.36 441 ILE F CA 1
ATOM 5251 C C . ILE F 1 23 ? -33.551 25.410 17.738 1.00 41.88 441 ILE F C 1
ATOM 5252 O O . ILE F 1 23 ? -34.470 25.073 18.484 1.00 38.32 441 ILE F O 1
ATOM 5257 N N . VAL F 1 24 ? -33.220 26.678 17.518 1.00 37.23 442 VAL F N 1
ATOM 5258 C CA . VAL F 1 24 ? -33.983 27.795 18.064 1.00 28.14 442 VAL F CA 1
ATOM 5259 C C . VAL F 1 24 ? -34.258 28.798 16.947 1.00 18.31 442 VAL F C 1
ATOM 5260 O O . VAL F 1 24 ? -33.527 28.827 15.954 1.00 25.54 442 VAL F O 1
ATOM 5264 N N . PRO F 1 25 ? -35.304 29.626 17.100 1.00 16.05 443 PRO F N 1
ATOM 5265 C CA . PRO F 1 25 ? -35.556 30.645 16.077 1.00 17.64 443 PRO F CA 1
ATOM 5266 C C . PRO F 1 25 ? -34.420 31.672 16.000 1.00 24.10 443 PRO F C 1
ATOM 5267 O O . PRO F 1 25 ? -33.554 31.704 16.881 1.00 23.58 443 PRO F O 1
ATOM 5271 N N . SER F 1 26 ? -34.420 32.494 14.954 1.00 17.82 444 SER F N 1
ATOM 5272 C CA A SER F 1 26 ? -33.358 33.476 14.756 0.50 21.26 444 SER F CA 1
ATOM 5273 C CA B SER F 1 26 ? -33.352 33.469 14.762 0.50 21.26 444 SER F CA 1
ATOM 5274 C C . SER F 1 26 ? -33.441 34.614 15.768 1.00 17.71 444 SER F C 1
ATOM 5275 O O . SER F 1 26 ? -32.452 35.292 16.031 1.00 23.32 444 SER F O 1
ATOM 5280 N N . ASN F 1 27 ? -34.627 34.826 16.328 1.00 15.14 445 ASN F N 1
ATOM 5281 C CA . ASN F 1 27 ? -34.800 35.881 17.318 1.00 18.33 445 ASN F CA 1
ATOM 5282 C C . ASN F 1 27 ? -34.760 35.331 18.747 1.00 16.67 445 ASN F C 1
ATOM 5283 O O . ASN F 1 27 ? -35.321 35.914 19.665 1.00 15.11 445 ASN F O 1
ATOM 5288 N N . HIS F 1 28 ? -34.071 34.208 18.918 1.00 13.60 446 HIS F N 1
ATOM 5289 C CA . HIS F 1 28 ? -33.871 33.610 20.231 1.00 18.55 446 HIS F CA 1
ATOM 5290 C C . HIS F 1 28 ? -32.966 34.435 21.157 1.00 16.13 446 HIS F C 1
ATOM 5291 O O . HIS F 1 28 ? -31.818 34.721 20.815 1.00 14.30 446 HIS F O 1
ATOM 5298 N N . TYR F 1 29 ? -33.484 34.803 22.329 1.00 14.05 447 TYR F N 1
ATOM 5299 C CA . TYR F 1 29 ? -32.679 35.448 23.368 1.00 13.23 447 TYR F CA 1
ATOM 5300 C C . TYR F 1 29 ? -32.022 34.429 24.297 1.00 17.24 447 TYR F C 1
ATOM 5301 O O . TYR F 1 29 ? -32.628 33.411 24.634 1.00 17.31 447 TYR F O 1
ATOM 5310 N N . GLY F 1 30 ? -30.797 34.719 24.733 1.00 17.01 448 GLY F N 1
ATOM 5311 C CA . GLY F 1 30 ? -30.104 33.844 25.664 1.00 11.28 448 GLY F CA 1
ATOM 5312 C C . GLY F 1 30 ? -29.184 32.821 25.016 1.00 16.28 448 GLY F C 1
ATOM 5313 O O . GLY F 1 30 ? -28.981 32.843 23.791 1.00 12.39 448 GLY F O 1
ATOM 5314 N N . PRO F 1 31 ? -28.625 31.905 25.835 1.00 13.95 449 PRO F N 1
ATOM 5315 C CA . PRO F 1 31 ? -27.674 30.898 25.341 1.00 11.27 449 PRO F CA 1
ATOM 5316 C C . PRO F 1 31 ? -28.306 29.965 24.312 1.00 14.37 449 PRO F C 1
ATOM 5317 O O . PRO F 1 31 ? -29.515 29.739 24.346 1.00 10.50 449 PRO F O 1
ATOM 5321 N N . ILE F 1 32 ? -27.498 29.438 23.402 1.00 13.12 450 ILE F N 1
ATOM 5322 C CA . ILE F 1 32 ? -27.967 28.414 22.478 1.00 12.95 450 ILE F CA 1
ATOM 5323 C C . ILE F 1 32 ? -27.851 27.055 23.164 1.00 12.70 450 ILE F C 1
ATOM 5324 O O . ILE F 1 32 ? -26.788 26.712 23.673 1.00 12.90 450 ILE F O 1
ATOM 5329 N N . PRO F 1 33 ? -28.951 26.285 23.197 1.00 13.54 451 PRO F N 1
ATOM 5330 C CA . PRO F 1 33 ? -28.936 24.955 23.819 1.00 14.99 451 PRO F CA 1
ATOM 5331 C C . PRO F 1 33 ? -27.797 24.101 23.272 1.00 13.32 451 PRO F C 1
ATOM 5332 O O . PRO F 1 33 ? -27.595 24.076 22.062 1.00 14.04 451 PRO F O 1
ATOM 5336 N N . GLY F 1 34 ? -27.054 23.436 24.153 1.00 12.78 452 GLY F N 1
ATOM 5337 C CA . GLY F 1 34 ? -25.983 22.550 23.731 1.00 12.71 452 GLY F CA 1
ATOM 5338 C C . GLY F 1 34 ? -24.641 23.228 23.472 1.00 14.36 452 GLY F C 1
ATOM 5339 O O . GLY F 1 34 ? -23.650 22.553 23.196 1.00 15.85 452 GLY F O 1
ATOM 5340 N N . ILE F 1 35 ? -24.608 24.555 23.551 1.00 11.55 453 ILE F N 1
ATOM 5341 C CA . ILE F 1 35 ? -23.378 25.313 23.288 1.00 12.36 453 ILE F CA 1
ATOM 5342 C C . ILE F 1 35 ? -22.914 26.016 24.551 1.00 13.22 453 ILE F C 1
ATOM 5343 O O . ILE F 1 35 ? -23.422 27.088 24.894 1.00 11.11 453 ILE F O 1
ATOM 5348 N N . PRO F 1 36 ? -21.960 25.407 25.260 1.00 11.89 454 PRO F N 1
ATOM 5349 C CA . PRO F 1 36 ? -21.426 25.990 26.494 1.00 8.44 454 PRO F CA 1
ATOM 5350 C C . PRO F 1 36 ? -20.457 27.152 26.259 1.00 11.60 454 PRO F C 1
ATOM 5351 O O . PRO F 1 36 ? -19.755 27.173 25.249 1.00 8.57 454 PRO F O 1
ATOM 5355 N N . VAL F 1 37 ? -20.442 28.103 27.195 1.00 8.14 455 VAL F N 1
ATOM 5356 C CA . VAL F 1 37 ? -19.380 29.096 27.298 1.00 12.92 455 VAL F CA 1
ATOM 5357 C C . VAL F 1 37 ? -18.022 28.424 27.135 1.00 8.45 455 VAL F C 1
ATOM 5358 O O . VAL F 1 37 ? -17.775 27.381 27.725 1.00 10.69 455 VAL F O 1
ATOM 5362 N N . GLY F 1 38 ? -17.145 29.014 26.335 1.00 12.31 456 GLY F N 1
ATOM 5363 C CA . GLY F 1 38 ? -15.850 28.411 26.058 1.00 8.63 456 GLY F CA 1
ATOM 5364 C C . GLY F 1 38 ? -15.807 27.760 24.685 1.00 11.09 456 GLY F C 1
ATOM 5365 O O . GLY F 1 38 ? -14.717 27.516 24.161 1.00 10.84 456 GLY F O 1
ATOM 5366 N N . SER F 1 39 ? -16.978 27.476 24.103 1.00 11.25 457 SER F N 1
ATOM 5367 C CA . SER F 1 39 ? -17.048 26.903 22.753 1.00 8.89 457 SER F CA 1
ATOM 5368 C C . SER F 1 39 ? -16.352 27.837 21.766 1.00 13.44 457 SER F C 1
ATOM 5369 O O . SER F 1 39 ? -16.538 29.048 21.819 1.00 11.86 457 SER F O 1
ATOM 5372 N N . THR F 1 40 ? -15.557 27.274 20.863 1.00 15.85 458 THR F N 1
ATOM 5373 C CA . THR F 1 40 ? -14.715 28.078 19.984 1.00 13.13 458 THR F CA 1
ATOM 5374 C C . THR F 1 40 ? -14.742 27.553 18.548 1.00 18.02 458 THR F C 1
ATOM 5375 O O . THR F 1 40 ? -14.592 26.350 18.319 1.00 14.46 458 THR F O 1
ATOM 5379 N N . TRP F 1 41 ? -14.923 28.462 17.593 1.00 12.51 459 TRP F N 1
ATOM 5380 C CA . TRP F 1 41 ? -14.970 28.122 16.164 1.00 13.37 459 TRP F CA 1
ATOM 5381 C C . TRP F 1 41 ? -13.975 28.984 15.389 1.00 14.95 459 TRP F C 1
ATOM 5382 O O . TRP F 1 41 ? -13.818 30.167 15.690 1.00 11.83 459 TRP F O 1
ATOM 5393 N N . ARG F 1 42 ? -13.322 28.412 14.384 1.00 14.83 460 ARG F N 1
ATOM 5394 C CA . ARG F 1 42 ? -12.317 29.171 13.632 1.00 16.59 460 ARG F CA 1
ATOM 5395 C C . ARG F 1 42 ? -12.930 30.352 12.884 1.00 14.96 460 ARG F C 1
ATOM 5396 O O . ARG F 1 42 ? -12.398 31.456 12.926 1.00 13.70 460 ARG F O 1
ATOM 5404 N N . PHE F 1 43 ? -14.052 30.114 12.212 1.00 14.26 461 PHE F N 1
ATOM 5405 C CA . PHE F 1 43 ? -14.609 31.092 11.289 1.00 16.27 461 PHE F CA 1
ATOM 5406 C C . PHE F 1 43 ? -15.996 31.560 11.693 1.00 12.70 461 PHE F C 1
ATOM 5407 O O . PHE F 1 43 ? -16.764 30.823 12.310 1.00 12.16 461 PHE F O 1
ATOM 5415 N N . ARG F 1 44 ? -16.311 32.789 11.311 1.00 12.43 462 ARG F N 1
ATOM 5416 C CA . ARG F 1 44 ? -17.594 33.393 11.616 1.00 14.31 462 ARG F CA 1
ATOM 5417 C C . ARG F 1 44 ? -18.786 32.583 11.083 1.00 16.71 462 ARG F C 1
ATOM 5418 O O . ARG F 1 44 ? -19.833 32.522 11.737 1.00 13.05 462 ARG F O 1
ATOM 5426 N N . VAL F 1 45 ? -18.627 31.955 9.915 1.00 14.42 463 VAL F N 1
ATOM 5427 C CA . VAL F 1 45 ? -19.711 31.174 9.319 1.00 11.92 463 VAL F CA 1
ATOM 5428 C C . VAL F 1 45 ? -20.096 29.999 10.232 1.00 14.83 463 VAL F C 1
ATOM 5429 O O . VAL F 1 45 ? -21.273 29.646 10.340 1.00 17.28 463 VAL F O 1
ATOM 5433 N N . GLN F 1 46 ? -19.115 29.419 10.916 1.00 14.85 464 GLN F N 1
ATOM 5434 C CA . GLN F 1 46 ? -19.391 28.362 11.894 1.00 16.42 464 GLN F CA 1
ATOM 5435 C C . GLN F 1 46 ? -20.209 28.867 13.072 1.00 18.25 464 GLN F C 1
ATOM 5436 O O . GLN F 1 46 ? -21.129 28.190 13.546 1.00 15.28 464 GLN F O 1
ATOM 5442 N N . VAL F 1 47 ? -19.852 30.050 13.558 1.00 13.52 465 VAL F N 1
ATOM 5443 C CA . VAL F 1 47 ? -20.581 30.666 14.655 1.00 14.57 465 VAL F CA 1
ATOM 5444 C C . VAL F 1 47 ? -22.019 30.920 14.218 1.00 13.70 465 VAL F C 1
ATOM 5445 O O . VAL F 1 47 ? -22.951 30.799 15.011 1.00 15.14 465 VAL F O 1
ATOM 5449 N N . SER F 1 48 ? -22.189 31.240 12.938 1.00 13.95 466 SER F N 1
ATOM 5450 C CA A SER F 1 48 ? -23.513 31.483 12.378 0.50 13.28 466 SER F CA 1
ATOM 5451 C CA B SER F 1 48 ? -23.511 31.483 12.369 0.50 13.28 466 SER F CA 1
ATOM 5452 C C . SER F 1 48 ? -24.324 30.192 12.303 1.00 12.91 466 SER F C 1
ATOM 5453 O O . SER F 1 48 ? -25.451 30.135 12.786 1.00 16.43 466 SER F O 1
ATOM 5458 N N . GLU F 1 49 ? -23.733 29.158 11.713 1.00 15.07 467 GLU F N 1
ATOM 5459 C CA . GLU F 1 49 ? -24.358 27.837 11.618 1.00 16.64 467 GLU F CA 1
ATOM 5460 C C . GLU F 1 49 ? -24.801 27.308 12.988 1.00 17.87 467 GLU F C 1
ATOM 5461 O O . GLU F 1 49 ? -25.855 26.688 13.115 1.00 18.68 467 GLU F O 1
ATOM 5467 N N . ALA F 1 50 ? -24.001 27.573 14.015 1.00 15.81 468 ALA F N 1
ATOM 5468 C CA . ALA F 1 50 ? -24.309 27.099 15.366 1.00 15.58 468 ALA F CA 1
ATOM 5469 C C . ALA F 1 50 ? -25.469 27.864 15.996 1.00 13.26 468 ALA F C 1
ATOM 5470 O O . ALA F 1 50 ? -25.966 27.479 17.050 1.00 16.04 468 ALA F O 1
ATOM 5472 N N . GLY F 1 51 ? -25.882 28.956 15.357 1.00 12.46 469 GLY F N 1
ATOM 5473 C CA . GLY F 1 51 ? -26.959 29.791 15.860 1.00 12.38 469 GLY F CA 1
ATOM 5474 C C . GLY F 1 51 ? -26.518 30.823 16.890 1.00 16.04 469 GLY F C 1
ATOM 5475 O O . GLY F 1 51 ? -27.320 31.621 17.375 1.00 13.03 469 GLY F O 1
ATOM 5476 N N . VAL F 1 52 ? -25.234 30.812 17.221 1.00 12.44 470 VAL F N 1
ATOM 5477 C CA . VAL F 1 52 ? -24.706 31.669 18.276 1.00 11.40 470 VAL F CA 1
ATOM 5478 C C . VAL F 1 52 ? -24.632 33.136 17.840 1.00 10.29 470 VAL F C 1
ATOM 5479 O O . VAL F 1 52 ? -24.935 34.047 18.616 1.00 9.48 470 VAL F O 1
ATOM 5483 N N . HIS F 1 53 ? -24.235 33.366 16.593 1.00 9.92 471 HIS F N 1
ATOM 5484 C CA . HIS F 1 53 ? -24.247 34.717 16.040 1.00 10.73 471 HIS F CA 1
ATOM 5485 C C . HIS F 1 53 ? -24.548 34.638 14.550 1.00 12.80 471 HIS F C 1
ATOM 5486 O O . HIS F 1 53 ? -23.657 34.378 13.742 1.00 10.88 471 HIS F O 1
ATOM 5493 N N . ARG F 1 54 ? -25.807 34.866 14.198 1.00 12.97 472 ARG F N 1
ATOM 5494 C CA . ARG F 1 54 ? -26.294 34.582 12.845 1.00 15.21 472 ARG F CA 1
ATOM 5495 C C . ARG F 1 54 ? -25.584 35.346 11.707 1.00 13.11 472 ARG F C 1
ATOM 5496 O O . ARG F 1 54 ? -25.235 34.736 10.703 1.00 15.84 472 ARG F O 1
ATOM 5504 N N . PRO F 1 55 ? -25.360 36.670 11.850 1.00 13.39 473 PRO F N 1
ATOM 5505 C CA . PRO F 1 55 ? -24.712 37.353 10.721 1.00 13.64 473 PRO F CA 1
ATOM 5506 C C . PRO F 1 55 ? -23.291 36.852 10.445 1.00 16.68 473 PRO F C 1
ATOM 5507 O O . PRO F 1 55 ? -22.526 36.640 11.380 1.00 17.61 473 PRO F O 1
ATOM 5511 N N . HIS F 1 56 ? -22.954 36.665 9.171 1.00 19.40 474 HIS F N 1
ATOM 55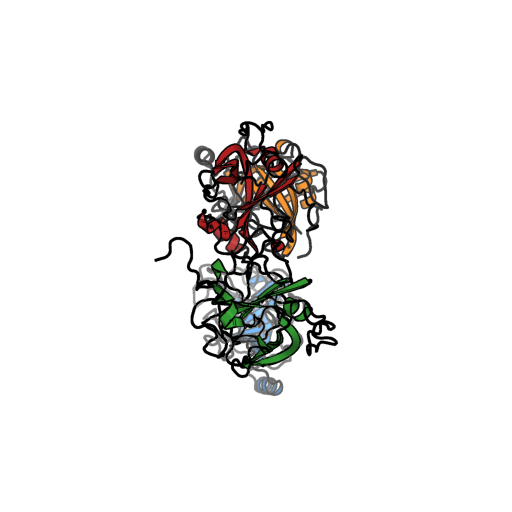12 C CA . HIS F 1 56 ? -21.631 36.190 8.775 1.00 19.27 474 HIS F CA 1
ATOM 5513 C C . HIS F 1 56 ? -20.604 37.300 8.894 1.00 17.70 474 HIS F C 1
ATOM 5514 O O . HIS F 1 56 ? -19.412 37.042 9.044 1.00 17.57 474 HIS F O 1
ATOM 5521 N N . VAL F 1 57 ? -21.073 38.538 8.821 1.00 16.22 475 VAL F N 1
ATOM 5522 C CA . VAL F 1 57 ? -20.173 39.684 8.757 1.00 17.46 475 VAL F CA 1
ATOM 5523 C C . VAL F 1 57 ? -20.430 40.693 9.868 1.00 17.25 475 VAL F C 1
ATOM 5524 O O . VAL F 1 57 ? -19.520 41.027 10.630 1.00 21.74 475 VAL F O 1
ATOM 5528 N N . GLY F 1 58 ? -21.669 41.168 9.958 1.00 14.25 476 GLY F N 1
ATOM 5529 C CA . GLY F 1 58 ? -22.039 42.192 10.919 1.00 16.03 476 GLY F CA 1
ATOM 5530 C C . GLY F 1 58 ? -21.702 41.829 12.356 1.00 21.30 476 GLY F C 1
ATOM 5531 O O . GLY F 1 58 ? -21.701 40.655 12.735 1.00 14.92 476 GLY F O 1
ATOM 5532 N N . GLY F 1 59 ? -21.417 42.848 13.156 1.00 15.32 477 GLY F N 1
ATOM 5533 C CA . GLY F 1 59 ? -21.000 42.651 14.535 1.00 20.42 477 GLY F CA 1
ATOM 5534 C C . GLY F 1 59 ? -22.157 42.467 15.501 1.00 13.72 477 GLY F C 1
ATOM 5535 O O . GLY F 1 59 ? -21.992 41.849 16.542 1.00 12.61 477 GLY F O 1
ATOM 5536 N N . ILE F 1 60 ? -23.328 42.993 15.145 1.00 14.84 478 ILE F N 1
ATOM 5537 C CA . ILE F 1 60 ? -24.513 42.902 15.990 1.00 12.90 478 ILE F CA 1
ATOM 5538 C C . ILE F 1 60 ? -25.633 42.153 15.279 1.00 17.28 478 ILE F C 1
ATOM 5539 O O . ILE F 1 60 ? -25.973 42.477 14.148 1.00 13.47 478 ILE F O 1
ATOM 5544 N N . HIS F 1 61 ? -26.219 41.161 15.937 1.00 12.71 479 HIS F N 1
ATOM 5545 C CA . HIS F 1 61 ? -27.468 40.600 15.431 1.00 11.04 479 HIS F CA 1
ATOM 5546 C C . HIS F 1 61 ? -28.649 41.107 16.253 1.00 18.82 479 HIS F C 1
ATOM 5547 O O . HIS F 1 61 ? -28.692 40.924 17.474 1.00 9.76 479 HIS F O 1
ATOM 5554 N N . GLY F 1 62 ? -29.599 41.752 15.587 1.00 12.18 480 GLY F N 1
ATOM 5555 C CA . GLY F 1 62 ? -30.794 42.217 16.259 1.00 14.68 480 GLY F CA 1
ATOM 5556 C C . GLY F 1 62 ? -31.907 42.648 15.315 1.00 18.58 480 GLY F C 1
ATOM 5557 O O . GLY F 1 62 ? -31.793 42.558 14.089 1.00 17.50 480 GLY F O 1
ATOM 5558 N N . ARG F 1 63 ? -33.000 43.106 15.906 1.00 13.23 481 ARG F N 1
ATOM 5559 C CA . ARG F 1 63 ? -34.089 43.707 15.158 1.00 20.47 481 ARG F CA 1
ATOM 5560 C C . ARG F 1 63 ? -34.436 45.037 15.808 1.00 16.13 481 ARG F C 1
ATOM 5561 O O . ARG F 1 63 ? -34.633 45.110 17.026 1.00 15.47 481 ARG F O 1
ATOM 5569 N N . SER F 1 64 ? -34.512 46.085 14.995 1.00 14.13 482 SER F N 1
ATOM 5570 C CA . SER F 1 64 ? -34.497 47.451 15.512 1.00 20.05 482 SER F CA 1
ATOM 5571 C C . SER F 1 64 ? -35.706 47.816 16.368 1.00 21.70 482 SER F C 1
ATOM 5572 O O . SER F 1 64 ? -35.647 48.790 17.115 1.00 19.11 482 SER F O 1
ATOM 5575 N N . ASN F 1 65 ? -36.784 47.037 16.289 1.00 17.73 483 ASN F N 1
ATOM 5576 C CA . ASN F 1 65 ? -37.917 47.260 17.184 1.00 26.36 483 ASN F CA 1
ATOM 5577 C C . ASN F 1 65 ? -38.161 46.071 18.104 1.00 23.33 483 ASN F C 1
ATOM 5578 O O . ASN F 1 65 ? -39.273 45.862 18.573 1.00 26.27 483 ASN F O 1
ATOM 5583 N N . ASP F 1 66 ? -37.116 45.295 18.360 1.00 17.27 484 ASP F N 1
ATOM 5584 C CA . ASP F 1 66 ? -37.199 44.182 19.303 1.00 15.00 484 ASP F CA 1
ATOM 5585 C C . ASP F 1 66 ? -36.046 44.289 20.299 1.00 18.10 484 ASP F C 1
ATOM 5586 O O . ASP F 1 66 ? -36.237 44.702 21.444 1.00 18.69 484 ASP F O 1
ATOM 5591 N N . GLY F 1 67 ? -34.849 43.936 19.845 1.00 14.84 485 GLY F N 1
ATOM 5592 C CA . GLY F 1 67 ? -33.658 43.997 20.672 1.00 14.29 485 GLY F CA 1
ATOM 5593 C C . GLY F 1 67 ? -32.528 43.278 19.972 1.00 15.49 485 GLY F C 1
ATOM 5594 O O . GLY F 1 67 ? -32.707 42.796 18.857 1.00 14.12 485 GLY F O 1
ATOM 5595 N N . ALA F 1 68 ? -31.363 43.220 20.615 1.00 13.98 486 ALA F N 1
ATOM 5596 C CA . ALA F 1 68 ? -30.201 42.535 20.061 1.00 10.46 486 ALA F CA 1
ATOM 5597 C C . ALA F 1 68 ? -30.017 41.183 20.727 1.00 11.86 486 ALA F C 1
ATOM 5598 O O . ALA F 1 68 ? -30.158 41.049 21.946 1.00 11.26 486 ALA F O 1
ATOM 5600 N N . TYR F 1 69 ? -29.688 40.178 19.928 1.00 8.46 487 TYR F N 1
ATOM 5601 C CA . TYR F 1 69 ? -29.543 38.835 20.453 1.00 12.18 487 TYR F CA 1
ATOM 5602 C C . TYR F 1 69 ? -28.092 38.476 20.690 1.00 10.23 487 TYR F C 1
ATOM 5603 O O . TYR F 1 69 ? -27.797 37.651 21.546 1.00 10.59 487 TYR F O 1
ATOM 5612 N N . SER F 1 70 ? -27.187 39.078 19.926 1.00 7.28 488 SER F N 1
ATOM 5613 C CA . SER F 1 70 ? -25.787 38.710 20.031 1.00 7.97 488 SER F CA 1
ATOM 5614 C C . SER F 1 70 ? -24.848 39.746 19.406 1.00 12.27 488 SER F C 1
ATOM 5615 O O . SER F 1 70 ? -25.252 40.536 18.549 1.00 12.02 488 SER F O 1
ATOM 5618 N N . LEU F 1 71 ? -23.590 39.720 19.825 1.00 10.78 489 LEU F N 1
ATOM 5619 C CA . LEU F 1 71 ? -22.584 40.588 19.234 1.00 10.66 489 LEU F CA 1
ATOM 5620 C C . LEU F 1 71 ? -21.197 39.957 19.263 1.00 12.17 489 LEU F C 1
ATOM 5621 O O . LEU F 1 71 ? -20.921 39.038 20.043 1.00 10.53 489 LEU F O 1
ATOM 5626 N N . VAL F 1 72 ? -20.324 40.477 18.405 1.00 11.59 490 VAL F N 1
ATOM 5627 C CA . VAL F 1 72 ? -18.973 39.961 18.268 1.00 11.82 490 VAL F CA 1
ATOM 5628 C C . VAL F 1 72 ? -17.964 41.058 18.563 1.00 12.42 490 VAL F C 1
ATOM 5629 O O . VAL F 1 72 ? -18.066 42.154 18.013 1.00 12.31 490 VAL F O 1
ATOM 5633 N N . LEU F 1 73 ? -16.998 40.743 19.424 1.00 14.11 491 LEU F N 1
ATOM 5634 C CA . LEU F 1 73 ? -15.898 41.640 19.776 1.00 14.03 491 LEU F CA 1
ATOM 5635 C C . LEU F 1 73 ? -14.665 41.294 18.971 1.00 16.77 491 LEU F C 1
ATOM 5636 O O . LEU F 1 73 ? -13.978 40.331 19.293 1.00 14.73 491 LEU F O 1
ATOM 5641 N N . ALA F 1 74 ? -14.361 42.083 17.948 1.00 12.52 492 ALA F N 1
ATOM 5642 C CA . ALA F 1 74 ? -13.249 41.740 17.072 1.00 18.08 492 ALA F CA 1
ATOM 5643 C C . ALA F 1 74 ? -12.302 42.912 16.849 1.00 18.58 492 ALA F C 1
ATOM 5644 O O . ALA F 1 74 ? -11.658 43.005 15.809 1.00 23.15 492 ALA F O 1
ATOM 5646 N N . GLY F 1 75 ? -12.216 43.802 17.830 1.00 20.82 493 GLY F N 1
ATOM 5647 C CA . GLY F 1 75 ? -11.263 44.900 17.785 1.00 19.03 493 GLY F CA 1
ATOM 5648 C C . GLY F 1 75 ? -11.475 45.928 16.687 1.00 23.70 493 GLY F C 1
ATOM 5649 O O . GLY F 1 75 ? -10.537 46.609 16.285 1.00 18.45 493 GLY F O 1
ATOM 5650 N N . GLY F 1 76 ? -12.706 46.055 16.205 1.00 15.47 494 GLY F N 1
ATOM 5651 C CA . GLY F 1 76 ? -13.005 47.006 15.149 1.00 18.77 494 GLY F CA 1
ATOM 5652 C C . GLY F 1 76 ? -12.795 48.470 15.509 1.00 20.79 494 GLY F C 1
ATOM 5653 O O . GLY F 1 76 ? -12.576 49.291 14.629 1.00 19.90 494 GLY F O 1
ATOM 5654 N N . PHE F 1 77 ? -12.880 48.810 16.792 1.00 14.09 495 PHE F N 1
ATOM 5655 C CA . PHE F 1 77 ? -12.706 50.194 17.219 1.00 16.63 495 PHE F CA 1
ATOM 5656 C C . PHE F 1 77 ? -11.585 50.324 18.247 1.00 16.09 495 PHE F C 1
ATOM 5657 O O . PHE F 1 77 ? -11.633 49.713 19.319 1.00 11.15 495 PHE F O 1
ATOM 5665 N N . ALA F 1 78 ? -10.583 51.137 17.919 1.00 14.97 496 ALA F N 1
ATOM 5666 C CA . ALA F 1 78 ? -9.354 51.201 18.708 1.00 17.36 496 ALA F CA 1
ATOM 5667 C C . ALA F 1 78 ? -9.554 51.749 20.117 1.00 11.13 496 ALA F C 1
ATOM 5668 O O . ALA F 1 78 ? -8.679 51.591 20.974 1.00 11.11 496 ALA F O 1
ATOM 5670 N N . ASP F 1 79 ? -10.690 52.393 20.363 1.00 9.85 497 ASP F N 1
ATOM 5671 C CA . ASP F 1 79 ? -10.893 53.076 21.639 1.00 11.09 497 ASP F CA 1
ATOM 5672 C C . ASP F 1 79 ? -11.812 52.321 22.607 1.00 12.13 497 ASP F C 1
ATOM 5673 O O . ASP F 1 79 ? -12.099 52.800 23.710 1.00 12.03 497 ASP F O 1
ATOM 5678 N N . GLU F 1 80 ? -12.230 51.125 22.211 1.00 9.01 498 GLU F N 1
ATOM 5679 C CA . GLU F 1 80 ? -12.985 50.241 23.088 1.00 9.53 498 GLU F CA 1
ATOM 5680 C C . GLU F 1 80 ? -12.111 49.668 24.207 1.00 10.43 498 GLU F C 1
ATOM 5681 O O . GLU F 1 80 ? -10.902 49.479 24.025 1.00 12.40 498 GLU F O 1
ATOM 5687 N N . VAL F 1 81 ? -12.726 49.372 25.350 1.00 9.16 499 VAL F N 1
ATOM 5688 C CA . VAL F 1 81 ? -12.001 48.745 26.456 1.00 9.74 499 VAL F CA 1
ATOM 5689 C C . VAL F 1 81 ? -12.684 47.459 26.892 1.00 12.91 499 VAL F C 1
ATOM 5690 O O . VAL F 1 81 ? -13.866 47.246 26.617 1.00 11.97 499 VAL F O 1
ATOM 5694 N N . ASP F 1 82 ? -11.941 46.602 27.580 1.00 11.27 500 ASP F N 1
ATOM 5695 C CA . ASP F 1 82 ? -12.460 45.289 27.918 1.00 11.79 500 ASP F CA 1
ATOM 5696 C C . ASP F 1 82 ? -11.801 44.798 29.193 1.00 13.78 500 ASP F C 1
ATOM 5697 O O . ASP F 1 82 ? -10.587 44.665 29.256 1.00 11.19 500 ASP F O 1
ATOM 5702 N N . ARG F 1 83 ? -12.617 44.549 30.214 1.00 12.26 501 ARG F N 1
ATOM 5703 C CA . ARG F 1 83 ? -12.124 44.043 31.484 1.00 14.25 501 ARG F CA 1
ATOM 5704 C C . ARG F 1 83 ? -12.682 42.647 31.775 1.00 10.07 501 ARG F C 1
ATOM 5705 O O . ARG F 1 83 ? -12.679 42.202 32.914 1.00 13.14 501 ARG F O 1
ATOM 5713 N N . GLY F 1 84 ? -13.180 41.970 30.745 1.00 11.09 502 GLY F N 1
ATOM 5714 C CA . GLY F 1 84 ? -13.743 40.642 30.916 1.00 8.87 502 GLY F CA 1
ATOM 5715 C C . GLY F 1 84 ? -15.191 40.672 31.381 1.00 12.93 502 GLY F C 1
ATOM 5716 O O . GLY F 1 84 ? -16.107 40.388 30.601 1.00 10.26 502 GLY F O 1
ATOM 5717 N N . ASP F 1 85 ? -15.395 41.020 32.652 1.00 11.48 503 ASP F N 1
ATOM 5718 C CA . ASP F 1 85 ? -16.728 41.100 33.243 1.00 12.44 503 ASP F CA 1
ATOM 5719 C C . ASP F 1 85 ? -17.522 42.274 32.672 1.00 14.50 503 ASP F C 1
ATOM 5720 O O . ASP F 1 85 ? -18.756 42.258 32.666 1.00 10.87 503 ASP F O 1
ATOM 5725 N N . GLU F 1 86 ? -16.803 43.298 32.222 1.00 9.40 504 GLU F N 1
ATOM 5726 C CA . GLU F 1 86 ? -17.411 44.474 31.606 1.00 12.25 504 GLU F CA 1
ATOM 5727 C C . GLU F 1 86 ? -16.590 44.879 30.395 1.00 13.22 504 GLU F C 1
ATOM 5728 O O . GLU F 1 86 ? -15.374 44.681 30.383 1.00 11.48 504 GLU F O 1
ATOM 5734 N N . PHE F 1 87 ? -17.241 45.461 29.392 1.00 8.52 505 PHE F N 1
ATOM 5735 C CA . PHE F 1 87 ? -16.521 46.007 28.248 1.00 8.94 505 PHE F CA 1
ATOM 5736 C C . PHE F 1 87 ? -17.348 47.082 27.581 1.00 12.12 505 PHE F C 1
ATOM 5737 O O . PHE F 1 87 ? -18.569 47.123 27.766 1.00 7.19 505 PHE F O 1
ATOM 5745 N N . THR F 1 88 ? -16.690 47.969 26.827 1.00 10.36 506 THR F N 1
ATOM 5746 C CA . THR F 1 88 ? -17.445 48.904 26.000 1.00 8.50 506 THR F CA 1
ATOM 5747 C C . THR F 1 88 ? -17.471 48.428 24.568 1.00 9.33 506 THR F C 1
ATOM 5748 O O . THR F 1 88 ? -16.587 47.692 24.109 1.00 9.90 506 THR F O 1
ATOM 5752 N N . TYR F 1 89 ? -18.501 48.861 23.863 1.00 7.45 507 TYR F N 1
ATOM 5753 C CA . TYR F 1 89 ? -18.772 48.371 22.528 1.00 10.32 507 TYR F CA 1
ATOM 5754 C C . TYR F 1 89 ? -19.316 49.509 21.692 1.00 10.95 507 TYR F C 1
ATOM 5755 O O . TYR F 1 89 ? -19.927 50.431 22.220 1.00 11.06 507 TYR F O 1
ATOM 5764 N N . THR F 1 90 ? -19.112 49.431 20.388 1.00 13.05 508 THR F N 1
ATOM 5765 C CA . THR F 1 90 ? -19.444 50.533 19.506 1.00 11.28 508 THR F CA 1
ATOM 5766 C C . THR F 1 90 ? -20.486 50.101 18.487 1.00 10.24 508 THR F C 1
ATOM 5767 O O . THR F 1 90 ? -20.442 48.982 17.982 1.00 12.25 508 THR F O 1
ATOM 5771 N N . GLY F 1 91 ? -21.418 50.996 18.184 1.00 11.29 509 GLY F N 1
ATOM 5772 C CA . GLY F 1 91 ? -22.414 50.729 17.172 1.00 10.77 509 GLY F CA 1
ATOM 5773 C C . GLY F 1 91 ? -21.782 50.717 15.794 1.00 19.17 509 GLY F C 1
ATOM 5774 O O . GLY F 1 91 ? -20.563 50.886 15.651 1.00 15.55 509 GLY F O 1
ATOM 5775 N N . SER F 1 92 ? -22.612 50.522 14.777 1.00 16.00 510 SER F N 1
ATOM 5776 C CA . SER F 1 92 ? -22.136 50.511 13.398 1.00 18.32 510 SER F CA 1
ATOM 5777 C C . SER F 1 92 ? -22.671 51.728 12.659 1.00 20.85 510 SER F C 1
ATOM 5778 O O . SER F 1 92 ? -23.462 52.492 13.216 1.00 20.59 510 SER F O 1
ATOM 5781 N N . GLY F 1 93 ? -22.236 51.915 11.413 1.00 30.91 511 GLY F N 1
ATOM 5782 C CA . GLY F 1 93 ? -22.698 53.031 10.604 1.00 25.17 511 GLY F CA 1
ATOM 5783 C C . GLY F 1 93 ? -21.683 54.146 10.438 1.00 23.24 511 GLY F C 1
ATOM 5784 O O . GLY F 1 93 ? -20.578 54.085 10.988 1.00 37.37 511 GLY F O 1
ATOM 5785 N N . SER F 1 107 ? -16.408 57.707 8.455 1.00 45.36 525 SER F N 1
ATOM 5786 C CA . SER F 1 107 ? -16.817 58.861 7.660 1.00 44.42 525 SER F CA 1
ATOM 5787 C C . SER F 1 107 ? -17.770 59.783 8.422 1.00 51.13 525 SER F C 1
ATOM 5788 O O . SER F 1 107 ? -17.344 60.778 9.015 1.00 61.51 525 SER F O 1
ATOM 5791 N N . ALA F 1 108 ? -19.060 59.451 8.401 1.00 58.83 526 ALA F N 1
ATOM 5792 C CA . ALA F 1 108 ? -20.087 60.299 9.008 1.00 38.90 526 ALA F CA 1
ATOM 5793 C C . ALA F 1 108 ? -20.576 59.770 10.356 1.00 30.66 526 ALA F C 1
ATOM 5794 O O . ALA F 1 108 ? -20.153 58.713 10.815 1.00 33.81 526 ALA F O 1
ATOM 5796 N N . ASP F 1 109 ? -21.486 60.518 10.973 1.00 30.18 527 ASP F N 1
ATOM 5797 C CA . ASP F 1 109 ? -21.974 60.222 12.318 1.00 29.53 527 ASP F CA 1
ATOM 5798 C C . ASP F 1 109 ? -22.894 59.003 12.393 1.00 31.35 527 ASP F C 1
ATOM 5799 O O . ASP F 1 109 ? -23.650 58.735 11.465 1.00 31.29 527 ASP F O 1
ATOM 5804 N N . GLN F 1 110 ? -22.835 58.271 13.503 1.00 19.74 528 GLN F N 1
ATOM 5805 C CA . GLN F 1 110 ? -23.726 57.126 13.693 1.00 23.20 528 GLN F CA 1
ATOM 5806 C C . GLN F 1 110 ? -25.072 57.603 14.230 1.00 18.88 528 GLN F C 1
ATOM 5807 O O . GLN F 1 110 ? -25.173 58.683 14.808 1.00 20.79 528 GLN F O 1
ATOM 5813 N N . THR F 1 111 ? -26.110 56.798 14.032 1.00 16.91 529 THR F N 1
ATOM 5814 C CA . THR F 1 111 ? -27.436 57.129 14.542 1.00 17.71 529 THR F CA 1
ATOM 5815 C C . THR F 1 111 ? -28.017 55.955 15.324 1.00 14.62 529 THR F C 1
ATOM 5816 O O . THR F 1 111 ? -27.679 54.802 15.056 1.00 17.69 529 THR F O 1
ATOM 5820 N N . LEU F 1 112 ? -28.889 56.246 16.286 1.00 14.66 530 LEU F N 1
ATOM 5821 C CA . LEU F 1 112 ? -29.550 55.189 17.048 1.00 15.15 530 LEU F CA 1
ATOM 5822 C C . LEU F 1 112 ? -30.665 54.562 16.208 1.00 13.85 530 LEU F C 1
ATOM 5823 O O . LEU F 1 112 ? -31.844 54.648 16.536 1.00 15.18 530 LEU F O 1
ATOM 5828 N N . THR F 1 113 ? -30.272 53.927 15.117 1.00 16.21 531 THR F N 1
ATOM 5829 C CA . THR F 1 113 ? -31.207 53.272 14.213 1.00 19.49 531 THR F CA 1
ATOM 5830 C C . THR F 1 113 ? -30.737 51.861 13.959 1.00 20.69 531 THR F C 1
ATOM 5831 O O . THR F 1 113 ? -29.599 51.516 14.296 1.00 17.68 531 THR F O 1
ATOM 5835 N N . ASN F 1 114 ? -31.598 51.057 13.345 1.00 15.38 532 ASN F N 1
ATOM 5836 C CA . ASN F 1 114 ? -31.237 49.699 12.971 1.00 13.55 532 ASN F CA 1
ATOM 5837 C C . ASN F 1 114 ? -30.610 48.915 14.134 1.00 15.38 532 ASN F C 1
ATOM 5838 O O . ASN F 1 114 ? -31.202 48.830 15.203 1.00 15.72 532 ASN F O 1
ATOM 5843 N N . MET F 1 115 ? -29.419 48.356 13.931 1.00 15.64 533 MET F N 1
ATOM 5844 C CA . MET F 1 115 ? -28.819 47.481 14.936 1.00 13.68 533 MET F CA 1
ATOM 5845 C C . MET F 1 115 ? -28.380 48.236 16.195 1.00 14.39 533 MET F C 1
ATOM 5846 O O . MET F 1 115 ? -28.390 47.677 17.293 1.00 15.07 533 MET F O 1
ATOM 5851 N N . ASN F 1 116 ? -27.994 49.498 16.039 1.00 12.98 534 ASN F N 1
ATOM 5852 C CA . ASN F 1 116 ? -27.670 50.325 17.190 1.00 11.70 534 ASN F CA 1
ATOM 5853 C C . ASN F 1 116 ? -28.891 50.512 18.064 1.00 15.28 534 ASN F C 1
ATOM 5854 O O . ASN F 1 116 ? -28.807 50.438 19.295 1.00 13.07 534 ASN F O 1
ATOM 5859 N N . ARG F 1 117 ? -30.029 50.744 17.417 1.00 13.62 535 ARG F N 1
ATOM 5860 C CA . ARG F 1 117 ? -31.289 50.892 18.122 1.00 12.84 535 ARG F CA 1
ATOM 5861 C C . ARG F 1 117 ? -31.640 49.589 18.830 1.00 14.15 535 ARG F C 1
ATOM 5862 O O . ARG F 1 117 ? -32.036 49.585 20.005 1.00 12.17 535 ARG F O 1
ATOM 5870 N N . ALA F 1 118 ? -31.487 48.487 18.098 1.00 12.75 536 ALA F N 1
ATOM 5871 C CA . ALA F 1 118 ? -31.707 47.148 18.640 1.00 13.00 536 ALA F CA 1
ATOM 5872 C C . ALA F 1 118 ? -30.971 46.932 19.959 1.00 13.66 536 ALA F C 1
ATOM 5873 O O . ALA F 1 118 ? -31.562 46.471 20.934 1.00 11.52 536 ALA F O 1
ATOM 5875 N N . LEU F 1 119 ? -29.681 47.264 19.982 1.00 13.82 537 LEU F N 1
ATOM 5876 C CA . LEU F 1 119 ? -28.851 46.991 21.149 1.00 13.31 537 LEU F CA 1
ATOM 5877 C C . LEU F 1 119 ? -29.291 47.853 22.320 1.00 11.76 537 LEU F C 1
ATOM 5878 O O . LEU F 1 119 ? -29.273 47.413 23.468 1.00 14.31 537 LEU F O 1
ATOM 5883 N N . ALA F 1 120 ? -29.694 49.081 22.021 1.00 9.97 538 ALA F N 1
ATOM 5884 C CA . ALA F 1 120 ? -30.103 50.018 23.057 1.00 11.98 538 ALA F CA 1
ATOM 5885 C C . ALA F 1 120 ? -31.400 49.563 23.709 1.00 14.25 538 ALA F C 1
ATOM 5886 O O . ALA F 1 120 ? -31.608 49.756 24.909 1.00 10.18 538 ALA F O 1
ATOM 5888 N N . LEU F 1 121 ? -32.266 48.937 22.923 1.00 12.80 539 LEU F N 1
ATOM 5889 C CA . LEU F 1 121 ? -33.532 48.462 23.462 1.00 13.41 539 LEU F CA 1
ATOM 5890 C C . LEU F 1 121 ? -33.336 47.386 24.537 1.00 17.05 539 LEU F C 1
ATOM 5891 O O . LEU F 1 121 ? -34.202 47.206 25.394 1.00 13.37 539 LEU F O 1
ATOM 5896 N N . ASN F 1 122 ? -32.203 46.683 24.500 1.00 10.70 540 ASN F N 1
ATOM 5897 C CA . ASN F 1 122 ? -31.872 45.706 25.547 1.00 10.49 540 ASN F CA 1
ATOM 5898 C C . ASN F 1 122 ? -31.640 46.355 26.905 1.00 11.96 540 ASN F C 1
ATOM 5899 O O . ASN F 1 122 ? -31.719 45.684 27.935 1.00 13.55 540 ASN F O 1
ATOM 5904 N N . CYS F 1 123 ? -31.310 47.643 26.908 1.00 9.72 541 CYS F N 1
ATOM 5905 C CA . CYS F 1 123 ? -31.069 48.342 28.166 1.00 12.60 541 CYS F CA 1
ATOM 5906 C C . CYS F 1 123 ? -32.400 48.528 28.896 1.00 17.20 541 CYS F C 1
ATOM 5907 O O . CYS F 1 123 ? -33.401 48.898 28.281 1.00 11.59 541 CYS F O 1
ATOM 5910 N N . ASP F 1 124 ? -32.415 48.253 30.195 1.00 12.11 542 ASP F N 1
ATOM 5911 C CA . ASP F 1 124 ? -33.616 48.461 31.007 1.00 14.91 542 ASP F CA 1
ATOM 5912 C C . ASP F 1 124 ? -33.867 49.946 31.254 1.00 17.29 542 ASP F C 1
ATOM 5913 O O . ASP F 1 124 ? -33.664 50.450 32.358 1.00 16.46 542 ASP F O 1
ATOM 5918 N N . ALA F 1 125 ? -34.311 50.647 30.216 1.00 15.36 543 ALA F N 1
ATOM 5919 C CA . ALA F 1 125 ? -34.491 52.084 30.296 1.00 12.24 543 ALA F CA 1
ATOM 5920 C C . ALA F 1 125 ? -35.206 52.585 29.052 1.00 15.54 543 ALA F C 1
ATOM 5921 O O . ALA F 1 125 ? -35.137 51.945 27.999 1.00 14.55 543 ALA F O 1
ATOM 5923 N N . PRO F 1 126 ? -35.899 53.728 29.163 1.00 14.70 544 PRO F N 1
ATOM 5924 C CA . PRO F 1 126 ? -36.516 54.332 27.976 1.00 16.11 544 PRO F CA 1
ATOM 5925 C C . PRO F 1 126 ? -35.496 54.591 26.867 1.00 20.72 544 PRO F C 1
ATOM 5926 O O . PRO F 1 126 ? -34.347 54.926 27.155 1.00 16.11 544 PRO F O 1
ATOM 5930 N N . LEU F 1 127 ? -35.906 54.433 25.616 1.00 16.28 545 LEU F N 1
ATOM 5931 C CA . LEU F 1 127 ? -35.012 54.715 24.501 1.00 19.72 545 LEU F CA 1
ATOM 5932 C C . LEU F 1 127 ? -34.751 56.218 24.411 1.00 19.83 545 LEU F C 1
ATOM 5933 O O . LEU F 1 127 ? -35.682 57.012 24.454 1.00 18.77 545 LEU F O 1
ATOM 5938 N N . ASP F 1 128 ? -33.487 56.612 24.310 1.00 17.13 546 ASP F N 1
ATOM 5939 C CA . ASP F 1 128 ? -33.156 58.019 24.102 1.00 16.66 546 ASP F CA 1
ATOM 5940 C C . ASP F 1 128 ? -32.105 58.182 23.014 1.00 18.03 546 ASP F C 1
ATOM 5941 O O . ASP F 1 128 ? -30.934 57.864 23.228 1.00 17.75 546 ASP F O 1
ATOM 5946 N N . ASP F 1 129 ? -32.511 58.702 21.859 1.00 22.67 547 ASP F N 1
ATOM 5947 C CA . ASP F 1 129 ? -31.597 58.810 20.725 1.00 21.08 547 ASP F CA 1
ATOM 5948 C C . ASP F 1 129 ? -30.801 60.120 20.700 1.00 18.68 547 ASP F C 1
ATOM 5949 O O . ASP F 1 129 ? -30.100 60.405 19.727 1.00 25.59 547 ASP F O 1
ATOM 5954 N N . LYS F 1 130 ? -30.900 60.910 21.763 1.00 16.28 548 LYS F N 1
ATOM 5955 C CA . LYS F 1 130 ? -30.143 62.155 21.833 1.00 23.32 548 LYS F CA 1
ATOM 5956 C C . LYS F 1 130 ? -28.956 62.066 22.794 1.00 19.98 548 LYS F C 1
ATOM 5957 O O . LYS F 1 130 ? -27.845 62.445 22.439 1.00 26.34 548 LYS F O 1
ATOM 5963 N N . ILE F 1 131 ? -29.177 61.555 24.000 1.00 22.92 549 ILE F N 1
ATOM 5964 C CA . ILE F 1 131 ? -28.084 61.437 24.968 1.00 18.86 549 ILE F CA 1
ATOM 5965 C C . ILE F 1 131 ? -27.903 60.025 25.530 1.00 14.85 549 ILE F C 1
ATOM 5966 O O . ILE F 1 131 ? -27.101 59.822 26.438 1.00 19.55 549 ILE F O 1
ATOM 5971 N N . GLY F 1 132 ? -28.637 59.049 24.998 1.00 14.66 550 GLY F N 1
ATOM 5972 C CA . GLY F 1 132 ? -28.564 57.694 25.519 1.00 12.66 550 GLY F CA 1
ATOM 5973 C C . GLY F 1 132 ? -29.267 57.538 26.861 1.00 18.12 550 GLY F C 1
ATOM 5974 O O . GLY F 1 132 ? -30.055 58.399 27.265 1.00 20.25 550 GLY F O 1
ATOM 5975 N N . ALA F 1 133 ? -28.986 56.444 27.562 1.00 10.33 551 ALA F N 1
ATOM 5976 C CA . ALA F 1 133 ? -29.665 56.162 28.821 1.00 11.67 551 ALA F CA 1
ATOM 5977 C C . ALA F 1 133 ? -28.888 55.191 29.700 1.00 15.01 551 ALA F C 1
ATOM 5978 O O . ALA F 1 133 ? -28.020 54.456 29.236 1.00 13.07 551 ALA F O 1
ATOM 5980 N N . GLU F 1 134 ? -29.210 55.200 30.985 1.00 13.69 552 GLU F N 1
ATOM 5981 C CA . GLU F 1 134 ? -28.610 54.285 31.928 1.00 14.24 552 GLU F CA 1
ATOM 5982 C C . GLU F 1 134 ? -29.682 53.398 32.526 1.00 19.09 552 GLU F C 1
ATOM 5983 O O . GLU F 1 134 ? -30.714 53.890 32.960 1.00 19.98 552 GLU F O 1
ATOM 5989 N N . SER F 1 135 ? -29.435 52.094 32.554 1.00 12.12 553 SER F N 1
ATOM 5990 C CA A SER F 1 135 ? -30.381 51.127 33.102 0.50 17.14 553 SER F CA 1
ATOM 5991 C CA B SER F 1 135 ? -30.435 51.177 33.081 0.50 17.03 553 SER F CA 1
ATOM 5992 C C . SER F 1 135 ? -30.748 51.448 34.546 1.00 22.24 553 SER F C 1
ATOM 5993 O O . SER F 1 135 ? -29.892 51.861 35.324 1.00 19.04 553 SER F O 1
ATOM 5998 N N . ARG F 1 136 ? -32.004 51.224 34.902 1.00 21.40 554 ARG F N 1
ATOM 5999 C CA . ARG F 1 136 ? -32.454 51.416 36.265 1.00 24.90 554 ARG F CA 1
ATOM 6000 C C . ARG F 1 136 ? -32.060 50.174 37.061 1.00 22.61 554 ARG F C 1
ATOM 6001 O O . ARG F 1 136 ? -31.490 50.254 38.142 1.00 20.77 554 ARG F O 1
ATOM 6009 N N . ASN F 1 137 ? -32.356 49.024 36.476 1.00 21.36 555 ASN F N 1
ATOM 6010 C CA . ASN F 1 137 ? -32.024 47.731 37.039 1.00 17.23 555 ASN F CA 1
ATOM 6011 C C . ASN F 1 137 ? -31.293 46.933 35.960 1.00 15.83 555 ASN F C 1
ATOM 6012 O O . ASN F 1 137 ? -31.932 46.272 35.146 1.00 13.01 555 ASN F O 1
ATOM 6017 N N . TRP F 1 138 ? -29.960 47.021 35.930 1.00 17.22 556 TRP F N 1
ATOM 6018 C CA . TRP F 1 138 ? -29.208 46.555 34.759 1.00 15.25 556 TRP F CA 1
ATOM 6019 C C . TRP F 1 138 ? -29.489 45.089 34.445 1.00 16.74 556 TRP F C 1
ATOM 6020 O O . TRP F 1 138 ? -29.583 44.710 33.280 1.00 14.37 556 TRP F O 1
ATOM 6031 N N . ARG F 1 139 ? -29.692 44.278 35.475 1.00 14.08 557 ARG F N 1
ATOM 6032 C CA . ARG F 1 139 ? -29.958 42.857 35.257 1.00 15.67 557 ARG F CA 1
ATOM 6033 C C . ARG F 1 139 ? -31.330 42.572 34.647 1.00 16.36 557 ARG F C 1
ATOM 6034 O O . ARG F 1 139 ? -31.579 41.461 34.166 1.00 14.77 557 ARG F O 1
ATOM 6042 N N . ALA F 1 140 ? -32.219 43.562 34.658 1.00 15.26 558 ALA F N 1
ATOM 6043 C CA . ALA F 1 140 ? -33.544 43.372 34.062 1.00 19.94 558 ALA F CA 1
ATOM 6044 C C . ALA F 1 140 ? -33.482 43.529 32.543 1.00 19.48 558 ALA F C 1
ATOM 6045 O O . ALA F 1 140 ? -34.437 43.214 31.838 1.00 18.04 558 ALA F O 1
ATOM 6047 N N . GLY F 1 141 ? -32.349 44.013 32.042 1.00 15.02 559 GLY F N 1
ATOM 6048 C CA . GLY F 1 141 ? -32.146 44.150 30.611 1.00 13.16 559 GLY F CA 1
ATOM 6049 C C . GLY F 1 141 ? -32.206 42.823 29.872 1.00 13.51 559 GLY F C 1
ATOM 6050 O O . GLY F 1 141 ? -32.059 41.756 30.464 1.00 13.16 559 GLY F O 1
ATOM 6051 N N . LYS F 1 142 ? -32.432 42.887 28.568 1.00 12.57 560 LYS F N 1
ATOM 6052 C CA . LYS F 1 142 ? -32.442 41.687 27.748 1.00 11.13 560 LYS F CA 1
ATOM 6053 C C . LYS F 1 142 ? -31.033 41.152 27.522 1.00 13.27 560 LYS F C 1
ATOM 6054 O O . LYS F 1 142 ? -30.100 41.917 27.255 1.00 11.14 560 LYS F O 1
ATOM 6060 N N . PRO F 1 143 ? -30.880 39.827 27.601 1.00 12.49 561 PRO F N 1
ATOM 6061 C CA . PRO F 1 143 ? -29.571 39.181 27.451 1.00 8.67 561 PRO F CA 1
ATOM 6062 C C . PRO F 1 143 ? -28.999 39.266 26.034 1.00 11.66 561 PRO F C 1
ATOM 6063 O O . PRO F 1 143 ? -29.736 39.167 25.042 1.00 12.32 561 PRO F O 1
ATOM 6067 N N . VAL F 1 144 ? -27.679 39.416 25.963 1.00 10.35 562 VAL F N 1
ATOM 6068 C CA . VAL F 1 144 ? -26.920 39.447 24.719 1.00 9.71 562 VAL F CA 1
ATOM 6069 C C . VAL F 1 144 ? -25.866 38.351 24.763 1.00 11.59 562 VAL F C 1
ATOM 6070 O O . VAL F 1 144 ? -25.083 38.289 25.723 1.00 10.97 562 VAL F O 1
ATOM 6074 N N . ARG F 1 145 ? -25.837 37.489 23.751 1.00 9.57 563 ARG F N 1
ATOM 6075 C CA . ARG F 1 145 ? -24.731 36.545 23.609 1.00 9.41 563 ARG F CA 1
ATOM 6076 C C . ARG F 1 145 ? -23.495 37.320 23.170 1.00 11.58 563 ARG F C 1
ATOM 6077 O O . ARG F 1 145 ? -23.573 38.137 22.259 1.00 9.92 563 ARG F O 1
ATOM 6085 N N . VAL F 1 146 ? -22.363 37.072 23.819 1.00 10.51 564 VAL F N 1
ATOM 6086 C CA . VAL F 1 146 ? -21.133 37.761 23.460 1.00 8.64 564 VAL F CA 1
ATOM 6087 C C . VAL F 1 146 ? -20.088 36.774 22.963 1.00 9.73 564 VAL F C 1
ATOM 6088 O O . VAL F 1 146 ? -19.752 35.782 23.626 1.00 8.52 564 VAL F O 1
ATOM 6092 N N . ILE F 1 147 ? -19.599 37.049 21.766 1.00 9.84 565 ILE F N 1
ATOM 6093 C CA . ILE F 1 147 ? -18.553 36.250 21.152 1.00 8.93 565 ILE F CA 1
ATOM 6094 C C . ILE F 1 147 ? -17.301 37.123 21.033 1.00 11.37 565 ILE F C 1
ATOM 6095 O O . ILE F 1 147 ? -17.357 38.209 20.445 1.00 11.52 565 ILE F O 1
ATOM 6100 N N . ARG F 1 148 ? -16.188 36.668 21.608 1.00 11.67 566 ARG F N 1
ATOM 6101 C CA . ARG F 1 148 ? -14.908 37.363 21.450 1.00 13.62 566 ARG F CA 1
ATOM 6102 C C . ARG F 1 148 ? -14.071 36.716 20.352 1.00 14.98 566 ARG F C 1
ATOM 6103 O O . ARG F 1 148 ? -13.826 35.509 20.367 1.00 10.06 566 ARG F O 1
ATOM 6111 N N . SER F 1 149 ? -13.639 37.542 19.404 1.00 11.99 567 SER F N 1
ATOM 6112 C CA . SER F 1 149 ? -12.814 37.104 18.289 1.00 14.82 567 SER F CA 1
ATOM 6113 C C . SER F 1 149 ? -11.328 37.321 18.551 1.00 14.49 567 SER F C 1
ATOM 6114 O O . SER F 1 149 ? -10.938 38.308 19.175 1.00 12.34 567 SER F O 1
ATOM 6117 N N . PHE F 1 150 ? -10.501 36.412 18.040 1.00 13.17 568 PHE F N 1
ATOM 6118 C CA . PHE F 1 150 ? -9.051 36.537 18.148 1.00 15.67 568 PHE F CA 1
ATOM 6119 C C . PHE F 1 150 ? -8.555 37.871 17.591 1.00 12.41 568 PHE F C 1
ATOM 6120 O O . PHE F 1 150 ? -7.506 38.366 17.995 1.00 15.70 568 PHE F O 1
ATOM 6128 N N . LYS F 1 151 ? -9.325 38.456 16.681 1.00 11.45 569 LYS F N 1
ATOM 6129 C CA . LYS F 1 151 ? -8.980 39.753 16.109 1.00 19.54 569 LYS F CA 1
ATOM 6130 C C . LYS F 1 151 ? -9.063 40.882 17.140 1.00 21.23 569 LYS F C 1
ATOM 6131 O O . LYS F 1 151 ? -8.537 41.976 16.920 1.00 17.13 569 LYS F O 1
ATOM 6137 N N . GLY F 1 152 ? -9.721 40.621 18.264 1.00 15.07 570 GLY F N 1
ATOM 6138 C CA . GLY F 1 152 ? -9.834 41.623 19.311 1.00 20.53 570 GLY F CA 1
ATOM 6139 C C . GLY F 1 152 ? -8.586 41.740 20.177 1.00 19.33 570 GLY F C 1
ATOM 6140 O O . GLY F 1 152 ? -8.493 42.622 21.030 1.00 16.55 570 GLY F O 1
ATOM 6141 N N . ARG F 1 153 ? -7.624 40.847 19.961 1.00 13.80 571 ARG F N 1
ATOM 6142 C CA . ARG F 1 153 ? -6.396 40.846 20.753 1.00 19.91 571 ARG F CA 1
ATOM 6143 C C . ARG F 1 153 ? -5.652 42.181 20.713 1.00 19.50 571 ARG F C 1
ATOM 6144 O O . ARG F 1 153 ? -4.860 42.476 21.596 1.00 29.27 571 ARG F O 1
ATOM 6152 N N . LYS F 1 154 ? -5.908 42.989 19.695 1.00 23.76 572 LYS F N 1
ATOM 6153 C CA . LYS F 1 154 ? -5.200 44.253 19.590 1.00 39.77 572 LYS F CA 1
ATOM 6154 C C . LYS F 1 154 ? -5.749 45.316 20.540 1.00 32.20 572 LYS F C 1
ATOM 6155 O O . LYS F 1 154 ? -5.069 46.300 20.816 1.00 36.45 572 LYS F O 1
ATOM 6161 N N . ILE F 1 155 ? -6.962 45.135 21.051 1.00 21.28 573 ILE F N 1
ATOM 6162 C CA . ILE F 1 155 ? -7.431 46.054 22.080 1.00 20.54 573 ILE F CA 1
ATOM 6163 C C . ILE F 1 155 ? -7.755 45.339 23.392 1.00 18.81 573 ILE F C 1
ATOM 6164 O O . ILE F 1 155 ? -7.939 45.993 24.411 1.00 18.40 573 ILE F O 1
ATOM 6169 N N . SER F 1 156 ? -7.797 44.008 23.379 1.00 16.32 574 SER F N 1
ATOM 6170 C CA . SER F 1 156 ? -8.294 43.257 24.540 1.00 13.41 574 SER F CA 1
ATOM 6171 C C . SER F 1 156 ? -7.424 42.085 24.974 1.00 14.52 574 SER F C 1
ATOM 6172 O O . SER F 1 156 ? -7.093 41.215 24.170 1.00 18.45 574 SER F O 1
ATOM 6175 N N . LYS F 1 157 ? -7.112 42.043 26.265 1.00 15.88 575 LYS F N 1
ATOM 6176 C CA . LYS F 1 157 ? -6.374 40.932 26.865 1.00 13.61 575 LYS F CA 1
ATOM 6177 C C . LYS F 1 157 ? -7.246 39.688 27.023 1.00 16.71 575 LYS F C 1
ATOM 6178 O O . LYS F 1 157 ? -6.742 38.590 27.278 1.00 16.04 575 LYS F O 1
ATOM 6184 N N . TYR F 1 158 ? -8.554 39.845 26.857 1.00 15.05 576 TYR F N 1
ATOM 6185 C CA . TYR F 1 158 ? -9.466 38.726 27.095 1.00 13.46 576 TYR F CA 1
ATOM 6186 C C . TYR F 1 158 ? -9.847 37.955 25.827 1.00 14.21 576 TYR F C 1
ATOM 6187 O O . TYR F 1 158 ? -10.385 36.848 25.906 1.00 16.76 576 TYR F O 1
ATOM 6196 N N . ALA F 1 159 ? -9.565 38.527 24.663 1.00 13.26 577 ALA F N 1
ATOM 6197 C CA . ALA F 1 159 ? -9.811 37.838 23.396 1.00 18.89 577 ALA F CA 1
ATOM 6198 C C . ALA F 1 159 ? -9.055 36.508 23.338 1.00 15.68 577 ALA F C 1
ATOM 6199 O O . ALA F 1 159 ? -7.973 36.383 23.917 1.00 12.77 577 ALA F O 1
ATOM 6201 N N . PRO F 1 160 ? -9.625 35.503 22.649 1.00 13.11 578 PRO F N 1
ATOM 6202 C CA . PRO F 1 160 ? -8.936 34.211 22.525 1.00 14.20 578 PRO F CA 1
ATOM 6203 C C . PRO F 1 160 ? -7.755 34.297 21.564 1.00 19.96 578 PRO F C 1
ATOM 6204 O O . PRO F 1 160 ? -7.735 35.190 20.723 1.00 15.59 578 PRO F O 1
ATOM 6208 N N . GLU F 1 161 ? -6.805 33.376 21.692 1.00 19.01 579 GLU F N 1
ATOM 6209 C CA . GLU F 1 161 ? -5.666 33.290 20.784 1.00 27.78 579 GLU F CA 1
ATOM 6210 C C . GLU F 1 161 ? -6.112 33.039 19.356 1.00 24.03 579 GLU F C 1
ATOM 6211 O O . GLU F 1 161 ? -5.568 33.612 18.412 1.00 23.59 579 GLU F O 1
ATOM 6217 N N . GLU F 1 162 ? -7.098 32.166 19.200 1.00 18.82 580 GLU F N 1
ATOM 6218 C CA . GLU F 1 162 ? -7.554 31.769 17.871 1.00 23.49 580 GLU F CA 1
ATOM 6219 C C . GLU F 1 162 ? -9.069 31.718 17.772 1.00 15.64 580 GLU F C 1
ATOM 6220 O O . GLU F 1 162 ? -9.753 31.484 18.760 1.00 22.79 580 GLU F O 1
ATOM 6226 N N . GLY F 1 163 ? -9.584 31.922 16.567 1.00 18.35 581 GLY F N 1
ATOM 6227 C CA . GLY F 1 163 ? -10.997 31.743 16.303 1.00 13.68 581 GLY F CA 1
ATOM 6228 C C . GLY F 1 163 ? -11.925 32.649 17.083 1.00 14.25 581 GLY F C 1
ATOM 6229 O O . GLY F 1 163 ? -11.561 33.759 17.497 1.00 13.92 581 GLY F O 1
ATOM 6230 N N . ASN F 1 164 ? -13.143 32.162 17.279 1.00 10.96 582 ASN F N 1
ATOM 6231 C CA . ASN F 1 164 ? -14.217 32.942 17.868 1.00 11.26 582 ASN F CA 1
ATOM 6232 C C . ASN F 1 164 ? -14.765 32.205 19.075 1.00 12.80 582 ASN F C 1
ATOM 6233 O O . ASN F 1 164 ? -15.189 31.063 18.948 1.00 15.85 582 ASN F O 1
ATOM 6238 N N . ARG F 1 165 ? -14.750 32.841 20.244 1.00 11.49 583 ARG F N 1
ATOM 6239 C CA . ARG F 1 165 ? -15.131 32.142 21.472 1.00 9.98 583 ARG F CA 1
ATOM 6240 C C . ARG F 1 165 ? -16.409 32.701 22.096 1.00 12.97 583 ARG F C 1
ATOM 6241 O O . ARG F 1 165 ? -16.546 33.919 22.275 1.00 12.83 583 ARG F O 1
ATOM 6249 N N . TYR F 1 166 ? -17.338 31.809 22.437 1.00 11.61 584 TYR F N 1
ATOM 6250 C CA . TYR F 1 166 ? -18.573 32.227 23.079 1.00 8.64 584 TYR F CA 1
ATOM 6251 C C . TYR F 1 166 ? -18.344 32.396 24.583 1.00 11.41 584 TYR F C 1
ATOM 6252 O O . TYR F 1 166 ? -18.000 31.443 25.298 1.00 8.59 584 TYR F O 1
ATOM 6261 N N . ASP F 1 167 ? -18.518 33.622 25.058 1.00 10.31 585 ASP F N 1
ATOM 6262 C CA . ASP F 1 167 ? -18.126 33.953 26.422 1.00 9.16 585 ASP F CA 1
ATOM 6263 C C . ASP F 1 167 ? -19.322 34.134 27.351 1.00 11.71 585 ASP F C 1
ATOM 6264 O O . ASP F 1 167 ? -19.147 34.427 28.541 1.00 11.11 585 ASP F O 1
ATOM 6269 N N . GLY F 1 168 ? -20.525 33.957 26.810 1.00 7.82 586 GLY F N 1
ATOM 6270 C CA . GLY F 1 168 ? -21.724 33.934 27.629 1.00 8.57 586 GLY F CA 1
ATOM 6271 C C . GLY F 1 168 ? -22.594 35.173 27.546 1.00 10.04 586 GLY F C 1
ATOM 6272 O O . GLY F 1 168 ? -22.490 35.970 26.606 1.00 8.79 586 GLY F O 1
ATOM 6273 N N . ILE F 1 169 ? -23.442 35.341 28.557 1.00 7.99 587 ILE F N 1
ATOM 6274 C CA . ILE F 1 169 ? -24.489 36.340 28.532 1.00 6.78 587 ILE F CA 1
ATOM 6275 C C . ILE F 1 169 ? -24.085 37.653 29.204 1.00 9.79 587 ILE F C 1
ATOM 6276 O O . ILE F 1 169 ? -23.553 37.667 30.326 1.00 12.18 587 ILE F O 1
ATOM 6281 N N . TYR F 1 170 ? -24.337 38.751 28.497 1.00 9.90 588 TYR F N 1
ATOM 6282 C CA . TYR F 1 170 ? -24.083 40.100 28.997 1.00 9.64 588 TYR F CA 1
ATOM 6283 C C . TYR F 1 170 ? -25.334 40.951 28.882 1.00 8.67 588 TYR F C 1
ATOM 6284 O O . TYR F 1 170 ? -26.272 40.608 28.157 1.00 9.53 588 TYR F O 1
ATOM 6293 N N . LYS F 1 171 ? -25.337 42.073 29.586 1.00 10.10 589 LYS F N 1
ATOM 6294 C CA . LYS F 1 171 ? -26.455 42.996 29.535 1.00 9.64 589 LYS F CA 1
ATOM 6295 C C . LYS F 1 171 ? -25.961 44.426 29.403 1.00 8.99 589 LYS F C 1
ATOM 6296 O O . LYS F 1 171 ? -24.865 44.772 29.864 1.00 11.67 589 LYS F O 1
ATOM 6302 N N . VAL F 1 172 ? -26.769 45.244 28.743 1.00 8.66 590 VAL F N 1
ATOM 6303 C CA . VAL F 1 172 ? -26.431 46.626 28.467 1.00 9.52 590 VAL F CA 1
ATOM 6304 C C . VAL F 1 172 ? -26.757 47.481 29.685 1.00 15.55 590 VAL F C 1
ATOM 6305 O O . VAL F 1 172 ? -27.929 47.659 30.040 1.00 10.86 590 VAL F O 1
ATOM 6309 N N . VAL F 1 173 ? -25.708 47.988 30.330 1.00 12.90 591 VAL F N 1
ATOM 6310 C CA . VAL F 1 173 ? -25.854 48.809 31.521 1.00 10.19 591 VAL F CA 1
ATOM 6311 C C . VAL F 1 173 ? -26.272 50.223 31.144 1.00 11.53 591 VAL F C 1
ATOM 6312 O O . VAL F 1 173 ? -27.092 50.850 31.812 1.00 11.89 591 VAL F O 1
ATOM 6316 N N . LYS F 1 174 ? -25.693 50.716 30.059 1.00 11.44 592 LYS F N 1
ATOM 6317 C CA . LYS F 1 174 ? -25.967 52.060 29.585 1.00 11.13 592 LYS F CA 1
ATOM 6318 C C . LYS F 1 174 ? -25.422 52.214 28.187 1.00 11.88 592 LYS F C 1
ATOM 6319 O O . LYS F 1 174 ? -24.620 51.399 27.731 1.00 10.44 592 LYS F O 1
ATOM 6325 N N . TYR F 1 175 ? -25.840 53.283 27.524 1.00 9.83 593 TYR F N 1
ATOM 6326 C CA . TYR F 1 175 ? -25.388 53.575 26.174 1.00 10.98 593 TYR F CA 1
ATOM 6327 C C . TYR F 1 175 ? -25.489 55.073 25.970 1.00 12.24 593 TYR F C 1
ATOM 6328 O O . TYR F 1 175 ? -26.313 55.736 26.611 1.00 12.71 593 TYR F O 1
ATOM 6337 N N . TRP F 1 176 ? -24.654 55.611 25.091 1.00 7.81 594 TRP F N 1
ATOM 6338 C CA . TRP F 1 176 ? -24.514 57.051 24.970 1.00 12.35 594 TRP F CA 1
ATOM 6339 C C . TRP F 1 176 ? -23.752 57.374 23.693 1.00 14.84 594 TRP F C 1
ATOM 6340 O O . TRP F 1 176 ? -22.970 56.547 23.211 1.00 11.50 594 TRP F O 1
ATOM 6351 N N . PRO F 1 177 ? -23.990 58.566 23.125 1.00 12.52 595 PRO F N 1
ATOM 6352 C CA . PRO F 1 177 ? -23.223 58.957 21.950 1.00 10.95 595 PRO F CA 1
ATOM 6353 C C . PRO F 1 177 ? -21.988 59.740 22.348 1.00 10.57 595 PRO F C 1
ATOM 6354 O O . PRO F 1 177 ? -22.009 60.455 23.355 1.00 12.44 595 PRO F O 1
ATOM 6358 N N . GLU F 1 178 ? -20.928 59.613 21.561 1.00 13.38 596 GLU F N 1
ATOM 6359 C CA . GLU F 1 178 ? -19.699 60.357 21.815 1.00 11.56 596 GLU F CA 1
ATOM 6360 C C . GLU F 1 178 ? -18.822 60.386 20.571 1.00 13.67 596 GLU F C 1
ATOM 6361 O O . GLU F 1 178 ? -18.916 59.511 19.704 1.00 14.09 596 GLU F O 1
ATOM 6367 N N . ILE F 1 179 ? -17.965 61.398 20.488 1.00 13.34 597 ILE F N 1
ATOM 6368 C CA . ILE F 1 179 ? -16.963 61.457 19.436 1.00 19.05 597 ILE F CA 1
ATOM 6369 C C . ILE F 1 179 ? -15.901 60.383 19.657 1.00 19.35 597 ILE F C 1
ATOM 6370 O O . ILE F 1 179 ? -15.335 60.275 20.748 1.00 21.00 597 ILE F O 1
ATOM 6375 N N . SER F 1 180 ? -15.624 59.595 18.627 1.00 16.47 598 SER F N 1
ATOM 6376 C CA . SER F 1 180 ? -14.640 58.525 18.749 1.00 23.63 598 SER F CA 1
ATOM 6377 C C . SER F 1 180 ? -13.247 59.116 18.899 1.00 27.82 598 SER F C 1
ATOM 6378 O O . SER F 1 180 ? -12.839 59.950 18.094 1.00 26.48 598 SER F O 1
ATOM 6381 N N . SER F 1 181 ? -12.529 58.691 19.940 1.00 24.96 599 SER F N 1
ATOM 6382 C CA . SER F 1 181 ? -11.191 59.210 20.212 1.00 36.71 599 SER F CA 1
ATOM 6383 C C . SER F 1 181 ? -10.228 58.837 19.097 1.00 34.14 599 SER F C 1
ATOM 6384 O O . SER F 1 181 ? -9.216 59.499 18.895 1.00 37.42 599 SER F O 1
ATOM 6387 N N . SER F 1 182 ? -10.548 57.776 18.366 1.00 35.36 600 SER F N 1
ATOM 6388 C CA . SER F 1 182 ? -9.611 57.246 17.383 1.00 42.25 600 SER F CA 1
ATOM 6389 C C . SER F 1 182 ? -10.045 57.466 15.934 1.00 37.82 600 SER F C 1
ATOM 6390 O O . SER F 1 182 ? -9.227 57.343 15.024 1.00 41.50 600 SER F O 1
ATOM 6393 N N . HIS F 1 183 ? -11.316 57.796 15.714 1.00 39.35 601 HIS F N 1
ATOM 6394 C CA . HIS F 1 183 ? -11.824 57.929 14.345 1.00 40.01 601 HIS F CA 1
ATOM 6395 C C . HIS F 1 183 ? -12.425 59.311 14.047 1.00 40.21 601 HIS F C 1
ATOM 6396 O O . HIS F 1 183 ? -12.560 59.693 12.887 1.00 47.53 601 HIS F O 1
ATOM 6403 N N . GLY F 1 184 ? -12.779 60.060 15.087 1.00 33.79 602 GLY F N 1
ATOM 6404 C CA . GLY F 1 184 ? -13.160 61.454 14.912 1.00 29.43 602 GLY F CA 1
ATOM 6405 C C . GLY F 1 184 ? -14.616 61.780 14.601 1.00 35.98 602 GLY F C 1
ATOM 6406 O O . GLY F 1 184 ? -15.007 62.949 14.650 1.00 40.44 602 GLY F O 1
ATOM 6407 N N . PHE F 1 185 ? -15.423 60.775 14.268 1.00 33.39 603 PHE F N 1
ATOM 6408 C CA . PHE F 1 185 ? -16.855 61.007 14.068 1.00 26.16 603 PHE F CA 1
ATOM 6409 C C . PHE F 1 185 ? -17.670 60.472 15.251 1.00 25.47 603 PHE F C 1
ATOM 6410 O O . PHE F 1 185 ? -17.136 59.781 16.130 1.00 21.44 603 PHE F O 1
ATOM 6418 N N . LEU F 1 186 ? -18.957 60.801 15.273 1.00 20.64 604 LEU F N 1
ATOM 6419 C CA . LEU F 1 186 ? -19.827 60.408 16.376 1.00 17.06 604 LEU F CA 1
ATOM 6420 C C . LEU F 1 186 ? -20.171 58.931 16.298 1.00 17.72 604 LEU F C 1
ATOM 6421 O O . LEU F 1 186 ? -20.536 58.417 15.243 1.00 20.00 604 LEU F O 1
ATOM 6426 N N . VAL F 1 187 ? -20.044 58.247 17.425 1.00 16.20 605 VAL F N 1
ATOM 6427 C CA . VAL F 1 187 ? -20.432 56.851 17.512 1.00 10.89 605 VAL F CA 1
ATOM 6428 C C . VAL F 1 187 ? -21.384 56.642 18.682 1.00 14.77 605 VAL F C 1
ATOM 6429 O O . VAL F 1 187 ? -21.419 57.439 19.626 1.00 11.61 605 VAL F O 1
ATOM 6433 N N . TRP F 1 188 ? -22.160 55.567 18.619 1.00 11.71 606 TRP F N 1
ATOM 6434 C CA . TRP F 1 188 ? -22.961 55.171 19.768 1.00 11.16 606 TRP F CA 1
ATOM 6435 C C . TRP F 1 188 ? -22.182 54.129 20.541 1.00 11.17 606 TRP F C 1
ATOM 6436 O O . TRP F 1 188 ? -21.673 53.169 19.958 1.00 11.86 606 TRP F O 1
ATOM 6447 N N . ARG F 1 189 ? -22.050 54.348 21.845 1.00 11.40 607 ARG F N 1
ATOM 6448 C CA . ARG F 1 189 ? -21.227 53.477 22.677 1.00 10.61 607 ARG F CA 1
ATOM 6449 C C . ARG F 1 189 ? -22.088 52.769 23.700 1.00 12.04 607 ARG F C 1
ATOM 6450 O O . ARG F 1 189 ? -23.118 53.301 24.136 1.00 12.44 607 ARG F O 1
ATOM 6458 N N . TYR F 1 190 ? -21.664 51.575 24.093 1.00 9.43 608 TYR F N 1
ATOM 6459 C CA . TYR F 1 190 ? -22.440 50.763 25.018 1.00 7.56 608 TYR F CA 1
ATOM 6460 C C . TYR F 1 190 ? -21.526 50.181 26.078 1.00 13.53 608 TYR F C 1
ATOM 6461 O O . TYR F 1 190 ? -20.387 49.816 25.785 1.00 10.43 608 TYR F O 1
ATOM 6470 N N . LEU F 1 191 ? -22.033 50.099 27.304 1.00 7.37 609 LEU F N 1
ATOM 6471 C CA . LEU F 1 191 ? -21.361 49.381 28.376 1.00 13.12 609 LEU F CA 1
ATOM 6472 C C . LEU F 1 191 ? -22.078 48.060 28.628 1.00 12.70 609 LEU F C 1
ATOM 6473 O O . LEU F 1 191 ? -23.265 48.050 28.958 1.00 9.40 609 LEU F O 1
ATOM 6478 N N . LEU F 1 192 ? -21.354 46.959 28.458 1.00 7.12 610 LEU F N 1
ATOM 6479 C CA . LEU F 1 192 ? -21.910 45.625 28.643 1.00 9.86 610 LEU F CA 1
ATOM 6480 C C . LEU F 1 192 ? -21.342 45.019 29.913 1.00 10.70 610 LEU F C 1
ATOM 6481 O O . LEU F 1 192 ? -20.154 45.188 30.199 1.00 9.54 610 LEU F O 1
ATOM 6486 N N . ARG F 1 193 ? -22.179 44.309 30.663 1.00 9.91 611 ARG F N 1
ATOM 6487 C CA . ARG F 1 193 ? -21.739 43.659 31.896 1.00 12.54 611 ARG F CA 1
ATOM 6488 C C . ARG F 1 193 ? -22.243 42.224 31.921 1.00 12.26 611 ARG F C 1
ATOM 6489 O O . ARG F 1 193 ? -23.384 41.952 31.541 1.00 10.79 611 ARG F O 1
ATOM 6497 N N . ARG F 1 194 ? -21.391 41.306 32.359 1.00 8.63 612 ARG F N 1
ATOM 6498 C CA . ARG F 1 194 ? -21.708 39.882 32.287 1.00 8.26 612 ARG F CA 1
ATOM 6499 C C . ARG F 1 194 ? -22.703 39.479 33.366 1.00 11.35 612 ARG F C 1
ATOM 6500 O O . ARG F 1 194 ? -22.625 39.944 34.503 1.00 13.71 612 ARG F O 1
ATOM 6508 N N . ASP F 1 195 ? -23.634 38.603 32.997 1.00 9.92 613 ASP F N 1
ATOM 6509 C CA . ASP F 1 195 ? -24.651 38.105 33.917 1.00 12.24 613 ASP F CA 1
ATOM 6510 C C . ASP F 1 195 ? -24.970 36.672 33.531 1.00 12.69 613 ASP F C 1
ATOM 6511 O O . ASP F 1 195 ? -25.938 36.415 32.822 1.00 9.78 613 ASP F O 1
ATOM 6516 N N . ASP F 1 196 ? -24.124 35.747 33.973 1.00 11.52 614 ASP F N 1
ATOM 6517 C CA . ASP F 1 196 ? -24.181 34.380 33.489 1.00 15.05 614 ASP F CA 1
ATOM 6518 C C . ASP F 1 196 ? -23.767 33.397 34.576 1.00 17.13 614 ASP F C 1
ATOM 6519 O O . ASP F 1 196 ? -22.740 33.571 35.222 1.00 12.11 614 ASP F O 1
ATOM 6524 N N . VAL F 1 197 ? -24.582 32.365 34.763 1.00 14.63 615 VAL F N 1
ATOM 6525 C CA . VAL F 1 197 ? -24.313 31.317 35.733 1.00 11.08 615 VAL F CA 1
ATOM 6526 C C . VAL F 1 197 ? -23.101 30.474 35.294 1.00 11.60 615 VAL F C 1
ATOM 6527 O O . VAL F 1 197 ? -22.358 29.963 36.132 1.00 11.93 615 VAL F O 1
ATOM 6531 N N . GLU F 1 198 ? -22.883 30.356 33.982 1.00 9.83 616 GLU F N 1
ATOM 6532 C CA . GLU F 1 198 ? -21.693 29.685 33.468 1.00 10.15 616 GLU F CA 1
ATOM 6533 C C . GLU F 1 198 ? -20.453 30.545 33.681 1.00 11.99 616 GLU F C 1
ATOM 6534 O O . GLU F 1 198 ? -20.421 31.714 33.284 1.00 10.04 616 GLU F O 1
ATOM 6540 N N . PRO F 1 199 ? -19.416 29.965 34.291 1.00 11.97 617 PRO F N 1
ATOM 6541 C CA . PRO F 1 199 ? -18.186 30.715 34.571 1.00 13.17 617 PRO F CA 1
ATOM 6542 C C . PRO F 1 199 ? -17.473 31.210 33.301 1.00 9.81 617 PRO F C 1
ATOM 6543 O O . PRO F 1 199 ? -17.415 30.495 32.308 1.00 10.81 617 PRO F O 1
ATOM 6547 N N . ALA F 1 200 ? -16.929 32.421 33.356 1.00 12.04 618 ALA F N 1
ATOM 6548 C CA . ALA F 1 200 ? -16.213 33.010 32.225 1.00 11.00 618 ALA F CA 1
ATOM 6549 C C . ALA F 1 200 ? -14.960 32.203 31.880 1.00 8.84 618 ALA F C 1
ATOM 6550 O O . ALA F 1 200 ? -14.298 31.671 32.770 1.00 9.31 618 ALA F O 1
ATOM 6552 N N . PRO F 1 201 ? -14.640 32.106 30.581 1.00 10.16 619 PRO F N 1
ATOM 6553 C CA . PRO F 1 201 ? -13.566 31.216 30.126 1.00 12.13 619 PRO F CA 1
ATOM 6554 C C . PRO F 1 201 ? -12.159 31.574 30.639 1.00 12.93 619 PRO F C 1
ATOM 6555 O O . PRO F 1 201 ? -11.337 30.663 30.701 1.00 15.49 619 PRO F O 1
ATOM 6559 N N . TRP F 1 202 ? -11.886 32.826 31.007 1.00 11.80 620 TRP F N 1
ATOM 6560 C CA . TRP F 1 202 ? -10.549 33.195 31.511 1.00 17.69 620 TRP F CA 1
ATOM 6561 C C . TRP F 1 202 ? -10.379 32.938 33.006 1.00 18.63 620 TRP F C 1
ATOM 6562 O O . TRP F 1 202 ? -9.266 33.028 33.519 1.00 19.45 620 TRP F O 1
ATOM 6573 N N . THR F 1 203 ? -11.467 32.640 33.711 1.00 13.52 621 THR F N 1
ATOM 6574 C CA . THR F 1 203 ? -11.378 32.372 35.144 1.00 14.43 621 THR F CA 1
ATOM 6575 C C . THR F 1 203 ? -10.855 30.973 35.393 1.00 15.78 621 THR F C 1
ATOM 6576 O O . THR F 1 203 ? -10.988 30.095 34.528 1.00 10.27 621 THR F O 1
ATOM 6580 N N . SER F 1 204 ? -10.261 30.752 36.566 1.00 10.91 622 SER F N 1
ATOM 6581 C CA A SER F 1 204 ? -9.760 29.428 36.921 0.50 13.16 622 SER F CA 1
ATOM 6582 C CA B SER F 1 204 ? -9.745 29.426 36.881 0.50 13.17 622 SER F CA 1
ATOM 6583 C C . SER F 1 204 ? -10.862 28.396 36.747 1.00 12.26 622 SER F C 1
ATOM 6584 O O . SER F 1 204 ? -10.641 27.305 36.227 1.00 12.49 622 SER F O 1
ATOM 6589 N N . GLU F 1 205 ? -12.061 28.755 37.187 1.00 11.82 623 GLU F N 1
ATOM 6590 C CA . GLU F 1 205 ? -13.180 27.834 37.099 1.00 13.75 623 GLU F CA 1
ATOM 6591 C C . GLU F 1 205 ? -13.572 27.542 35.656 1.00 11.46 623 GLU F C 1
ATOM 6592 O O . GLU F 1 205 ? -13.870 26.398 35.322 1.00 11.72 623 GLU F O 1
ATOM 6598 N N . GLY F 1 206 ? -13.570 28.570 34.806 1.00 9.34 624 GLY F N 1
ATOM 6599 C CA . GLY F 1 206 ? -13.938 28.410 33.409 1.00 10.00 624 GLY F CA 1
ATOM 6600 C C . GLY F 1 206 ? -12.905 27.600 32.647 1.00 14.44 624 GLY F C 1
ATOM 6601 O O . GLY F 1 206 ? -13.234 26.788 31.770 1.00 12.81 624 GLY F O 1
ATOM 6602 N N . ILE F 1 207 ? -11.641 27.824 32.989 1.00 11.63 625 ILE F N 1
ATOM 6603 C CA . ILE F 1 207 ? -10.556 27.043 32.424 1.00 12.37 625 ILE F CA 1
ATOM 6604 C C . ILE F 1 207 ? -10.704 25.557 32.777 1.00 15.15 625 ILE F C 1
ATOM 6605 O O . ILE F 1 207 ? -10.591 24.702 31.894 1.00 9.99 625 ILE F O 1
ATOM 6610 N N . GLU F 1 208 ? -10.961 25.247 34.049 1.00 11.94 626 GLU F N 1
ATOM 6611 C CA . GLU F 1 208 ? -11.192 23.864 34.443 1.00 13.05 626 GLU F CA 1
ATOM 6612 C C . GLU F 1 208 ? -12.385 23.282 33.690 1.00 12.31 626 GLU F C 1
ATOM 6613 O O . GLU F 1 208 ? -12.351 22.126 33.256 1.00 10.33 626 GLU F O 1
ATOM 6619 N N . ARG F 1 209 ? -13.441 24.082 33.529 1.00 12.53 627 ARG F N 1
ATOM 6620 C CA . ARG F 1 209 ? -14.631 23.595 32.826 1.00 11.31 627 ARG F CA 1
ATOM 6621 C C . ARG F 1 209 ? -14.360 23.311 31.351 1.00 13.70 627 ARG F C 1
ATOM 6622 O O . ARG F 1 209 ? -14.835 22.303 30.816 1.00 11.51 627 ARG F O 1
ATOM 6630 N N . SER F 1 210 ? -13.617 24.196 30.688 1.00 11.90 628 SER F N 1
ATOM 6631 C CA . SER F 1 210 ? -13.306 23.986 29.275 1.00 10.19 628 SER F CA 1
ATOM 6632 C C . SER F 1 210 ? -12.471 22.732 29.103 1.00 13.74 628 SER F C 1
ATOM 6633 O O . SER F 1 210 ? -12.664 21.986 28.143 1.00 14.27 628 SER F O 1
ATOM 6636 N N . ARG F 1 211 ? -11.556 22.491 30.039 1.00 9.64 629 ARG F N 1
ATOM 6637 C CA . ARG F 1 211 ? -10.743 21.281 29.980 1.00 13.63 629 ARG F CA 1
ATOM 6638 C C . ARG F 1 211 ? -11.639 20.070 30.237 1.00 17.33 629 ARG F C 1
ATOM 6639 O O . ARG F 1 211 ? -11.608 19.093 29.490 1.00 14.68 629 ARG F O 1
ATOM 6647 N N . ARG F 1 212 ? -12.465 20.162 31.278 1.00 15.08 630 ARG F N 1
ATOM 6648 C CA . ARG F 1 212 ? -13.392 19.084 31.632 1.00 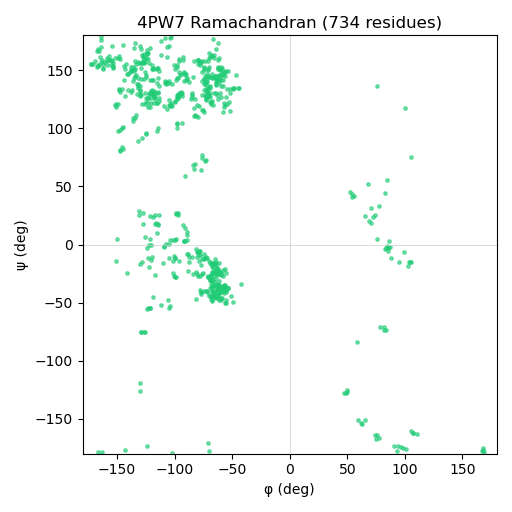15.76 630 ARG F CA 1
ATOM 6649 C C . ARG F 1 212 ? -14.310 18.690 30.467 1.00 15.27 630 ARG F C 1
ATOM 6650 O O . ARG F 1 212 ? -14.590 17.507 30.261 1.00 17.52 630 ARG F O 1
ATOM 6658 N N . LEU F 1 213 ? -14.771 19.680 29.705 1.00 13.17 631 LEU F N 1
ATOM 6659 C CA . LEU F 1 213 ? -15.684 19.421 28.601 1.00 13.19 631 LEU F CA 1
ATOM 6660 C C . LEU F 1 213 ? -14.945 19.212 27.278 1.00 17.21 631 LEU F C 1
ATOM 6661 O O . LEU F 1 213 ? -15.574 19.043 26.236 1.00 16.68 631 LEU F O 1
ATOM 6666 N N . CYS F 1 214 ? -13.615 19.232 27.330 1.00 15.83 632 CYS F N 1
ATOM 6667 C CA . CYS F 1 214 ? -12.781 19.067 26.138 1.00 18.79 632 CYS F CA 1
ATOM 6668 C C . CYS F 1 214 ? -13.151 20.051 25.036 1.00 20.05 632 CYS F C 1
ATOM 6669 O O . CYS F 1 214 ? -13.231 19.677 23.873 1.00 19.26 632 CYS F O 1
ATOM 6672 N N . LEU F 1 215 ? -13.382 21.306 25.401 1.00 18.82 633 LEU F N 1
ATOM 6673 C CA . LEU F 1 215 ? -13.698 22.331 24.412 1.00 17.19 633 LEU F CA 1
ATOM 6674 C C . LEU F 1 215 ? -12.450 22.733 23.640 1.00 25.19 633 LEU F C 1
ATOM 6675 O O . LEU F 1 215 ? -11.530 23.310 24.213 1.00 28.56 633 LEU F O 1
ATOM 6680 N N . ARG F 1 216 ? -12.416 22.432 22.345 1.00 20.85 634 ARG F N 1
ATOM 6681 C CA . ARG F 1 216 ? -11.278 22.821 21.518 1.00 23.20 634 ARG F CA 1
ATOM 6682 C C . ARG F 1 216 ? -11.710 23.659 20.316 1.00 27.85 634 ARG F C 1
ATOM 6683 O O . ARG F 1 216 ? -12.895 23.713 19.962 1.00 23.72 634 ARG F O 1
ATOM 6691 N N . LEU F 1 217 ? -10.738 24.330 19.706 1.00 23.00 635 LEU F N 1
ATOM 6692 C CA . LEU F 1 217 ? -10.983 25.115 18.505 1.00 21.91 635 LEU F CA 1
ATOM 6693 C C . LEU F 1 217 ? -11.574 24.228 17.412 1.00 23.74 635 LEU F C 1
ATOM 6694 O O . LEU F 1 217 ? -10.978 23.230 17.021 1.00 26.97 635 LEU F O 1
ATOM 6699 N N . GLN F 1 218 ? -12.758 24.585 16.934 1.00 19.61 636 GLN F N 1
ATOM 6700 C CA . GLN F 1 218 ? -13.421 23.790 15.909 1.00 19.22 636 GLN F CA 1
ATOM 6701 C C . GLN F 1 218 ? -13.205 24.367 14.515 1.00 19.80 636 GLN F C 1
ATOM 6702 O O . GLN F 1 218 ? -13.488 25.540 14.277 1.00 18.36 636 GLN F O 1
ATOM 6708 N N . TYR F 1 219 ? -12.694 23.541 13.604 1.00 23.48 637 TYR F N 1
ATOM 6709 C CA . TYR F 1 219 ? -12.583 23.903 12.191 1.00 23.44 637 TYR F CA 1
ATOM 6710 C C . TYR F 1 219 ? -13.788 23.356 11.436 1.00 22.99 637 TYR F C 1
ATOM 6711 O O . TYR F 1 219 ? -14.457 22.459 11.931 1.00 22.55 637 TYR F O 1
ATOM 6720 N N . PRO F 1 220 ? -14.092 23.914 10.249 1.00 22.62 638 PRO F N 1
ATOM 6721 C CA . PRO F 1 220 ? -15.239 23.415 9.479 1.00 25.98 638 PRO F CA 1
ATOM 6722 C C . PRO F 1 220 ? -15.121 21.932 9.156 1.00 34.54 638 PRO F C 1
ATOM 6723 O O . PRO F 1 220 ? -14.008 21.427 9.005 1.00 34.79 638 PRO F O 1
ATOM 6727 N N . ALA F 1 221 ? -16.261 21.252 9.064 1.00 41.94 639 ALA F N 1
ATOM 6728 C CA . ALA F 1 221 ? -16.289 19.833 8.730 1.00 53.60 639 ALA F CA 1
ATOM 6729 C C . ALA F 1 221 ? -15.615 19.586 7.384 1.00 49.48 639 ALA F C 1
ATOM 6730 O O . ALA F 1 221 ? -16.095 20.039 6.344 1.00 46.39 639 ALA F O 1
ATOM 6732 N N . GLY F 1 222 ? -14.490 18.880 7.417 1.00 50.47 640 GLY F N 1
ATOM 6733 C CA . GLY F 1 222 ? -13.732 18.595 6.214 1.00 51.21 640 GLY F CA 1
ATOM 6734 C C . GLY F 1 222 ? -12.803 19.736 5.859 1.00 50.25 640 GLY F C 1
ATOM 6735 O O . GLY F 1 222 ? -12.849 20.268 4.749 1.00 55.16 640 GLY F O 1
ATOM 6736 N N . TYR F 1 223 ? -11.956 20.114 6.809 1.00 53.94 641 TYR F N 1
ATOM 6737 C CA . TYR F 1 223 ? -11.041 21.233 6.619 1.00 47.68 641 TYR F CA 1
ATOM 6738 C C . TYR F 1 223 ? -9.595 20.746 6.594 1.00 53.35 641 TYR F C 1
ATOM 6739 O O . TYR F 1 223 ? -9.204 19.915 7.415 1.00 60.12 641 TYR F O 1
ATOM 6748 N N . PRO F 1 224 ? -8.798 21.262 5.644 1.00 50.23 642 PRO F N 1
ATOM 6749 C CA . PRO F 1 224 ? -7.377 20.917 5.502 1.00 48.80 642 PRO F CA 1
ATOM 6750 C C . PRO F 1 224 ? -6.583 21.114 6.795 1.00 48.65 642 PRO F C 1
ATOM 6751 O O . PRO F 1 224 ? -5.603 20.394 7.020 1.00 60.05 642 PRO F O 1
#

Secondary structure (DSSP, 8-state):
---TT--SPPTT--TT-EESSHHHHHHTTSS--SS-SEEEETTTEEEEEEE-S-STT--B-SSEEEEE-------S----S---S-HHHHHHHHTSSS---TTT-EE-SSGGGSPPEEEEEEGGGGGT-SSS-SSSEEEEEEEEEEEEEEEE-TTTSSEEEEEEEEE--SSPPTTSHHHHHHHHHTT--EEPPTT--/---TT--SPPTT--TT-EESSHHHHHHTTSS--SS-SEEEETTTEEEEEEE-S-STT--B-SSEEEEE--------S-HHHHHHHHTSSS---TTT-EE-SSGGGSPPEEEEEEGGGGGT-TTS-SSSEEEEEEEEEEEEEEEE-TTT-SEEEEEEEEE--SSPPTTSHHHHHHHHHTT--EEPPTT--/--SS-TT--SPPTT--TT-EESSHHHHHHTTSS--SS-SEEEETTTEEEEEEE-S--TT--B-SSEEEEE-----------S---S-HHHHHHHHTSSS---TTT-EE-SSGGGSPPEEEEEEGGGGGT-SSS-SSSEEEEEEEEEEEEEEEE-TTTSSEEEEEEEEE--SSPPTTSHHHHHHHHHTT--EEPPTT--/--SS-TT--SPPTT--TT-EESSHHHHHHTTSS--SS-SEEEETTTEEEEEEE---STT--B-SSEEEEE--------S-HHHHHHHHTSSS---TTT-EE-SSGGGSPPEEEEEEGGGGGT-TTS-SSSEEEEEEEEEEEEEEEE-TTT-SEEEEEEEEE--SSPPTTSHHHHHHHHHTT--EEPPSS--

GO terms:
  GO:0005721 pericentric heterochromatin (C, IDA)
  GO:0062072 histone H3K9me2/3 reader activity (F, TAS)
  GO:0061629 RNA polymerase II-specific DNA-binding transcription factor binding (F, IPI)
  GO:0061630 ubiquitin protein ligase activity (F, IDA)
  GO:0004842 ubiquitin-protein transferase activity (F, IDA)
  GO:0005634 nucleus (C, IDA)
  GO:0016567 protein ubiquitination (P, IDA)
  GO:0030154 cell differentiation (P, IEP)
  GO:0051865 protein autoubiquitination (P, IDA)
  GO:0051726 regulation of cell cycle (P, TAS)
  GO:0005515 protein binding (F, IPI)
  GO:0051726 regulation of cell cycle (P, IDA)
  GO:0061630 ubiquitin protein ligase activity (F, EXP)
  GO:0005634 nucleus (C, EXP)
  GO:0005694 chromosome (C, EXP)
  GO:0019789 SUMO transferase activity (F, EXP)
  GO:0005654 nucleoplasm (C, TAS)
  GO:0016925 protein sumoylation (P, TAS)
  GO:0005654 nucleoplasm (C, IDA)

Radius of gyration: 40.99 Å; Cα contacts (8 Å, |Δi|>4): 1925; chains: 4; bounding box: 64×101×101 Å

Foldseek 3Di:
DDDLADAFDQPPAAFFAFEFAQVVCCVSSLAPDRQDFWAFFLVAATRAGEQQQPAQPKADPQQKIKDWDDDCAVVDGDHHAADWCGGRNNRHLQQAQDDADGPFWDFHPDQVVGTKYWYKYACNNVSHYPQHDVHGIGTFGIKTWGIKGWDQRPVRGHIIIMTMIGDDGPRDGCPDPRNVVVCVVVVRDYDYPPPDD/DDDLADAFDQPPAAFFAFEFALVVCCVSSLANDRPAQWDFFLVAATREGEQQQPAQQKADPLQKTKDWDDDVAADWCGGRNNRHLQQAQDDADGPFWDFHPPQVPGTWYWYKYACNNVNRYPQHDVGGIGTFGIKTWGIKGWDQRPPSGHIIIMTMIGHDGPRDGCVDPVNVVVCVVVVRDHDYPPPDD/DPQDDLADAFDQPPAAFFAFEFALVVCLVSSLAVDRQAQWAFFLPAATREGEQQQPAQPKADDQQKTKDWDDDCFNDGDRHAADWCGGRNNRHLQQAQDDADGPFWDFHPDQVVGTKYWYKYACNNVSHYPLHDVHGIGTFGIKTWGIKGWDQRPPRRHIIIMTMIGHDGPRDGCVDPNNVVVCVVVVRDHDYPPPDD/DVQDDLQDAFDQPPDAFFAFEFALVVCLVSSLANDRDDFWDFFLVAATREGEQQQPAQPKADDQQKTKDWDDDVAADWCGTRNNRHLQQAQDDADGAFKDFHPDQVVGTKYWYKYACNNVNRDPQHDVHGIGTFGIKTWGIKGWDQRPPPGYIIIMTMIGDDDPRDGCVDPNNVVVCVVVVRDYDYPDPDD

Solvent-accessible surface area: 37215 Å² total; per-residue (Å²): 187,27,89,46,59,45,59,4,61,7,68,81,30,30,4,6,9,18,16,65,62,45,55,18,0,13,142,30,6,1,0,68,30,105,74,33,27,7,20,6,115,46,130,47,0,0,0,0,0,5,14,34,6,68,25,76,36,14,93,22,141,0,65,28,3,22,14,5,0,57,40,15,106,234,213,140,32,81,50,70,54,81,8,81,10,67,107,60,5,72,0,0,1,45,2,4,46,24,91,59,47,84,161,132,5,19,95,15,166,84,63,143,60,7,83,36,0,3,0,0,1,2,57,110,2,109,148,43,6,173,62,3,11,121,96,1,4,31,2,0,0,11,0,27,0,8,72,2,62,33,62,111,4,109,57,50,51,71,46,0,7,9,0,26,0,62,35,29,34,150,31,31,8,13,72,54,85,111,3,91,84,53,26,160,154,74,75,50,177,47,90,98,42,113,82,111,154,225,24,89,45,60,44,60,5,60,15,95,78,42,29,5,6,7,18,12,67,61,44,57,17,0,10,143,31,6,1,0,73,35,108,134,33,26,15,24,8,115,40,126,50,0,0,0,0,0,6,14,34,7,62,35,28,6,11,5,5,65,0,57,10,0,14,15,8,3,68,79,138,77,89,5,80,10,68,103,57,4,72,0,0,1,49,1,4,28,18,102,62,39,84,157,126,4,22,112,14,178,90,63,145,67,7,76,35,0,2,0,0,1,2,61,109,2,106,133,12,5,102,58,6,12,134,98,1,4,31,2,0,0,11,0,26,0,8,46,2,47,22,24,93,2,46,46,80,54,29,45,0,6,7,0,15,0,60,36,31,32,150,29,32,8,11,70,54,86,115,3,92,88,53,26,161,159,78,104,49,160,35,75,87,42,113,85,106,155,56,138,130,15,90,46,59,46,60,5,59,6,68,81,30,29,5,6,8,17,17,67,64,44,58,18,0,11,121,23,1,1,0,43,30,104,74,34,26,9,20,6,114,47,129,47,0,0,0,0,0,6,16,34,7,61,21,74,38,14,93,21,141,0,62,30,3,22,15,6,0,62,38,16,107,267,155,43,74,73,82,54,83,6,79,12,70,110,59,5,73,0,0,1,46,1,6,28,19,104,60,32,93,152,129,5,23,112,15,188,92,67,145,66,7,83,35,0,3,0,0,1,2,42,114,3,116,151,52,10,178,39,16,12,126,95,1,5,31,2,0,0,10,0,20,0,8,69,2,63,34,62,114,3,110,57,56,53,18,48,0,7,7,0,26,0,61,35,31,34,150,30,31,8,12,69,52,88,115,3,89,86,52,26,162,156,80,83,45,172,47,92,100,45,111,85,107,151,50,139,120,15,89,47,60,44,60,5,40,3,22,21,40,13,4,6,7,18,13,67,61,44,56,15,0,9,120,20,1,0,0,46,35,109,131,36,30,14,25,8,113,40,132,48,0,0,0,0,0,7,15,33,8,62,40,69,35,14,93,23,144,0,62,29,3,20,13,7,1,65,84,146,73,87,5,80,10,68,102,56,5,73,0,0,1,50,1,5,46,23,98,61,46,83,162,130,4,16,90,13,166,85,62,112,61,6,78,36,0,2,0,0,1,2,58,108,2,100,148,42,6,174,62,8,11,130,98,1,4,31,2,0,0,10,0,25,0,9,71,2,64,31,58,108,2,109,55,88,57,30,46,0,6,7,0,27,0,64,36,23,16,19,19,20,8,13,71,53,88,44,2,89,60,13,25,162,71,12,104,47,178,33,84,92,41,114,84,111,161